Protein AF-A0A521X5I5-F1 (afdb_monomer)

Secondary structure (DSSP, 8-state):
-HHHHHHHHHHHHHHHHHHHHHHHHHHHHHHHHHHHHHHHHHHHHHHHHHHHHHTTTT--SS--S-TT------HHHHHHHHHHHHHHTTS--SEEEEEEEE-SBPBPHHHHHHHHHHHHHHHHHTSS-----HHHHHHHH-TT-SS--HHHHHHHHHHTT-SEEEEEEEEE-SSSEEEEEEEEEE--TTS---TTS-EEEEEEEEEE--SSS-HHHHHHHHHHHHHHHTT---GGGGSPPBP-----SS--SSSGGG--SS--HHHHHHHHHHHHHHS-TT-HHHHHHHHHHHHHHHTTB-TTSTTHHHHHHHHHHHTT-HHHHHHHH-S--SHHHHHHHHHHTT-HHHHHHHHHHSPSSHHHHHHHHHHHHHHHHTT---HHHHHHHHHHT--SHHHHHHHHHHHHTTT-TT----HHHHHHHHHHHSPPTT--HHHHHHHHHTTT-HHHHHHHHHTHHHHHHHHHHHH-HHHHS-S--TTS--HHHHHHHHHHHHHHHHHHHHHIIIIIS--HHHHHHHHHHHHHHHTT-HHHHHHHHHHHHHHTTTS-HHHHHHHHHHHHHHHHHHHHHH-SS-HHHHHHHHHHTTSS--TT----TTTT-BSPPTTS----TT-HHHHHHHHHHHHHH-SS--HHHHHHHHHHHSSSP-HHHHHHHHHTTTTSSTT-HHHHHHHHHHHHHTT-HHHHHHHHHHHHHH-TT-SHHHHHHHHHHHHTT-HHHHHHHHHT-GGGSTT----HHHHHHHHHHHHHHHHTTT-HHHHHHHHHHHHTT----HHHHHHHHHHHHHTT-HHHHHHHHHHHHHHH--HHHHHHHHHHHHHHT-HHHHHHHHHHHHHH--SHHHHHHHHHHHHHHT--HHHHHHHHTT-S-HHHHHHHHHHHHHTTS---SSHHHHHHHHSPPEEEEE----TT-GGGTT-EEEEETTTTEEEE-STTPPTT-EE-HHHHHHSEEEEE--HHHHHHHHHHHHHTT-HHHHHHHHHHHHHHS-TTSTTTGGGHHHHHHHHHHHT-HHHHHHHTTT--TTTSSHHHHHHHHHHHHHTT-HHHHHHHHHHHHHT----TTSSS-HHHHHHHHHHHHHHHH--HHHHHHHHHHHHHHHHH-TT-THHHHHHHHH---HHHHHHHHHHHHHH-TT-HHHHTS-HHHHHHHHHHH-SS-GGGPPPTT--TTS-THHHHHHHHTT--

Mean predicted aligned error: 11.1 Å

Structure (mmCIF, N/CA/C/O backbone):
data_AF-A0A521X5I5-F1
#
_entry.id   AF-A0A521X5I5-F1
#
loop_
_atom_site.group_PDB
_atom_site.id
_atom_site.type_symbol
_atom_site.label_atom_id
_atom_site.label_alt_id
_atom_site.label_comp_id
_atom_site.label_asym_id
_atom_site.label_entity_id
_atom_site.label_seq_id
_atom_site.pdbx_PDB_ins_code
_atom_site.Cartn_x
_atom_site.Cartn_y
_atom_site.Cartn_z
_atom_site.occupancy
_atom_site.B_iso_or_equiv
_atom_site.auth_seq_id
_atom_site.auth_comp_id
_atom_site.auth_asym_id
_atom_site.auth_atom_id
_atom_site.pdbx_PDB_model_num
ATOM 1 N N . MET A 1 1 ? -77.005 -29.412 3.081 1.00 46.84 1 MET A N 1
ATOM 2 C CA . MET A 1 1 ? -76.885 -28.445 1.960 1.00 46.84 1 MET A CA 1
ATOM 3 C C . MET A 1 1 ? -76.044 -27.205 2.283 1.00 46.84 1 MET A C 1
ATOM 5 O O . MET A 1 1 ? -75.033 -27.036 1.618 1.00 46.84 1 MET A O 1
ATOM 9 N N . LYS A 1 2 ? -76.374 -26.366 3.288 1.00 45.03 2 LYS A N 1
ATOM 10 C CA . LYS A 1 2 ? -75.634 -25.102 3.553 1.00 45.03 2 LYS A CA 1
ATOM 11 C C . LYS A 1 2 ? -74.103 -25.251 3.714 1.00 45.03 2 LYS A C 1
ATOM 13 O O . LYS A 1 2 ? -73.368 -24.406 3.224 1.00 45.03 2 LYS A O 1
ATOM 18 N N . ILE A 1 3 ? -73.620 -26.340 4.321 1.00 49.00 3 ILE A N 1
ATOM 19 C CA . ILE A 1 3 ? -72.178 -26.572 4.567 1.00 49.00 3 ILE A CA 1
ATOM 20 C C . ILE A 1 3 ? -71.374 -26.800 3.267 1.00 49.00 3 ILE A C 1
ATOM 22 O O . ILE A 1 3 ? -70.227 -26.366 3.174 1.00 49.00 3 ILE A O 1
ATOM 26 N N . SER A 1 4 ? -71.963 -27.421 2.238 1.00 52.31 4 SER A N 1
ATOM 27 C CA . SER A 1 4 ? -71.264 -27.685 0.968 1.00 52.31 4 SER A CA 1
ATOM 28 C C . SER A 1 4 ? -71.043 -26.412 0.148 1.00 52.31 4 SER A C 1
ATOM 30 O O . SER A 1 4 ? -69.984 -26.250 -0.448 1.00 52.31 4 SER A O 1
ATOM 32 N N . ILE A 1 5 ? -72.003 -25.480 0.166 1.00 62.22 5 ILE A N 1
ATOM 33 C CA . ILE A 1 5 ? -71.900 -24.199 -0.555 1.00 62.22 5 ILE A CA 1
ATOM 34 C C . ILE A 1 5 ? -70.778 -23.330 0.036 1.00 62.22 5 ILE A C 1
ATOM 36 O O . ILE A 1 5 ? -70.004 -22.744 -0.714 1.00 62.22 5 ILE A O 1
ATOM 40 N N . VAL A 1 6 ? -70.624 -23.310 1.366 1.00 65.31 6 VAL A N 1
ATOM 41 C CA . VAL A 1 6 ? -69.533 -22.572 2.033 1.00 65.31 6 VAL A CA 1
ATOM 42 C C . VAL A 1 6 ? -68.158 -23.133 1.649 1.00 65.31 6 VAL A C 1
ATOM 44 O O . VAL A 1 6 ? -67.247 -22.360 1.370 1.00 65.31 6 VAL A O 1
ATOM 47 N N . ARG A 1 7 ? -68.003 -24.463 1.560 1.00 59.59 7 ARG A N 1
ATOM 48 C CA . ARG A 1 7 ? -66.738 -25.085 1.117 1.00 59.59 7 ARG A CA 1
ATOM 49 C C . ARG A 1 7 ? -66.424 -24.812 -0.357 1.00 59.59 7 ARG A C 1
ATOM 51 O O . ARG A 1 7 ? -65.265 -24.583 -0.684 1.00 59.59 7 ARG A O 1
ATOM 58 N N . ILE A 1 8 ? -67.437 -24.787 -1.224 1.00 70.44 8 ILE A N 1
ATOM 59 C CA . ILE A 1 8 ? -67.272 -24.441 -2.645 1.00 70.44 8 ILE A CA 1
ATOM 60 C C . ILE A 1 8 ? -66.878 -22.965 -2.803 1.00 70.44 8 ILE A C 1
ATOM 62 O O . ILE A 1 8 ? -65.943 -22.674 -3.543 1.00 70.44 8 ILE A O 1
ATOM 66 N N . MET A 1 9 ? -67.508 -22.042 -2.065 1.00 66.31 9 MET A N 1
ATOM 67 C CA . MET A 1 9 ? -67.106 -20.629 -2.086 1.00 66.31 9 MET A CA 1
ATOM 68 C C . MET A 1 9 ? -65.711 -20.401 -1.490 1.00 66.31 9 MET A C 1
ATOM 70 O O . MET A 1 9 ? -64.961 -19.601 -2.035 1.00 66.31 9 MET A O 1
ATOM 74 N N . ALA A 1 10 ? -65.316 -21.135 -0.444 1.00 64.19 10 ALA A N 1
ATOM 75 C CA . ALA A 1 10 ? -63.953 -21.074 0.088 1.00 64.19 10 ALA A CA 1
ATOM 76 C C . ALA A 1 10 ? -62.905 -21.558 -0.935 1.00 64.19 10 ALA A C 1
ATOM 78 O O . ALA A 1 10 ? -61.884 -20.900 -1.119 1.00 64.19 10 ALA A O 1
ATOM 79 N N . ALA A 1 11 ? -63.172 -22.659 -1.647 1.00 69.56 11 ALA A N 1
ATOM 80 C CA . ALA A 1 11 ? -62.286 -23.155 -2.703 1.00 69.56 11 ALA A CA 1
ATOM 81 C C . ALA A 1 11 ? -62.179 -22.172 -3.886 1.00 69.56 11 ALA A C 1
ATOM 83 O O . ALA A 1 11 ? -61.080 -21.912 -4.371 1.00 69.56 11 ALA A O 1
ATOM 84 N N . LEU A 1 12 ? -63.298 -21.570 -4.306 1.00 69.81 12 LEU A N 1
ATOM 85 C CA . LEU A 1 12 ? -63.313 -20.517 -5.327 1.00 69.81 12 LEU A CA 1
ATOM 86 C C . LEU A 1 12 ? -62.539 -19.267 -4.890 1.00 69.81 12 LEU A C 1
ATOM 88 O O . LEU A 1 12 ? -61.797 -18.712 -5.697 1.00 69.81 12 LEU A O 1
ATOM 92 N N . LEU A 1 13 ? -62.647 -18.856 -3.622 1.00 70.69 13 LEU A N 1
ATOM 93 C CA . LEU A 1 13 ? -61.888 -17.722 -3.092 1.00 70.69 13 LEU A CA 1
ATOM 94 C C . LEU A 1 13 ? -60.375 -17.993 -3.126 1.00 70.69 13 LEU A C 1
ATOM 96 O O . LEU A 1 13 ? -59.613 -17.131 -3.552 1.00 70.69 13 LEU A O 1
ATOM 100 N N . VAL A 1 14 ? -59.942 -19.203 -2.749 1.00 72.69 14 VAL A N 1
ATOM 101 C CA . VAL A 1 14 ? -58.529 -19.617 -2.829 1.00 72.69 14 VAL A CA 1
ATOM 102 C C . VAL A 1 14 ? -58.028 -19.617 -4.275 1.00 72.69 14 VAL A C 1
ATOM 104 O O . VAL A 1 14 ? -56.936 -19.115 -4.531 1.00 72.69 14 VAL A O 1
ATOM 107 N N . ILE A 1 15 ? -58.824 -20.109 -5.232 1.00 73.44 15 ILE A N 1
ATOM 108 C CA . ILE A 1 15 ? -58.467 -20.085 -6.660 1.00 73.44 15 ILE A CA 1
ATOM 109 C C . ILE A 1 15 ? -58.333 -18.641 -7.168 1.00 73.44 15 ILE A C 1
ATOM 111 O O . ILE A 1 15 ? -57.352 -18.326 -7.836 1.00 73.44 15 ILE A O 1
ATOM 115 N N . ILE A 1 16 ? -59.263 -17.747 -6.812 1.00 79.56 16 ILE A N 1
ATOM 116 C CA . ILE A 1 16 ? -59.215 -16.328 -7.203 1.00 79.56 16 ILE A CA 1
ATOM 117 C C . ILE A 1 16 ? -57.990 -15.626 -6.600 1.00 79.56 16 ILE A C 1
ATOM 119 O O . ILE A 1 16 ? -57.310 -14.888 -7.311 1.00 79.56 16 ILE A O 1
ATOM 123 N N . VAL A 1 17 ? -57.661 -15.891 -5.331 1.00 73.94 17 VAL A N 1
ATOM 124 C CA . VAL A 1 17 ? -56.450 -15.348 -4.693 1.00 73.94 17 VAL A CA 1
ATOM 125 C C . VAL A 1 17 ? -55.189 -15.870 -5.387 1.00 73.94 17 VAL A C 1
ATOM 127 O O . VAL A 1 17 ? -54.341 -15.064 -5.749 1.00 73.94 17 VAL A O 1
ATOM 130 N N . CYS A 1 18 ? -55.083 -17.174 -5.669 1.00 73.50 18 CYS A N 1
ATOM 131 C CA . CYS A 1 18 ? -53.907 -17.736 -6.344 1.00 73.50 18 CYS A CA 1
ATOM 132 C C . CYS A 1 18 ? -53.729 -17.192 -7.773 1.00 73.50 18 CYS A C 1
ATOM 134 O O . CYS A 1 18 ? -52.616 -16.839 -8.161 1.00 73.50 18 CYS A O 1
ATOM 136 N N . VAL A 1 19 ? -54.812 -17.075 -8.551 1.00 77.19 19 VAL A N 1
ATOM 137 C CA . VAL A 1 19 ? -54.770 -16.493 -9.905 1.00 77.19 19 VAL A CA 1
ATOM 138 C C . VAL A 1 19 ? -54.414 -15.002 -9.851 1.00 77.19 19 VAL A C 1
ATOM 140 O O . VAL A 1 19 ? -53.596 -14.546 -10.649 1.00 77.19 19 VAL A O 1
ATOM 143 N N . GLY A 1 20 ? -54.940 -14.259 -8.872 1.00 75.62 20 GLY A N 1
ATOM 144 C CA . GLY A 1 20 ? -54.548 -12.871 -8.611 1.00 75.62 20 GLY A CA 1
ATOM 145 C C . GLY A 1 20 ? -53.066 -12.726 -8.250 1.00 75.62 20 GLY A C 1
ATOM 146 O O . GLY A 1 20 ? -52.397 -11.839 -8.775 1.00 75.62 20 GLY A O 1
ATOM 147 N N . SER A 1 21 ? -52.520 -13.626 -7.424 1.00 62.41 21 SER A N 1
ATOM 148 C CA . SER A 1 21 ? -51.097 -13.640 -7.057 1.00 62.41 21 SER A CA 1
ATOM 149 C C . SER A 1 21 ? -50.180 -13.924 -8.250 1.00 62.41 21 SER A C 1
ATOM 151 O O . SER A 1 21 ? -49.166 -13.249 -8.410 1.00 62.41 21 SER A O 1
ATOM 153 N N . VAL A 1 22 ? -50.538 -14.879 -9.117 1.00 68.69 22 VAL A N 1
ATOM 154 C CA . VAL A 1 22 ? -49.762 -15.187 -10.335 1.00 68.69 22 VAL A CA 1
ATOM 155 C C . VAL A 1 22 ? -49.850 -14.047 -11.356 1.00 68.69 22 VAL A C 1
ATOM 157 O O . VAL A 1 22 ? -48.844 -13.713 -11.981 1.00 68.69 22 VAL A O 1
ATOM 160 N N . GLY A 1 23 ? -51.011 -13.395 -11.485 1.00 78.56 23 GLY A N 1
ATOM 161 C CA . GLY A 1 23 ? -51.171 -12.195 -12.313 1.00 78.56 23 GLY A CA 1
ATOM 162 C C . GLY A 1 23 ? -50.340 -11.009 -11.812 1.00 78.56 23 GLY A C 1
ATOM 163 O O . GLY A 1 23 ? -49.658 -10.363 -12.603 1.00 78.56 23 GLY A O 1
ATOM 164 N N . TYR A 1 24 ? -50.326 -10.764 -10.498 1.00 66.69 24 TYR A N 1
ATOM 165 C CA . TYR A 1 24 ? -49.502 -9.719 -9.882 1.00 66.69 24 TYR A CA 1
ATOM 166 C C . TYR A 1 24 ? -47.997 -9.991 -10.049 1.00 66.69 24 TYR A C 1
ATOM 168 O O . TYR A 1 24 ? -47.234 -9.074 -10.344 1.00 66.69 24 TYR A O 1
ATOM 176 N N . TYR A 1 25 ? -47.574 -11.256 -9.953 1.00 73.31 25 TYR A N 1
ATOM 177 C CA . TYR A 1 25 ? -46.195 -11.663 -10.238 1.00 73.31 25 TYR A CA 1
ATOM 178 C C . TYR A 1 25 ? -45.803 -11.417 -11.707 1.00 73.31 25 TYR A C 1
ATOM 180 O O . TYR A 1 25 ? -44.730 -10.880 -11.975 1.00 73.31 25 TYR A O 1
ATOM 188 N N . TYR A 1 26 ? -46.684 -11.731 -12.665 1.00 62.03 26 TYR A N 1
ATOM 189 C CA . TYR A 1 26 ? -46.449 -11.433 -14.085 1.00 62.03 26 TYR A CA 1
ATOM 190 C C . TYR A 1 26 ? -46.394 -9.923 -14.376 1.00 62.03 26 TYR A C 1
ATOM 192 O O . TYR A 1 26 ? -45.583 -9.488 -15.191 1.00 62.03 26 TYR A O 1
ATOM 200 N N . PHE A 1 27 ? -47.210 -9.122 -13.682 1.00 71.62 27 PHE A N 1
ATOM 201 C CA . PHE A 1 27 ? -47.187 -7.661 -13.775 1.00 71.62 27 PHE A CA 1
ATOM 202 C C . PHE A 1 27 ? -45.881 -7.067 -13.223 1.00 71.62 27 PHE A C 1
ATOM 204 O O . PHE A 1 27 ? -45.247 -6.262 -13.902 1.00 71.62 27 PHE A O 1
ATOM 211 N N . GLN A 1 28 ? -45.420 -7.515 -12.047 1.00 61.75 28 GLN A N 1
ATOM 212 C CA . GLN A 1 28 ? -44.120 -7.091 -11.512 1.00 61.75 28 GLN A CA 1
ATOM 213 C C . GLN A 1 28 ? -42.956 -7.515 -12.412 1.00 61.75 28 GLN A C 1
ATOM 215 O O . GLN A 1 28 ? -42.049 -6.719 -12.645 1.00 61.75 28 GLN A O 1
ATOM 220 N N . LYS A 1 29 ? -42.998 -8.728 -12.980 1.00 65.00 29 LYS A N 1
ATOM 221 C CA . LYS A 1 29 ? -41.964 -9.177 -13.916 1.00 65.00 29 LYS A CA 1
ATOM 222 C C . LYS A 1 29 ? -41.911 -8.309 -15.180 1.00 65.00 29 LYS A C 1
ATOM 224 O O . LYS A 1 29 ? -40.819 -7.957 -15.612 1.00 65.00 29 LYS A O 1
ATOM 229 N N . GLN A 1 30 ? -43.055 -7.909 -15.742 1.00 65.00 30 GLN A N 1
ATOM 230 C CA . GLN A 1 30 ? -43.060 -7.005 -16.899 1.00 65.00 30 GLN A CA 1
ATOM 231 C C . GLN A 1 30 ? -42.594 -5.583 -16.569 1.00 65.00 30 GLN A C 1
ATOM 233 O O . GLN A 1 30 ? -41.907 -4.995 -17.401 1.00 65.00 30 GLN A O 1
ATOM 238 N N . GLN A 1 31 ? -42.891 -5.043 -15.379 1.00 65.06 31 GLN A N 1
ATOM 239 C CA . GLN A 1 31 ? -42.297 -3.764 -14.970 1.00 65.06 31 GLN A CA 1
ATOM 240 C C . GLN A 1 31 ? -40.771 -3.869 -14.850 1.00 65.06 31 GLN A C 1
ATOM 242 O O . GLN A 1 31 ? -40.071 -3.006 -15.371 1.00 65.06 31 GLN A O 1
ATOM 247 N N . HIS A 1 32 ? -40.251 -4.959 -14.280 1.00 61.62 32 HIS A N 1
ATOM 248 C CA . HIS A 1 32 ? -38.807 -5.194 -14.180 1.00 61.62 32 HIS A CA 1
ATOM 249 C C . HIS A 1 32 ? -38.138 -5.316 -15.567 1.00 61.62 32 HIS A C 1
ATOM 251 O O . HIS A 1 32 ? -37.088 -4.722 -15.804 1.00 61.62 32 HIS A O 1
ATOM 257 N N . GLU A 1 33 ? -38.777 -6.006 -16.521 1.00 52.06 33 GLU A N 1
ATOM 258 C CA . GLU A 1 33 ? -38.312 -6.114 -17.916 1.00 52.06 33 GLU A CA 1
ATOM 259 C C . GLU A 1 33 ? -38.438 -4.795 -18.719 1.00 52.06 33 GLU A C 1
ATOM 261 O O . GLU A 1 33 ? -37.834 -4.674 -19.790 1.00 52.06 33 GLU A O 1
ATOM 266 N N . GLU A 1 34 ? -39.228 -3.810 -18.271 1.00 61.91 34 GLU A N 1
ATOM 267 C CA . GLU A 1 34 ? -39.267 -2.451 -18.845 1.00 61.91 34 GLU A CA 1
ATOM 268 C C . GLU A 1 34 ? -38.289 -1.487 -18.161 1.00 61.91 34 GLU A C 1
ATOM 270 O O . GLU A 1 34 ? -37.706 -0.639 -18.841 1.00 61.91 34 GLU A O 1
ATOM 275 N N . GLU A 1 35 ? -38.059 -1.622 -16.854 1.00 53.66 35 GLU A N 1
ATOM 276 C CA . GLU A 1 35 ? -37.038 -0.857 -16.132 1.00 53.66 35 GLU A CA 1
ATOM 277 C C . GLU A 1 35 ? -35.627 -1.245 -16.586 1.00 53.66 35 GLU A C 1
ATOM 279 O O . GLU A 1 35 ? -34.828 -0.353 -16.867 1.00 53.66 35 GLU A O 1
ATOM 284 N N . GLU A 1 36 ? -35.347 -2.534 -16.815 1.00 56.69 36 GLU A N 1
ATOM 285 C CA . GLU A 1 36 ? -34.094 -2.979 -17.444 1.00 56.69 36 GLU A CA 1
ATOM 286 C C . GLU A 1 36 ? -33.919 -2.397 -18.854 1.00 56.69 36 GLU A C 1
ATOM 288 O O . GLU A 1 36 ? -32.862 -1.856 -19.177 1.00 56.69 36 GLU A O 1
ATOM 293 N N . ARG A 1 37 ? -34.969 -2.400 -19.691 1.00 55.47 37 ARG A N 1
ATOM 294 C CA . ARG A 1 37 ? -34.904 -1.793 -21.036 1.00 55.47 37 ARG A CA 1
ATOM 295 C C . ARG A 1 37 ? -34.724 -0.273 -21.004 1.00 55.47 37 ARG A C 1
ATOM 297 O O . ARG A 1 37 ? -34.076 0.275 -21.897 1.00 55.47 37 ARG A O 1
ATOM 304 N N . ARG A 1 38 ? -35.244 0.421 -19.986 1.00 54.50 38 ARG A N 1
ATOM 305 C CA . ARG A 1 38 ? -34.980 1.855 -19.767 1.00 54.50 38 ARG A CA 1
ATOM 306 C C . ARG A 1 38 ? -33.569 2.105 -19.236 1.00 54.50 38 ARG A C 1
ATOM 308 O O . ARG A 1 38 ? -32.944 3.068 -19.674 1.00 54.50 38 ARG A O 1
ATOM 315 N N . ALA A 1 39 ? -33.042 1.238 -18.373 1.00 51.94 39 ALA A N 1
ATOM 316 C CA . ALA A 1 39 ? -31.665 1.307 -17.892 1.00 51.94 39 ALA A CA 1
ATOM 317 C C . ALA A 1 39 ? -30.648 1.065 -19.024 1.00 51.94 39 ALA A C 1
ATOM 319 O O . ALA A 1 39 ? -29.695 1.830 -19.159 1.00 51.94 39 ALA A O 1
ATOM 320 N N . GLU A 1 40 ? -30.887 0.079 -19.896 1.00 48.50 40 GLU A N 1
ATOM 321 C CA . GLU A 1 40 ? -30.061 -0.194 -21.082 1.00 48.50 40 GLU A CA 1
ATOM 322 C C . GLU A 1 40 ? -30.070 1.000 -22.060 1.00 48.50 40 GLU A C 1
ATOM 324 O O . GLU A 1 40 ? -29.024 1.417 -22.559 1.00 48.50 40 GLU A O 1
ATOM 329 N N . ALA A 1 41 ? -31.235 1.623 -22.279 1.00 56.59 41 ALA A N 1
ATOM 330 C CA . ALA A 1 41 ? -31.360 2.812 -23.123 1.00 56.59 41 ALA A CA 1
ATOM 331 C C . ALA A 1 41 ? -30.663 4.053 -22.526 1.00 56.59 41 ALA A C 1
ATOM 333 O O . ALA A 1 41 ? -30.010 4.802 -23.256 1.00 56.59 41 ALA A O 1
ATOM 334 N N . LEU A 1 42 ? -30.747 4.263 -21.207 1.00 48.38 42 LEU A N 1
ATOM 335 C CA . LEU A 1 42 ? -30.059 5.368 -20.527 1.00 48.38 42 LEU A CA 1
ATOM 336 C C . LEU A 1 42 ? -28.533 5.158 -20.504 1.00 48.38 42 LEU A C 1
ATOM 338 O O . LEU A 1 42 ? -27.769 6.108 -20.671 1.00 48.38 42 LEU A O 1
ATOM 342 N N . ARG A 1 43 ? -28.085 3.904 -20.367 1.00 52.88 43 ARG A N 1
ATOM 343 C CA . ARG A 1 43 ? -26.681 3.489 -20.497 1.00 52.88 43 ARG A CA 1
ATOM 344 C C . ARG A 1 43 ? -26.139 3.754 -21.904 1.00 52.88 43 ARG A C 1
ATOM 346 O O . ARG A 1 43 ? -25.015 4.234 -22.033 1.00 52.88 43 ARG A O 1
ATOM 353 N N . LEU A 1 44 ? -26.938 3.500 -22.943 1.00 43.84 44 LEU A N 1
ATOM 354 C CA . LEU A 1 44 ? -26.609 3.835 -24.333 1.00 43.84 44 LEU A CA 1
ATOM 355 C C . LEU A 1 44 ? -26.493 5.353 -24.565 1.00 43.84 44 LEU A C 1
ATOM 357 O O . LEU A 1 44 ? -25.559 5.781 -25.239 1.00 43.84 44 LEU A O 1
ATOM 361 N N . ASP A 1 45 ? -27.366 6.178 -23.978 1.00 45.97 45 ASP A N 1
ATOM 362 C CA . ASP A 1 45 ? -27.271 7.649 -24.058 1.00 45.97 45 ASP A CA 1
ATOM 363 C C . ASP A 1 45 ? -26.052 8.212 -23.293 1.00 45.97 45 ASP A C 1
ATOM 365 O O . ASP A 1 45 ? -25.366 9.112 -23.785 1.00 45.97 45 ASP A O 1
ATOM 369 N N . LEU A 1 46 ? -25.711 7.638 -22.134 1.00 44.34 46 LEU A N 1
ATOM 370 C CA . LEU A 1 46 ? -24.493 7.975 -21.384 1.00 44.34 46 LEU A CA 1
ATOM 371 C C . LEU A 1 46 ? -23.211 7.598 -22.141 1.00 44.34 46 LEU A C 1
ATOM 373 O O . LEU A 1 46 ? -22.296 8.418 -22.212 1.00 44.34 46 LEU A O 1
ATOM 377 N N . LEU A 1 47 ? -23.161 6.417 -22.765 1.00 46.75 47 LEU A N 1
ATOM 378 C CA . LEU A 1 47 ? -22.042 6.008 -23.624 1.00 46.75 47 LEU A CA 1
ATOM 379 C C . LEU A 1 47 ? -21.894 6.921 -24.851 1.00 46.75 47 LEU A C 1
ATOM 381 O O . LEU A 1 47 ? -20.779 7.324 -25.178 1.00 46.75 47 LEU A O 1
ATOM 385 N N . ASN A 1 48 ? -23.000 7.333 -25.479 1.00 43.09 48 ASN A N 1
ATOM 386 C CA . ASN A 1 48 ? -22.972 8.276 -26.605 1.00 43.09 48 ASN A CA 1
ATOM 387 C C . ASN A 1 48 ? -22.467 9.670 -26.173 1.00 43.09 48 ASN A C 1
ATOM 389 O O . ASN A 1 48 ? -21.673 10.307 -26.868 1.00 43.09 48 ASN A O 1
ATOM 393 N N . LYS A 1 49 ? -22.869 10.143 -24.986 1.00 43.28 49 LYS A N 1
ATOM 394 C CA . LYS A 1 49 ? -22.368 11.403 -24.407 1.00 43.28 49 LYS A CA 1
ATOM 395 C C . LYS A 1 49 ? -20.897 11.313 -23.990 1.00 43.28 49 LYS A C 1
ATOM 397 O O . LYS A 1 49 ? -20.175 12.294 -24.160 1.00 43.28 49 LYS A O 1
ATOM 402 N N . GLN A 1 50 ? -20.424 10.150 -23.534 1.00 47.62 50 GLN A N 1
ATOM 403 C CA . GLN A 1 50 ? -18.998 9.893 -23.306 1.00 47.62 50 GLN A CA 1
ATOM 404 C C . GLN A 1 50 ? -18.198 9.849 -24.616 1.00 47.62 50 GLN A C 1
ATOM 406 O O . GLN A 1 50 ? -17.136 10.465 -24.671 1.00 47.62 50 GLN A O 1
ATOM 411 N N . GLN A 1 51 ? -18.719 9.249 -25.694 1.00 40.62 51 GLN A N 1
ATOM 412 C CA . GLN A 1 51 ? -18.106 9.327 -27.030 1.00 40.62 51 GLN A CA 1
ATOM 413 C C . GLN A 1 51 ? -17.971 10.783 -27.509 1.00 40.62 51 GLN A C 1
ATOM 415 O O . GLN A 1 51 ? -16.907 11.184 -27.978 1.00 40.62 51 GLN A O 1
ATOM 420 N N . ILE A 1 52 ? -18.998 11.618 -27.322 1.00 43.25 52 ILE A N 1
ATOM 421 C CA . ILE A 1 52 ? -18.956 13.043 -27.705 1.00 43.25 52 ILE A CA 1
ATOM 422 C C . ILE A 1 52 ? -18.031 13.872 -26.785 1.00 43.25 52 ILE A C 1
ATOM 424 O O . ILE A 1 52 ? -17.435 14.854 -27.234 1.00 43.25 52 ILE A O 1
ATOM 428 N N . ALA A 1 53 ? -17.850 13.477 -25.522 1.00 40.28 53 ALA A N 1
ATOM 429 C CA . ALA A 1 53 ? -16.866 14.085 -24.623 1.00 40.28 53 ALA A CA 1
ATOM 430 C C . ALA A 1 53 ? -15.421 13.657 -24.951 1.00 40.28 53 ALA A C 1
ATOM 432 O O . ALA A 1 53 ? -14.525 14.497 -24.932 1.00 40.28 53 ALA A O 1
ATOM 433 N N . GLN A 1 54 ? -15.186 12.401 -25.345 1.00 47.19 54 GLN A N 1
ATOM 434 C CA . GLN A 1 54 ? -13.884 11.936 -25.844 1.00 47.19 54 GLN A CA 1
ATOM 435 C C . GLN A 1 54 ? -13.505 12.602 -27.176 1.00 47.19 54 GLN A C 1
ATOM 437 O O . GLN A 1 54 ? -12.351 12.976 -27.361 1.00 47.19 54 GLN A O 1
ATOM 442 N N . ILE A 1 55 ? -14.481 12.898 -28.043 1.00 39.44 55 ILE A N 1
ATOM 443 C CA . ILE A 1 55 ? -14.290 13.735 -29.244 1.00 39.44 55 ILE A CA 1
ATOM 444 C C . ILE A 1 55 ? -13.807 15.165 -28.894 1.00 39.44 55 ILE A C 1
ATOM 446 O O . ILE A 1 55 ? -13.156 15.810 -29.716 1.00 39.44 55 ILE A O 1
ATOM 450 N N . LYS A 1 56 ? -14.042 15.657 -27.666 1.00 40.16 56 LYS A N 1
ATOM 451 C CA . LYS A 1 56 ? -13.440 16.902 -27.144 1.00 40.16 56 LYS A CA 1
ATOM 452 C C . LYS A 1 56 ? -12.091 16.701 -26.437 1.00 40.16 56 LYS A C 1
ATOM 454 O O . LYS A 1 56 ? -11.363 17.673 -26.272 1.00 40.16 56 LYS A O 1
ATOM 459 N N . ALA A 1 57 ? -11.731 15.478 -26.050 1.00 39.41 57 ALA A N 1
ATOM 460 C CA . ALA A 1 57 ? -10.541 15.174 -25.247 1.00 39.41 57 ALA A CA 1
ATOM 461 C C . ALA A 1 57 ? -9.230 15.033 -26.054 1.00 39.41 57 ALA A C 1
ATOM 463 O O . ALA A 1 57 ? -8.185 14.764 -25.465 1.00 39.41 57 ALA A O 1
ATOM 464 N N . GLN A 1 58 ? -9.264 15.185 -27.386 1.00 40.59 58 GLN A N 1
ATOM 465 C CA . GLN A 1 58 ? -8.101 14.972 -28.267 1.00 40.59 58 GLN A CA 1
ATOM 466 C C . GLN A 1 58 ? -7.831 16.096 -29.285 1.00 40.59 58 GLN A C 1
ATOM 468 O O . GLN A 1 58 ? -7.109 15.878 -30.259 1.00 40.59 58 GLN A O 1
ATOM 473 N N . GLN A 1 59 ? -8.331 17.322 -29.079 1.00 39.25 59 GLN A N 1
ATOM 474 C CA . GLN A 1 59 ? -7.907 18.482 -29.885 1.00 39.25 59 GLN A CA 1
ATOM 475 C C . GLN A 1 59 ? -6.490 18.964 -29.505 1.00 39.25 59 GLN A C 1
ATOM 477 O O . GLN A 1 59 ? -6.298 20.032 -28.942 1.00 39.25 59 GLN A O 1
ATOM 482 N N . PHE A 1 60 ? -5.512 18.120 -29.844 1.00 44.75 60 PHE A N 1
ATOM 483 C CA . PHE A 1 60 ? -4.097 18.372 -30.124 1.00 44.75 60 PHE A CA 1
ATOM 484 C C . PHE A 1 60 ? -3.392 19.598 -29.499 1.00 44.75 60 PHE A C 1
ATOM 486 O O . PHE A 1 60 ? -3.635 20.753 -29.843 1.00 44.75 60 PHE A O 1
ATOM 493 N N . SER A 1 61 ? -2.275 19.265 -28.841 1.00 39.19 61 SER A N 1
ATOM 494 C CA . SER A 1 61 ? -1.046 20.056 -28.645 1.00 39.19 61 SER A CA 1
ATOM 495 C C . SER A 1 61 ? -0.841 20.794 -27.311 1.00 39.19 61 SER A C 1
ATOM 497 O O . SER A 1 61 ? -1.535 21.737 -26.950 1.00 39.19 61 SER A O 1
ATOM 499 N N . ARG A 1 62 ? 0.260 20.392 -26.653 1.00 41.34 62 ARG A N 1
ATOM 500 C CA . ARG A 1 62 ? 1.193 21.168 -25.806 1.00 41.34 62 ARG A CA 1
ATOM 501 C C . ARG A 1 62 ? 0.689 21.966 -24.591 1.00 41.34 62 ARG A C 1
ATOM 503 O O . ARG A 1 62 ? 1.540 22.299 -23.768 1.00 41.34 62 ARG A O 1
ATOM 510 N N . ASN A 1 63 ? -0.592 22.287 -24.425 1.00 38.28 63 ASN A N 1
ATOM 511 C CA . ASN A 1 63 ? -0.976 23.412 -23.561 1.00 38.28 63 ASN A CA 1
ATOM 512 C C . ASN A 1 63 ? -1.632 23.086 -22.208 1.00 38.28 63 ASN A C 1
ATOM 514 O O . ASN A 1 63 ? -1.658 23.995 -21.388 1.00 38.28 63 ASN A O 1
ATOM 518 N N . GLU A 1 64 ? -2.019 21.840 -21.910 1.00 42.84 64 GLU A N 1
ATOM 519 C CA . GLU A 1 64 ? -2.654 21.464 -20.623 1.00 42.84 64 GLU A CA 1
ATOM 520 C C . GLU A 1 64 ? -1.853 20.451 -19.773 1.00 42.84 64 GLU A C 1
ATOM 522 O O . GLU A 1 64 ? -2.398 19.533 -19.164 1.00 42.84 64 GLU A O 1
ATOM 527 N N . VAL A 1 65 ? -0.545 20.692 -19.615 1.00 49.72 65 VAL A N 1
ATOM 528 C CA . VAL A 1 65 ? -0.087 20.780 -18.212 1.00 49.72 65 VAL A CA 1
ATOM 529 C C . VAL A 1 65 ? -0.700 22.071 -17.692 1.00 49.72 65 VAL A C 1
ATOM 531 O O . VAL A 1 65 ? -0.623 23.050 -18.441 1.00 49.72 65 VAL A O 1
ATOM 534 N N . ASP A 1 66 ? -1.323 22.066 -16.511 1.00 54.06 66 ASP A N 1
ATOM 535 C CA . ASP A 1 66 ? -2.195 23.160 -16.058 1.00 54.06 66 ASP A CA 1
ATOM 536 C C . ASP A 1 66 ? -1.590 24.539 -16.362 1.00 54.06 66 ASP A C 1
ATOM 538 O O . ASP A 1 66 ? -0.377 24.747 -16.261 1.00 54.06 66 ASP A O 1
ATOM 542 N N . LYS A 1 67 ? -2.443 25.483 -16.762 1.00 54.81 67 LYS A N 1
ATOM 543 C CA . LYS A 1 67 ? -2.083 26.820 -17.252 1.00 54.81 67 LYS A CA 1
ATOM 544 C C . LYS A 1 67 ? -1.198 27.598 -16.265 1.00 54.81 67 LYS A C 1
ATOM 546 O O . LYS A 1 67 ? -0.558 28.572 -16.657 1.00 54.81 67 LYS A O 1
ATOM 551 N N . PHE A 1 68 ? -1.176 27.161 -15.006 1.00 65.56 68 PHE A N 1
ATOM 552 C CA . PHE A 1 68 ? -0.421 27.714 -13.889 1.00 65.56 68 PHE A CA 1
ATOM 553 C C . PHE A 1 68 ? 0.928 27.013 -13.609 1.00 65.56 68 PHE A C 1
ATOM 555 O O . PHE A 1 68 ? 1.763 27.601 -12.924 1.00 65.56 68 PHE A O 1
ATOM 562 N N . TYR A 1 69 ? 1.197 25.811 -14.141 1.00 81.06 69 TYR A N 1
ATOM 563 C CA . TYR A 1 69 ? 2.477 25.120 -13.923 1.00 81.06 69 TYR A CA 1
ATOM 564 C C . TYR A 1 69 ? 3.603 25.712 -14.796 1.00 81.06 69 TYR A C 1
ATOM 566 O O . TYR A 1 69 ? 3.493 25.697 -16.028 1.00 81.06 69 TYR A O 1
ATOM 574 N N . PRO A 1 70 ? 4.727 26.175 -14.209 1.00 80.69 70 PRO A N 1
ATOM 575 C CA . PRO A 1 70 ? 5.772 26.896 -14.942 1.00 80.69 70 PRO A CA 1
ATOM 576 C C . PRO A 1 70 ? 6.664 26.028 -15.846 1.00 80.69 70 PRO A C 1
ATOM 578 O O . PRO A 1 70 ? 7.439 26.589 -16.619 1.00 80.69 70 PRO A O 1
ATOM 581 N N . ARG A 1 71 ? 6.572 24.689 -15.779 1.00 83.06 71 ARG A N 1
ATOM 582 C CA . ARG A 1 71 ? 7.359 23.738 -16.602 1.00 83.06 71 ARG A CA 1
ATOM 583 C C . ARG A 1 71 ? 8.879 24.001 -16.545 1.00 83.06 71 ARG A C 1
ATOM 585 O O . ARG A 1 71 ? 9.498 24.223 -17.589 1.00 83.06 71 ARG A O 1
ATOM 592 N N . PRO A 1 72 ? 9.493 23.991 -15.345 1.00 87.75 72 PRO A N 1
ATOM 593 C CA . PRO A 1 72 ? 10.910 24.286 -15.171 1.00 87.75 72 PRO A CA 1
ATOM 594 C C . PRO A 1 72 ? 11.798 23.316 -15.960 1.00 87.75 72 PRO A C 1
ATOM 596 O O . PRO A 1 72 ? 11.505 22.125 -16.095 1.00 87.75 72 PRO A O 1
ATOM 599 N N . VAL A 1 73 ? 12.919 23.834 -16.461 1.00 88.38 73 VAL A N 1
ATOM 600 C CA . VAL A 1 73 ? 13.962 23.032 -17.109 1.00 88.38 73 VAL A CA 1
ATOM 601 C C . VAL A 1 73 ? 14.706 22.226 -16.042 1.00 88.38 73 VAL A C 1
ATOM 603 O O . VAL A 1 73 ? 15.087 22.767 -15.008 1.00 88.38 73 VAL A O 1
ATOM 606 N N . SER A 1 74 ? 14.936 20.938 -16.300 1.00 94.69 74 SER A N 1
ATOM 607 C CA . SER A 1 74 ? 15.787 20.102 -15.450 1.00 94.69 74 SER A CA 1
ATOM 608 C C . SER A 1 74 ? 17.265 20.361 -15.766 1.00 94.69 74 SER A C 1
ATOM 610 O O . SER A 1 74 ? 17.729 20.054 -16.868 1.00 94.69 74 SER A O 1
ATOM 612 N N . ASP A 1 75 ? 18.010 20.889 -14.789 1.00 95.06 75 ASP A N 1
ATOM 613 C CA . ASP A 1 75 ? 19.471 21.073 -14.867 1.00 95.06 75 ASP A CA 1
ATOM 614 C C . ASP A 1 75 ? 20.200 19.757 -15.190 1.00 95.06 75 ASP A C 1
ATOM 616 O O . ASP A 1 75 ? 21.146 19.734 -15.984 1.00 95.06 75 ASP A O 1
ATOM 620 N N . TRP A 1 76 ? 19.719 18.643 -14.626 1.00 94.75 76 TRP A N 1
ATOM 621 C CA . TRP A 1 76 ? 20.189 17.302 -14.954 1.00 94.75 76 TRP A CA 1
ATOM 622 C C . TRP A 1 76 ? 20.013 16.982 -16.442 1.00 94.75 76 TRP A C 1
ATOM 624 O O . TRP A 1 76 ? 20.997 16.671 -17.114 1.00 94.75 76 TRP A O 1
ATOM 634 N N . LYS A 1 77 ? 18.790 17.111 -16.986 1.00 93.25 77 LYS A N 1
ATOM 635 C CA . LYS A 1 77 ? 18.539 16.856 -18.417 1.00 93.25 77 LYS A CA 1
ATOM 636 C C . LYS A 1 77 ? 19.374 17.776 -19.310 1.00 93.25 77 LYS A C 1
ATOM 638 O O . LYS A 1 77 ? 19.891 17.317 -20.322 1.00 93.25 77 LYS A O 1
ATOM 643 N N . ALA A 1 78 ? 19.549 19.047 -18.946 1.00 94.38 78 ALA A N 1
ATOM 644 C CA . ALA A 1 78 ? 20.401 19.973 -19.697 1.00 94.38 78 ALA A CA 1
ATOM 645 C C . ALA A 1 78 ? 21.883 19.539 -19.700 1.00 94.38 78 ALA A C 1
ATOM 647 O O . ALA A 1 78 ? 22.550 19.604 -20.736 1.00 94.38 78 ALA A O 1
ATOM 648 N N . THR A 1 79 ? 22.381 19.041 -18.565 1.00 94.38 79 THR A N 1
ATOM 649 C CA . THR A 1 79 ? 23.743 18.498 -18.427 1.00 94.38 79 THR A CA 1
ATOM 650 C C . THR A 1 79 ? 23.926 17.232 -19.267 1.00 94.38 79 THR A C 1
ATOM 652 O O . THR A 1 79 ? 24.889 17.138 -20.028 1.00 94.38 79 THR A O 1
ATOM 655 N N . GLU A 1 80 ? 22.972 16.301 -19.198 1.00 93.38 80 GLU A N 1
ATOM 656 C CA . GLU A 1 80 ? 22.901 15.100 -20.040 1.00 93.38 80 GLU A CA 1
ATOM 657 C C . GLU A 1 80 ? 22.939 15.443 -21.535 1.00 93.38 80 GLU A C 1
ATOM 659 O O . GLU A 1 80 ? 23.844 14.990 -22.242 1.00 93.38 80 GLU A O 1
ATOM 664 N N . LYS A 1 81 ? 22.034 16.319 -22.006 1.00 95.25 81 LYS A N 1
ATOM 665 C CA . LYS A 1 81 ? 22.026 16.783 -23.403 1.00 95.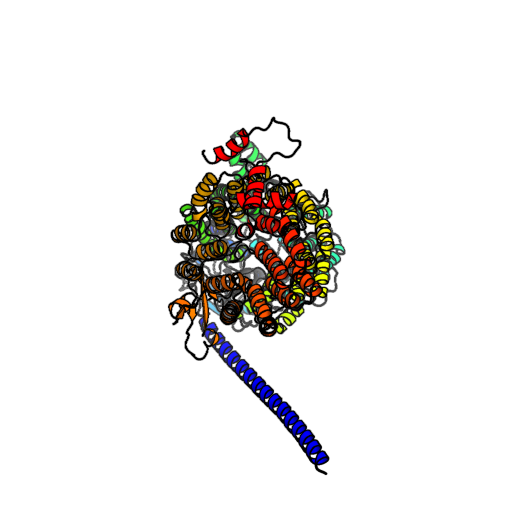25 81 LYS A CA 1
ATOM 666 C C . LYS A 1 81 ? 23.408 17.301 -23.807 1.00 95.25 81 LYS A C 1
ATOM 668 O O . LYS A 1 81 ? 23.941 16.881 -24.828 1.00 95.25 81 LYS A O 1
ATOM 673 N N . SER A 1 82 ? 24.027 18.159 -22.993 1.00 94.38 82 SER A N 1
ATOM 674 C CA . SER A 1 82 ? 25.353 18.730 -23.277 1.00 94.38 82 SER A CA 1
ATOM 675 C C . SER A 1 82 ? 26.448 17.662 -23.447 1.00 94.38 82 SER A C 1
ATOM 677 O O . SER A 1 82 ? 27.202 17.703 -24.427 1.00 94.38 82 SER A O 1
ATOM 679 N N . ILE A 1 83 ? 26.501 16.670 -22.548 1.00 92.75 83 ILE A N 1
ATOM 680 C CA . ILE A 1 83 ? 27.469 15.560 -22.593 1.00 92.75 83 ILE A CA 1
ATOM 681 C C . ILE A 1 83 ? 27.286 14.736 -23.874 1.00 92.75 83 ILE A C 1
ATOM 683 O O . ILE A 1 83 ? 28.242 14.553 -24.631 1.00 92.75 83 ILE A O 1
ATOM 687 N N . TYR A 1 84 ? 26.063 14.293 -24.174 1.00 94.12 84 TYR A N 1
ATOM 688 C CA . TYR A 1 84 ? 25.808 13.424 -25.327 1.00 94.12 84 TYR A CA 1
ATOM 689 C C . TYR A 1 84 ? 25.869 14.166 -26.668 1.00 94.12 84 TYR A C 1
ATOM 691 O O . TYR A 1 84 ? 26.346 13.611 -27.660 1.00 94.12 84 TYR A O 1
ATOM 699 N N . GLN A 1 85 ? 25.529 15.459 -26.702 1.00 94.25 85 GLN A N 1
ATOM 700 C CA . GLN A 1 85 ? 25.797 16.306 -27.864 1.00 94.25 85 GLN A CA 1
ATOM 701 C C . GLN A 1 85 ? 27.299 16.481 -28.112 1.00 94.25 85 GLN A C 1
ATOM 703 O O . GLN A 1 85 ? 27.715 16.512 -29.269 1.00 94.25 85 GLN A O 1
ATOM 708 N N . LYS A 1 86 ? 28.124 16.638 -27.064 1.00 92.12 86 LYS A N 1
ATOM 709 C CA . LYS A 1 86 ? 29.594 16.709 -27.180 1.00 92.12 86 LYS A CA 1
ATOM 710 C C . LYS A 1 86 ? 30.163 15.380 -27.681 1.00 92.12 86 LYS A C 1
ATOM 712 O O . LYS A 1 86 ? 30.969 15.402 -28.604 1.00 92.12 86 LYS A O 1
ATOM 717 N N . LEU A 1 87 ? 29.688 14.254 -27.146 1.00 91.44 87 LEU A N 1
ATOM 718 C CA . LEU A 1 87 ? 30.077 12.909 -27.578 1.00 91.44 87 LEU A CA 1
ATOM 719 C C . LEU A 1 87 ? 29.795 12.682 -29.074 1.00 91.44 87 LEU A C 1
ATOM 721 O O . LEU A 1 87 ? 30.704 12.352 -29.832 1.00 91.44 87 LEU A O 1
ATOM 725 N N . LEU A 1 88 ? 28.566 12.950 -29.530 1.00 92.19 88 LEU A N 1
ATOM 726 C CA . LEU A 1 88 ? 28.191 12.800 -30.943 1.00 92.19 88 LEU A CA 1
ATOM 727 C C . LEU A 1 88 ? 28.854 13.830 -31.877 1.00 92.19 88 LEU A C 1
ATOM 729 O O . LEU A 1 88 ? 28.936 13.586 -33.078 1.00 92.19 88 LEU A O 1
ATOM 733 N N . SER A 1 89 ? 29.397 14.937 -31.355 1.00 89.00 89 SER A N 1
ATOM 734 C CA . SER A 1 89 ? 30.174 15.900 -32.161 1.00 89.00 89 SER A CA 1
ATOM 735 C C . SER A 1 89 ? 31.529 15.350 -32.638 1.00 89.00 89 SER A C 1
ATOM 737 O O . SER A 1 89 ? 32.165 15.977 -33.481 1.00 89.00 89 SER A O 1
ATOM 739 N N . GLY A 1 90 ? 31.979 14.196 -32.127 1.00 82.44 90 GLY A N 1
ATOM 740 C CA . GLY A 1 90 ? 33.146 13.481 -32.658 1.00 82.44 90 GLY A CA 1
ATOM 741 C C . GLY A 1 90 ? 32.883 12.756 -33.988 1.00 82.44 90 GLY A C 1
ATOM 742 O O . GLY A 1 90 ? 33.830 12.361 -34.668 1.00 82.44 90 GLY A O 1
ATOM 743 N N . GLY A 1 91 ? 31.613 12.581 -34.371 1.00 85.06 91 GLY A N 1
ATOM 744 C CA . GLY A 1 91 ? 31.198 11.875 -35.582 1.00 85.06 91 GLY A CA 1
ATOM 745 C C . GLY A 1 91 ? 30.887 12.780 -36.770 1.00 85.06 91 GLY A C 1
ATOM 746 O O . GLY A 1 91 ? 30.840 14.004 -36.672 1.00 85.06 91 GLY A O 1
ATOM 747 N N . LYS A 1 92 ? 30.622 12.145 -37.915 1.00 85.81 92 LYS A N 1
ATOM 748 C CA . LYS A 1 92 ? 29.996 12.774 -39.083 1.00 85.81 92 LYS A CA 1
ATOM 749 C C . LYS A 1 92 ? 28.846 11.898 -39.546 1.00 85.81 92 LYS A C 1
ATOM 751 O O . LYS A 1 92 ? 29.034 10.701 -39.752 1.00 85.81 92 LYS A O 1
ATOM 756 N N . PHE A 1 93 ? 27.682 12.508 -39.718 1.00 91.81 93 PHE A N 1
ATOM 757 C CA . PHE A 1 93 ? 26.436 11.802 -39.983 1.00 91.81 93 PHE A CA 1
ATOM 758 C C . PHE A 1 93 ? 25.694 12.437 -41.158 1.00 91.81 93 PHE A C 1
ATOM 760 O O . PHE A 1 93 ? 25.708 13.652 -41.340 1.00 91.81 93 PHE A O 1
ATOM 767 N N . ASP A 1 94 ? 25.039 11.609 -41.965 1.00 91.44 94 ASP A N 1
ATOM 768 C CA . ASP A 1 94 ? 24.278 12.050 -43.132 1.00 91.44 94 ASP A CA 1
ATOM 769 C C . ASP A 1 94 ? 22.812 12.332 -42.768 1.00 91.44 94 ASP A C 1
ATOM 771 O O . ASP A 1 94 ? 22.236 13.327 -43.221 1.00 91.44 94 ASP A O 1
ATOM 775 N N . VAL A 1 95 ? 22.224 11.476 -41.923 1.00 93.56 95 VAL A N 1
ATOM 776 C CA . VAL A 1 95 ? 20.810 11.515 -41.522 1.00 93.56 95 VAL A CA 1
ATOM 777 C C . VAL A 1 95 ? 20.684 11.555 -40.002 1.00 93.56 95 VAL A C 1
ATOM 779 O O . VAL A 1 95 ? 21.287 10.739 -39.309 1.00 93.56 95 VAL A O 1
ATOM 782 N N . LEU A 1 96 ? 19.853 12.466 -39.490 1.00 95.38 96 LEU A N 1
ATOM 783 C CA . LEU A 1 96 ? 19.392 12.469 -38.101 1.00 95.38 96 LEU A CA 1
ATOM 784 C C . LEU A 1 96 ? 17.953 11.970 -38.058 1.00 95.38 96 LEU A C 1
ATOM 786 O O . LEU A 1 96 ? 17.079 12.563 -38.686 1.00 95.38 96 LEU A O 1
ATOM 790 N N . ILE A 1 97 ? 17.703 10.920 -37.285 1.00 95.94 97 ILE A N 1
ATOM 791 C CA . ILE A 1 97 ? 16.346 10.484 -36.960 1.00 95.94 97 ILE A CA 1
ATOM 792 C C . ILE A 1 97 ? 16.024 11.057 -35.588 1.00 95.94 97 ILE A C 1
ATOM 794 O O . ILE A 1 97 ? 16.719 10.786 -34.609 1.00 95.94 97 ILE A O 1
ATOM 798 N N . VAL A 1 98 ? 14.997 11.894 -35.534 1.00 96.75 98 VAL A N 1
ATOM 799 C CA . VAL A 1 98 ? 14.509 12.477 -34.288 1.00 96.75 98 VAL A CA 1
ATOM 800 C C . VAL A 1 98 ? 13.711 11.405 -33.537 1.00 96.75 98 VAL A C 1
ATOM 802 O O . VAL A 1 98 ? 12.885 10.747 -34.176 1.00 96.75 98 VAL A O 1
ATOM 805 N N . PRO A 1 99 ? 13.908 11.233 -32.212 1.00 97.00 99 PRO A N 1
ATOM 806 C CA . PRO A 1 99 ? 13.096 10.330 -31.400 1.00 97.00 99 PRO A CA 1
ATOM 807 C C . PRO A 1 99 ? 11.601 10.532 -31.653 1.00 97.00 99 PRO A C 1
ATOM 809 O O . PRO A 1 99 ? 11.133 11.672 -31.687 1.00 97.00 99 PRO A O 1
ATOM 812 N N . PHE A 1 100 ? 10.862 9.436 -31.850 1.00 97.00 100 PHE A N 1
ATOM 813 C CA . PHE A 1 100 ? 9.442 9.497 -32.199 1.00 97.00 100 PHE A CA 1
ATOM 814 C C . PHE A 1 100 ? 8.652 10.316 -31.171 1.00 97.00 100 PHE A C 1
ATOM 816 O O . PHE A 1 100 ? 8.635 10.016 -29.975 1.00 97.00 100 PHE A O 1
ATOM 823 N N . GLN A 1 101 ? 7.985 11.362 -31.649 1.00 95.12 101 GLN A N 1
ATOM 824 C CA . GLN A 1 101 ? 7.201 12.284 -30.832 1.00 95.12 101 GLN A CA 1
ATOM 825 C C . GLN A 1 101 ? 5.739 11.844 -30.749 1.00 95.12 101 GLN A C 1
ATOM 827 O O . GLN A 1 101 ? 5.249 11.080 -31.579 1.00 95.12 101 GLN A O 1
ATOM 832 N N . VAL A 1 102 ? 5.024 12.361 -29.757 1.00 91.56 102 VAL A N 1
ATOM 833 C CA . VAL A 1 102 ? 3.599 12.087 -29.565 1.00 91.56 102 VAL A CA 1
ATOM 834 C C . VAL A 1 102 ? 2.750 12.931 -30.522 1.00 91.56 102 VAL A C 1
ATOM 836 O O . VAL A 1 102 ? 2.861 14.158 -30.555 1.00 91.56 102 VAL A O 1
ATOM 839 N N . GLN A 1 103 ? 1.854 12.267 -31.251 1.00 85.81 103 GLN A N 1
ATOM 840 C CA . GLN A 1 103 ? 0.602 12.833 -31.769 1.00 85.81 103 GLN A CA 1
ATOM 841 C C . GLN A 1 103 ? -0.570 12.121 -31.069 1.00 85.81 103 GLN A C 1
ATOM 843 O O . GLN A 1 103 ? -0.367 11.021 -30.581 1.00 85.81 103 GLN A O 1
ATOM 848 N N . GLU A 1 104 ? -1.776 12.697 -31.000 1.00 86.69 104 GLU A N 1
ATOM 849 C CA . GLU A 1 104 ? -2.932 12.051 -30.326 1.00 86.69 104 GLU A CA 1
ATOM 850 C C . GLU A 1 104 ? -2.624 11.626 -28.862 1.00 86.69 104 GLU A C 1
ATOM 852 O O . GLU A 1 104 ? -1.971 12.383 -28.138 1.00 86.69 104 GLU A O 1
ATOM 857 N N . TYR A 1 105 ? -3.108 10.462 -28.397 1.00 88.31 105 TYR A N 1
ATOM 858 C CA . TYR A 1 105 ? -2.623 9.835 -27.158 1.00 88.31 105 TYR A CA 1
ATOM 859 C C . TYR A 1 105 ? -1.313 9.085 -27.418 1.00 88.31 105 TYR A C 1
ATOM 861 O O . TYR A 1 105 ? -1.108 8.543 -28.502 1.00 88.31 105 TYR A O 1
ATOM 869 N N . ALA A 1 106 ? -0.412 9.043 -26.438 1.00 92.56 106 ALA A N 1
ATOM 870 C CA . ALA A 1 106 ? 0.931 8.523 -26.658 1.00 92.56 106 ALA A CA 1
ATOM 871 C C . ALA A 1 106 ? 0.996 6.993 -26.670 1.00 92.56 106 ALA A C 1
ATOM 873 O O . ALA A 1 106 ? 0.452 6.317 -25.803 1.00 92.56 106 ALA A O 1
ATOM 874 N N . LEU A 1 107 ? 1.809 6.459 -27.578 1.00 95.88 107 LEU A N 1
ATOM 875 C CA . LEU A 1 107 ? 2.509 5.216 -27.274 1.00 95.88 107 LEU A CA 1
ATOM 876 C C . LEU A 1 107 ? 3.600 5.513 -26.236 1.00 95.88 107 LEU A C 1
ATOM 878 O O . LEU A 1 107 ? 4.204 6.595 -26.247 1.00 95.88 107 LEU A O 1
ATOM 882 N N . ASP A 1 108 ? 3.835 4.565 -25.336 1.00 94.81 108 ASP A N 1
ATOM 883 C CA . ASP A 1 108 ? 4.773 4.726 -24.229 1.00 94.81 108 ASP A CA 1
ATOM 884 C C . ASP A 1 108 ? 6.229 4.986 -24.678 1.00 94.81 108 ASP A C 1
ATOM 886 O O . ASP A 1 108 ? 6.599 4.863 -25.855 1.00 94.81 108 ASP A O 1
ATOM 890 N N . ARG A 1 109 ? 7.080 5.426 -23.736 1.00 94.50 109 ARG A N 1
ATOM 891 C CA . ARG A 1 109 ? 8.461 5.823 -24.063 1.00 94.50 109 ARG A CA 1
ATOM 892 C C . ARG A 1 109 ? 9.294 4.689 -24.699 1.00 94.50 109 ARG A C 1
ATOM 894 O O . ARG A 1 109 ? 9.986 5.011 -25.669 1.00 94.50 109 ARG A O 1
ATOM 901 N N . PRO A 1 110 ? 9.204 3.402 -24.291 1.00 96.50 110 PRO A N 1
ATOM 902 C CA . PRO A 1 110 ? 9.958 2.334 -24.945 1.00 96.50 110 PRO A CA 1
ATOM 903 C C . PRO A 1 110 ? 9.459 2.036 -26.352 1.00 96.50 110 PRO A C 1
ATOM 905 O O . PRO A 1 110 ? 10.279 1.870 -27.248 1.00 96.50 110 PRO A O 1
ATOM 908 N N . THR A 1 111 ? 8.142 2.037 -26.592 1.00 97.31 111 THR A N 1
ATOM 909 C CA . THR A 1 111 ? 7.599 1.809 -27.939 1.00 97.31 111 THR A CA 1
ATOM 910 C C . THR A 1 111 ? 8.090 2.879 -28.915 1.00 97.31 111 THR A C 1
ATOM 912 O O . THR A 1 111 ? 8.583 2.550 -29.993 1.00 97.31 111 THR A O 1
ATOM 915 N N . ARG A 1 112 ? 8.049 4.164 -28.528 1.00 97.19 112 ARG A N 1
ATOM 916 C CA . ARG A 1 112 ? 8.574 5.270 -29.357 1.00 97.19 112 ARG A CA 1
ATOM 917 C C . ARG A 1 112 ? 10.092 5.178 -29.564 1.00 97.19 112 ARG A C 1
ATOM 919 O O . ARG A 1 112 ? 10.584 5.398 -30.673 1.00 97.19 112 ARG A O 1
ATOM 926 N N . SER A 1 113 ? 10.839 4.836 -28.515 1.00 97.00 113 SER A N 1
ATOM 927 C CA . SER A 1 113 ? 12.293 4.634 -28.567 1.00 97.00 113 SER A CA 1
ATOM 928 C C . SER A 1 113 ? 12.670 3.499 -29.532 1.00 97.00 113 SER A C 1
ATOM 930 O O . SER A 1 113 ? 13.494 3.692 -30.427 1.00 97.00 113 SER A O 1
ATOM 932 N N . LEU A 1 114 ? 11.968 2.367 -29.458 1.00 96.94 114 LEU A N 1
ATOM 933 C CA . LEU A 1 114 ? 12.195 1.198 -30.302 1.00 96.94 114 LEU A CA 1
ATOM 934 C C . LEU A 1 114 ? 11.818 1.451 -31.772 1.00 96.94 114 LEU A C 1
ATOM 936 O O . LEU A 1 114 ? 12.629 1.170 -32.649 1.00 96.94 114 LEU A O 1
ATOM 940 N N . MET A 1 115 ? 10.683 2.108 -32.055 1.00 97.81 115 MET A N 1
ATOM 941 C CA . MET A 1 115 ? 10.338 2.565 -33.418 1.00 97.81 115 MET A CA 1
ATOM 942 C C . MET A 1 115 ? 11.434 3.460 -34.030 1.00 97.81 115 MET A C 1
ATOM 944 O O . MET A 1 115 ? 11.740 3.359 -35.223 1.00 97.81 115 MET A O 1
ATOM 948 N N . THR A 1 116 ? 12.055 4.318 -33.208 1.00 97.12 116 THR A N 1
ATOM 949 C CA . THR A 1 116 ? 13.191 5.167 -33.610 1.00 97.12 116 THR A CA 1
ATOM 950 C C . THR A 1 116 ? 14.420 4.318 -33.952 1.00 97.12 116 THR A C 1
ATOM 952 O O . THR A 1 116 ? 15.052 4.535 -34.987 1.00 97.12 116 THR A O 1
ATOM 955 N N . ALA A 1 117 ? 14.758 3.351 -33.096 1.00 96.06 117 ALA A N 1
ATOM 956 C CA . ALA A 1 117 ? 15.948 2.519 -33.238 1.00 96.06 117 ALA A CA 1
ATOM 957 C C . ALA A 1 117 ? 15.855 1.532 -34.414 1.00 96.06 117 ALA A C 1
ATOM 959 O O . ALA A 1 117 ? 16.822 1.371 -35.159 1.00 96.06 117 ALA A O 1
ATOM 960 N N . GLU A 1 118 ? 14.683 0.938 -34.646 1.00 95.25 118 GLU A N 1
ATOM 961 C CA . GLU A 1 118 ? 14.421 0.081 -35.809 1.00 95.25 118 GLU A CA 1
ATOM 962 C C . GLU A 1 118 ? 14.574 0.845 -37.128 1.00 95.25 118 GLU A C 1
ATOM 964 O O . GLU A 1 118 ? 15.213 0.354 -38.062 1.00 95.25 118 GLU A O 1
ATOM 969 N N . LEU A 1 119 ? 14.063 2.080 -37.194 1.00 94.94 119 LEU A N 1
ATOM 970 C CA . LEU A 1 119 ? 14.238 2.938 -38.366 1.00 94.94 119 LEU A CA 1
ATOM 971 C C . LEU A 1 119 ? 15.711 3.315 -38.576 1.00 94.94 119 LEU A C 1
ATOM 973 O O . LEU A 1 119 ? 16.189 3.321 -39.710 1.00 94.94 119 LEU A O 1
ATOM 977 N N . ALA A 1 120 ? 16.445 3.591 -37.493 1.00 93.62 120 ALA A N 1
ATOM 978 C CA . ALA A 1 120 ? 17.872 3.900 -37.546 1.00 93.62 120 ALA A CA 1
ATOM 979 C C . ALA A 1 120 ? 18.709 2.726 -38.061 1.00 93.62 120 ALA A C 1
ATOM 981 O O . ALA A 1 120 ? 19.530 2.915 -38.962 1.00 93.62 120 ALA A O 1
ATOM 982 N N . LEU A 1 121 ? 18.464 1.518 -37.548 1.00 91.00 121 LEU A N 1
ATOM 983 C CA . LEU A 1 121 ? 19.104 0.294 -38.026 1.00 91.00 121 LEU A CA 1
ATOM 984 C C . LEU A 1 121 ? 18.778 0.028 -39.497 1.00 91.00 121 LEU A C 1
ATOM 986 O O . LEU A 1 121 ? 19.689 -0.205 -40.288 1.00 91.00 121 LEU A O 1
ATOM 990 N N . ALA A 1 122 ? 17.507 0.117 -39.891 1.00 91.25 122 ALA A N 1
ATOM 991 C CA . ALA A 1 122 ? 17.093 -0.189 -41.255 1.00 91.25 122 ALA A CA 1
ATOM 992 C C . ALA A 1 122 ? 17.662 0.801 -42.292 1.00 91.25 122 ALA A C 1
ATOM 994 O O . ALA A 1 122 ? 18.128 0.384 -43.352 1.00 91.25 122 ALA A O 1
ATOM 995 N N . ILE A 1 123 ? 17.711 2.100 -41.970 1.00 91.25 123 ILE A N 1
ATOM 996 C CA . ILE A 1 123 ? 18.341 3.115 -42.834 1.00 91.25 123 ILE A CA 1
ATOM 997 C C . ILE A 1 123 ? 19.868 2.944 -42.877 1.00 91.25 123 ILE A C 1
ATOM 999 O O . ILE A 1 123 ? 20.475 3.140 -43.931 1.00 91.25 123 ILE A O 1
ATOM 1003 N N . SER A 1 124 ? 20.497 2.544 -41.767 1.00 88.44 124 SER A N 1
ATOM 1004 C CA . SER A 1 124 ? 21.933 2.241 -41.729 1.00 88.44 124 SER A CA 1
ATOM 1005 C C . SER A 1 124 ? 22.282 0.994 -42.558 1.00 88.44 124 SER A C 1
ATOM 1007 O O . SER A 1 124 ? 23.286 0.993 -43.273 1.00 88.44 124 SER A O 1
ATOM 1009 N N . ALA A 1 125 ? 21.427 -0.034 -42.533 1.00 84.00 125 ALA A N 1
ATOM 1010 C CA . ALA A 1 125 ? 21.605 -1.287 -43.266 1.00 84.00 125 ALA A CA 1
ATOM 1011 C C . ALA A 1 125 ? 21.495 -1.139 -44.797 1.00 84.00 125 ALA A C 1
ATOM 1013 O O . ALA A 1 125 ? 22.095 -1.927 -45.524 1.00 84.00 125 ALA A O 1
ATOM 1014 N N . ALA A 1 126 ? 20.810 -0.107 -45.304 1.00 80.56 126 ALA A N 1
ATOM 1015 C CA . ALA A 1 126 ? 20.620 0.160 -46.739 1.00 80.56 126 ALA A CA 1
ATOM 1016 C C . ALA A 1 126 ? 21.884 0.662 -47.496 1.00 80.56 126 ALA A C 1
ATOM 1018 O O . ALA A 1 126 ? 21.788 1.169 -48.613 1.00 80.56 126 ALA A O 1
ATOM 1019 N N . GLN A 1 127 ? 23.072 0.554 -46.883 1.00 61.12 127 GLN A N 1
ATOM 1020 C CA . GLN A 1 127 ? 24.411 0.794 -47.455 1.00 61.12 127 GLN A CA 1
ATOM 1021 C C . GLN A 1 127 ? 24.559 2.027 -48.373 1.00 61.12 127 GLN A C 1
ATOM 1023 O O . GLN A 1 127 ? 24.821 1.899 -49.572 1.00 61.12 127 GLN A O 1
ATOM 1028 N N . LYS A 1 128 ? 24.473 3.234 -47.788 1.00 65.62 128 LYS A N 1
ATOM 1029 C CA . LYS A 1 128 ? 25.011 4.500 -48.361 1.00 65.62 128 LYS A CA 1
ATOM 1030 C C . LYS A 1 128 ? 25.072 5.697 -47.396 1.00 65.62 128 LYS A C 1
ATOM 1032 O O . LYS A 1 128 ? 25.484 6.777 -47.817 1.00 65.62 128 LYS A O 1
ATOM 1037 N N . THR A 1 129 ? 24.671 5.528 -46.135 1.00 79.38 129 THR A N 1
ATOM 1038 C CA . THR A 1 129 ? 24.252 6.644 -45.272 1.00 79.38 129 THR A CA 1
ATOM 1039 C C . THR A 1 129 ? 24.712 6.425 -43.832 1.00 79.38 129 THR A C 1
ATOM 1041 O O . THR A 1 129 ? 24.399 5.392 -43.244 1.00 79.38 129 THR A O 1
ATOM 1044 N N . HIS A 1 130 ? 25.416 7.390 -43.236 1.00 87.62 130 HIS A N 1
ATOM 1045 C CA . HIS A 1 130 ? 25.829 7.318 -41.831 1.00 87.62 130 HIS A CA 1
ATOM 1046 C C . HIS A 1 130 ? 24.716 7.847 -40.921 1.00 87.62 130 HIS A C 1
ATOM 1048 O O . HIS A 1 130 ? 24.328 9.014 -41.023 1.00 87.62 130 HIS A O 1
ATOM 1054 N N . VAL A 1 131 ? 24.228 6.995 -40.019 1.00 91.88 131 VAL A N 1
ATOM 1055 C CA . VAL A 1 131 ? 23.190 7.310 -39.027 1.00 91.88 131 VAL A CA 1
ATOM 1056 C C . VAL A 1 131 ? 23.812 7.193 -37.626 1.00 91.88 131 VAL A C 1
ATOM 1058 O O . VAL A 1 131 ? 24.512 6.208 -37.374 1.00 91.88 131 VAL A O 1
ATOM 1061 N N . PRO A 1 132 ? 23.613 8.167 -36.719 1.00 92.19 132 PRO A N 1
ATOM 1062 C CA . PRO A 1 132 ? 24.065 8.062 -35.333 1.00 92.19 132 PRO A CA 1
ATOM 1063 C C . PRO A 1 132 ? 23.264 7.003 -34.564 1.00 92.19 132 PRO A C 1
ATOM 1065 O O . PRO A 1 132 ? 22.132 6.682 -34.924 1.00 92.19 132 PRO A O 1
ATOM 1068 N N . ASP A 1 133 ? 23.833 6.491 -33.471 1.00 92.00 133 ASP A N 1
ATOM 1069 C CA . ASP A 1 133 ? 23.102 5.627 -32.539 1.00 92.00 133 ASP A CA 1
ATOM 1070 C C . ASP A 1 133 ? 21.896 6.386 -31.945 1.00 92.00 133 ASP A C 1
ATOM 1072 O O . ASP A 1 133 ? 22.040 7.468 -31.363 1.00 92.00 133 ASP A O 1
ATOM 1076 N N . SER A 1 134 ? 20.699 5.819 -32.101 1.00 94.25 134 SER A N 1
ATOM 1077 C CA . SER A 1 134 ? 19.428 6.431 -31.699 1.00 94.25 134 SER A CA 1
ATOM 1078 C C . SER A 1 134 ? 19.308 6.663 -30.190 1.00 94.25 134 SER A C 1
ATOM 1080 O O . SER A 1 134 ? 18.658 7.624 -29.779 1.00 94.25 134 SER A O 1
ATOM 1082 N N . TYR A 1 135 ? 19.956 5.844 -29.358 1.00 94.81 135 TYR A N 1
ATOM 1083 C CA . TYR A 1 135 ? 19.967 6.007 -27.902 1.00 94.81 135 TYR A CA 1
ATOM 1084 C C . TYR A 1 135 ? 20.866 7.166 -27.472 1.00 94.81 135 TYR A C 1
ATOM 1086 O O . TYR A 1 135 ? 20.514 7.922 -26.562 1.00 94.81 135 TYR A O 1
ATOM 1094 N N . LEU A 1 136 ? 21.995 7.361 -28.161 1.00 94.56 136 LEU A N 1
ATOM 1095 C CA . LEU A 1 136 ? 22.844 8.536 -27.952 1.00 94.56 136 LEU A CA 1
ATOM 1096 C C . LEU A 1 136 ? 22.145 9.815 -28.431 1.00 94.56 136 LEU A C 1
ATOM 1098 O O . LEU A 1 136 ? 22.218 10.836 -27.750 1.00 94.56 136 LEU A O 1
ATOM 1102 N N . VAL A 1 137 ? 21.421 9.761 -29.558 1.00 95.44 137 VAL A N 1
ATOM 1103 C CA . VAL A 1 137 ? 20.586 10.880 -30.032 1.00 95.44 137 VAL A CA 1
ATOM 1104 C C . VAL A 1 137 ? 19.483 11.212 -29.027 1.00 95.44 137 VAL A C 1
ATOM 1106 O O . VAL A 1 137 ? 19.266 12.389 -28.742 1.00 95.44 137 VAL A O 1
ATOM 1109 N N . ALA A 1 138 ? 18.823 10.204 -28.449 1.00 95.38 138 ALA A N 1
ATOM 1110 C CA . ALA A 1 138 ? 17.823 10.410 -27.408 1.00 95.38 138 ALA A CA 1
ATOM 1111 C C . ALA A 1 138 ? 18.425 11.131 -26.189 1.00 95.38 138 ALA A C 1
ATOM 1113 O O . ALA A 1 138 ? 17.921 12.190 -25.818 1.00 95.38 138 ALA A O 1
ATOM 1114 N N . ARG A 1 139 ? 19.556 10.664 -25.627 1.00 95.00 139 ARG A N 1
ATOM 1115 C CA . ARG A 1 139 ? 20.242 11.375 -24.520 1.00 95.00 139 ARG A CA 1
ATOM 1116 C C . ARG A 1 139 ? 20.700 12.792 -24.925 1.00 95.00 139 ARG A C 1
ATOM 1118 O O . ARG A 1 139 ? 20.594 13.713 -24.122 1.00 95.00 139 ARG A O 1
ATOM 1125 N N . ALA A 1 140 ? 21.126 13.007 -26.175 1.00 96.00 140 ALA A N 1
ATOM 1126 C CA . ALA A 1 140 ? 21.559 14.314 -26.692 1.00 96.00 140 ALA A CA 1
ATOM 1127 C C . ALA A 1 140 ? 20.420 15.334 -26.918 1.00 96.00 140 ALA A C 1
ATOM 1129 O O . ALA A 1 140 ? 20.666 16.543 -26.882 1.00 96.00 140 ALA A O 1
ATOM 1130 N N . LEU A 1 141 ? 19.189 14.874 -27.166 1.00 95.19 141 LEU A N 1
ATOM 1131 C CA . LEU A 1 141 ? 18.029 15.733 -27.451 1.00 95.19 141 LEU A CA 1
ATOM 1132 C C . LEU A 1 141 ? 17.006 15.808 -26.311 1.00 95.19 141 LEU A C 1
ATOM 1134 O O . LEU A 1 141 ? 16.280 16.797 -26.246 1.00 95.19 141 LEU A O 1
ATOM 1138 N N . GLY A 1 142 ? 16.976 14.832 -25.402 1.00 91.75 142 GLY A N 1
ATOM 1139 C CA . GLY A 1 142 ? 16.000 14.708 -24.316 1.00 91.75 142 GLY A CA 1
ATOM 1140 C C . GLY A 1 142 ? 15.350 13.324 -24.318 1.00 91.75 142 GLY A C 1
ATOM 1141 O O . GLY A 1 142 ? 14.337 13.114 -24.981 1.00 91.75 142 GLY A O 1
ATOM 1142 N N . ASP A 1 143 ? 15.942 12.360 -23.606 1.00 91.88 143 ASP A N 1
ATOM 1143 C CA . ASP A 1 143 ? 15.442 10.979 -23.617 1.00 91.88 143 ASP A CA 1
ATOM 1144 C C . ASP A 1 143 ? 14.063 10.876 -22.947 1.00 91.88 143 ASP A C 1
ATOM 1146 O O . ASP A 1 143 ? 13.781 11.536 -21.943 1.00 91.88 143 ASP A O 1
ATOM 1150 N N . GLY A 1 144 ? 13.194 10.057 -23.539 1.00 88.88 144 GLY A N 1
ATOM 1151 C CA . GLY A 1 144 ? 11.793 9.896 -23.149 1.00 88.88 144 GLY A CA 1
ATOM 1152 C C . GLY A 1 144 ? 10.858 11.065 -23.499 1.00 88.88 144 GLY A C 1
ATOM 1153 O O . GLY A 1 144 ? 9.641 10.852 -23.520 1.00 88.88 144 GLY A O 1
ATOM 1154 N N . ASP A 1 145 ? 11.373 12.262 -23.816 1.00 91.19 145 ASP A N 1
ATOM 1155 C CA . ASP A 1 145 ? 10.558 13.469 -24.023 1.00 91.19 145 ASP A CA 1
ATOM 1156 C C . ASP A 1 145 ? 9.439 13.235 -25.062 1.00 91.19 145 ASP A C 1
ATOM 1158 O O . ASP A 1 145 ? 9.614 12.585 -26.099 1.00 91.19 145 ASP A O 1
ATOM 1162 N N . ARG A 1 146 ? 8.231 13.733 -24.766 1.00 90.81 146 ARG A N 1
ATOM 1163 C CA . ARG A 1 146 ? 7.044 13.501 -25.615 1.00 90.81 146 ARG A CA 1
ATOM 1164 C C . ARG A 1 146 ? 7.064 14.353 -26.882 1.00 90.81 146 ARG A C 1
ATOM 1166 O O . ARG A 1 146 ? 6.551 13.928 -27.914 1.00 90.81 146 ARG A O 1
ATOM 1173 N N . VAL A 1 147 ? 7.644 15.552 -26.803 1.00 88.50 147 VAL A N 1
ATOM 1174 C CA . VAL A 1 147 ? 7.791 16.506 -27.910 1.00 88.50 147 VAL A CA 1
ATOM 1175 C C . VAL A 1 147 ? 9.081 17.300 -27.706 1.00 88.50 147 VAL A C 1
ATOM 1177 O O . VAL A 1 147 ? 9.331 17.778 -26.603 1.00 88.50 147 VAL A O 1
ATOM 1180 N N . LEU A 1 148 ? 9.861 17.498 -28.767 1.00 89.06 148 LEU A N 1
ATOM 1181 C CA . LEU A 1 148 ? 11.126 18.237 -28.747 1.00 89.06 148 LEU A CA 1
ATOM 1182 C C . LEU A 1 148 ? 10.947 19.669 -29.291 1.00 89.06 148 LEU A C 1
ATOM 1184 O O . LEU A 1 148 ? 9.966 19.976 -29.978 1.00 89.06 148 LEU A O 1
ATOM 1188 N N . ASP A 1 149 ? 11.880 20.576 -28.981 1.00 87.50 149 ASP A N 1
ATOM 1189 C CA . ASP A 1 149 ? 11.939 21.899 -29.619 1.00 87.50 149 ASP A CA 1
ATOM 1190 C C . ASP A 1 149 ? 12.677 21.788 -30.965 1.00 87.50 149 ASP A C 1
ATOM 1192 O O . ASP A 1 149 ? 13.863 21.441 -30.974 1.00 87.50 149 ASP A O 1
ATOM 1196 N N . PRO A 1 150 ? 12.041 22.120 -32.108 1.00 87.62 150 PRO A N 1
ATOM 1197 C CA . PRO A 1 150 ? 12.711 22.077 -33.403 1.00 87.62 150 PRO A CA 1
ATOM 1198 C C . PRO A 1 150 ? 13.990 22.911 -33.480 1.00 87.62 150 PRO A C 1
ATOM 1200 O O . PRO A 1 150 ? 14.907 22.547 -34.207 1.00 87.62 150 PRO A O 1
ATOM 1203 N N . ARG A 1 151 ? 14.099 23.991 -32.699 1.00 89.88 151 ARG A N 1
ATOM 1204 C CA . ARG A 1 151 ? 15.291 24.849 -32.659 1.00 89.88 151 ARG A CA 1
ATOM 1205 C C . ARG A 1 151 ? 16.493 24.137 -32.038 1.00 89.88 151 ARG A C 1
ATOM 1207 O O . ARG A 1 151 ? 17.604 24.295 -32.538 1.00 89.88 151 ARG A O 1
ATOM 1214 N N . GLU A 1 152 ? 16.276 23.334 -30.992 1.00 91.44 152 GLU A N 1
ATOM 1215 C CA . GLU A 1 152 ? 17.329 22.498 -30.398 1.00 91.44 152 GLU A CA 1
ATOM 1216 C C . GLU A 1 152 ? 17.769 21.408 -31.382 1.00 91.44 152 GLU A C 1
ATOM 1218 O O . GLU A 1 152 ? 18.967 21.209 -31.582 1.00 91.44 152 GLU A O 1
ATOM 1223 N N . VAL A 1 153 ? 16.811 20.766 -32.062 1.00 94.56 153 VAL A N 1
ATOM 1224 C CA . VAL A 1 153 ? 17.091 19.725 -33.064 1.00 94.56 153 VAL A CA 1
ATOM 1225 C C . VAL A 1 153 ? 17.880 20.280 -34.253 1.00 94.56 153 VAL A C 1
ATOM 1227 O O . VAL A 1 153 ? 18.879 19.676 -34.633 1.00 94.56 153 VAL A O 1
ATOM 1230 N N . TYR A 1 154 ? 17.498 21.434 -34.816 1.00 93.94 154 TYR A N 1
ATOM 1231 C CA . TYR A 1 154 ? 18.239 22.063 -35.920 1.00 93.94 154 TYR A CA 1
ATOM 1232 C C . TYR A 1 154 ? 19.658 22.465 -35.501 1.00 93.94 154 TYR A C 1
ATOM 1234 O O . TYR A 1 154 ? 20.614 22.141 -36.200 1.00 93.94 154 TYR A O 1
ATOM 1242 N N . SER A 1 155 ? 19.808 23.095 -34.329 1.00 92.69 155 SER A N 1
ATOM 1243 C CA . SER A 1 155 ? 21.115 23.473 -33.772 1.00 92.69 155 SER A CA 1
ATOM 1244 C C . SER A 1 155 ? 22.035 22.257 -33.592 1.00 92.69 155 SER A C 1
ATOM 1246 O O . SER A 1 155 ? 23.207 22.283 -33.974 1.00 92.69 155 SER A O 1
ATOM 1248 N N . PHE A 1 156 ? 21.495 21.147 -33.081 1.00 94.56 156 PHE A N 1
ATOM 1249 C CA . PHE A 1 156 ? 22.244 19.902 -32.941 1.00 94.56 156 PHE A CA 1
ATOM 1250 C C . PHE A 1 156 ? 22.581 19.254 -34.295 1.00 94.56 156 PHE A C 1
ATOM 1252 O O . PHE A 1 156 ? 23.713 18.814 -34.502 1.00 94.56 156 PHE A O 1
ATOM 1259 N N . ALA A 1 157 ? 21.635 19.249 -35.237 1.00 93.94 157 ALA A N 1
ATOM 1260 C CA . ALA A 1 157 ? 21.830 18.730 -36.588 1.00 93.94 157 ALA A CA 1
ATOM 1261 C C . ALA A 1 157 ? 22.924 19.498 -37.357 1.00 93.94 157 ALA A C 1
ATOM 1263 O O . ALA A 1 157 ? 23.728 18.889 -38.065 1.00 93.94 157 ALA A O 1
ATOM 1264 N N . ASP A 1 158 ? 23.001 20.819 -37.182 1.00 91.31 158 ASP A N 1
ATOM 1265 C CA . ASP A 1 158 ? 24.083 21.650 -37.715 1.00 91.31 158 ASP A CA 1
ATOM 1266 C C . ASP A 1 158 ? 25.432 21.313 -37.069 1.00 91.31 158 ASP A C 1
ATOM 1268 O O . ASP A 1 158 ? 26.421 21.122 -37.780 1.00 91.31 158 ASP A O 1
ATOM 1272 N N . LYS A 1 159 ? 25.469 21.151 -35.740 1.00 90.44 159 LYS A N 1
ATOM 1273 C CA . LYS A 1 159 ? 26.690 20.835 -34.979 1.00 90.44 159 LYS A CA 1
ATOM 1274 C C . LYS A 1 159 ? 27.373 19.534 -35.425 1.00 90.44 159 LYS A C 1
ATOM 1276 O O . LYS A 1 159 ? 28.599 19.475 -35.415 1.00 90.44 159 LYS A O 1
ATOM 1281 N N . ILE A 1 160 ? 26.602 18.515 -35.820 1.00 91.81 160 ILE A N 1
ATOM 1282 C CA . ILE A 1 160 ? 27.121 17.192 -36.233 1.00 91.81 160 ILE A CA 1
ATOM 1283 C C . ILE A 1 160 ? 27.102 16.963 -37.762 1.00 91.81 160 ILE A C 1
ATOM 1285 O O . ILE A 1 160 ? 27.378 15.858 -38.235 1.00 91.81 160 ILE A O 1
ATOM 1289 N N . GLY A 1 161 ? 26.812 18.007 -38.551 1.00 90.44 161 GLY A N 1
ATOM 1290 C CA . GLY A 1 161 ? 26.965 18.004 -40.013 1.00 90.44 161 GLY A CA 1
ATOM 1291 C C . GLY A 1 161 ? 25.855 17.310 -40.816 1.00 90.44 161 GLY A C 1
ATOM 1292 O O . GLY A 1 161 ? 26.086 16.941 -41.968 1.00 90.44 161 GLY A O 1
ATOM 1293 N N . ILE A 1 162 ? 24.660 17.152 -40.241 1.00 94.12 162 ILE A N 1
ATOM 1294 C CA . ILE A 1 162 ? 23.519 16.440 -40.842 1.00 94.12 162 ILE A CA 1
ATOM 1295 C C . ILE A 1 162 ? 23.086 17.063 -42.168 1.00 94.12 162 ILE A C 1
ATOM 1297 O O . ILE A 1 162 ? 23.011 18.286 -42.291 1.00 94.12 162 ILE A O 1
ATOM 1301 N N . LYS A 1 163 ? 22.720 16.229 -43.148 1.00 90.75 163 LYS A N 1
ATOM 1302 C CA . LYS A 1 163 ? 22.169 16.656 -44.450 1.00 90.75 163 LYS A CA 1
ATOM 1303 C C . LYS A 1 163 ? 20.642 16.562 -44.500 1.00 90.75 163 LYS A C 1
ATOM 1305 O O . LYS A 1 163 ? 20.005 17.380 -45.161 1.00 90.75 163 LYS A O 1
ATOM 1310 N N . LYS A 1 164 ? 20.071 15.582 -43.792 1.00 92.38 164 LYS A N 1
ATOM 1311 C CA . LYS A 1 164 ? 18.641 15.248 -43.782 1.00 92.38 164 LYS A CA 1
ATOM 1312 C C . LYS A 1 164 ? 18.152 14.929 -42.368 1.00 92.38 164 LYS A C 1
ATOM 1314 O O . LYS A 1 164 ? 18.774 14.131 -41.671 1.00 92.38 164 LYS A O 1
ATOM 1319 N N . ILE A 1 165 ? 17.031 15.518 -41.964 1.00 95.06 165 ILE A N 1
ATOM 1320 C CA . ILE A 1 165 ? 16.349 15.215 -40.700 1.00 95.06 165 ILE A CA 1
ATOM 1321 C C . ILE A 1 165 ? 15.089 14.404 -41.013 1.00 95.06 165 ILE A C 1
ATOM 1323 O O . ILE A 1 165 ? 14.333 14.745 -41.923 1.00 95.06 165 ILE A O 1
ATOM 1327 N N . ILE A 1 166 ? 14.869 13.326 -40.265 1.00 95.69 166 ILE A N 1
ATOM 1328 C CA . ILE A 1 166 ? 13.660 12.504 -40.315 1.00 95.69 166 ILE A CA 1
ATOM 1329 C C . ILE A 1 166 ? 12.948 12.640 -38.972 1.00 95.69 166 ILE A C 1
ATOM 1331 O O . ILE A 1 166 ? 13.489 12.280 -37.929 1.00 95.69 166 ILE A O 1
ATOM 1335 N N . TRP A 1 167 ? 11.726 13.156 -39.006 1.00 94.75 167 TRP A N 1
ATOM 1336 C CA . TRP A 1 167 ? 10.856 13.307 -37.850 1.00 94.75 167 TRP A CA 1
ATOM 1337 C C . TRP A 1 167 ? 9.817 12.194 -37.826 1.00 94.75 167 TRP A C 1
ATOM 1339 O O . TRP A 1 167 ? 9.024 12.078 -38.763 1.00 94.75 167 TRP A O 1
ATOM 1349 N N . GLY A 1 168 ? 9.788 11.422 -36.743 1.00 95.06 168 GLY A N 1
ATOM 1350 C CA . GLY A 1 168 ? 8.703 10.494 -36.445 1.00 95.06 168 GLY A CA 1
ATOM 1351 C C . GLY A 1 168 ? 7.668 11.111 -35.502 1.00 95.06 168 GLY A C 1
ATOM 1352 O O . GLY A 1 168 ? 8.030 11.754 -34.514 1.00 95.06 168 GLY A O 1
ATOM 1353 N N . TYR A 1 169 ? 6.387 10.880 -35.780 1.00 96.12 169 TYR A N 1
ATOM 1354 C CA . TYR A 1 169 ? 5.268 11.157 -34.878 1.00 96.12 169 TYR A CA 1
ATOM 1355 C C . TYR A 1 169 ? 4.365 9.926 -34.811 1.00 96.12 169 TYR A C 1
ATOM 1357 O O . TYR A 1 169 ? 4.046 9.349 -35.850 1.00 96.12 169 TYR A O 1
ATOM 1365 N N . VAL A 1 170 ? 3.950 9.521 -33.611 1.00 96.62 170 VAL A N 1
ATOM 1366 C CA . VAL A 1 170 ? 3.057 8.371 -33.415 1.00 96.62 170 VAL A CA 1
ATOM 1367 C C . VAL A 1 170 ? 2.113 8.571 -32.229 1.00 96.62 170 VAL A C 1
ATOM 1369 O O . VAL A 1 170 ? 2.446 9.266 -31.267 1.00 96.62 170 VAL A O 1
ATOM 1372 N N . GLY A 1 171 ? 0.941 7.948 -32.300 1.00 94.12 171 GLY A N 1
ATOM 1373 C CA . GLY A 1 171 ? 0.009 7.820 -31.185 1.00 94.12 171 GLY A CA 1
ATOM 1374 C C . GLY A 1 171 ? -1.284 7.119 -31.574 1.00 94.12 171 GLY A C 1
ATOM 1375 O O . GLY A 1 171 ? -1.362 6.551 -32.660 1.00 94.12 171 GLY A O 1
ATOM 1376 N N . HIS A 1 172 ? -2.276 7.125 -30.686 1.00 93.94 172 HIS A N 1
ATOM 1377 C CA . HIS A 1 172 ? -3.508 6.347 -30.829 1.00 93.94 172 HIS A CA 1
ATOM 1378 C C . HIS A 1 172 ? -4.772 7.085 -30.361 1.00 93.94 172 HIS A C 1
ATOM 1380 O O . HIS A 1 172 ? -4.729 8.076 -29.627 1.00 93.94 172 HIS A O 1
ATOM 1386 N N . ASN A 1 173 ? -5.925 6.532 -30.741 1.00 86.88 173 ASN A N 1
ATOM 1387 C CA . ASN A 1 173 ? -7.258 7.092 -30.492 1.00 86.88 173 ASN A CA 1
ATOM 1388 C C . ASN A 1 173 ? -8.042 6.396 -29.355 1.00 86.88 173 ASN A C 1
ATOM 1390 O O . ASN A 1 173 ? -9.267 6.474 -29.314 1.00 86.88 173 ASN A O 1
ATOM 1394 N N . ARG A 1 174 ? -7.361 5.648 -28.469 1.00 86.00 174 ARG A N 1
ATOM 1395 C CA . ARG A 1 174 ? -7.963 4.759 -27.437 1.00 86.00 174 ARG A CA 1
ATOM 1396 C C . ARG A 1 174 ? -8.936 3.670 -27.959 1.00 86.00 174 ARG A C 1
ATOM 1398 O O . ARG A 1 174 ? -9.423 2.883 -27.156 1.00 86.00 174 ARG A O 1
ATOM 1405 N N . ALA A 1 175 ? -9.148 3.540 -29.271 1.00 87.62 175 ALA A N 1
ATOM 1406 C CA . ALA A 1 175 ? -9.973 2.508 -29.912 1.00 87.62 175 ALA A CA 1
ATOM 1407 C C . ALA A 1 175 ? -9.126 1.467 -30.678 1.00 87.62 175 ALA A C 1
ATOM 1409 O O . ALA A 1 175 ? -9.528 0.977 -31.731 1.00 87.62 175 ALA A O 1
ATOM 1410 N N . ASN A 1 176 ? -7.934 1.150 -30.156 1.00 91.69 176 ASN A N 1
ATOM 1411 C CA . ASN A 1 176 ? -6.964 0.212 -30.739 1.00 91.69 176 ASN A CA 1
ATOM 1412 C C . ASN A 1 176 ? -6.557 0.519 -32.196 1.00 91.69 176 ASN A C 1
ATOM 1414 O O . ASN A 1 176 ? -6.191 -0.379 -32.957 1.00 91.69 176 ASN A O 1
ATOM 1418 N N . GLN A 1 177 ? -6.588 1.798 -32.580 1.00 95.62 177 GLN A N 1
ATOM 1419 C CA . GLN A 1 177 ? -6.007 2.287 -33.827 1.00 95.62 177 GLN A CA 1
ATOM 1420 C C . GLN A 1 177 ? -4.923 3.319 -33.527 1.00 95.62 177 GLN A C 1
ATOM 1422 O O . GLN A 1 177 ? -5.117 4.204 -32.690 1.00 95.62 177 GLN A O 1
ATOM 1427 N N . MET A 1 178 ? -3.793 3.206 -34.222 1.00 96.19 178 MET A N 1
ATOM 1428 C CA . MET A 1 178 ? -2.708 4.176 -34.202 1.00 96.19 178 MET A CA 1
ATOM 1429 C C . MET A 1 178 ? -2.619 4.964 -35.511 1.00 96.19 178 MET A C 1
ATOM 1431 O O . MET A 1 178 ? -3.043 4.511 -36.579 1.00 96.19 178 MET A O 1
ATOM 1435 N N . SER A 1 179 ? -2.016 6.139 -35.403 1.00 95.06 179 SER A N 1
ATOM 1436 C CA . SER A 1 179 ? -1.652 7.013 -36.509 1.00 95.06 179 SER A CA 1
ATOM 1437 C C . SER A 1 179 ? -0.153 7.288 -36.445 1.00 95.06 179 SER A C 1
ATOM 1439 O O . SER A 1 179 ? 0.402 7.550 -35.375 1.00 95.06 179 SER A O 1
ATOM 1441 N N . LEU A 1 180 ? 0.494 7.255 -37.604 1.00 96.00 180 LEU A N 1
ATOM 1442 C CA . LEU A 1 180 ? 1.930 7.421 -37.780 1.00 96.00 180 LEU A CA 1
ATOM 1443 C C . LEU A 1 180 ? 2.179 8.503 -38.836 1.00 96.00 180 LEU A C 1
ATOM 1445 O O . LEU A 1 180 ? 1.675 8.412 -39.956 1.00 96.00 180 LEU A O 1
ATOM 1449 N N . SER A 1 181 ? 2.993 9.504 -38.513 1.00 94.81 181 SER A N 1
ATOM 1450 C CA . SER A 1 181 ? 3.457 10.497 -39.485 1.00 94.81 181 SER A CA 1
ATOM 1451 C C . SER A 1 181 ? 4.977 10.502 -39.547 1.00 94.81 181 SER A C 1
ATOM 1453 O O . SER A 1 181 ? 5.643 10.574 -38.515 1.00 94.81 181 SER A O 1
ATOM 1455 N N . VAL A 1 182 ? 5.531 10.487 -40.758 1.00 94.50 182 VAL A N 1
ATOM 1456 C CA . VAL A 1 182 ? 6.972 10.627 -40.983 1.00 94.50 182 VAL A CA 1
ATOM 1457 C C . VAL A 1 182 ? 7.219 11.829 -41.888 1.00 94.50 182 VAL A C 1
ATOM 1459 O O . VAL A 1 182 ? 6.678 11.906 -42.995 1.00 94.50 182 VAL A O 1
ATOM 1462 N N . LYS A 1 183 ? 8.013 12.788 -41.403 1.00 92.38 183 LYS A N 1
ATOM 1463 C CA . LYS A 1 183 ? 8.384 14.004 -42.137 1.00 92.38 183 LYS A CA 1
ATOM 1464 C C . LYS A 1 183 ? 9.878 14.001 -42.433 1.00 92.38 183 LYS A C 1
ATOM 1466 O O . LYS A 1 183 ? 10.681 13.871 -41.515 1.00 92.38 183 LYS A O 1
ATOM 1471 N N . VAL A 1 184 ? 10.251 14.201 -43.691 1.00 92.38 184 VAL A N 1
ATOM 1472 C CA . VAL A 1 184 ? 11.647 14.404 -44.100 1.00 92.38 184 VAL A CA 1
ATOM 1473 C C . VAL A 1 184 ? 11.880 15.884 -44.341 1.00 92.38 184 VAL A C 1
ATOM 1475 O O . VAL A 1 184 ? 11.081 16.521 -45.025 1.00 92.38 184 VAL A O 1
ATOM 1478 N N . GLU A 1 185 ? 12.982 16.413 -43.822 1.00 91.81 185 GLU A N 1
ATOM 1479 C CA . GLU A 1 185 ? 13.470 17.766 -44.084 1.00 91.81 185 GLU A CA 1
ATOM 1480 C C . GLU A 1 185 ? 14.909 17.710 -44.601 1.00 91.81 185 GLU A C 1
ATOM 1482 O O . GLU A 1 185 ? 15.764 17.020 -44.043 1.00 91.81 185 GLU A O 1
ATOM 1487 N N . GLU A 1 186 ? 15.187 18.456 -45.665 1.00 89.75 186 GLU A N 1
ATOM 1488 C CA . GLU A 1 186 ? 16.530 18.631 -46.224 1.00 89.75 186 GLU A CA 1
ATOM 1489 C C . GLU A 1 186 ? 16.967 20.093 -46.075 1.00 89.75 186 GLU A C 1
ATOM 1491 O O . GLU A 1 186 ? 16.132 20.990 -45.945 1.00 89.75 186 GLU A O 1
ATOM 1496 N N . ARG A 1 187 ? 18.280 20.358 -46.080 1.00 86.38 187 ARG A N 1
ATOM 1497 C CA . ARG A 1 187 ? 18.792 21.739 -46.035 1.00 86.38 187 ARG A CA 1
ATOM 1498 C C . ARG A 1 187 ? 18.226 22.556 -47.201 1.00 86.38 187 ARG A C 1
ATOM 1500 O O . ARG A 1 187 ? 18.206 22.094 -48.340 1.00 86.38 187 ARG A O 1
ATOM 1507 N N . ASN A 1 188 ? 17.787 23.783 -46.921 1.00 81.25 188 ASN A N 1
ATOM 1508 C CA . ASN A 1 188 ? 17.272 24.682 -47.955 1.00 81.25 188 ASN A CA 1
ATOM 1509 C C . ASN A 1 188 ? 18.399 25.227 -48.862 1.00 81.25 188 ASN A C 1
ATOM 1511 O O . ASN A 1 188 ? 19.577 24.926 -48.665 1.00 81.25 188 ASN A O 1
ATOM 1515 N N . SER A 1 189 ? 18.057 26.074 -49.840 1.00 75.56 189 SER A N 1
ATOM 1516 C CA . SER A 1 189 ? 19.019 26.678 -50.783 1.00 75.56 189 SER A CA 1
ATOM 1517 C C . SER A 1 189 ? 20.165 27.458 -50.124 1.00 75.56 189 SER A C 1
ATOM 1519 O O . SER A 1 189 ? 21.203 27.653 -50.748 1.00 75.56 189 SER A O 1
ATOM 1521 N N . ASN A 1 190 ? 19.987 27.897 -48.875 1.00 76.50 190 ASN A N 1
ATOM 1522 C CA . ASN A 1 190 ? 20.983 28.636 -48.099 1.00 76.50 190 ASN A CA 1
ATOM 1523 C C . ASN A 1 190 ? 21.793 27.711 -47.169 1.00 76.50 190 ASN A C 1
ATOM 1525 O O . ASN A 1 190 ? 22.548 28.191 -46.328 1.00 76.50 190 ASN A O 1
ATOM 1529 N N . GLY A 1 191 ? 21.622 26.391 -47.290 1.00 79.38 191 GLY A N 1
ATOM 1530 C CA . GLY A 1 191 ? 22.355 25.390 -46.522 1.00 79.38 191 GLY A CA 1
ATOM 1531 C C . GLY A 1 191 ? 21.896 25.221 -45.073 1.00 79.38 191 GLY A C 1
ATOM 1532 O O . GLY A 1 191 ? 22.620 24.592 -44.309 1.00 79.38 191 GLY A O 1
ATOM 1533 N N . ILE A 1 192 ? 20.726 25.735 -44.676 1.00 83.00 192 ILE A N 1
ATOM 1534 C CA . ILE A 1 192 ? 20.229 25.687 -43.284 1.00 83.00 192 ILE A CA 1
ATOM 1535 C C . ILE A 1 192 ? 18.925 24.889 -43.150 1.00 83.00 192 ILE A C 1
ATOM 1537 O O . ILE A 1 192 ? 18.144 24.790 -44.102 1.00 83.00 192 ILE A O 1
ATOM 1541 N N . PHE A 1 193 ? 18.667 24.358 -41.953 1.00 84.81 193 PHE A N 1
ATOM 1542 C CA . PHE A 1 193 ? 17.353 23.842 -41.562 1.00 84.81 193 PHE A CA 1
ATOM 1543 C C . PHE A 1 193 ? 16.499 24.970 -40.970 1.00 84.81 193 PHE A C 1
ATOM 1545 O O . PHE A 1 193 ? 16.943 25.702 -40.087 1.00 84.81 193 PHE A O 1
ATOM 1552 N N . ASN A 1 194 ? 15.269 25.137 -41.460 1.00 78.00 194 ASN A N 1
ATOM 1553 C CA . ASN A 1 194 ? 14.288 26.065 -40.899 1.00 78.00 194 ASN A CA 1
ATOM 1554 C C . ASN A 1 194 ? 12.857 25.654 -41.298 1.00 78.00 194 ASN A C 1
ATOM 1556 O O . ASN A 1 194 ? 12.660 24.747 -42.100 1.00 78.00 194 ASN A O 1
ATOM 1560 N N . ALA A 1 195 ? 11.841 26.358 -40.789 1.00 66.00 195 ALA A N 1
ATOM 1561 C CA . ALA A 1 195 ? 10.430 26.076 -41.092 1.00 66.00 195 ALA A CA 1
ATOM 1562 C C . ALA A 1 195 ? 10.019 26.278 -42.573 1.00 66.00 195 ALA A C 1
ATOM 1564 O O . ALA A 1 195 ? 8.878 26.001 -42.929 1.00 66.00 195 ALA A O 1
ATOM 1565 N N . GLN A 1 196 ? 10.926 26.780 -43.419 1.00 63.88 196 GLN A N 1
ATOM 1566 C CA . GLN A 1 196 ? 10.743 27.007 -44.858 1.00 63.88 196 GLN A CA 1
ATOM 1567 C C . GLN A 1 196 ? 11.546 26.000 -45.705 1.00 63.88 196 GLN A C 1
ATOM 1569 O O . GLN A 1 196 ? 11.589 26.119 -46.928 1.00 63.88 196 GLN A O 1
ATOM 1574 N N . ALA A 1 197 ? 12.215 25.035 -45.069 1.00 66.69 197 ALA A N 1
ATOM 1575 C CA . ALA A 1 197 ? 12.975 23.997 -45.745 1.00 66.69 197 ALA A CA 1
ATOM 1576 C C . ALA A 1 197 ? 12.070 23.070 -46.569 1.00 66.69 197 ALA A C 1
ATOM 1578 O O . ALA A 1 197 ? 10.921 22.801 -46.201 1.00 66.69 197 ALA A O 1
ATOM 1579 N N . THR A 1 198 ? 12.610 22.551 -47.675 1.00 69.31 198 THR A N 1
ATOM 1580 C CA . THR A 1 198 ? 11.934 21.535 -48.485 1.00 69.31 198 THR A CA 1
ATOM 1581 C C . THR A 1 198 ? 11.620 20.340 -47.598 1.00 69.31 198 THR A C 1
ATOM 1583 O O . THR A 1 198 ? 12.524 19.732 -47.019 1.00 69.31 198 THR A O 1
ATOM 1586 N N . SER A 1 199 ? 10.335 20.012 -47.480 1.00 80.62 199 SER A N 1
ATOM 1587 C CA . SER A 1 199 ? 9.893 18.896 -46.658 1.00 80.62 199 SER A CA 1
ATOM 1588 C C . SER A 1 199 ? 8.826 18.061 -47.344 1.00 80.62 199 SER A C 1
ATOM 1590 O O . SER A 1 199 ? 8.007 18.569 -48.109 1.00 80.62 199 SER A O 1
ATOM 1592 N N . SER A 1 200 ? 8.852 16.764 -47.058 1.00 86.38 200 SER A N 1
ATOM 1593 C CA . SER A 1 200 ? 7.800 15.822 -47.430 1.00 86.38 200 SER A CA 1
ATOM 1594 C C . SER A 1 200 ? 7.207 15.226 -46.160 1.00 86.38 200 SER A C 1
ATOM 1596 O O . SER A 1 200 ? 7.924 14.994 -45.188 1.00 86.38 200 SER A O 1
ATOM 1598 N N . LEU A 1 201 ? 5.893 15.017 -46.151 1.00 89.69 201 LEU A N 1
ATOM 1599 C CA . LEU A 1 201 ? 5.158 14.423 -45.039 1.00 89.69 201 LEU A CA 1
ATOM 1600 C C . LEU A 1 201 ? 4.348 13.249 -45.579 1.00 89.69 201 LEU A C 1
ATOM 1602 O O . LEU A 1 201 ? 3.454 13.444 -46.402 1.00 89.69 201 LEU A O 1
ATOM 1606 N N . LYS A 1 202 ? 4.635 12.045 -45.090 1.00 94.62 202 LYS A N 1
ATOM 1607 C CA . LYS A 1 202 ? 3.795 10.866 -45.297 1.00 94.62 202 LYS A CA 1
ATOM 1608 C C . LYS A 1 202 ? 3.048 10.583 -44.000 1.00 94.62 202 LYS A C 1
ATOM 1610 O O . LYS A 1 202 ? 3.635 10.591 -42.920 1.00 94.62 202 LYS A O 1
ATOM 1615 N N . LYS A 1 203 ? 1.752 10.325 -44.129 1.00 93.94 203 LYS A N 1
ATOM 1616 C CA . LYS A 1 203 ? 0.894 9.853 -43.048 1.00 93.94 203 LYS A CA 1
ATOM 1617 C C . LYS A 1 203 ? 0.407 8.438 -43.327 1.00 93.94 203 LYS A C 1
ATOM 1619 O O . LYS A 1 203 ? 0.192 8.075 -44.486 1.00 93.94 203 LYS A O 1
ATOM 1624 N N . PHE A 1 204 ? 0.185 7.704 -42.250 1.00 94.88 204 PHE A N 1
ATOM 1625 C CA . PHE A 1 204 ? -0.465 6.408 -42.200 1.00 94.88 204 PHE A CA 1
ATOM 1626 C C . PHE A 1 204 ? -1.468 6.483 -41.037 1.00 94.88 204 PHE A C 1
ATOM 1628 O O . PHE A 1 204 ? -1.079 6.756 -39.904 1.00 94.88 204 PHE A O 1
ATOM 1635 N N . GLU A 1 205 ? -2.760 6.337 -41.315 1.00 92.38 205 GLU A N 1
ATOM 1636 C CA . GLU A 1 205 ? -3.853 6.570 -40.355 1.00 92.38 205 GLU A CA 1
ATOM 1637 C C . GLU A 1 205 ? -4.728 5.301 -40.257 1.00 92.38 205 GLU A C 1
ATOM 1639 O O . GLU A 1 205 ? -4.720 4.473 -41.169 1.00 92.38 205 GLU A O 1
ATOM 1644 N N . HIS A 1 206 ? -5.474 5.137 -39.157 1.00 92.31 206 HIS A N 1
ATOM 1645 C CA . HIS A 1 206 ? -6.351 3.977 -38.886 1.00 92.31 206 HIS A CA 1
ATOM 1646 C C . HIS A 1 206 ? -5.647 2.604 -38.813 1.00 92.31 206 HIS A C 1
ATOM 1648 O O . HIS A 1 206 ? -6.250 1.564 -39.093 1.00 92.31 206 HIS A O 1
ATOM 1654 N N . ILE A 1 207 ? -4.381 2.574 -38.395 1.00 96.69 207 ILE A N 1
ATOM 1655 C CA . ILE A 1 207 ? -3.592 1.344 -38.283 1.00 96.69 207 ILE A CA 1
ATOM 1656 C C . ILE A 1 207 ? -4.056 0.562 -37.048 1.00 96.69 207 ILE A C 1
ATOM 1658 O O . ILE A 1 207 ? -3.838 1.002 -35.923 1.00 96.69 207 ILE A O 1
ATOM 1662 N N . SER A 1 208 ? -4.693 -0.594 -37.228 1.00 96.94 208 SER A N 1
ATOM 1663 C CA . SER A 1 208 ? -5.191 -1.393 -36.097 1.00 96.94 208 SER A CA 1
ATOM 1664 C C . SER A 1 208 ? -4.066 -2.141 -35.368 1.00 96.94 208 SER A C 1
ATOM 1666 O O . SER A 1 208 ? -3.148 -2.649 -36.007 1.00 96.94 208 SER A O 1
ATOM 1668 N N . PHE A 1 209 ? -4.167 -2.242 -34.041 1.00 97.19 209 PHE A N 1
ATOM 1669 C CA . PHE A 1 209 ? -3.294 -3.046 -33.173 1.00 97.19 209 PHE A CA 1
ATOM 1670 C C . PHE A 1 209 ? -4.121 -3.794 -32.107 1.00 97.19 209 PHE A C 1
ATOM 1672 O O . PHE A 1 209 ? -5.334 -3.605 -32.011 1.00 97.19 209 PHE A O 1
ATOM 1679 N N . SER A 1 210 ? -3.495 -4.646 -31.292 1.00 96.62 210 SER A N 1
ATOM 1680 C CA . SER A 1 210 ? -4.137 -5.263 -30.118 1.00 96.62 210 SER A CA 1
ATOM 1681 C C . SER A 1 210 ? -3.165 -5.443 -28.945 1.00 96.62 210 SER A C 1
ATOM 1683 O O . SER A 1 210 ? -1.993 -5.071 -29.035 1.00 96.62 210 SER A O 1
ATOM 1685 N N . ASP A 1 211 ? -3.644 -6.004 -27.830 1.00 94.94 211 ASP A N 1
ATOM 1686 C CA . ASP A 1 211 ? -2.789 -6.378 -26.696 1.00 94.94 211 ASP A CA 1
ATOM 1687 C C . ASP A 1 211 ? -1.809 -7.511 -27.091 1.00 94.94 211 ASP A C 1
ATOM 1689 O O . ASP A 1 211 ? -0.661 -7.545 -26.646 1.00 94.94 211 ASP A O 1
ATOM 1693 N N . GLU A 1 212 ? -2.252 -8.431 -27.954 1.00 97.06 212 GLU A N 1
ATOM 1694 C CA . GLU A 1 212 ? -1.498 -9.579 -28.480 1.00 97.06 212 GLU A CA 1
ATOM 1695 C C . GLU A 1 212 ? -0.608 -9.223 -29.684 1.00 97.06 212 GLU A C 1
ATOM 1697 O O . GLU A 1 212 ? 0.428 -9.855 -29.889 1.00 97.06 212 GLU A O 1
ATOM 1702 N N . GLN A 1 213 ? -1.001 -8.217 -30.473 1.00 96.75 213 GLN A N 1
ATOM 1703 C CA . GLN A 1 213 ? -0.234 -7.644 -31.585 1.00 96.75 213 GLN A CA 1
ATOM 1704 C C . GLN A 1 213 ? 0.009 -6.148 -31.320 1.00 96.75 213 GLN A C 1
ATOM 1706 O O . GLN A 1 213 ? -0.707 -5.295 -31.857 1.00 96.75 213 GLN A O 1
ATOM 1711 N N . PRO A 1 214 ? 0.984 -5.810 -30.457 1.00 97.06 214 PRO A N 1
ATOM 1712 C CA . PRO A 1 214 ? 1.190 -4.444 -30.000 1.00 97.06 214 PRO A CA 1
ATOM 1713 C C . PRO A 1 214 ? 1.708 -3.531 -31.124 1.00 97.06 214 PRO A C 1
ATOM 1715 O O . PRO A 1 214 ? 2.290 -4.018 -32.097 1.00 97.06 214 PRO A O 1
ATOM 1718 N N . PRO A 1 215 ? 1.579 -2.198 -30.973 1.00 97.69 215 PRO A N 1
ATOM 1719 C CA . PRO A 1 215 ? 1.997 -1.202 -31.960 1.00 97.69 215 PRO A CA 1
ATOM 1720 C C . PRO A 1 215 ? 3.394 -1.396 -32.555 1.00 97.69 215 PRO A C 1
ATOM 1722 O O . PRO A 1 215 ? 3.588 -1.081 -33.726 1.00 97.69 215 PRO A O 1
ATOM 1725 N N . ILE A 1 216 ? 4.356 -1.934 -31.794 1.00 97.25 216 ILE A N 1
ATOM 1726 C CA . ILE A 1 216 ? 5.699 -2.211 -32.315 1.00 97.25 216 ILE A CA 1
ATOM 1727 C C . ILE A 1 216 ? 5.730 -3.356 -33.342 1.00 97.25 216 ILE A C 1
ATOM 1729 O O . ILE A 1 216 ? 6.367 -3.209 -34.377 1.00 97.25 216 ILE A O 1
ATOM 1733 N N . GLU A 1 217 ? 4.988 -4.450 -33.137 1.00 96.56 217 GLU A N 1
ATOM 1734 C CA . GLU A 1 217 ? 4.894 -5.543 -34.125 1.00 96.56 217 GLU A CA 1
ATOM 1735 C C . GLU A 1 217 ? 4.210 -5.060 -35.410 1.00 96.56 217 GLU A C 1
ATOM 1737 O O . GLU A 1 217 ? 4.632 -5.384 -36.522 1.00 96.56 217 GLU A O 1
ATOM 1742 N N . ILE A 1 218 ? 3.171 -4.233 -35.262 1.00 97.44 218 ILE A N 1
ATOM 1743 C CA . ILE A 1 218 ? 2.486 -3.635 -36.408 1.00 97.44 218 ILE A CA 1
ATOM 1744 C C . ILE A 1 218 ? 3.433 -2.683 -37.153 1.00 97.44 218 ILE A C 1
ATOM 1746 O O . ILE A 1 218 ? 3.542 -2.762 -38.375 1.00 97.44 218 ILE A O 1
ATOM 1750 N N . TYR A 1 219 ? 4.189 -1.847 -36.439 1.00 97.31 219 TYR A N 1
ATOM 1751 C CA . TYR A 1 219 ? 5.194 -0.962 -37.028 1.00 97.31 219 TYR A CA 1
ATOM 1752 C C . TYR A 1 219 ? 6.306 -1.720 -37.768 1.00 97.31 219 TYR A C 1
ATOM 1754 O O . TYR A 1 219 ? 6.621 -1.358 -38.902 1.00 97.31 219 TYR A O 1
ATOM 1762 N N . GLN A 1 220 ? 6.828 -2.815 -37.203 1.00 94.25 220 GLN A N 1
ATOM 1763 C CA . GLN A 1 220 ? 7.783 -3.700 -37.885 1.00 94.25 220 GLN A CA 1
ATOM 1764 C C . GLN A 1 220 ? 7.232 -4.198 -39.229 1.00 94.25 220 GLN A C 1
ATOM 1766 O O . GLN A 1 220 ? 7.949 -4.194 -40.230 1.00 94.25 220 GLN A O 1
ATOM 1771 N N . SER A 1 221 ? 5.946 -4.570 -39.283 1.00 93.62 221 SER A N 1
ATOM 1772 C CA . SER A 1 221 ? 5.295 -5.000 -40.531 1.00 93.62 221 SER A CA 1
ATOM 1773 C C . SER A 1 221 ? 5.144 -3.872 -41.566 1.00 93.62 221 SER A C 1
ATOM 1775 O O . SER A 1 221 ? 5.173 -4.128 -42.769 1.00 93.62 221 SER A O 1
ATOM 1777 N N . MET A 1 222 ? 5.044 -2.618 -41.111 1.00 95.25 222 MET A N 1
ATOM 1778 C CA . MET A 1 222 ? 4.942 -1.421 -41.956 1.00 95.25 222 MET A CA 1
ATOM 1779 C C . MET A 1 222 ? 6.299 -0.858 -42.400 1.00 95.25 222 MET A C 1
ATOM 1781 O O . MET A 1 222 ? 6.354 -0.065 -43.344 1.00 95.25 222 MET A O 1
ATOM 1785 N N . LEU A 1 223 ? 7.399 -1.252 -41.751 1.00 94.12 223 LEU A N 1
ATOM 1786 C CA . LEU A 1 223 ? 8.734 -0.696 -41.987 1.00 94.12 223 LEU A CA 1
ATOM 1787 C C . LEU A 1 223 ? 9.168 -0.708 -43.473 1.00 94.12 223 LEU A C 1
ATOM 1789 O O . LEU A 1 223 ? 9.713 0.305 -43.918 1.00 94.12 223 LEU A O 1
ATOM 1793 N N . PRO A 1 224 ? 8.873 -1.739 -44.297 1.00 93.94 224 PRO A N 1
ATOM 1794 C CA . PRO A 1 224 ? 9.170 -1.702 -45.732 1.00 93.94 224 PRO A CA 1
ATOM 1795 C C . PRO A 1 224 ? 8.430 -0.595 -46.506 1.00 93.94 224 PRO A C 1
ATOM 1797 O O . PRO A 1 224 ? 9.023 0.004 -47.409 1.00 93.94 224 PRO A O 1
ATOM 1800 N N . GLU A 1 225 ? 7.172 -0.285 -46.160 1.00 94.00 225 GLU A N 1
ATOM 1801 C CA . GLU A 1 225 ? 6.411 0.823 -46.769 1.00 94.00 225 GLU A CA 1
ATOM 1802 C C . GLU A 1 225 ? 6.965 2.176 -46.302 1.00 94.00 225 GLU A C 1
ATOM 1804 O O . GLU A 1 225 ? 7.139 3.091 -47.110 1.00 94.00 225 GLU A O 1
ATOM 1809 N N . ILE A 1 226 ? 7.317 2.287 -45.017 1.00 94.69 226 ILE A N 1
ATOM 1810 C CA . ILE A 1 226 ? 7.912 3.494 -44.427 1.00 94.69 226 ILE A CA 1
ATOM 1811 C C . ILE A 1 226 ? 9.250 3.824 -45.105 1.00 94.69 226 ILE A C 1
ATOM 1813 O O . ILE A 1 226 ? 9.443 4.958 -45.542 1.00 94.69 226 ILE A O 1
ATOM 1817 N N . LEU A 1 227 ? 10.147 2.846 -45.278 1.00 93.38 227 LEU A N 1
ATOM 1818 C CA . LEU A 1 227 ? 11.410 3.038 -46.006 1.00 93.38 227 LEU A CA 1
ATOM 1819 C C . LEU A 1 227 ? 11.182 3.439 -47.468 1.00 93.38 227 LEU A C 1
ATOM 1821 O O . LEU A 1 227 ? 11.835 4.362 -47.957 1.00 93.38 227 LEU A O 1
ATOM 1825 N N . THR A 1 228 ? 10.207 2.819 -48.141 1.00 91.06 228 THR A N 1
ATOM 1826 C CA . THR A 1 228 ? 9.837 3.176 -49.521 1.00 91.06 228 THR A CA 1
ATOM 1827 C C . THR A 1 228 ? 9.379 4.636 -49.605 1.00 91.06 228 THR A C 1
ATOM 1829 O O . THR A 1 228 ? 9.825 5.376 -50.481 1.00 91.06 228 THR A O 1
ATOM 1832 N N . ALA A 1 229 ? 8.551 5.091 -48.658 1.00 89.88 229 ALA A N 1
ATOM 1833 C CA . ALA A 1 229 ? 8.108 6.484 -48.567 1.00 89.88 229 ALA A CA 1
ATOM 1834 C C . ALA A 1 229 ? 9.245 7.471 -48.230 1.00 89.88 229 ALA A C 1
ATOM 1836 O O . ALA A 1 229 ? 9.159 8.645 -48.587 1.00 89.88 229 ALA A O 1
ATOM 1837 N N . LEU A 1 230 ? 10.316 7.003 -47.582 1.00 90.56 230 LEU A N 1
ATOM 1838 C CA . LEU A 1 230 ? 11.538 7.766 -47.307 1.00 90.56 230 LEU A CA 1
ATOM 1839 C C . LEU A 1 230 ? 12.541 7.773 -48.478 1.00 90.56 230 LEU A C 1
ATOM 1841 O O . LEU A 1 230 ? 13.548 8.482 -48.409 1.00 90.56 230 LEU A O 1
ATOM 1845 N N . GLY A 1 231 ? 12.288 7.000 -49.541 1.00 88.38 231 GLY A N 1
ATOM 1846 C CA . GLY A 1 231 ? 13.222 6.810 -50.655 1.00 88.38 231 GLY A CA 1
ATOM 1847 C C . GLY A 1 231 ? 14.456 5.977 -50.285 1.00 88.38 231 GLY A C 1
ATOM 1848 O O . GLY A 1 231 ? 15.518 6.163 -50.879 1.00 88.38 231 GLY A O 1
ATOM 1849 N N . VAL A 1 232 ? 14.334 5.098 -49.287 1.00 89.31 232 VAL A N 1
ATOM 1850 C CA . VAL A 1 232 ? 15.401 4.213 -48.801 1.00 89.31 232 VAL A CA 1
ATOM 1851 C C . VAL A 1 232 ? 15.161 2.796 -49.322 1.00 89.31 232 VAL A C 1
ATOM 1853 O O . VAL A 1 232 ? 14.035 2.303 -49.287 1.00 89.31 232 VAL A O 1
ATOM 1856 N N . ASP A 1 233 ? 16.220 2.139 -49.800 1.00 86.94 233 ASP A N 1
ATOM 1857 C CA . ASP A 1 233 ? 16.144 0.738 -50.220 1.00 86.94 233 ASP A CA 1
ATOM 1858 C C . ASP A 1 233 ? 15.821 -0.173 -49.025 1.00 86.94 233 ASP A C 1
ATOM 1860 O O . ASP A 1 233 ? 16.462 -0.096 -47.977 1.00 86.94 233 ASP A O 1
ATOM 1864 N N . ASN A 1 234 ? 14.827 -1.042 -49.193 1.00 87.31 234 ASN A N 1
ATOM 1865 C CA . ASN A 1 234 ? 14.369 -1.980 -48.172 1.00 87.31 234 ASN A CA 1
ATOM 1866 C C . ASN A 1 234 ? 14.819 -3.427 -48.437 1.00 87.31 234 ASN A C 1
ATOM 1868 O O . ASN A 1 234 ? 14.475 -4.312 -47.652 1.00 87.31 234 ASN A O 1
ATOM 1872 N N . SER A 1 235 ? 15.633 -3.675 -49.475 1.00 83.94 235 SER A N 1
ATOM 1873 C CA . SER A 1 235 ? 16.153 -5.011 -49.807 1.00 83.94 235 SER A CA 1
ATOM 1874 C C . SER A 1 235 ? 16.825 -5.706 -48.612 1.00 83.94 235 SER A C 1
ATOM 1876 O O . SER A 1 235 ? 16.606 -6.898 -48.385 1.00 83.94 235 SER A O 1
ATOM 1878 N N . ALA A 1 236 ? 17.543 -4.949 -47.774 1.00 79.69 236 ALA A N 1
ATOM 1879 C CA . ALA A 1 236 ? 18.185 -5.435 -46.554 1.00 79.69 236 ALA A CA 1
ATOM 1880 C C . ALA A 1 236 ? 17.202 -6.029 -45.520 1.00 79.69 236 ALA A C 1
ATOM 1882 O O . ALA A 1 236 ? 17.569 -6.968 -44.819 1.00 79.69 236 ALA A O 1
ATOM 1883 N N . LEU A 1 237 ? 15.948 -5.555 -45.453 1.00 82.69 237 LEU A N 1
ATOM 1884 C CA . LEU A 1 237 ? 14.914 -6.145 -44.583 1.00 82.69 237 LEU A CA 1
ATOM 1885 C C . LEU A 1 237 ? 14.418 -7.507 -45.090 1.00 82.69 237 LEU A C 1
ATOM 1887 O O . LEU A 1 237 ? 13.889 -8.298 -44.312 1.00 82.69 237 LEU A O 1
ATOM 1891 N N . THR A 1 238 ? 14.576 -7.776 -46.389 1.00 77.62 238 THR A N 1
ATOM 1892 C CA . THR A 1 238 ? 14.187 -9.045 -47.030 1.00 77.62 238 THR A CA 1
ATOM 1893 C C . THR A 1 238 ? 15.322 -10.072 -47.078 1.00 77.62 238 THR A C 1
ATOM 1895 O O . THR A 1 238 ? 15.137 -11.172 -47.598 1.00 77.62 238 THR A O 1
ATOM 1898 N N . ALA A 1 239 ? 16.498 -9.736 -46.534 1.00 77.62 239 ALA A N 1
ATOM 1899 C CA . ALA A 1 239 ? 17.624 -10.654 -46.450 1.00 77.62 239 ALA A CA 1
ATOM 1900 C C . ALA A 1 239 ? 17.278 -11.888 -45.583 1.00 77.62 239 ALA A C 1
ATOM 1902 O O . ALA A 1 239 ? 16.568 -11.752 -44.581 1.00 77.62 239 ALA A O 1
ATOM 1903 N N . PRO A 1 240 ? 17.781 -13.094 -45.919 1.00 77.81 240 PRO A N 1
ATOM 1904 C CA . PRO A 1 240 ? 17.544 -14.288 -45.112 1.00 77.81 240 PRO A CA 1
ATOM 1905 C C . PRO A 1 240 ? 18.056 -14.109 -43.679 1.00 77.81 240 PRO A C 1
ATOM 1907 O O . PRO A 1 240 ? 19.243 -13.860 -43.463 1.00 77.81 240 PRO A O 1
ATOM 1910 N N . LYS A 1 241 ? 17.162 -14.264 -42.698 1.00 87.75 241 LYS A N 1
ATOM 1911 C CA . LYS A 1 241 ? 17.517 -14.258 -41.274 1.00 87.75 241 LYS A CA 1
ATOM 1912 C C . LYS A 1 241 ? 18.271 -15.536 -40.916 1.00 87.75 241 LYS A C 1
ATOM 1914 O O . LYS A 1 241 ? 17.940 -16.607 -41.425 1.00 87.75 241 LYS A O 1
ATOM 1919 N N . SER A 1 242 ? 19.259 -15.445 -40.031 1.00 84.94 242 SER A N 1
ATOM 1920 C CA . SER A 1 242 ? 20.016 -16.618 -39.594 1.00 84.94 242 SER A CA 1
ATOM 1921 C C . SER A 1 242 ? 19.260 -17.406 -38.526 1.00 84.94 242 SER A C 1
ATOM 1923 O O . SER A 1 242 ? 18.645 -16.837 -37.621 1.00 84.94 242 SER A O 1
ATOM 1925 N N . GLU A 1 243 ? 19.342 -18.735 -38.588 1.00 88.88 243 GLU A N 1
ATOM 1926 C CA . GLU A 1 243 ? 19.125 -19.546 -37.390 1.00 88.88 243 GLU A CA 1
ATOM 1927 C C . GLU A 1 243 ? 20.221 -19.212 -36.370 1.00 88.88 243 GLU A C 1
ATOM 1929 O O . GLU A 1 243 ? 21.409 -19.224 -36.698 1.00 88.88 243 GLU A O 1
ATOM 1934 N N . SER A 1 244 ? 19.827 -18.903 -35.135 1.00 89.94 244 SER A N 1
ATOM 1935 C CA . SER A 1 244 ? 20.751 -18.624 -34.031 1.00 89.94 244 SER A CA 1
ATOM 1936 C C . SER A 1 244 ? 20.302 -19.378 -32.781 1.00 89.94 244 SER A C 1
ATOM 1938 O O . SER A 1 244 ? 19.112 -19.534 -32.508 1.00 89.94 244 SER A O 1
ATOM 1940 N N . ARG A 1 245 ? 21.259 -19.883 -32.007 1.00 85.19 245 ARG A N 1
ATOM 1941 C CA . ARG A 1 245 ? 21.017 -20.529 -30.714 1.00 85.19 245 ARG A CA 1
ATOM 1942 C C . ARG A 1 245 ? 22.168 -20.177 -29.796 1.00 85.19 245 ARG A C 1
ATOM 1944 O O . ARG A 1 245 ? 23.323 -20.291 -30.203 1.00 85.19 245 ARG A O 1
ATOM 1951 N N . PHE A 1 246 ? 21.866 -19.836 -28.549 1.00 83.88 246 PHE A N 1
ATOM 1952 C CA . PHE A 1 246 ? 22.900 -19.555 -27.563 1.00 83.88 246 PHE A CA 1
ATOM 1953 C C . PHE A 1 246 ? 22.656 -20.320 -26.262 1.00 83.88 246 PHE A C 1
ATOM 1955 O O . PHE A 1 246 ? 21.760 -20.024 -25.472 1.00 83.88 246 PHE A O 1
ATOM 1962 N N . ASP A 1 247 ? 23.486 -21.339 -26.056 1.00 74.38 247 ASP A N 1
ATOM 1963 C CA . ASP A 1 247 ? 23.431 -22.252 -24.918 1.00 74.38 247 ASP A CA 1
ATOM 1964 C C . ASP A 1 247 ? 24.819 -22.298 -24.271 1.00 74.38 247 ASP A C 1
ATOM 1966 O O . ASP A 1 247 ? 25.674 -23.106 -24.632 1.00 74.38 247 ASP A O 1
ATOM 1970 N N . VAL A 1 248 ? 25.070 -21.342 -23.373 1.00 69.12 248 VAL A N 1
ATOM 1971 C CA . VAL A 1 248 ? 26.339 -21.205 -22.651 1.00 69.12 248 VAL A CA 1
ATOM 1972 C C . VAL A 1 248 ? 26.150 -21.571 -21.181 1.00 69.12 248 VAL A C 1
ATOM 1974 O O . VAL A 1 248 ? 25.287 -21.031 -20.481 1.00 69.12 248 VAL A O 1
ATOM 1977 N N . ALA A 1 249 ? 26.984 -22.509 -20.731 1.00 65.31 249 ALA A N 1
ATOM 1978 C CA . ALA A 1 249 ? 26.929 -23.100 -19.398 1.00 65.31 249 ALA A CA 1
ATOM 1979 C C . ALA A 1 249 ? 27.470 -22.179 -18.287 1.00 65.31 249 ALA A C 1
ATOM 1981 O O . ALA A 1 249 ? 27.023 -22.283 -17.146 1.00 65.31 249 ALA A O 1
ATOM 1982 N N . GLU A 1 250 ? 28.400 -21.273 -18.606 1.00 75.88 250 GLU A N 1
ATOM 1983 C CA . GLU A 1 250 ? 29.137 -20.455 -17.631 1.00 75.88 250 GLU A CA 1
ATOM 1984 C C . GLU A 1 250 ? 29.102 -18.962 -17.998 1.00 75.88 250 GLU A C 1
ATOM 1986 O O . GLU A 1 250 ? 29.106 -18.593 -19.171 1.00 75.88 250 GLU A O 1
ATOM 1991 N N . LEU A 1 251 ? 29.056 -18.084 -16.992 1.00 85.50 251 LEU A N 1
ATOM 1992 C CA . LEU A 1 251 ? 29.230 -16.643 -17.205 1.00 85.50 251 LEU A CA 1
ATOM 1993 C C . LEU A 1 251 ? 30.662 -16.364 -17.702 1.00 85.50 251 LEU A C 1
ATOM 1995 O O . LEU A 1 251 ? 31.585 -17.058 -17.282 1.00 85.50 251 LEU A O 1
ATOM 1999 N N . PRO A 1 252 ? 30.893 -15.349 -18.553 1.00 88.31 252 PRO A N 1
ATOM 2000 C CA . PRO A 1 252 ? 32.257 -14.953 -18.892 1.00 88.31 252 PRO A CA 1
ATOM 2001 C C . PRO A 1 252 ? 32.979 -14.382 -17.655 1.00 88.31 252 PRO A C 1
ATOM 2003 O O . PRO A 1 252 ? 32.312 -13.953 -16.713 1.00 88.31 252 PRO A O 1
ATOM 2006 N N . PRO A 1 253 ? 34.325 -14.306 -17.635 1.00 85.94 253 PRO A N 1
ATOM 2007 C CA . PRO A 1 253 ? 35.085 -13.914 -16.439 1.00 85.94 253 PRO A CA 1
ATOM 2008 C C . PRO A 1 253 ? 34.716 -12.549 -15.832 1.00 85.94 253 PRO A C 1
ATOM 2010 O O . PRO A 1 253 ? 34.914 -12.344 -14.637 1.00 85.94 253 PRO A O 1
ATOM 2013 N N . SER A 1 254 ? 34.164 -11.632 -16.633 1.00 86.00 254 SER A N 1
ATOM 2014 C CA . SER A 1 254 ? 33.527 -10.395 -16.173 1.00 86.00 254 SER A CA 1
ATOM 2015 C C . SER A 1 254 ? 32.428 -9.942 -17.156 1.00 86.00 254 SER A C 1
ATOM 2017 O O . SER A 1 254 ? 32.367 -10.460 -18.277 1.00 86.00 254 SER A O 1
ATOM 2019 N N . PRO A 1 255 ? 31.567 -8.972 -16.792 1.00 87.62 255 PRO A N 1
ATOM 2020 C CA . PRO A 1 255 ? 30.572 -8.401 -17.695 1.00 87.62 255 PRO A CA 1
ATOM 2021 C C . PRO A 1 255 ? 31.192 -7.688 -18.903 1.00 87.62 255 PRO A C 1
ATOM 2023 O O . PRO A 1 255 ? 30.627 -7.766 -19.990 1.00 87.62 255 PRO A O 1
ATOM 2026 N N . LEU A 1 256 ? 32.368 -7.057 -18.768 1.00 89.75 256 LEU A N 1
ATOM 2027 C CA . LEU A 1 256 ? 33.065 -6.458 -19.914 1.00 89.75 256 LEU A CA 1
ATOM 2028 C C . LEU A 1 256 ? 33.444 -7.515 -20.968 1.00 89.75 256 LEU A C 1
ATOM 2030 O O . LEU A 1 256 ? 33.384 -7.239 -22.163 1.00 89.75 256 LEU A O 1
ATOM 2034 N N . ALA A 1 257 ? 33.745 -8.748 -20.550 1.00 90.25 257 ALA A N 1
ATOM 2035 C CA . ALA A 1 257 ? 34.018 -9.864 -21.458 1.00 90.25 257 ALA A CA 1
ATOM 2036 C C . ALA A 1 257 ? 32.769 -10.414 -22.191 1.00 90.25 257 ALA A C 1
ATOM 2038 O O . ALA A 1 257 ? 32.901 -11.333 -22.998 1.00 90.25 257 ALA A O 1
ATOM 2039 N N . MET A 1 258 ? 31.568 -9.860 -21.957 1.00 90.31 258 MET A N 1
ATOM 2040 C CA . MET A 1 258 ? 30.398 -10.087 -22.822 1.00 90.31 258 MET A CA 1
ATOM 2041 C C . MET A 1 258 ? 30.456 -9.279 -24.130 1.00 90.31 258 MET A C 1
ATOM 2043 O O . MET A 1 258 ? 29.789 -9.648 -25.096 1.00 90.31 258 MET A O 1
ATOM 2047 N N . VAL A 1 259 ? 31.222 -8.180 -24.174 1.00 89.62 259 VAL A N 1
ATOM 2048 C CA . VAL A 1 259 ? 31.343 -7.313 -25.358 1.00 89.62 259 VAL A CA 1
ATOM 2049 C C . VAL A 1 259 ? 32.051 -8.067 -26.482 1.00 89.62 259 VAL A C 1
ATOM 2051 O O . VAL A 1 259 ? 33.110 -8.659 -26.276 1.00 89.62 259 VAL A O 1
ATOM 2054 N N . ASN A 1 260 ? 31.474 -8.052 -27.685 1.00 83.12 260 ASN A N 1
ATOM 2055 C CA . ASN A 1 260 ? 31.997 -8.811 -28.817 1.00 83.12 260 ASN A CA 1
ATOM 2056 C C . ASN A 1 260 ? 31.700 -8.111 -30.150 1.00 83.12 260 ASN A C 1
ATOM 2058 O O . ASN A 1 260 ? 30.568 -7.713 -30.416 1.00 83.12 260 ASN A O 1
ATOM 2062 N N . GLU A 1 261 ? 32.709 -7.995 -31.014 1.00 77.88 261 GLU A N 1
ATOM 2063 C CA . GLU A 1 261 ? 32.575 -7.331 -32.316 1.00 77.88 261 GLU A CA 1
ATOM 2064 C C . GLU A 1 261 ? 31.693 -8.123 -33.297 1.00 77.88 261 GLU A C 1
ATOM 2066 O O . GLU A 1 261 ? 30.965 -7.533 -34.103 1.00 77.88 261 GLU A O 1
ATOM 2071 N N . LYS A 1 262 ? 31.715 -9.463 -33.221 1.00 85.12 262 LYS A N 1
ATOM 2072 C CA . LYS A 1 262 ? 30.924 -10.340 -34.090 1.00 85.12 262 LYS A CA 1
ATOM 2073 C C . LYS A 1 262 ? 29.516 -10.514 -33.521 1.00 85.12 262 LYS A C 1
ATOM 2075 O O . LYS A 1 262 ? 29.369 -11.050 -32.423 1.00 85.12 262 LYS A O 1
ATOM 2080 N N . GLN A 1 263 ? 28.498 -10.140 -34.297 1.00 83.50 263 GLN A N 1
ATOM 2081 C CA . GLN A 1 263 ? 27.084 -10.353 -33.964 1.00 83.50 263 GLN A CA 1
ATOM 2082 C C . GLN A 1 263 ? 26.757 -11.839 -33.763 1.00 83.50 263 GLN A C 1
ATOM 2084 O O . GLN A 1 263 ? 27.206 -12.684 -34.540 1.00 83.50 263 GLN A O 1
ATOM 2089 N N . GLU A 1 264 ? 25.946 -12.138 -32.750 1.00 90.56 264 GLU A N 1
ATOM 2090 C CA . GLU A 1 264 ? 25.305 -13.440 -32.558 1.00 90.56 264 GLU A CA 1
ATOM 2091 C C . GLU A 1 264 ? 23.914 -13.205 -31.930 1.00 90.56 264 GLU A C 1
ATOM 2093 O O . GLU A 1 264 ? 23.827 -13.014 -30.715 1.00 90.56 264 GLU A O 1
ATOM 2098 N N . PRO A 1 265 ? 22.823 -13.185 -32.726 1.00 92.50 265 PRO A N 1
ATOM 2099 C CA . PRO A 1 265 ? 21.515 -12.662 -32.309 1.00 92.50 265 PRO A CA 1
ATOM 2100 C C . PRO A 1 265 ? 20.996 -13.203 -30.970 1.00 92.50 265 PRO A C 1
ATOM 2102 O O . PRO A 1 265 ? 20.627 -12.429 -30.086 1.00 92.50 265 PRO A O 1
ATOM 2105 N N . ALA A 1 266 ? 21.036 -14.526 -30.771 1.00 93.75 266 ALA A N 1
ATOM 2106 C CA . ALA A 1 266 ? 20.565 -15.149 -29.534 1.00 93.75 266 ALA A CA 1
ATOM 2107 C C . ALA A 1 266 ? 21.454 -14.834 -28.314 1.00 93.75 266 ALA A C 1
ATOM 2109 O O . ALA A 1 266 ? 20.948 -14.742 -27.194 1.00 93.75 266 ALA A O 1
ATOM 2110 N N . ARG A 1 267 ? 22.767 -14.640 -28.511 1.00 92.88 267 ARG A N 1
ATOM 2111 C CA . ARG A 1 267 ? 23.695 -14.213 -27.448 1.00 92.88 267 ARG A CA 1
ATOM 2112 C C . ARG A 1 267 ? 23.394 -12.785 -27.033 1.00 92.88 267 ARG A C 1
ATOM 2114 O O . ARG A 1 267 ? 23.220 -12.518 -25.848 1.00 92.88 267 ARG A O 1
ATOM 2121 N N . ASP A 1 268 ? 23.362 -11.885 -28.010 1.00 93.50 268 ASP A N 1
ATOM 2122 C CA . ASP A 1 268 ? 23.249 -10.448 -27.777 1.00 93.50 268 ASP A CA 1
ATOM 2123 C C . ASP A 1 268 ? 21.904 -10.131 -27.107 1.00 93.50 268 ASP A C 1
ATOM 2125 O O . ASP A 1 268 ? 21.866 -9.470 -26.067 1.00 93.50 268 ASP A O 1
ATOM 2129 N N . ALA A 1 269 ? 20.817 -10.749 -27.586 1.00 95.69 269 ALA A N 1
ATOM 2130 C CA . ALA A 1 269 ? 19.504 -10.678 -26.954 1.00 95.69 269 ALA A CA 1
ATOM 2131 C C . ALA A 1 269 ? 19.498 -11.178 -25.496 1.00 95.69 269 ALA A C 1
ATOM 2133 O O . ALA A 1 269 ? 18.905 -10.519 -24.635 1.00 95.69 269 ALA A O 1
ATOM 2134 N N . LEU A 1 270 ? 20.161 -12.307 -25.201 1.00 94.94 270 LEU A N 1
ATOM 2135 C CA . LEU A 1 270 ? 20.239 -12.879 -23.851 1.00 94.94 270 LEU A CA 1
ATOM 2136 C C . LEU A 1 270 ? 21.102 -12.030 -22.904 1.00 94.94 270 LEU A C 1
ATOM 2138 O O . LEU A 1 270 ? 20.754 -11.876 -21.734 1.00 94.94 270 LEU A O 1
ATOM 2142 N N . TYR A 1 271 ? 22.210 -11.465 -23.386 1.00 95.25 271 TYR A N 1
ATOM 2143 C CA . TYR A 1 271 ? 23.071 -10.583 -22.594 1.00 95.25 271 TYR A CA 1
ATOM 2144 C C . TYR A 1 271 ? 22.365 -9.272 -22.240 1.00 95.25 271 TYR A C 1
ATOM 2146 O O . TYR A 1 271 ? 22.416 -8.854 -21.083 1.00 95.25 271 TYR A O 1
ATOM 2154 N N . PHE A 1 272 ? 21.617 -8.673 -23.170 1.00 97.12 272 PHE A N 1
ATOM 2155 C CA . PHE A 1 272 ? 20.758 -7.533 -22.844 1.00 97.12 272 PHE A CA 1
ATOM 2156 C C . PHE A 1 272 ? 19.687 -7.888 -21.800 1.00 97.12 272 PHE A C 1
ATOM 2158 O O . PHE A 1 272 ? 19.461 -7.119 -20.869 1.00 97.12 272 PHE A O 1
ATOM 2165 N N . GLN A 1 273 ? 19.081 -9.078 -21.875 1.00 97.25 273 GLN A N 1
ATOM 2166 C CA . GLN A 1 273 ? 18.120 -9.543 -20.863 1.00 97.25 273 GLN A CA 1
ATOM 2167 C C . GLN A 1 273 ? 18.766 -9.792 -19.494 1.00 97.25 273 GLN A C 1
ATOM 2169 O O . GLN A 1 273 ? 18.131 -9.537 -18.472 1.00 97.25 273 GLN A O 1
ATOM 2174 N N . LEU A 1 274 ? 20.030 -10.229 -19.452 1.00 96.25 274 LEU A N 1
ATOM 2175 C CA . LEU A 1 274 ? 20.797 -10.318 -18.210 1.00 96.25 274 LEU A CA 1
ATOM 2176 C C . LEU A 1 274 ? 21.042 -8.927 -17.609 1.00 96.25 274 LEU A C 1
ATOM 2178 O O . LEU A 1 274 ? 20.796 -8.740 -16.421 1.00 96.25 274 LEU A O 1
ATOM 2182 N N . LEU A 1 275 ? 21.472 -7.941 -18.406 1.00 97.25 275 LEU A N 1
ATOM 2183 C CA . LEU A 1 275 ? 21.661 -6.568 -17.918 1.00 97.25 275 LEU A CA 1
ATOM 2184 C C . LEU A 1 275 ? 20.342 -5.942 -17.441 1.00 97.25 275 LEU A C 1
ATOM 2186 O O . LEU A 1 275 ? 20.317 -5.318 -16.382 1.00 97.25 275 LEU A O 1
ATOM 2190 N N . ALA A 1 276 ? 19.236 -6.170 -18.154 1.00 97.69 276 ALA A N 1
ATOM 2191 C CA . ALA A 1 276 ? 17.899 -5.751 -17.735 1.00 97.69 276 ALA A CA 1
ATOM 2192 C C . ALA A 1 276 ? 17.498 -6.367 -16.380 1.00 97.69 276 ALA A C 1
ATOM 2194 O O . ALA A 1 276 ? 17.011 -5.652 -15.507 1.00 97.69 276 ALA A O 1
ATOM 2195 N N . ALA A 1 277 ? 17.758 -7.662 -16.171 1.00 96.56 277 ALA A N 1
ATOM 2196 C CA . ALA A 1 277 ? 17.465 -8.364 -14.916 1.00 96.56 277 ALA A CA 1
ATOM 2197 C C . ALA A 1 277 ? 18.407 -7.994 -13.749 1.00 96.56 277 ALA A C 1
ATOM 2199 O O . ALA A 1 277 ? 18.058 -8.214 -12.591 1.00 96.56 277 ALA A O 1
ATOM 2200 N N . LEU A 1 278 ? 19.591 -7.440 -14.038 1.00 96.62 278 LEU A N 1
ATOM 2201 C CA . LEU A 1 278 ? 20.537 -6.904 -13.047 1.00 96.62 278 LEU A CA 1
ATOM 2202 C C . LEU A 1 278 ? 20.350 -5.400 -12.775 1.00 96.62 278 LEU A C 1
ATOM 2204 O O . LEU A 1 278 ? 20.971 -4.867 -11.854 1.00 96.62 278 LEU A O 1
ATOM 2208 N N . THR A 1 279 ? 19.528 -4.711 -13.568 1.00 97.06 279 THR A N 1
ATOM 2209 C CA . THR A 1 279 ? 19.213 -3.289 -13.377 1.00 97.06 279 THR A CA 1
ATOM 2210 C C . THR A 1 279 ? 18.235 -3.133 -12.203 1.00 97.06 279 THR A C 1
ATOM 2212 O O . THR A 1 279 ? 17.251 -3.874 -12.163 1.00 97.06 279 THR A O 1
ATOM 2215 N N . PRO A 1 280 ? 18.457 -2.193 -11.259 1.00 94.00 280 PRO A N 1
ATOM 2216 C CA . PRO A 1 280 ? 17.516 -1.926 -10.170 1.00 94.00 280 PRO A CA 1
ATOM 2217 C C . PRO A 1 280 ? 16.126 -1.567 -10.693 1.00 94.00 280 PRO A C 1
ATOM 2219 O O . PRO A 1 280 ? 16.018 -0.857 -11.692 1.00 94.00 280 PRO A O 1
ATOM 2222 N N . HIS A 1 281 ? 15.074 -1.977 -9.988 1.00 89.94 281 HIS A N 1
ATOM 2223 C CA . HIS A 1 281 ? 13.687 -1.707 -10.369 1.00 89.94 281 HIS A CA 1
ATOM 2224 C C . HIS A 1 281 ? 13.408 -0.214 -10.577 1.00 89.94 281 HIS A C 1
ATOM 2226 O O . HIS A 1 281 ? 12.777 0.173 -11.558 1.00 89.94 281 HIS A O 1
ATOM 2232 N N . ASP A 1 282 ? 13.931 0.630 -9.685 1.00 88.00 282 ASP A N 1
ATOM 2233 C CA . ASP A 1 282 ? 13.742 2.079 -9.768 1.00 88.00 282 ASP A CA 1
ATOM 2234 C C . ASP A 1 282 ? 14.508 2.694 -10.961 1.00 88.00 282 ASP A C 1
ATOM 2236 O O . ASP A 1 282 ? 14.154 3.769 -11.429 1.00 88.00 282 ASP A O 1
ATOM 2240 N N . ALA A 1 283 ? 15.520 2.018 -11.522 1.00 92.88 283 ALA A N 1
ATOM 2241 C CA . ALA A 1 283 ? 16.287 2.468 -12.694 1.00 92.88 283 ALA A CA 1
ATOM 2242 C C . ALA A 1 283 ? 15.626 2.063 -14.034 1.00 92.88 283 ALA A C 1
ATOM 2244 O O . ALA A 1 283 ? 16.290 1.687 -15.006 1.00 92.88 283 ALA A O 1
ATOM 2245 N N . GLU A 1 284 ? 14.297 2.165 -14.075 1.00 92.25 284 GLU A N 1
ATOM 2246 C CA . GLU A 1 284 ? 13.393 1.675 -15.120 1.00 92.25 284 GLU A CA 1
ATOM 2247 C C . GLU A 1 284 ? 13.845 2.025 -16.548 1.00 92.25 284 GLU A C 1
ATOM 2249 O O . GLU A 1 284 ? 13.912 1.144 -17.402 1.00 92.25 284 GLU A O 1
ATOM 2254 N N . ARG A 1 285 ? 14.248 3.277 -16.821 1.00 94.31 285 ARG A N 1
ATOM 2255 C CA . ARG A 1 285 ? 14.648 3.695 -18.179 1.00 94.31 285 ARG A CA 1
ATOM 2256 C C . ARG A 1 285 ? 15.868 2.931 -18.710 1.00 94.31 285 ARG A C 1
ATOM 2258 O O . ARG A 1 285 ? 15.962 2.683 -19.910 1.00 94.31 285 ARG A O 1
ATOM 2265 N N . THR A 1 286 ? 16.793 2.533 -17.840 1.00 96.19 286 THR A N 1
ATOM 2266 C CA . THR A 1 286 ? 17.955 1.718 -18.226 1.00 96.19 286 THR A CA 1
ATOM 2267 C C . THR A 1 286 ? 17.536 0.274 -18.517 1.00 96.19 286 THR A C 1
ATOM 2269 O O . THR A 1 286 ? 17.972 -0.294 -19.519 1.00 96.19 286 THR A O 1
ATOM 2272 N N . GLN A 1 287 ? 16.619 -0.286 -17.720 1.00 96.12 287 GLN A N 1
ATOM 2273 C CA . GLN A 1 287 ? 16.045 -1.615 -17.953 1.00 96.12 287 GLN A CA 1
ATOM 2274 C C . GLN A 1 287 ? 15.254 -1.671 -19.271 1.00 96.12 287 GLN A C 1
ATOM 2276 O O . GLN A 1 287 ? 15.439 -2.604 -20.054 1.00 96.12 287 GLN A O 1
ATOM 2281 N N . GLU A 1 288 ? 14.437 -0.650 -19.551 1.00 96.56 288 GLU A N 1
ATOM 2282 C CA . GLU A 1 288 ? 13.716 -0.484 -20.819 1.00 96.56 288 GLU A CA 1
ATOM 2283 C C . GLU A 1 288 ? 14.675 -0.494 -22.012 1.00 96.56 288 GLU A C 1
ATOM 2285 O O . GLU A 1 288 ? 14.501 -1.310 -22.911 1.00 96.56 288 GLU A O 1
ATOM 2290 N N . ARG A 1 289 ? 15.725 0.344 -22.011 1.00 96.62 289 ARG A N 1
ATOM 2291 C CA . ARG A 1 289 ? 16.703 0.398 -23.116 1.00 96.62 289 ARG A CA 1
ATOM 2292 C C . ARG A 1 289 ? 17.355 -0.964 -23.376 1.00 96.62 289 ARG A C 1
ATOM 2294 O O . ARG A 1 289 ? 17.555 -1.323 -24.532 1.00 96.62 289 ARG A O 1
ATOM 2301 N N . PHE A 1 290 ? 17.669 -1.742 -22.337 1.00 98.06 290 PHE A N 1
ATOM 2302 C CA . PHE A 1 290 ? 18.189 -3.101 -22.520 1.00 98.06 290 PHE A CA 1
ATOM 2303 C C . PHE A 1 290 ? 17.130 -4.057 -23.094 1.00 98.06 290 PHE A C 1
ATOM 2305 O O . PHE A 1 290 ? 17.439 -4.842 -23.988 1.00 98.06 290 PHE A O 1
ATOM 2312 N N . ALA A 1 291 ? 15.872 -3.978 -22.656 1.00 97.94 291 ALA A N 1
ATOM 2313 C CA . ALA A 1 291 ? 14.788 -4.779 -23.228 1.00 97.94 291 ALA A CA 1
ATOM 2314 C C . ALA A 1 291 ? 14.489 -4.414 -24.699 1.00 97.94 291 ALA A C 1
ATOM 2316 O O . ALA A 1 291 ? 14.292 -5.304 -25.527 1.00 97.94 291 ALA A O 1
ATOM 2317 N N . GLU A 1 292 ? 14.539 -3.126 -25.047 1.00 98.06 292 GLU A N 1
ATOM 2318 C CA . GLU A 1 292 ? 14.452 -2.631 -26.423 1.00 98.06 292 GLU A CA 1
ATOM 2319 C C . GLU A 1 292 ? 15.606 -3.171 -27.287 1.00 98.06 292 GLU A C 1
ATOM 2321 O O . GLU A 1 292 ? 15.360 -3.801 -28.314 1.00 98.06 292 GLU A O 1
ATOM 2326 N N . LYS A 1 293 ? 16.864 -3.012 -26.848 1.00 97.38 293 LYS A N 1
ATOM 2327 C CA . LYS A 1 293 ? 18.042 -3.548 -27.555 1.00 97.38 293 LYS A CA 1
ATOM 2328 C C . LYS A 1 293 ? 18.013 -5.073 -27.700 1.00 97.38 293 LYS A C 1
ATOM 2330 O O . LYS A 1 293 ? 18.464 -5.606 -28.712 1.00 97.38 293 LYS A O 1
ATOM 2335 N N . SER A 1 294 ? 17.418 -5.782 -26.739 1.00 97.56 294 SER A N 1
ATOM 2336 C CA . SER A 1 294 ? 17.160 -7.219 -26.857 1.00 97.56 294 SER A CA 1
ATOM 2337 C C . SER A 1 294 ? 16.219 -7.542 -28.025 1.00 97.56 294 SER A C 1
ATOM 2339 O O . SER A 1 294 ? 16.516 -8.453 -28.795 1.00 97.56 294 SER A O 1
ATOM 2341 N N . LEU A 1 295 ? 15.139 -6.773 -28.228 1.00 97.50 295 LEU A N 1
ATOM 2342 C CA . LEU A 1 295 ? 14.285 -6.920 -29.416 1.00 97.50 295 LEU A CA 1
ATOM 2343 C C . LEU A 1 295 ? 15.037 -6.594 -30.708 1.00 97.50 295 LEU A C 1
ATOM 2345 O O . LEU A 1 295 ? 14.906 -7.350 -31.668 1.00 97.50 295 LEU A O 1
ATOM 2349 N N . LEU A 1 296 ? 15.873 -5.550 -30.726 1.00 95.62 296 LEU A N 1
ATOM 2350 C CA . LEU A 1 296 ? 16.695 -5.213 -31.896 1.00 95.62 296 LEU A CA 1
ATOM 2351 C C . LEU A 1 296 ? 17.639 -6.357 -32.293 1.00 95.62 296 LEU A C 1
ATOM 2353 O O . LEU A 1 296 ? 17.710 -6.706 -33.469 1.00 95.62 296 LEU A O 1
ATOM 2357 N N . ALA A 1 297 ? 18.296 -6.997 -31.320 1.00 94.44 297 ALA A N 1
ATOM 2358 C CA . ALA A 1 297 ? 19.115 -8.186 -31.557 1.00 94.44 297 ALA A CA 1
ATOM 2359 C C . ALA A 1 297 ? 18.293 -9.371 -32.110 1.00 94.44 297 ALA A C 1
ATOM 2361 O O . ALA A 1 297 ? 18.783 -10.128 -32.943 1.00 94.44 297 ALA A O 1
ATOM 2362 N N . ILE A 1 298 ? 17.027 -9.520 -31.701 1.00 95.44 298 ILE A N 1
ATOM 2363 C CA . ILE A 1 298 ? 16.116 -10.573 -32.190 1.00 95.44 298 ILE A CA 1
ATOM 2364 C C . ILE A 1 298 ? 15.639 -10.308 -33.633 1.00 95.44 298 ILE A C 1
ATOM 2366 O O . ILE A 1 298 ? 15.241 -11.247 -34.324 1.00 95.44 298 ILE A O 1
ATOM 2370 N N . LEU A 1 299 ? 15.702 -9.074 -34.150 1.00 91.00 299 LEU A N 1
ATOM 2371 C CA . LEU A 1 299 ? 15.228 -8.769 -35.510 1.00 91.00 299 LEU A CA 1
ATOM 2372 C C . LEU A 1 299 ? 15.993 -9.518 -36.608 1.00 91.00 299 LEU A C 1
ATOM 2374 O O . LEU A 1 299 ? 15.381 -9.868 -37.619 1.00 91.00 299 LEU A O 1
ATOM 2378 N N . SER A 1 300 ? 17.283 -9.804 -36.418 1.00 88.38 300 SER A N 1
ATOM 2379 C CA . SER A 1 300 ? 18.115 -10.568 -37.364 1.00 88.38 300 SER A CA 1
ATOM 2380 C C . SER A 1 300 ? 17.993 -12.095 -37.213 1.00 88.38 300 SER A C 1
ATOM 2382 O O . SER A 1 300 ? 18.524 -12.840 -38.038 1.00 88.38 300 SER A O 1
ATOM 2384 N N . MET A 1 301 ? 17.248 -12.570 -36.210 1.00 93.25 301 MET A N 1
ATOM 2385 C CA . MET A 1 301 ? 17.046 -13.985 -35.885 1.00 93.25 301 MET A CA 1
ATOM 2386 C C . MET A 1 301 ? 15.869 -14.596 -36.665 1.00 93.25 301 MET A C 1
ATOM 2388 O O . MET A 1 301 ? 14.791 -14.002 -36.763 1.00 93.25 301 MET A O 1
ATOM 2392 N N . SER A 1 302 ? 16.044 -15.809 -37.197 1.00 93.12 302 SER A N 1
ATOM 2393 C CA . SER A 1 302 ? 14.952 -16.576 -37.813 1.00 93.12 302 SER A CA 1
ATOM 2394 C C . SER A 1 302 ? 13.906 -16.982 -36.760 1.00 93.12 302 SER A C 1
ATOM 2396 O O . SER A 1 302 ? 14.312 -17.475 -35.702 1.00 93.12 302 SER A O 1
ATOM 2398 N N . PRO A 1 303 ? 12.588 -16.859 -37.024 1.00 92.38 303 PRO A N 1
ATOM 2399 C CA . PRO A 1 303 ? 11.534 -17.350 -36.129 1.00 92.38 303 PRO A CA 1
ATOM 2400 C C . PRO A 1 303 ? 11.598 -18.853 -35.818 1.00 92.38 303 PRO A C 1
ATOM 2402 O O . PRO A 1 303 ? 11.135 -19.268 -34.757 1.00 92.38 303 PRO A O 1
ATOM 2405 N N . ASP A 1 304 ? 12.202 -19.653 -36.704 1.00 91.56 304 ASP A N 1
ATOM 2406 C CA . ASP A 1 304 ? 12.410 -21.098 -36.512 1.00 91.56 304 ASP A CA 1
ATOM 2407 C C . ASP A 1 304 ? 13.552 -21.418 -35.524 1.00 91.56 304 ASP A C 1
ATOM 2409 O O . ASP A 1 304 ? 13.739 -22.566 -35.116 1.00 91.56 304 ASP A O 1
ATOM 2413 N N . SER A 1 305 ? 14.315 -20.402 -35.107 1.00 93.94 305 SER A N 1
ATOM 2414 C CA . SER A 1 305 ? 15.427 -20.553 -34.167 1.00 93.94 305 SER A CA 1
ATOM 2415 C C . SER A 1 305 ? 14.948 -21.056 -32.793 1.00 93.94 305 SER A C 1
ATOM 2417 O O . SER A 1 305 ? 14.008 -20.480 -32.237 1.00 93.94 305 SER A O 1
ATOM 2419 N N . PRO A 1 306 ? 15.630 -22.034 -32.158 1.00 90.19 306 PRO A N 1
ATOM 2420 C CA . PRO A 1 306 ? 15.169 -22.652 -30.909 1.00 90.19 306 PRO A CA 1
ATOM 2421 C C . PRO A 1 306 ? 14.892 -21.680 -29.753 1.00 90.19 306 PRO A C 1
ATOM 2423 O O . PRO A 1 306 ? 13.974 -21.910 -28.969 1.00 90.19 306 PRO A O 1
ATOM 2426 N N . ASP A 1 307 ? 15.668 -20.598 -29.647 1.00 92.19 307 ASP A N 1
ATOM 2427 C CA . ASP A 1 307 ? 15.544 -19.614 -28.566 1.00 92.19 307 ASP A CA 1
ATOM 2428 C C . ASP A 1 307 ? 14.600 -18.433 -28.910 1.00 92.19 307 ASP A C 1
ATOM 2430 O O . ASP A 1 307 ? 14.329 -17.601 -28.044 1.00 92.19 307 ASP A O 1
ATOM 2434 N N . TYR A 1 308 ? 14.065 -18.342 -30.140 1.00 95.75 308 TYR A N 1
ATOM 2435 C CA . TYR A 1 308 ? 13.342 -17.152 -30.628 1.00 95.75 308 TYR A CA 1
ATOM 2436 C C . TYR A 1 308 ? 12.137 -16.786 -29.754 1.00 95.75 308 TYR A C 1
ATOM 2438 O O . TYR A 1 308 ? 12.019 -15.651 -29.288 1.00 95.75 308 TYR A O 1
ATOM 2446 N N . ARG A 1 309 ? 11.253 -17.761 -29.488 1.00 96.50 309 ARG A N 1
ATOM 2447 C CA . ARG A 1 309 ? 10.014 -17.532 -28.725 1.00 96.50 309 ARG A CA 1
ATOM 2448 C C . ARG A 1 309 ? 10.301 -17.074 -27.297 1.00 96.50 309 ARG A C 1
ATOM 2450 O O . ARG A 1 309 ? 9.708 -16.100 -26.841 1.00 96.50 309 ARG A O 1
ATOM 2457 N N . VAL A 1 310 ? 11.226 -17.740 -26.600 1.00 96.06 310 VAL A N 1
ATOM 2458 C CA . VAL A 1 310 ? 11.541 -17.416 -25.200 1.00 96.06 310 VAL A CA 1
ATOM 2459 C C . VAL A 1 310 ? 12.264 -16.074 -25.071 1.00 96.06 310 VAL A C 1
ATOM 2461 O O . VAL A 1 310 ? 11.928 -15.303 -24.174 1.00 96.06 310 VAL A O 1
ATOM 2464 N N . LEU A 1 311 ? 13.184 -15.743 -25.987 1.00 97.38 311 LEU A N 1
ATOM 2465 C CA . LEU A 1 311 ? 13.856 -14.442 -25.993 1.00 97.38 311 LEU A CA 1
ATOM 2466 C C . LEU A 1 311 ? 12.869 -13.308 -26.304 1.00 97.38 311 LEU A C 1
ATOM 2468 O O . LEU A 1 311 ? 12.818 -12.333 -25.553 1.00 97.38 311 LEU A O 1
ATOM 2472 N N . LYS A 1 312 ? 12.043 -13.439 -27.350 1.00 98.06 312 LYS A N 1
ATOM 2473 C CA . LYS A 1 312 ? 11.086 -12.394 -27.749 1.00 98.06 312 LYS A CA 1
ATOM 2474 C C . LYS A 1 312 ? 10.008 -12.164 -26.687 1.00 98.06 312 LYS A C 1
ATOM 2476 O O . LYS A 1 312 ? 9.759 -11.023 -26.303 1.00 98.06 312 LYS A O 1
ATOM 2481 N N . ALA A 1 313 ? 9.433 -13.234 -26.137 1.00 98.44 313 ALA A N 1
ATOM 2482 C CA . ALA A 1 313 ? 8.452 -13.128 -25.060 1.00 98.44 313 ALA A CA 1
ATOM 2483 C C . ALA A 1 313 ? 9.041 -12.521 -23.776 1.00 98.44 313 ALA A C 1
ATOM 2485 O O . ALA A 1 313 ? 8.368 -11.751 -23.095 1.00 98.44 313 ALA A O 1
ATOM 2486 N N . ARG A 1 314 ? 10.308 -12.812 -23.451 1.00 98.19 314 ARG A N 1
ATOM 2487 C CA . ARG A 1 314 ? 10.988 -12.218 -22.291 1.00 98.19 314 ARG A CA 1
ATOM 2488 C C . ARG A 1 314 ? 11.247 -10.724 -22.472 1.00 98.19 314 ARG A C 1
ATOM 2490 O O . ARG A 1 314 ? 11.057 -9.969 -21.523 1.00 98.19 314 ARG A O 1
ATOM 2497 N N . ALA A 1 315 ? 11.625 -10.285 -23.670 1.00 98.31 315 ALA A N 1
ATOM 2498 C CA . ALA A 1 315 ? 11.767 -8.860 -23.949 1.00 98.31 315 ALA A CA 1
ATOM 2499 C C . ALA A 1 315 ? 10.411 -8.129 -23.855 1.00 98.31 315 ALA A C 1
ATOM 2501 O O . ALA A 1 315 ? 10.326 -7.082 -23.221 1.00 98.31 315 ALA A O 1
ATOM 2502 N N . PHE A 1 316 ? 9.322 -8.727 -24.354 1.00 98.56 316 PHE A N 1
ATOM 2503 C CA . PHE A 1 316 ? 7.964 -8.211 -24.130 1.00 98.56 316 PHE A CA 1
ATOM 2504 C C . PHE A 1 316 ? 7.548 -8.190 -22.653 1.00 98.56 316 PHE A C 1
ATOM 2506 O O . PHE A 1 316 ? 6.933 -7.218 -22.224 1.00 98.56 316 PHE A O 1
ATOM 2513 N N . MET A 1 317 ? 7.924 -9.194 -21.853 1.00 97.88 317 MET A N 1
ATOM 2514 C CA . MET A 1 317 ? 7.694 -9.182 -20.403 1.00 97.88 317 MET A CA 1
ATOM 2515 C C . MET A 1 317 ? 8.366 -7.974 -19.733 1.00 97.88 317 MET A C 1
ATOM 2517 O O . MET A 1 317 ? 7.715 -7.257 -18.978 1.00 97.88 317 MET A O 1
ATOM 2521 N N . LEU A 1 318 ? 9.642 -7.720 -20.050 1.00 96.56 318 LEU A N 1
ATOM 2522 C CA . LEU A 1 318 ? 10.405 -6.576 -19.530 1.00 96.56 318 LEU A CA 1
ATOM 2523 C C . LEU A 1 318 ? 9.839 -5.223 -20.001 1.00 96.56 318 LEU A C 1
ATOM 2525 O O . LEU A 1 318 ? 9.942 -4.231 -19.288 1.00 96.56 318 LEU A O 1
ATOM 2529 N N . LEU A 1 319 ? 9.198 -5.184 -21.172 1.00 96.75 319 LEU A N 1
ATOM 2530 C CA . LEU A 1 319 ? 8.500 -4.004 -21.688 1.00 96.75 319 LEU A CA 1
ATOM 2531 C C . LEU A 1 319 ? 7.037 -3.888 -21.221 1.00 96.75 319 LEU A C 1
ATOM 2533 O O . LEU A 1 319 ? 6.340 -2.993 -21.690 1.00 96.75 319 LEU A O 1
ATOM 2537 N N . GLY A 1 320 ? 6.552 -4.738 -20.309 1.00 96.19 320 GLY A N 1
ATOM 2538 C CA . GLY A 1 320 ? 5.174 -4.674 -19.797 1.00 96.19 320 GLY A CA 1
ATOM 2539 C C . GLY A 1 320 ? 4.094 -5.138 -20.788 1.00 96.19 320 GLY A C 1
ATOM 2540 O O . GLY A 1 320 ? 2.910 -4.905 -20.560 1.00 96.19 320 GLY A O 1
ATOM 2541 N N . LEU A 1 321 ? 4.480 -5.814 -21.873 1.00 97.69 321 LEU A N 1
ATOM 2542 C CA . LEU A 1 321 ? 3.614 -6.308 -22.950 1.00 97.69 321 LEU A CA 1
ATOM 2543 C C . LEU A 1 321 ? 3.224 -7.780 -22.717 1.00 97.69 321 LEU A C 1
ATOM 2545 O O . LEU A 1 321 ? 3.471 -8.657 -23.549 1.00 97.69 321 LEU A O 1
ATOM 2549 N N . ARG A 1 322 ? 2.637 -8.080 -21.551 1.00 97.81 322 ARG A N 1
ATOM 2550 C CA . ARG A 1 322 ? 2.326 -9.460 -21.128 1.00 97.81 322 ARG A CA 1
ATOM 2551 C C . ARG A 1 322 ? 1.456 -10.246 -22.132 1.00 97.81 322 ARG A C 1
ATOM 2553 O O . ARG A 1 322 ? 1.796 -11.405 -22.380 1.00 97.81 322 ARG A O 1
ATOM 2560 N N . PRO A 1 323 ? 0.363 -9.708 -22.711 1.00 98.25 323 PRO A N 1
ATOM 2561 C CA . PRO A 1 323 ? -0.466 -10.473 -23.647 1.00 98.25 323 PRO A CA 1
ATOM 2562 C C . PRO A 1 323 ? 0.292 -10.843 -24.932 1.00 98.25 323 PRO A C 1
ATOM 2564 O O . PRO A 1 323 ? 0.266 -12.004 -25.337 1.00 98.25 323 PRO A O 1
ATOM 2567 N N . ALA A 1 324 ? 1.077 -9.917 -25.494 1.00 98.44 324 ALA A N 1
ATOM 2568 C CA . ALA A 1 324 ? 1.989 -10.189 -26.608 1.00 98.44 324 ALA A CA 1
ATOM 2569 C C . ALA A 1 324 ? 3.041 -11.262 -26.265 1.00 98.44 324 ALA A C 1
ATOM 2571 O O . ALA A 1 324 ? 3.309 -12.157 -27.066 1.00 98.44 324 ALA A O 1
ATOM 2572 N N . ALA A 1 325 ? 3.613 -11.225 -25.056 1.00 98.56 325 ALA A N 1
ATOM 2573 C CA . ALA A 1 325 ? 4.562 -12.239 -24.594 1.00 98.56 325 ALA A CA 1
ATOM 2574 C C . ALA A 1 325 ? 3.938 -13.647 -24.536 1.00 98.56 325 ALA A C 1
ATOM 2576 O O . ALA A 1 325 ? 4.555 -14.618 -24.976 1.00 98.56 325 ALA A O 1
ATOM 2577 N N . LEU A 1 326 ? 2.699 -13.761 -24.046 1.00 98.38 326 LEU A N 1
ATOM 2578 C CA . LEU A 1 326 ? 1.954 -15.024 -24.037 1.00 98.38 326 LEU A CA 1
ATOM 2579 C C . LEU A 1 326 ? 1.618 -15.498 -25.460 1.00 98.38 326 LEU A C 1
ATOM 2581 O O . LEU A 1 326 ? 1.791 -16.680 -25.758 1.00 98.38 326 LEU A O 1
ATOM 2585 N N . GLN A 1 327 ? 1.222 -14.585 -26.352 1.00 98.00 327 GLN A N 1
ATOM 2586 C CA . GLN A 1 327 ? 0.944 -14.888 -27.759 1.00 98.00 327 GLN A CA 1
ATOM 2587 C C . GLN A 1 327 ? 2.180 -15.431 -28.499 1.00 98.00 327 GLN A C 1
ATOM 2589 O O . GLN A 1 327 ? 2.062 -16.361 -29.294 1.00 98.00 327 GLN A O 1
ATOM 2594 N N . VAL A 1 328 ? 3.373 -14.893 -28.217 1.00 97.50 328 VAL A N 1
ATOM 2595 C CA . VAL A 1 328 ? 4.648 -15.373 -28.787 1.00 97.50 328 VAL A CA 1
ATOM 2596 C C . VAL A 1 328 ? 5.009 -16.782 -28.301 1.00 97.50 328 VAL A C 1
ATOM 2598 O O . VAL A 1 328 ? 5.576 -17.569 -29.063 1.00 97.50 328 VAL A O 1
ATOM 2601 N N . LEU A 1 329 ? 4.692 -17.123 -27.049 1.00 97.75 329 LEU A N 1
ATOM 2602 C CA . LEU A 1 329 ? 4.959 -18.455 -26.498 1.00 97.75 329 LEU A CA 1
ATOM 2603 C C . LEU A 1 329 ? 3.967 -19.497 -27.027 1.00 97.75 329 LEU A C 1
ATOM 2605 O O . LEU A 1 329 ? 4.384 -20.600 -27.392 1.00 97.75 329 LEU A O 1
ATOM 2609 N N . GLY A 1 330 ? 2.679 -19.151 -27.107 1.00 95.88 330 GLY A N 1
ATOM 2610 C CA . GLY A 1 330 ? 1.611 -20.094 -27.440 1.00 95.88 330 GLY A CA 1
ATOM 2611 C C . GLY A 1 330 ? 1.591 -21.263 -26.451 1.00 95.88 330 GLY A C 1
ATOM 2612 O O . GLY A 1 330 ? 1.676 -21.064 -25.240 1.00 95.88 330 GLY A O 1
ATOM 2613 N N . GLU A 1 331 ? 1.533 -22.498 -26.953 1.00 96.25 331 GLU A N 1
ATOM 2614 C CA . GLU A 1 331 ? 1.753 -23.681 -26.114 1.00 96.25 331 GLU A CA 1
ATOM 2615 C C . GLU A 1 331 ? 3.252 -23.832 -25.755 1.00 96.25 331 GLU A C 1
ATOM 2617 O O . GLU A 1 331 ? 4.093 -23.979 -26.661 1.00 96.25 331 GLU A O 1
ATOM 2622 N N . PRO A 1 332 ? 3.619 -23.822 -24.453 1.00 95.69 332 PRO A N 1
ATOM 2623 C CA . PRO A 1 332 ? 5.010 -23.886 -24.017 1.00 95.69 332 PRO A CA 1
ATOM 2624 C C . PRO A 1 332 ? 5.558 -25.319 -24.097 1.00 95.69 332 PRO A C 1
ATOM 2626 O O . PRO A 1 332 ? 5.095 -26.243 -23.419 1.00 95.69 332 PRO A O 1
ATOM 2629 N N . LYS A 1 333 ? 6.592 -25.498 -24.921 1.00 94.06 333 LYS A N 1
ATOM 2630 C CA . LYS A 1 333 ? 7.214 -26.786 -25.258 1.00 94.06 333 LYS A CA 1
ATOM 2631 C C . LYS A 1 333 ? 8.447 -27.068 -24.398 1.00 94.06 333 LYS A C 1
ATOM 2633 O O . LYS A 1 333 ? 8.652 -28.218 -24.011 1.00 94.06 333 LYS A O 1
ATOM 2638 N N . THR A 1 334 ? 9.247 -26.049 -24.065 1.00 94.12 334 THR A N 1
ATOM 2639 C CA . THR A 1 334 ? 10.446 -26.206 -23.213 1.00 94.12 334 THR A CA 1
ATOM 2640 C C . THR A 1 334 ? 10.172 -25.893 -21.737 1.00 94.12 334 THR A C 1
ATOM 2642 O O . THR A 1 334 ? 9.150 -25.309 -21.379 1.00 94.12 334 THR A O 1
ATOM 2645 N N . ILE A 1 335 ? 11.097 -26.282 -20.851 1.00 95.38 335 ILE A N 1
ATOM 2646 C CA . ILE A 1 335 ? 11.050 -25.901 -19.428 1.00 95.38 335 ILE A CA 1
ATOM 2647 C C . ILE A 1 335 ? 11.227 -24.385 -19.252 1.00 95.38 335 ILE A C 1
ATOM 2649 O O . ILE A 1 335 ? 10.592 -23.803 -18.376 1.00 95.38 335 ILE A O 1
ATOM 2653 N N . GLU A 1 336 ? 12.039 -23.733 -20.091 1.00 94.12 336 GLU A N 1
ATOM 2654 C CA . GLU A 1 336 ? 12.232 -22.277 -20.035 1.00 94.12 336 GLU A CA 1
ATOM 2655 C C . GLU A 1 336 ? 10.952 -21.537 -20.448 1.00 94.12 336 GLU A C 1
ATOM 2657 O O . GLU A 1 336 ? 10.558 -20.581 -19.786 1.00 94.12 336 GLU A O 1
ATOM 2662 N N . GLU A 1 337 ? 10.260 -22.017 -21.488 1.00 97.19 337 GLU A N 1
ATOM 2663 C CA . GLU A 1 337 ? 8.966 -21.471 -21.916 1.00 97.19 337 GLU A CA 1
ATOM 2664 C C . GLU A 1 337 ? 7.887 -21.668 -20.842 1.00 97.19 337 GLU A C 1
ATOM 2666 O O . GLU A 1 337 ? 7.151 -20.731 -20.545 1.00 97.19 337 GLU A O 1
ATOM 2671 N N . LYS A 1 338 ? 7.820 -22.844 -20.199 1.00 97.69 338 LYS A N 1
ATOM 2672 C CA . LYS A 1 338 ? 6.890 -23.096 -19.080 1.00 97.69 338 LYS A CA 1
ATOM 2673 C C . LYS A 1 338 ? 7.167 -22.183 -17.884 1.00 97.69 338 LYS A C 1
ATOM 2675 O O . LYS A 1 338 ? 6.233 -21.606 -17.333 1.00 97.69 338 LYS A O 1
ATOM 2680 N N . GLY A 1 339 ? 8.440 -22.003 -17.527 1.00 97.31 339 GLY A N 1
ATOM 2681 C CA . GLY A 1 339 ? 8.856 -21.062 -16.486 1.00 97.31 339 GLY A CA 1
ATOM 2682 C C . GLY A 1 339 ? 8.499 -19.612 -16.819 1.00 97.31 339 GLY A C 1
ATOM 2683 O O . GLY A 1 339 ? 8.025 -18.890 -15.947 1.00 97.31 339 GLY A O 1
ATOM 2684 N N . LEU A 1 340 ? 8.651 -19.195 -18.080 1.00 98.00 340 LEU A N 1
ATOM 2685 C CA . LEU A 1 340 ? 8.292 -17.845 -18.517 1.00 98.00 340 LEU A CA 1
ATOM 2686 C C . LEU A 1 340 ? 6.771 -17.623 -18.568 1.00 98.00 340 LEU A C 1
ATOM 2688 O O . LEU A 1 340 ? 6.317 -16.563 -18.151 1.00 98.00 340 LEU A O 1
ATOM 2692 N N . VAL A 1 341 ? 5.968 -18.611 -18.987 1.00 98.31 341 VAL A N 1
ATOM 2693 C CA . VAL A 1 341 ? 4.494 -18.546 -18.869 1.00 98.31 341 VAL A CA 1
ATOM 2694 C C . VAL A 1 341 ? 4.072 -18.418 -17.402 1.00 98.31 341 VAL A C 1
ATOM 2696 O O . VAL A 1 341 ? 3.205 -17.605 -17.083 1.00 98.31 341 VAL A O 1
ATOM 2699 N N . ALA A 1 342 ? 4.699 -19.171 -16.493 1.00 98.12 342 ALA A N 1
ATOM 2700 C CA . ALA A 1 342 ? 4.433 -19.051 -15.062 1.00 98.12 342 ALA A CA 1
ATOM 2701 C C . ALA A 1 342 ? 4.809 -17.655 -14.522 1.00 98.12 342 ALA A C 1
ATOM 2703 O O . ALA A 1 342 ? 4.028 -17.069 -13.772 1.00 98.12 342 ALA A O 1
ATOM 2704 N N . ALA A 1 343 ? 5.935 -17.080 -14.964 1.00 98.19 343 ALA A N 1
ATOM 2705 C CA . ALA A 1 343 ? 6.385 -15.745 -14.557 1.00 98.19 343 ALA A CA 1
ATOM 2706 C C . ALA A 1 343 ? 5.466 -14.635 -15.086 1.00 98.19 343 ALA A C 1
ATOM 2708 O O . ALA A 1 343 ? 5.039 -13.766 -14.328 1.00 98.19 343 ALA A O 1
ATOM 2709 N N . LEU A 1 344 ? 5.061 -14.727 -16.357 1.00 98.31 344 LEU A N 1
ATOM 2710 C CA . LEU A 1 344 ? 4.049 -13.860 -16.964 1.00 98.31 344 LEU A CA 1
ATOM 2711 C C . LEU A 1 344 ? 2.699 -13.930 -16.234 1.00 98.31 344 LEU A C 1
ATOM 2713 O O . LEU A 1 344 ? 1.928 -12.978 -16.288 1.00 98.31 344 LEU A O 1
ATOM 2717 N N . ASN A 1 345 ? 2.392 -15.032 -15.552 1.00 97.75 345 ASN A N 1
ATOM 2718 C CA . ASN A 1 345 ? 1.164 -15.200 -14.776 1.00 97.75 345 ASN A CA 1
ATOM 2719 C C . ASN A 1 345 ? 1.317 -14.903 -13.276 1.00 97.75 345 ASN A C 1
ATOM 2721 O O . ASN A 1 345 ? 0.318 -14.994 -12.564 1.00 97.75 345 ASN A O 1
ATOM 2725 N N . GLY A 1 346 ? 2.518 -14.586 -12.780 1.00 96.94 346 GLY A N 1
ATOM 2726 C CA . GLY A 1 346 ? 2.755 -14.434 -11.341 1.00 96.94 346 GLY A CA 1
ATOM 2727 C C . GLY A 1 346 ? 2.510 -15.728 -10.553 1.00 96.94 346 GLY A C 1
ATOM 2728 O O . GLY A 1 346 ? 2.101 -15.702 -9.399 1.00 96.94 346 GLY A O 1
ATOM 2729 N N . ASN A 1 347 ? 2.674 -16.891 -11.185 1.00 96.44 347 ASN A N 1
ATOM 2730 C CA . ASN A 1 347 ? 2.493 -18.183 -10.530 1.00 96.44 347 ASN A CA 1
ATOM 2731 C C . ASN A 1 347 ? 3.827 -18.610 -9.903 1.00 96.44 347 ASN A C 1
ATOM 2733 O O . ASN A 1 347 ? 4.623 -19.319 -10.520 1.00 96.44 347 ASN A O 1
ATOM 2737 N N . LEU A 1 348 ? 4.086 -18.121 -8.687 1.00 94.00 348 LEU A N 1
ATOM 2738 C CA . LEU A 1 348 ? 5.361 -18.303 -7.996 1.00 94.00 348 LEU A CA 1
ATOM 2739 C C . LEU A 1 348 ? 5.747 -19.789 -7.820 1.00 94.00 348 LEU A C 1
ATOM 2741 O O . LEU A 1 348 ? 6.874 -20.121 -8.191 1.00 94.00 348 LEU A O 1
ATOM 2745 N N . PRO A 1 349 ? 4.859 -20.704 -7.365 1.00 93.56 349 PRO A N 1
ATOM 2746 C CA . PRO A 1 349 ? 5.192 -22.126 -7.245 1.00 93.56 349 PRO A CA 1
ATOM 2747 C C . PRO A 1 349 ? 5.680 -22.757 -8.556 1.00 93.56 349 PRO A C 1
ATOM 2749 O O . PRO A 1 349 ? 6.679 -23.481 -8.558 1.00 93.56 349 PRO A O 1
ATOM 2752 N N . ASP A 1 350 ? 5.028 -22.455 -9.683 1.00 96.25 350 ASP A N 1
ATOM 2753 C CA . ASP A 1 350 ? 5.430 -22.994 -10.985 1.00 96.25 350 ASP A CA 1
ATOM 2754 C C . ASP A 1 350 ? 6.719 -22.334 -11.507 1.00 96.25 350 ASP A C 1
ATOM 2756 O O . ASP A 1 350 ? 7.568 -23.015 -12.089 1.00 96.25 350 ASP A O 1
ATOM 2760 N N . VAL A 1 351 ? 6.936 -21.038 -11.250 1.00 96.06 351 VAL A N 1
ATOM 2761 C CA . VAL A 1 351 ? 8.216 -20.371 -11.555 1.00 96.06 351 VAL A CA 1
ATOM 2762 C C . VAL A 1 351 ? 9.359 -21.013 -10.769 1.00 96.06 351 VAL A C 1
ATOM 2764 O O . VAL A 1 351 ? 10.403 -21.322 -11.351 1.00 96.06 351 VAL A O 1
ATOM 2767 N N . GLU A 1 352 ? 9.196 -21.258 -9.468 1.00 94.44 352 GLU A N 1
ATOM 2768 C CA . GLU A 1 352 ? 10.205 -21.931 -8.644 1.00 94.44 352 GLU A CA 1
ATOM 2769 C C . GLU A 1 352 ? 10.492 -23.354 -9.141 1.00 94.44 352 GLU A C 1
ATOM 2771 O O . GLU A 1 352 ? 11.665 -23.725 -9.298 1.00 94.44 352 GLU A O 1
ATOM 2776 N N . LEU A 1 353 ? 9.434 -24.112 -9.453 1.00 96.06 353 LEU A N 1
ATOM 2777 C CA . LEU A 1 353 ? 9.502 -25.467 -9.994 1.00 96.06 353 LEU A CA 1
ATOM 2778 C C . LEU A 1 353 ? 10.277 -25.502 -11.316 1.00 96.06 353 LEU A C 1
ATOM 2780 O O . LEU A 1 353 ? 11.284 -26.208 -11.412 1.00 96.06 353 LEU A O 1
ATOM 2784 N N . PHE A 1 354 ? 9.864 -24.731 -12.324 1.00 96.94 354 PHE A N 1
ATOM 2785 C CA . PHE A 1 354 ? 10.499 -24.760 -13.642 1.00 96.94 354 PHE A CA 1
ATOM 2786 C C . PHE A 1 354 ? 11.908 -24.147 -13.620 1.00 96.94 354 PHE A C 1
ATOM 2788 O O . PHE A 1 354 ? 12.835 -24.754 -14.157 1.00 96.94 354 PHE A O 1
ATOM 2795 N N . SER A 1 355 ? 12.136 -23.031 -12.914 1.00 93.19 355 SER A N 1
ATOM 2796 C CA . SER A 1 355 ? 13.482 -22.436 -12.772 1.00 93.19 355 SER A CA 1
ATOM 2797 C C . SER A 1 355 ? 14.481 -23.356 -12.055 1.00 93.19 355 SER A C 1
ATOM 2799 O O . SER A 1 355 ? 15.689 -23.257 -12.285 1.00 93.19 355 SER A O 1
ATOM 2801 N N . SER A 1 356 ? 14.018 -24.281 -11.203 1.00 92.06 356 SER A N 1
ATOM 2802 C CA . SER A 1 356 ? 14.886 -25.304 -10.603 1.00 92.06 356 SER A CA 1
ATOM 2803 C C . SER A 1 356 ? 15.398 -26.320 -11.636 1.00 92.06 356 SER A C 1
ATOM 2805 O O . SER A 1 356 ? 16.560 -26.731 -11.555 1.00 92.06 356 SER A O 1
ATOM 2807 N N . GLN A 1 357 ? 14.572 -26.651 -12.636 1.00 95.19 357 GLN A N 1
ATOM 2808 C CA . GLN A 1 357 ? 14.818 -27.672 -13.662 1.00 95.19 357 GLN A CA 1
ATOM 2809 C C . GLN A 1 357 ? 15.657 -27.169 -14.850 1.00 95.19 357 GLN A C 1
ATOM 2811 O O . GLN A 1 357 ? 16.253 -27.980 -15.559 1.00 95.19 357 GLN A O 1
ATOM 2816 N N . ILE A 1 358 ? 15.757 -25.850 -15.064 1.00 91.12 358 ILE A N 1
ATOM 2817 C CA . ILE A 1 358 ? 16.660 -25.268 -16.074 1.00 91.12 358 ILE A CA 1
ATOM 2818 C C . ILE A 1 358 ? 18.113 -25.664 -15.746 1.00 91.12 358 ILE A C 1
ATOM 2820 O O . ILE A 1 358 ? 18.530 -25.643 -14.583 1.00 91.12 358 ILE A O 1
ATOM 2824 N N . LYS A 1 359 ? 18.904 -26.037 -16.759 1.00 88.06 359 LYS A N 1
ATOM 2825 C CA . LYS A 1 359 ? 20.327 -26.390 -16.590 1.00 88.06 359 LYS A CA 1
ATOM 2826 C C . LYS A 1 359 ? 21.144 -25.175 -16.112 1.00 88.06 359 LYS A C 1
ATOM 2828 O O . LYS A 1 359 ? 20.819 -24.060 -16.522 1.00 88.06 359 LYS A O 1
ATOM 2833 N N . PRO A 1 360 ? 22.193 -25.350 -15.280 1.00 83.38 360 PRO A N 1
ATOM 2834 C CA . PRO A 1 360 ? 23.114 -24.264 -14.926 1.00 83.38 360 PRO A CA 1
ATOM 2835 C C . PRO A 1 360 ? 23.603 -23.528 -16.181 1.00 83.38 360 PRO A C 1
ATOM 2837 O O . PRO A 1 360 ? 24.111 -24.156 -17.105 1.00 83.38 360 PRO A O 1
ATOM 2840 N N . SER A 1 361 ? 23.298 -22.232 -16.245 1.00 86.25 361 SER A N 1
ATOM 2841 C CA . SER A 1 361 ? 23.463 -21.357 -17.411 1.00 86.25 361 SER A CA 1
ATOM 2842 C C . SER A 1 361 ? 23.024 -19.934 -17.040 1.00 86.25 361 SER A C 1
ATOM 2844 O O . SER A 1 361 ? 22.360 -19.727 -16.017 1.00 86.25 361 SER A O 1
ATOM 2846 N N . ILE A 1 362 ? 23.286 -18.961 -17.917 1.00 90.12 362 ILE A N 1
ATOM 2847 C CA . ILE A 1 362 ? 22.753 -17.590 -17.792 1.00 90.12 362 ILE A CA 1
ATOM 2848 C C . ILE A 1 362 ? 21.216 -17.588 -17.746 1.00 90.12 362 ILE A C 1
ATOM 2850 O O . ILE A 1 362 ? 20.618 -16.875 -16.940 1.00 90.12 362 ILE A O 1
ATOM 2854 N N . LYS A 1 363 ? 20.563 -18.454 -18.535 1.00 91.31 363 LYS A N 1
ATOM 2855 C CA . LYS A 1 363 ? 19.099 -18.608 -18.536 1.00 91.31 363 LYS A CA 1
ATOM 2856 C C . LYS A 1 363 ? 18.556 -18.994 -17.153 1.00 91.31 363 LYS A C 1
ATOM 2858 O O . LYS A 1 363 ? 17.503 -18.502 -16.754 1.00 91.31 363 LYS A O 1
ATOM 2863 N N . LYS A 1 364 ? 19.283 -19.828 -16.393 1.00 91.31 364 LYS A N 1
ATOM 2864 C CA . LYS A 1 364 ? 18.908 -20.194 -15.015 1.00 91.31 364 LYS A CA 1
ATOM 2865 C C . LYS A 1 364 ? 19.033 -19.022 -14.043 1.00 91.31 364 LYS A C 1
ATOM 2867 O O . LYS A 1 364 ? 18.157 -18.867 -13.197 1.00 91.31 364 LYS A O 1
ATOM 2872 N N . LEU A 1 365 ? 20.086 -18.208 -14.162 1.00 92.38 365 LEU A N 1
ATOM 2873 C CA . LEU A 1 365 ? 20.254 -16.996 -13.352 1.00 92.38 365 LEU A CA 1
ATOM 2874 C C . LEU A 1 365 ? 19.083 -16.030 -13.579 1.00 92.38 365 LEU A C 1
ATOM 2876 O O . LEU A 1 365 ? 18.438 -15.636 -12.612 1.00 92.38 365 LEU A O 1
ATOM 2880 N N . ILE A 1 366 ? 18.747 -15.735 -14.839 1.00 94.94 366 ILE A N 1
ATOM 2881 C CA . ILE A 1 366 ? 17.615 -14.860 -15.182 1.00 94.94 366 ILE A CA 1
ATOM 2882 C C . ILE A 1 366 ? 16.292 -15.437 -14.644 1.00 94.94 366 ILE A C 1
ATOM 2884 O O . ILE A 1 366 ? 15.561 -14.738 -13.952 1.00 94.94 366 ILE A O 1
ATOM 2888 N N . ALA A 1 367 ? 16.012 -16.727 -14.858 1.00 95.06 367 ALA A N 1
ATOM 2889 C CA . ALA A 1 367 ? 14.790 -17.358 -14.345 1.00 95.06 367 ALA A CA 1
ATOM 2890 C C . ALA A 1 367 ? 14.699 -17.384 -12.804 1.00 95.06 367 ALA A C 1
ATOM 2892 O O . ALA A 1 367 ? 13.602 -17.435 -12.249 1.00 95.06 367 ALA A O 1
ATOM 2893 N N . LYS A 1 368 ? 15.836 -17.360 -12.094 1.00 94.50 368 LYS A N 1
ATOM 2894 C CA . LYS A 1 368 ? 15.868 -17.219 -10.630 1.00 94.50 368 LYS A CA 1
ATOM 2895 C C . LYS A 1 368 ? 15.744 -15.768 -10.161 1.00 94.50 368 LYS A C 1
ATOM 2897 O O . LYS A 1 368 ? 15.192 -15.564 -9.085 1.00 94.50 368 LYS A O 1
ATOM 2902 N N . LEU A 1 369 ? 16.168 -14.791 -10.963 1.00 95.31 369 LEU A N 1
ATOM 2903 C CA . LEU A 1 369 ? 15.862 -13.376 -10.737 1.00 95.31 369 LEU A CA 1
ATOM 2904 C C . LEU A 1 369 ? 14.361 -13.101 -10.920 1.00 95.31 369 LEU A C 1
ATOM 2906 O O . LEU A 1 369 ? 13.772 -12.476 -10.046 1.00 95.31 369 LEU A O 1
ATOM 2910 N N . ASP A 1 370 ? 13.712 -13.654 -11.955 1.00 95.44 370 ASP A N 1
ATOM 2911 C CA . ASP A 1 370 ? 12.245 -13.568 -12.105 1.00 95.44 370 ASP A CA 1
ATOM 2912 C C . ASP A 1 370 ? 11.523 -14.121 -10.865 1.00 95.44 370 ASP A C 1
ATOM 2914 O O . ASP A 1 370 ? 10.648 -13.464 -10.303 1.00 95.44 370 ASP A O 1
ATOM 2918 N N . ALA A 1 371 ? 11.919 -15.322 -10.418 1.00 94.94 371 ALA A N 1
ATOM 2919 C CA . ALA A 1 371 ? 11.350 -15.976 -9.241 1.00 94.94 371 ALA A CA 1
ATOM 2920 C C . ALA A 1 371 ? 11.494 -15.104 -7.987 1.00 94.94 371 ALA A C 1
ATOM 2922 O O . ALA A 1 371 ? 10.523 -14.889 -7.267 1.00 94.94 371 ALA A O 1
ATOM 2923 N N . ASN A 1 372 ? 12.695 -14.564 -7.760 1.00 93.25 372 ASN A N 1
ATOM 2924 C CA . ASN A 1 372 ? 12.981 -13.677 -6.638 1.00 93.25 372 ASN A CA 1
ATOM 2925 C C . ASN A 1 372 ? 12.174 -12.374 -6.707 1.00 93.25 372 ASN A C 1
ATOM 2927 O O . ASN A 1 372 ? 11.718 -11.896 -5.673 1.00 93.25 372 ASN A O 1
ATOM 2931 N N . ASN A 1 373 ? 11.979 -11.800 -7.895 1.00 92.31 373 ASN A N 1
ATOM 2932 C CA . ASN A 1 373 ? 11.204 -10.572 -8.061 1.00 92.31 373 ASN A CA 1
ATOM 2933 C C . ASN A 1 373 ? 9.720 -10.809 -7.746 1.00 92.31 373 ASN A C 1
ATOM 2935 O O . ASN A 1 373 ? 9.137 -10.035 -6.995 1.00 92.31 373 ASN A O 1
ATOM 2939 N N . ILE A 1 374 ? 9.138 -11.920 -8.211 1.00 94.38 374 ILE A N 1
ATOM 2940 C CA . ILE A 1 374 ? 7.753 -12.302 -7.885 1.00 94.38 374 ILE A CA 1
ATOM 2941 C C . ILE A 1 374 ? 7.600 -12.592 -6.379 1.00 94.38 374 ILE A C 1
ATOM 2943 O O . ILE A 1 374 ? 6.680 -12.081 -5.748 1.00 94.38 374 ILE A O 1
ATOM 2947 N N . ASP A 1 375 ? 8.520 -13.353 -5.778 1.00 90.94 375 ASP A N 1
ATOM 2948 C CA . ASP A 1 375 ? 8.536 -13.645 -4.332 1.00 90.94 375 ASP A CA 1
ATOM 2949 C C . ASP A 1 375 ? 8.711 -12.365 -3.487 1.00 90.94 375 ASP A C 1
ATOM 2951 O O . ASP A 1 375 ? 8.111 -12.215 -2.424 1.00 90.94 375 ASP A O 1
ATOM 2955 N N . SER A 1 376 ? 9.472 -11.388 -3.988 1.00 88.62 376 SER A N 1
ATOM 2956 C CA . SER A 1 376 ? 9.603 -10.062 -3.371 1.00 88.62 376 SER A CA 1
ATOM 2957 C C . SER A 1 376 ? 8.323 -9.239 -3.453 1.00 88.62 376 SER A C 1
ATOM 2959 O O . SER A 1 376 ? 7.908 -8.667 -2.447 1.00 88.62 376 SER A O 1
ATOM 2961 N N . ASP A 1 377 ? 7.677 -9.210 -4.618 1.00 89.25 377 ASP A N 1
ATOM 2962 C CA . ASP A 1 377 ? 6.407 -8.507 -4.828 1.00 89.25 377 ASP A CA 1
ATOM 2963 C C . ASP A 1 377 ? 5.275 -9.117 -3.977 1.00 89.25 377 ASP A C 1
ATOM 2965 O O . ASP A 1 377 ? 4.315 -8.428 -3.631 1.00 89.25 377 ASP A O 1
ATOM 2969 N N . TYR A 1 378 ? 5.400 -10.395 -3.593 1.00 89.19 378 TYR A N 1
ATOM 2970 C CA . TYR A 1 378 ? 4.486 -11.108 -2.687 1.00 89.19 378 TYR A CA 1
ATOM 2971 C C . TYR A 1 378 ? 4.929 -11.079 -1.211 1.00 89.19 378 TYR A C 1
ATOM 2973 O O . TYR A 1 378 ? 4.258 -11.659 -0.356 1.00 89.19 378 TYR A O 1
ATOM 2981 N N . GLY A 1 379 ? 6.032 -10.393 -0.886 1.00 81.69 379 GLY A N 1
ATOM 2982 C CA . GLY A 1 379 ? 6.534 -10.221 0.483 1.00 81.69 379 GLY A CA 1
ATOM 2983 C C . GLY A 1 379 ? 7.166 -11.471 1.117 1.00 81.69 379 GLY A C 1
ATOM 2984 O O . GLY A 1 379 ? 7.307 -11.529 2.340 1.00 81.69 379 GLY A O 1
ATOM 2985 N N . GLY A 1 380 ? 7.535 -12.477 0.318 1.00 75.44 380 GLY A N 1
ATOM 2986 C CA . GLY A 1 380 ? 8.073 -13.762 0.774 1.00 75.44 380 GLY A CA 1
ATOM 2987 C C . GLY A 1 380 ? 9.604 -13.840 0.897 1.00 75.44 380 GLY A C 1
ATOM 2988 O O . GLY A 1 380 ? 10.114 -14.815 1.471 1.00 75.44 380 GLY A O 1
ATOM 2989 N N . VAL A 1 381 ? 10.355 -12.822 0.443 1.00 71.25 381 VAL A N 1
ATOM 2990 C CA . VAL A 1 381 ? 11.799 -12.672 0.732 1.00 71.25 381 VAL A CA 1
ATOM 2991 C C . VAL A 1 381 ? 12.127 -11.594 1.761 1.00 71.25 381 VAL A C 1
ATOM 2993 O O . VAL A 1 381 ? 11.397 -10.635 1.983 1.00 71.25 381 VAL A O 1
ATOM 2996 N N . ASN A 1 382 ? 13.300 -11.759 2.367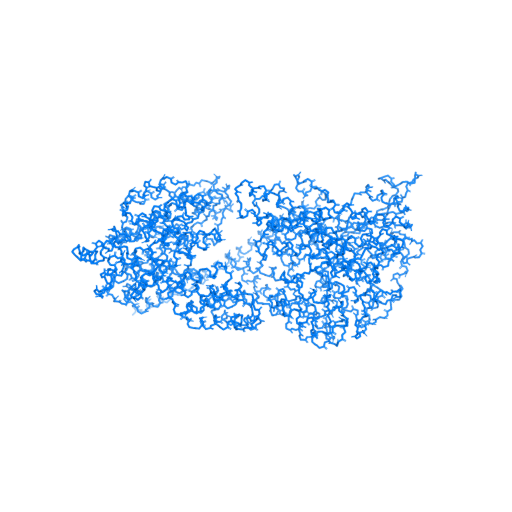 1.00 72.50 382 ASN A N 1
ATOM 2997 C CA . ASN A 1 382 ? 14.036 -10.726 3.083 1.00 72.50 382 ASN A CA 1
ATOM 2998 C C . ASN A 1 382 ? 15.509 -10.796 2.652 1.00 72.50 382 ASN A C 1
ATOM 3000 O O . ASN A 1 382 ? 15.946 -11.817 2.109 1.00 72.50 382 ASN A O 1
ATOM 3004 N N . LYS A 1 383 ? 16.291 -9.759 2.962 1.00 75.38 383 LYS A N 1
ATOM 3005 C CA . LYS A 1 383 ? 17.729 -9.644 2.671 1.00 75.38 383 LYS A CA 1
ATOM 3006 C C . LYS A 1 383 ? 18.520 -10.935 2.887 1.00 75.38 383 LYS A C 1
ATOM 3008 O O . LYS A 1 383 ? 19.337 -11.284 2.042 1.00 75.38 383 LYS A O 1
ATOM 3013 N N . ASN A 1 384 ? 18.284 -11.663 3.979 1.00 79.88 384 ASN A N 1
ATOM 3014 C CA . ASN A 1 384 ? 19.034 -12.883 4.283 1.00 79.88 384 ASN A CA 1
ATOM 3015 C C . ASN A 1 384 ? 18.650 -14.044 3.351 1.00 79.88 384 ASN A C 1
ATOM 3017 O O . ASN A 1 384 ? 19.544 -14.729 2.853 1.00 79.88 384 ASN A O 1
ATOM 3021 N N . LYS A 1 385 ? 17.353 -14.233 3.057 1.00 81.38 385 LYS A N 1
ATOM 3022 C CA . LYS A 1 385 ? 16.875 -15.221 2.067 1.00 81.38 385 LYS A CA 1
ATOM 3023 C C . LYS A 1 385 ? 17.395 -14.879 0.664 1.00 81.38 385 LYS A C 1
ATOM 3025 O O . LYS A 1 385 ? 17.940 -15.756 0.001 1.00 81.38 385 LYS A O 1
ATOM 3030 N N . SER A 1 386 ? 17.324 -13.609 0.260 1.00 83.19 386 SER A N 1
ATOM 3031 C CA . SER A 1 386 ? 17.836 -13.108 -1.024 1.00 83.19 386 SER A CA 1
ATOM 3032 C C . SER A 1 386 ? 19.349 -13.297 -1.185 1.00 83.19 386 SER A C 1
ATOM 3034 O O . SER A 1 386 ? 19.802 -13.826 -2.199 1.00 83.19 386 SER A O 1
ATOM 3036 N N . ILE A 1 387 ? 20.148 -12.931 -0.174 1.00 85.44 387 ILE A N 1
ATOM 3037 C CA . ILE A 1 387 ? 21.606 -13.139 -0.177 1.00 85.44 387 ILE A CA 1
ATOM 3038 C C . ILE A 1 387 ? 21.938 -14.636 -0.220 1.00 85.44 387 ILE A C 1
ATOM 3040 O O . ILE A 1 387 ? 22.804 -15.047 -0.991 1.00 85.44 387 ILE A O 1
ATOM 3044 N N . ALA A 1 388 ? 21.249 -15.469 0.566 1.00 87.44 388 ALA A N 1
ATOM 3045 C CA . ALA A 1 388 ? 21.457 -16.915 0.551 1.00 87.44 388 ALA A CA 1
ATOM 3046 C C . ALA A 1 388 ? 21.105 -17.534 -0.814 1.00 87.44 388 ALA A C 1
ATOM 3048 O O . ALA A 1 388 ? 21.862 -18.366 -1.317 1.00 87.44 388 ALA A O 1
ATOM 3049 N N . ALA A 1 389 ? 20.013 -17.090 -1.445 1.00 86.69 389 ALA A N 1
ATOM 3050 C CA . ALA A 1 389 ? 19.620 -17.508 -2.787 1.00 86.69 389 ALA A CA 1
ATOM 3051 C C . ALA A 1 389 ? 20.686 -17.126 -3.827 1.00 86.69 389 ALA A C 1
ATOM 3053 O O . ALA A 1 389 ? 21.164 -18.007 -4.544 1.00 86.69 389 ALA A O 1
ATOM 3054 N N . ALA A 1 390 ? 21.144 -15.871 -3.844 1.00 87.88 390 ALA A N 1
ATOM 3055 C CA . ALA A 1 390 ? 22.219 -15.423 -4.729 1.00 87.88 390 ALA A CA 1
ATOM 3056 C C . ALA A 1 390 ? 23.532 -16.196 -4.500 1.00 87.88 390 ALA A C 1
ATOM 3058 O O . ALA A 1 390 ? 24.185 -16.608 -5.457 1.00 87.88 390 ALA A O 1
ATOM 3059 N N . ASN A 1 391 ? 23.916 -16.449 -3.245 1.00 88.38 391 ASN A N 1
ATOM 3060 C CA . ASN A 1 391 ? 25.124 -17.213 -2.904 1.00 88.38 391 ASN A CA 1
ATOM 3061 C C . ASN A 1 391 ? 25.014 -18.699 -3.287 1.00 88.38 391 ASN A C 1
ATOM 3063 O O . ASN A 1 391 ? 26.018 -19.325 -3.629 1.00 88.38 391 ASN A O 1
ATOM 3067 N N . SER A 1 392 ? 23.804 -19.270 -3.285 1.00 88.62 392 SER A N 1
ATOM 3068 C CA . SER A 1 392 ? 23.578 -20.668 -3.680 1.00 88.62 392 SER A CA 1
ATOM 3069 C C . SER A 1 392 ? 23.886 -20.946 -5.158 1.00 88.62 392 SER A C 1
ATOM 3071 O O . SER A 1 392 ? 24.174 -22.091 -5.512 1.00 88.62 392 SER A O 1
ATOM 3073 N N . LEU A 1 393 ? 23.880 -19.906 -6.004 1.00 86.00 393 LEU A N 1
ATOM 3074 C CA . LEU A 1 393 ? 24.178 -20.004 -7.434 1.00 86.00 393 LEU A CA 1
ATOM 3075 C C . LEU A 1 393 ? 25.666 -20.242 -7.733 1.00 86.00 393 LEU A C 1
ATOM 3077 O O . LEU A 1 393 ? 25.972 -20.719 -8.822 1.00 86.00 393 LEU A O 1
ATOM 3081 N N . LYS A 1 394 ? 26.567 -19.947 -6.779 1.00 85.19 394 LYS A N 1
ATOM 3082 C CA . LYS A 1 394 ? 28.029 -20.121 -6.900 1.00 85.19 394 LYS A CA 1
ATOM 3083 C C . LYS A 1 394 ? 28.595 -19.502 -8.186 1.00 85.19 394 LYS A C 1
ATOM 3085 O O . LYS A 1 394 ? 29.242 -20.185 -8.979 1.00 85.19 394 LYS A O 1
ATOM 3090 N N . LEU A 1 395 ? 28.306 -18.220 -8.410 1.00 87.75 395 LEU A N 1
ATOM 3091 C CA . LEU A 1 395 ? 28.710 -17.532 -9.636 1.00 87.75 395 LEU A CA 1
ATOM 3092 C C . LEU A 1 395 ? 30.236 -17.364 -9.706 1.00 87.75 395 LEU A C 1
ATOM 3094 O O . LEU A 1 395 ? 30.921 -17.291 -8.685 1.00 87.75 395 LEU A O 1
ATOM 3098 N N . GLN A 1 396 ? 30.775 -17.321 -10.925 1.00 84.31 396 GLN A N 1
ATOM 3099 C CA . GLN A 1 396 ? 32.214 -17.212 -11.148 1.00 84.31 396 GLN A CA 1
ATOM 3100 C C . GLN A 1 396 ? 32.721 -15.812 -10.782 1.00 84.31 396 GLN A C 1
ATOM 3102 O O . GLN A 1 396 ? 32.318 -14.823 -11.385 1.00 84.31 396 GLN A O 1
ATOM 3107 N N . GLY A 1 397 ? 33.657 -15.736 -9.835 1.00 84.19 397 GLY A N 1
ATOM 3108 C CA . GLY A 1 397 ? 34.293 -14.482 -9.430 1.00 84.19 397 GLY A CA 1
ATOM 3109 C C . GLY A 1 397 ? 33.412 -13.570 -8.565 1.00 84.19 397 GLY A C 1
ATOM 3110 O O . GLY A 1 397 ? 32.184 -13.649 -8.543 1.00 84.19 397 GLY A O 1
ATOM 3111 N N . GLU A 1 398 ? 34.065 -12.668 -7.834 1.00 85.00 398 GLU A N 1
ATOM 3112 C CA . GLU A 1 398 ? 33.404 -11.804 -6.845 1.00 85.00 398 GLU A CA 1
ATOM 3113 C C . GLU A 1 398 ? 32.436 -10.796 -7.483 1.00 85.00 398 GLU A C 1
ATOM 3115 O O . GLU A 1 398 ? 31.426 -10.438 -6.881 1.00 85.00 398 GLU A O 1
ATOM 3120 N N . MET A 1 399 ? 32.703 -10.372 -8.722 1.00 87.69 399 MET A N 1
ATOM 3121 C CA . MET A 1 399 ? 31.915 -9.354 -9.421 1.00 87.69 399 MET A CA 1
ATOM 3122 C C . MET A 1 399 ? 30.512 -9.847 -9.798 1.00 87.69 399 MET A C 1
ATOM 3124 O O . MET A 1 399 ? 29.525 -9.177 -9.493 1.00 87.69 399 MET A O 1
ATOM 3128 N N . TRP A 1 400 ? 30.393 -11.036 -10.400 1.00 90.62 400 TRP A N 1
ATOM 3129 C CA . TRP A 1 400 ? 29.084 -11.625 -10.699 1.00 90.62 400 TRP A CA 1
ATOM 3130 C C . TRP A 1 400 ? 28.308 -11.950 -9.424 1.00 90.62 400 TRP A C 1
ATOM 3132 O O . TRP A 1 400 ? 27.099 -11.724 -9.371 1.00 90.62 400 TRP A O 1
ATOM 3142 N N . GLN A 1 401 ? 29.001 -12.406 -8.376 1.00 90.44 401 GLN A N 1
ATOM 3143 C CA . GLN A 1 401 ? 28.384 -12.647 -7.076 1.00 90.44 401 GLN A CA 1
ATOM 3144 C C . GLN A 1 401 ? 27.846 -11.348 -6.450 1.00 90.44 401 GLN A C 1
ATOM 3146 O O . GLN A 1 401 ? 26.723 -11.338 -5.948 1.00 90.44 401 GLN A O 1
ATOM 3151 N N . PHE A 1 402 ? 28.591 -10.241 -6.534 1.00 90.44 402 PHE A N 1
ATOM 3152 C CA . PHE A 1 402 ? 28.148 -8.917 -6.086 1.00 90.44 402 PHE A CA 1
ATOM 3153 C C . PHE A 1 402 ? 26.919 -8.417 -6.863 1.00 90.44 402 PHE A C 1
ATOM 3155 O O . PHE A 1 402 ? 25.934 -8.010 -6.244 1.00 90.44 402 PHE A O 1
ATOM 3162 N N . LEU A 1 403 ? 26.946 -8.486 -8.201 1.00 92.75 403 LEU A N 1
ATOM 3163 C CA . LEU A 1 403 ? 25.828 -8.054 -9.050 1.00 92.75 403 LEU A CA 1
ATOM 3164 C C . LEU A 1 403 ? 24.560 -8.878 -8.779 1.00 92.75 403 LEU A C 1
ATOM 3166 O O . LEU A 1 403 ? 23.481 -8.307 -8.629 1.00 92.75 403 LEU A O 1
ATOM 3170 N N . ALA A 1 404 ? 24.687 -10.200 -8.634 1.00 93.12 404 ALA A N 1
ATOM 3171 C CA . ALA A 1 404 ? 23.559 -11.059 -8.290 1.00 93.12 404 ALA A CA 1
ATOM 3172 C C . ALA A 1 404 ? 23.027 -10.778 -6.878 1.00 93.12 404 ALA A C 1
ATOM 3174 O O . ALA A 1 404 ? 21.826 -10.598 -6.716 1.00 93.12 404 ALA A O 1
ATOM 3175 N N . VAL A 1 405 ? 23.887 -10.670 -5.857 1.00 92.31 405 VAL A N 1
ATOM 3176 C CA . VAL A 1 405 ? 23.456 -10.304 -4.493 1.00 92.31 405 VAL A CA 1
ATOM 3177 C C . VAL A 1 405 ? 22.695 -8.976 -4.487 1.00 92.31 405 VAL A C 1
ATOM 3179 O O . VAL A 1 405 ? 21.672 -8.862 -3.807 1.00 92.31 405 VAL A O 1
ATOM 3182 N N . ARG A 1 406 ? 23.154 -7.992 -5.270 1.00 92.38 406 ARG A N 1
ATOM 3183 C CA . ARG A 1 406 ? 22.476 -6.703 -5.427 1.00 92.38 406 ARG A CA 1
ATOM 3184 C C . ARG A 1 406 ? 21.091 -6.857 -6.058 1.00 92.38 406 ARG A C 1
ATOM 3186 O O . ARG A 1 406 ? 20.130 -6.403 -5.450 1.00 92.38 406 ARG A O 1
ATOM 3193 N N . ALA A 1 407 ? 20.977 -7.547 -7.191 1.00 94.44 407 ALA A N 1
ATOM 3194 C CA . ALA A 1 407 ? 19.698 -7.756 -7.872 1.00 94.44 407 ALA A CA 1
ATOM 3195 C C . ALA A 1 407 ? 18.698 -8.585 -7.036 1.00 94.44 407 ALA A C 1
ATOM 3197 O O . ALA A 1 407 ? 17.546 -8.192 -6.879 1.00 94.44 407 ALA A O 1
ATOM 3198 N N . PHE A 1 408 ? 19.139 -9.676 -6.397 1.00 94.06 408 PHE A N 1
ATOM 3199 C CA . PHE A 1 408 ? 18.278 -10.509 -5.541 1.00 94.06 408 PHE A CA 1
ATOM 3200 C C . PHE A 1 408 ? 17.727 -9.763 -4.314 1.00 94.06 408 PHE A C 1
ATOM 3202 O O . PHE A 1 408 ? 16.676 -10.131 -3.790 1.00 94.06 408 PHE A O 1
ATOM 3209 N N . SER A 1 409 ? 18.425 -8.735 -3.822 1.00 91.94 409 SER A N 1
ATOM 3210 C CA . SER A 1 409 ? 17.990 -7.935 -2.667 1.00 91.94 409 SER A CA 1
ATOM 3211 C C . SER A 1 409 ? 17.472 -6.542 -3.040 1.00 91.94 409 SER A C 1
ATOM 3213 O O . SER A 1 409 ? 17.244 -5.721 -2.152 1.00 91.94 409 SER A O 1
ATOM 3215 N N . ASP A 1 410 ? 17.227 -6.276 -4.328 1.00 90.25 410 ASP A N 1
ATOM 3216 C CA . ASP A 1 410 ? 16.839 -4.951 -4.818 1.00 90.25 410 ASP A CA 1
ATOM 3217 C C . ASP A 1 410 ? 15.512 -4.447 -4.228 1.00 90.25 410 ASP A C 1
ATOM 3219 O O . ASP A 1 410 ? 15.375 -3.261 -3.940 1.00 90.25 410 ASP A O 1
ATOM 3223 N N . ARG A 1 411 ? 14.578 -5.344 -3.907 1.00 86.62 411 ARG A N 1
ATOM 3224 C CA . ARG A 1 411 ? 13.306 -4.997 -3.250 1.00 86.62 411 ARG A CA 1
ATOM 3225 C C . ARG A 1 411 ? 13.408 -4.749 -1.735 1.00 86.62 411 ARG A C 1
ATOM 3227 O O . ARG A 1 411 ? 12.477 -4.203 -1.154 1.00 86.62 411 ARG A O 1
ATOM 3234 N N . ASP A 1 412 ? 14.517 -5.109 -1.080 1.00 85.19 412 ASP A N 1
ATOM 3235 C CA . ASP A 1 412 ? 14.693 -4.920 0.369 1.00 85.19 412 ASP A CA 1
ATOM 3236 C C . ASP A 1 412 ? 15.540 -3.673 0.675 1.00 85.19 412 ASP A C 1
ATOM 3238 O O . ASP A 1 412 ? 16.773 -3.700 0.615 1.00 85.19 412 ASP A O 1
ATOM 3242 N N . TYR A 1 413 ? 14.896 -2.564 1.044 1.00 83.88 413 TYR A N 1
ATOM 3243 C CA . TYR A 1 413 ? 15.579 -1.303 1.362 1.00 83.88 413 TYR A CA 1
ATOM 3244 C C . TYR A 1 413 ? 16.528 -1.376 2.590 1.00 83.88 413 TYR A C 1
ATOM 3246 O O . TYR A 1 413 ? 17.366 -0.485 2.749 1.00 83.88 413 TYR A O 1
ATOM 3254 N N . TRP A 1 414 ? 16.514 -2.448 3.405 1.00 83.19 414 TRP A N 1
ATOM 3255 C CA . TRP A 1 414 ? 17.555 -2.727 4.419 1.00 83.19 414 TRP A CA 1
ATOM 3256 C C . TRP A 1 414 ? 18.872 -3.255 3.814 1.00 83.19 414 TRP A C 1
ATOM 3258 O O . TRP A 1 414 ? 19.918 -3.292 4.483 1.00 83.19 414 TRP A O 1
ATOM 3268 N N . ALA A 1 415 ? 18.865 -3.697 2.556 1.00 86.38 415 ALA A N 1
ATOM 3269 C CA . ALA A 1 415 ? 20.081 -3.884 1.777 1.00 86.38 415 ALA A CA 1
ATOM 3270 C C . ALA A 1 415 ? 20.593 -2.506 1.332 1.00 86.38 415 ALA A C 1
ATOM 3272 O O . ALA A 1 415 ? 19.900 -1.760 0.646 1.00 86.38 415 ALA A O 1
ATOM 3273 N N . GLN A 1 416 ? 21.803 -2.157 1.759 1.00 89.56 416 GLN A N 1
ATOM 3274 C CA . GLN A 1 416 ? 22.459 -0.879 1.486 1.00 89.56 416 GLN A CA 1
ATOM 3275 C C . GLN A 1 416 ? 23.823 -1.180 0.861 1.00 89.56 416 GLN A C 1
ATOM 3277 O O . GLN A 1 416 ? 24.501 -2.120 1.285 1.00 89.56 416 GLN A O 1
ATOM 3282 N N . PHE A 1 417 ? 24.220 -0.396 -0.138 1.00 90.81 417 PHE A N 1
ATOM 3283 C CA . PHE A 1 417 ? 25.423 -0.618 -0.939 1.00 90.81 417 PHE A CA 1
ATOM 3284 C C . PHE A 1 417 ? 26.181 0.702 -1.101 1.00 90.81 417 PHE A C 1
ATOM 3286 O O . PHE A 1 417 ? 25.578 1.771 -1.071 1.00 90.81 417 PHE A O 1
ATOM 3293 N N . ASN A 1 418 ? 27.503 0.631 -1.260 1.00 89.00 418 ASN A N 1
ATOM 3294 C CA . ASN A 1 418 ? 28.370 1.805 -1.345 1.00 89.00 418 ASN A CA 1
ATOM 3295 C C . ASN A 1 418 ? 28.992 1.917 -2.746 1.00 89.00 418 ASN A C 1
ATOM 3297 O O . ASN A 1 418 ? 29.512 0.935 -3.285 1.00 89.00 418 ASN A O 1
ATOM 3301 N N . ASN A 1 419 ? 28.984 3.129 -3.305 1.00 94.81 419 ASN A N 1
ATOM 3302 C CA . ASN A 1 419 ? 29.550 3.434 -4.618 1.00 94.81 419 ASN A CA 1
ATOM 3303 C C . ASN A 1 419 ? 31.069 3.215 -4.704 1.00 94.81 419 ASN A C 1
ATOM 3305 O O . ASN A 1 419 ? 31.574 3.001 -5.803 1.00 94.81 419 ASN A O 1
ATOM 3309 N N . ILE A 1 420 ? 31.793 3.141 -3.579 1.00 90.81 420 ILE A N 1
ATOM 3310 C CA . ILE A 1 420 ? 33.223 2.802 -3.569 1.00 90.81 420 ILE A CA 1
ATOM 3311 C C . ILE A 1 420 ? 33.511 1.403 -4.138 1.00 90.81 420 ILE A C 1
ATOM 3313 O O . ILE A 1 420 ? 34.525 1.229 -4.809 1.00 90.81 420 ILE A O 1
ATOM 3317 N N . HIS A 1 421 ? 32.613 0.425 -3.950 1.00 90.31 421 HIS A N 1
ATOM 3318 C CA . HIS A 1 421 ? 32.779 -0.912 -4.534 1.00 90.31 421 HIS A CA 1
ATOM 3319 C C . HIS A 1 421 ? 32.582 -0.871 -6.054 1.00 90.31 421 HIS A C 1
ATOM 3321 O O . HIS A 1 421 ? 33.425 -1.367 -6.793 1.00 90.31 421 HIS A O 1
ATOM 3327 N N . LEU A 1 422 ? 31.533 -0.194 -6.539 1.00 93.94 422 LEU A N 1
ATOM 3328 C CA . LEU A 1 422 ? 31.330 0.036 -7.978 1.00 93.94 422 LEU A CA 1
ATOM 3329 C C . LEU A 1 422 ? 32.515 0.794 -8.599 1.00 93.94 422 LEU A C 1
ATOM 3331 O O . LEU A 1 422 ? 32.952 0.474 -9.701 1.00 93.94 422 LEU A O 1
ATOM 3335 N N . LYS A 1 423 ? 33.095 1.751 -7.868 1.00 94.81 423 LYS A N 1
ATOM 3336 C CA . LYS A 1 423 ? 34.287 2.487 -8.295 1.00 94.81 423 LYS A CA 1
ATOM 3337 C C . LYS A 1 423 ? 35.536 1.609 -8.400 1.00 94.81 423 LYS A C 1
ATOM 3339 O O . LYS A 1 423 ? 36.330 1.831 -9.308 1.00 94.81 423 LYS A O 1
ATOM 3344 N N . GLN A 1 424 ? 35.699 0.617 -7.524 1.00 91.69 424 GLN A N 1
ATOM 3345 C CA . GLN A 1 424 ? 36.768 -0.382 -7.638 1.00 91.69 424 GLN A CA 1
ATOM 3346 C C . GLN A 1 424 ? 36.582 -1.278 -8.872 1.00 91.69 424 GLN A C 1
ATOM 3348 O O . GLN A 1 424 ? 37.566 -1.582 -9.540 1.00 91.69 424 GLN A O 1
ATOM 3353 N N . LEU A 1 425 ? 35.343 -1.649 -9.227 1.00 90.50 425 LEU A N 1
ATOM 3354 C CA . LEU A 1 425 ? 35.070 -2.367 -10.483 1.00 90.50 425 LEU A CA 1
ATOM 3355 C C . LEU A 1 425 ? 35.465 -1.512 -11.700 1.00 90.50 425 LEU A C 1
ATOM 3357 O O . LEU A 1 425 ? 36.198 -1.979 -12.570 1.00 90.50 425 LEU A O 1
ATOM 3361 N N . LEU A 1 426 ? 35.065 -0.235 -11.710 1.00 94.12 426 LEU A N 1
ATOM 3362 C CA . LEU A 1 426 ? 35.443 0.725 -12.753 1.00 94.12 426 LEU A CA 1
ATOM 3363 C C . LEU A 1 426 ? 36.964 0.927 -12.858 1.00 94.12 426 LEU A C 1
ATOM 3365 O O . LEU A 1 426 ? 37.482 1.027 -13.962 1.00 94.12 426 LEU A O 1
ATOM 3369 N N . ASP A 1 427 ? 37.701 0.938 -11.744 1.00 93.81 427 ASP A N 1
ATOM 3370 C CA . ASP A 1 427 ? 39.169 1.032 -11.777 1.00 93.81 427 ASP A CA 1
ATOM 3371 C C . ASP A 1 427 ? 39.853 -0.196 -12.384 1.00 93.81 427 ASP A C 1
ATOM 3373 O O . ASP A 1 427 ? 40.910 -0.057 -12.999 1.00 93.81 427 ASP A O 1
ATOM 3377 N N . ASN A 1 428 ? 39.255 -1.378 -12.233 1.00 90.50 428 ASN A N 1
ATOM 3378 C CA . ASN A 1 428 ? 39.795 -2.621 -12.776 1.00 90.50 428 ASN A CA 1
ATOM 3379 C C . ASN A 1 428 ? 39.487 -2.785 -14.274 1.00 90.50 428 ASN A C 1
ATOM 3381 O O . ASN A 1 428 ? 40.338 -3.258 -15.023 1.00 90.50 428 ASN A O 1
ATOM 3385 N N . GLU A 1 429 ? 38.282 -2.410 -14.716 1.00 91.12 429 GLU A N 1
ATOM 3386 C CA . GLU A 1 429 ? 37.811 -2.653 -16.091 1.00 91.12 429 GLU A CA 1
ATOM 3387 C C . GLU A 1 429 ? 37.921 -1.429 -17.017 1.00 91.12 429 GLU A C 1
ATOM 3389 O O . GLU A 1 429 ? 38.060 -1.583 -18.231 1.00 91.12 429 GLU A O 1
ATOM 3394 N N . PHE A 1 430 ? 37.918 -0.214 -16.463 1.00 92.88 430 PHE A N 1
ATOM 3395 C CA . PHE A 1 430 ? 37.994 1.050 -17.202 1.00 92.88 430 PHE A CA 1
ATOM 3396 C C . PHE A 1 430 ? 38.978 2.049 -16.550 1.00 92.88 430 PHE A C 1
ATOM 3398 O O . PHE A 1 430 ? 38.607 3.180 -16.241 1.00 92.88 430 PHE A O 1
ATOM 3405 N N . PRO A 1 431 ? 40.252 1.677 -16.324 1.00 93.31 431 PRO A N 1
ATOM 3406 C CA . PRO A 1 431 ? 41.187 2.471 -15.529 1.00 93.31 431 PRO A CA 1
ATOM 3407 C C . PRO A 1 431 ? 41.369 3.908 -16.047 1.00 93.31 431 PRO A C 1
ATOM 3409 O O . PRO A 1 431 ? 41.804 4.134 -17.178 1.00 93.31 431 PRO A O 1
ATOM 3412 N N . ILE A 1 432 ? 41.134 4.889 -15.168 1.00 91.44 432 ILE A N 1
ATOM 3413 C CA . ILE A 1 432 ? 41.491 6.295 -15.393 1.00 91.44 432 ILE A CA 1
ATOM 3414 C C . ILE A 1 432 ? 42.755 6.608 -14.599 1.00 91.44 432 ILE A C 1
ATOM 3416 O O . ILE A 1 432 ? 42.783 6.494 -13.370 1.00 91.44 432 ILE A O 1
ATOM 3420 N N . LYS A 1 433 ? 43.799 7.053 -15.306 1.00 89.25 433 LYS A N 1
ATOM 3421 C CA . LYS A 1 433 ? 45.062 7.464 -14.690 1.00 89.25 433 LYS A CA 1
ATOM 3422 C C . LYS A 1 433 ? 44.816 8.536 -13.617 1.00 89.25 433 LYS A C 1
ATOM 3424 O O . LYS A 1 433 ? 44.075 9.489 -13.841 1.00 89.25 433 LYS A O 1
ATOM 3429 N N . ASP A 1 434 ? 45.449 8.359 -12.459 1.00 83.88 434 ASP A N 1
ATOM 3430 C CA . ASP A 1 434 ? 45.411 9.277 -11.314 1.00 83.88 434 ASP A CA 1
ATOM 3431 C C . ASP A 1 434 ? 44.003 9.503 -10.696 1.00 83.88 434 ASP A C 1
ATOM 3433 O O . ASP A 1 434 ? 43.817 10.416 -9.892 1.00 83.88 434 ASP A O 1
ATOM 3437 N N . TYR A 1 435 ? 43.009 8.648 -11.001 1.00 87.81 435 TYR A N 1
ATOM 3438 C CA . TYR A 1 435 ? 41.642 8.732 -10.455 1.00 87.81 435 TYR A CA 1
ATOM 3439 C C . TYR A 1 435 ? 41.103 7.379 -9.943 1.00 87.81 435 TYR A C 1
ATOM 3441 O O . TYR A 1 435 ? 40.054 6.903 -10.378 1.00 87.81 435 TYR A O 1
ATOM 3449 N N . THR A 1 436 ? 41.800 6.759 -8.985 1.00 89.75 436 THR A N 1
ATOM 3450 C CA . THR A 1 436 ? 41.422 5.456 -8.394 1.00 89.75 436 THR A CA 1
ATOM 3451 C C . THR A 1 436 ? 40.721 5.576 -7.035 1.00 89.75 436 THR A C 1
ATOM 3453 O O . THR A 1 436 ? 40.883 6.573 -6.335 1.00 89.75 436 THR A O 1
ATOM 3456 N N . ALA A 1 437 ? 39.972 4.550 -6.619 1.00 87.19 437 ALA A N 1
ATOM 3457 C CA . ALA A 1 437 ? 39.353 4.448 -5.294 1.00 87.19 437 ALA A CA 1
ATOM 3458 C C . ALA A 1 437 ? 40.394 4.556 -4.164 1.00 87.19 437 ALA A C 1
ATOM 3460 O O . ALA A 1 437 ? 40.200 5.294 -3.200 1.00 87.19 437 ALA A O 1
ATOM 3461 N N . GLU A 1 438 ? 41.542 3.889 -4.320 1.00 86.25 438 GLU A N 1
ATOM 3462 C CA . GLU A 1 438 ? 42.680 3.999 -3.398 1.00 86.25 438 GLU A CA 1
ATOM 3463 C C . GLU A 1 438 ? 43.268 5.425 -3.386 1.00 86.25 438 GLU A C 1
ATOM 3465 O O . GLU A 1 438 ? 43.650 5.942 -2.336 1.00 86.25 438 GLU A O 1
ATOM 3470 N N . GLY A 1 439 ? 43.317 6.090 -4.547 1.00 82.62 439 GLY A N 1
ATOM 3471 C CA . GLY A 1 439 ? 43.719 7.491 -4.679 1.00 82.62 439 GLY A CA 1
ATOM 3472 C C . GLY A 1 439 ? 42.772 8.454 -3.959 1.00 82.62 439 GLY A C 1
ATOM 3473 O O . GLY A 1 439 ? 43.246 9.326 -3.233 1.00 82.62 439 GLY A O 1
ATOM 3474 N N . LEU A 1 440 ? 41.454 8.255 -4.090 1.00 82.62 440 LEU A N 1
ATOM 3475 C CA . LEU A 1 440 ? 40.436 9.025 -3.367 1.00 82.62 440 LEU A CA 1
ATOM 3476 C C . LEU A 1 440 ? 40.616 8.880 -1.851 1.00 82.62 440 LEU A C 1
ATOM 3478 O O . LEU A 1 440 ? 40.778 9.888 -1.168 1.00 82.62 440 LEU A O 1
ATOM 3482 N N . VAL A 1 441 ? 40.676 7.640 -1.345 1.00 77.56 441 VAL A N 1
ATOM 3483 C CA . VAL A 1 441 ? 40.835 7.352 0.091 1.00 77.56 441 VAL A CA 1
ATOM 3484 C C . VAL A 1 441 ? 42.133 7.948 0.644 1.00 77.56 441 VAL A C 1
ATOM 3486 O O . VAL A 1 441 ? 42.087 8.666 1.645 1.00 77.56 441 VAL A O 1
ATOM 3489 N N . ARG A 1 442 ? 43.284 7.710 -0.009 1.00 77.62 442 ARG A N 1
ATOM 3490 C CA . ARG A 1 442 ? 44.577 8.273 0.426 1.00 77.62 442 ARG A CA 1
ATOM 3491 C C . ARG A 1 442 ? 44.561 9.800 0.405 1.00 77.62 442 ARG A C 1
ATOM 3493 O O . ARG A 1 442 ? 44.931 10.417 1.399 1.00 77.62 442 ARG A O 1
ATOM 3500 N N . GLY A 1 443 ? 44.084 10.400 -0.687 1.00 67.81 443 GLY A N 1
ATOM 3501 C CA . GLY A 1 443 ? 44.031 11.852 -0.855 1.00 67.81 443 GLY A CA 1
ATOM 3502 C C . GLY A 1 443 ? 43.196 12.547 0.220 1.00 67.81 443 GLY A C 1
ATOM 3503 O O . GLY A 1 443 ? 43.622 13.565 0.756 1.00 67.81 443 GLY A O 1
ATOM 3504 N N . THR A 1 444 ? 42.044 11.987 0.600 1.00 66.69 444 THR A N 1
ATOM 3505 C CA . THR A 1 444 ? 41.223 12.540 1.692 1.00 66.69 444 THR A CA 1
ATOM 3506 C C . THR A 1 444 ? 41.764 12.231 3.081 1.00 66.69 444 THR A C 1
ATOM 3508 O O . THR A 1 444 ? 41.659 13.078 3.963 1.00 66.69 444 THR A O 1
ATOM 3511 N N . ALA A 1 445 ? 42.382 11.062 3.289 1.00 63.62 445 ALA A N 1
ATOM 3512 C CA . ALA A 1 445 ? 43.006 10.727 4.568 1.00 63.62 445 ALA A CA 1
ATOM 3513 C C . ALA A 1 445 ? 44.146 11.705 4.903 1.00 63.62 445 ALA A C 1
ATOM 3515 O O . ALA A 1 445 ? 44.267 12.138 6.045 1.00 63.62 445 ALA A O 1
ATOM 3516 N N . SER A 1 446 ? 44.913 12.143 3.896 1.00 65.25 446 SER A N 1
ATOM 3517 C CA . SER A 1 446 ? 45.914 13.211 4.034 1.00 65.25 446 SER A CA 1
ATOM 3518 C C . SER A 1 446 ? 45.334 14.604 4.326 1.00 65.25 446 SER A C 1
ATOM 3520 O O . SER A 1 446 ? 46.090 15.491 4.713 1.00 65.25 446 SER A O 1
ATOM 3522 N N . LEU A 1 447 ? 44.023 14.814 4.153 1.00 62.56 447 LEU A N 1
ATOM 3523 C CA . LEU A 1 447 ? 43.330 16.079 4.437 1.00 62.56 447 LEU A CA 1
ATOM 3524 C C . LEU A 1 447 ? 42.555 16.070 5.768 1.00 62.56 447 LEU A C 1
ATOM 3526 O O . LEU A 1 447 ? 42.065 17.117 6.178 1.00 62.56 447 LEU A O 1
ATOM 3530 N N . GLY A 1 448 ? 42.416 14.916 6.432 1.00 57.72 448 GLY A N 1
ATOM 3531 C CA . GLY A 1 448 ? 41.689 14.778 7.704 1.00 57.72 448 GLY A CA 1
ATOM 3532 C C . GLY A 1 448 ? 40.159 14.919 7.619 1.00 57.72 448 GLY A C 1
ATOM 3533 O O . GLY A 1 448 ? 39.486 14.859 8.644 1.00 57.72 448 GLY A O 1
ATOM 3534 N N . ASP A 1 449 ? 39.600 15.083 6.419 1.00 70.56 449 ASP A N 1
ATOM 3535 C CA . ASP A 1 449 ? 38.181 15.374 6.188 1.00 70.56 449 ASP A CA 1
ATOM 3536 C C . ASP A 1 449 ? 37.409 14.102 5.789 1.00 70.56 449 ASP A C 1
ATOM 3538 O O . ASP A 1 449 ? 37.410 13.667 4.631 1.00 70.56 449 ASP A O 1
ATOM 3542 N N . SER A 1 450 ? 36.766 13.478 6.782 1.00 72.56 450 SER A N 1
ATOM 3543 C CA . SER A 1 450 ? 36.038 12.216 6.595 1.00 72.56 450 SER A CA 1
ATOM 3544 C C . SER A 1 450 ? 34.699 12.367 5.864 1.00 72.56 450 SER A C 1
ATOM 3546 O O . SER A 1 450 ? 34.223 11.400 5.269 1.00 72.56 450 SER A O 1
ATOM 3548 N N . ASP A 1 451 ? 34.096 13.559 5.870 1.00 74.81 451 ASP A N 1
ATOM 3549 C CA . ASP A 1 451 ? 32.816 13.808 5.201 1.00 74.81 451 ASP A CA 1
ATOM 3550 C C . ASP A 1 451 ? 33.019 14.094 3.714 1.00 74.81 451 ASP A C 1
ATOM 3552 O O . ASP A 1 451 ? 32.287 13.568 2.872 1.00 74.81 451 ASP A O 1
ATOM 3556 N N . LYS A 1 452 ? 34.101 14.793 3.361 1.00 76.06 452 LYS A N 1
ATOM 3557 C CA . LYS A 1 452 ? 34.544 14.936 1.971 1.00 76.06 452 LYS A CA 1
ATOM 3558 C C . LYS A 1 452 ? 34.884 13.597 1.317 1.00 76.06 452 LYS A C 1
ATOM 3560 O O . LYS A 1 452 ? 34.607 13.432 0.130 1.00 76.06 452 LYS A O 1
ATOM 3565 N N . LEU A 1 453 ? 35.418 12.621 2.062 1.00 78.00 453 LEU A N 1
ATOM 3566 C CA . LEU A 1 453 ? 35.589 11.253 1.550 1.00 78.00 453 LEU A CA 1
ATOM 3567 C C . LEU A 1 453 ? 34.246 10.593 1.215 1.00 78.00 453 LEU A C 1
ATOM 3569 O O . LEU A 1 453 ? 34.133 10.003 0.143 1.00 78.00 453 LEU A O 1
ATOM 3573 N N . LYS A 1 454 ? 33.225 10.719 2.073 1.00 83.31 454 LYS A N 1
ATOM 3574 C CA . LYS A 1 454 ? 31.885 10.165 1.794 1.00 83.31 454 LYS A CA 1
ATOM 3575 C C . LYS A 1 454 ? 31.325 10.748 0.496 1.00 83.31 454 LYS A C 1
ATOM 3577 O O . LYS A 1 454 ? 31.045 9.991 -0.423 1.00 83.31 454 LYS A O 1
ATOM 3582 N N . VAL A 1 455 ? 31.311 12.077 0.360 1.00 86.12 455 VAL A N 1
ATOM 3583 C CA . VAL A 1 455 ? 30.815 12.762 -0.851 1.00 86.12 455 VAL A CA 1
ATOM 3584 C C . VAL A 1 455 ? 31.606 12.370 -2.106 1.00 86.12 455 VAL A C 1
ATOM 3586 O O . VAL A 1 455 ? 31.018 12.135 -3.162 1.00 86.12 455 VAL A O 1
ATOM 3589 N N . LEU A 1 456 ? 32.936 12.255 -2.016 1.00 86.81 456 LEU A N 1
ATOM 3590 C CA . LEU A 1 456 ? 33.759 11.810 -3.145 1.00 86.81 456 LEU A CA 1
ATOM 3591 C C . LEU A 1 456 ? 33.521 10.340 -3.514 1.00 86.81 456 LEU A C 1
ATOM 3593 O O . LEU A 1 456 ? 33.582 10.018 -4.699 1.00 86.81 456 LEU A O 1
ATOM 3597 N N . ALA A 1 457 ? 33.243 9.464 -2.545 1.00 88.12 457 ALA A N 1
ATOM 3598 C CA . ALA A 1 457 ? 32.892 8.066 -2.782 1.00 88.12 457 ALA A CA 1
ATOM 3599 C C . ALA A 1 457 ? 31.481 7.927 -3.378 1.00 88.12 457 ALA A C 1
ATOM 3601 O O . ALA A 1 457 ? 31.315 7.240 -4.387 1.00 88.12 457 ALA A O 1
ATOM 3602 N N . ASP A 1 458 ? 30.494 8.634 -2.827 1.00 92.19 458 ASP A N 1
ATOM 3603 C CA . ASP A 1 458 ? 29.105 8.669 -3.297 1.00 92.19 458 ASP A CA 1
ATOM 3604 C C . ASP A 1 458 ? 29.022 9.122 -4.763 1.00 92.19 458 ASP A C 1
ATOM 3606 O O . ASP A 1 458 ? 28.337 8.508 -5.579 1.00 92.19 458 ASP A O 1
ATOM 3610 N N . LEU A 1 459 ? 29.802 10.140 -5.136 1.00 95.00 459 LEU A N 1
ATOM 3611 C CA . LEU A 1 459 ? 29.836 10.694 -6.492 1.00 95.00 459 LEU A CA 1
ATOM 3612 C C . LEU A 1 459 ? 30.898 10.051 -7.401 1.00 95.00 459 LEU A C 1
ATOM 3614 O O . LEU A 1 459 ? 31.074 10.478 -8.543 1.00 95.00 459 LEU A O 1
ATOM 3618 N N . SER A 1 460 ? 31.634 9.045 -6.923 1.00 95.00 460 SER A N 1
ATOM 3619 C CA . SER A 1 460 ? 32.785 8.486 -7.649 1.00 95.00 460 SER A CA 1
ATOM 3620 C C . SER A 1 460 ? 32.407 7.785 -8.958 1.00 95.00 460 SER A C 1
ATOM 3622 O O . SER A 1 460 ? 33.134 7.918 -9.940 1.00 95.00 460 SER A O 1
ATOM 3624 N N . VAL A 1 461 ? 31.271 7.079 -8.990 1.00 96.75 461 VAL A N 1
ATOM 3625 C CA . VAL A 1 461 ? 30.790 6.323 -10.160 1.00 96.75 461 VAL A CA 1
ATOM 3626 C C . VAL A 1 461 ? 30.481 7.263 -11.322 1.00 96.75 461 VAL A C 1
ATOM 3628 O O . VAL A 1 461 ? 31.116 7.175 -12.371 1.00 96.75 461 VAL A O 1
ATOM 3631 N N . ILE A 1 462 ? 29.577 8.224 -11.118 1.00 95.69 462 ILE A N 1
ATOM 3632 C CA . ILE A 1 462 ? 29.164 9.154 -12.174 1.00 95.69 462 ILE A CA 1
ATOM 3633 C C . ILE A 1 462 ? 30.310 10.057 -12.645 1.00 95.69 462 ILE A C 1
ATOM 3635 O O . ILE A 1 462 ? 30.471 10.292 -13.841 1.00 95.69 462 ILE A O 1
ATOM 3639 N N . ASN A 1 463 ? 31.174 10.509 -11.731 1.00 94.44 463 ASN A N 1
ATOM 3640 C CA . ASN A 1 463 ? 32.364 11.274 -12.103 1.00 94.44 463 ASN A CA 1
ATOM 3641 C C . ASN A 1 463 ? 33.352 10.442 -12.932 1.00 94.44 463 ASN A C 1
ATOM 3643 O O . ASN A 1 463 ? 33.998 10.984 -13.827 1.00 94.44 463 ASN A O 1
ATOM 3647 N N . HIS A 1 464 ? 33.470 9.138 -12.667 1.00 95.62 464 HIS A N 1
ATOM 3648 C CA . HIS A 1 464 ? 34.290 8.236 -13.469 1.00 95.62 464 HIS A CA 1
ATOM 3649 C C . HIS A 1 464 ? 33.693 8.043 -14.872 1.00 95.62 464 HIS A C 1
ATOM 3651 O O . HIS A 1 464 ? 34.398 8.265 -15.854 1.00 95.62 464 HIS A O 1
ATOM 3657 N N . VAL A 1 465 ? 32.397 7.719 -14.983 1.00 94.62 465 VAL A N 1
ATOM 3658 C CA . VAL A 1 465 ? 31.709 7.542 -16.278 1.00 94.62 465 VAL A CA 1
ATOM 3659 C C . VAL A 1 465 ? 31.809 8.811 -17.130 1.00 94.62 465 VAL A C 1
ATOM 3661 O O . VAL A 1 465 ? 32.269 8.747 -18.269 1.00 94.62 465 VAL A O 1
ATOM 3664 N N . ARG A 1 466 ? 31.504 9.987 -16.562 1.00 92.44 466 ARG A N 1
ATOM 3665 C CA . ARG A 1 466 ? 31.633 11.275 -17.268 1.00 92.44 466 ARG A CA 1
ATOM 3666 C C . ARG A 1 466 ? 33.062 11.514 -17.774 1.00 92.44 466 ARG A C 1
ATOM 3668 O O . ARG A 1 466 ? 33.233 11.864 -18.937 1.00 92.44 466 ARG A O 1
ATOM 3675 N N . LYS A 1 467 ? 34.094 11.247 -16.961 1.00 91.94 467 LYS A N 1
ATOM 3676 C CA . LYS A 1 467 ? 35.503 11.351 -17.392 1.00 91.94 467 LYS A CA 1
ATOM 3677 C C . LYS A 1 467 ? 35.849 10.396 -18.542 1.00 91.94 467 LYS A C 1
ATOM 3679 O O . LYS A 1 467 ? 36.571 10.810 -19.444 1.00 91.94 467 LYS A O 1
ATOM 3684 N N . LEU A 1 468 ? 35.348 9.154 -18.546 1.00 91.81 468 LEU A N 1
ATOM 3685 C CA . LEU A 1 468 ? 35.575 8.215 -19.658 1.00 91.81 468 LEU A CA 1
ATOM 3686 C C . LEU A 1 468 ? 35.029 8.774 -20.977 1.00 91.81 468 LEU A C 1
ATOM 3688 O O . LEU A 1 468 ? 35.751 8.779 -21.976 1.00 91.81 468 LEU A O 1
ATOM 3692 N N . LEU A 1 469 ? 33.790 9.280 -20.958 1.00 89.81 469 LEU A N 1
ATOM 3693 C CA . LEU A 1 469 ? 33.124 9.857 -22.130 1.00 89.81 469 LEU A CA 1
ATOM 3694 C C . LEU A 1 469 ? 33.841 11.109 -22.665 1.00 89.81 469 LEU A C 1
ATOM 3696 O O . LEU A 1 469 ? 33.801 11.372 -23.865 1.00 89.81 469 LEU A O 1
ATOM 3700 N N . GLU A 1 470 ? 34.516 11.872 -21.800 1.00 86.38 470 GLU A N 1
ATOM 3701 C CA . GLU A 1 470 ? 35.282 13.056 -22.203 1.00 86.38 470 GLU A CA 1
ATOM 3702 C C . GLU A 1 470 ? 36.663 12.753 -22.795 1.00 86.38 470 GLU A C 1
ATOM 3704 O O . GLU A 1 470 ? 37.109 13.497 -23.669 1.00 86.38 470 GLU A O 1
ATOM 3709 N N . VAL A 1 471 ? 37.349 11.707 -22.321 1.00 83.00 471 VAL A N 1
ATOM 3710 C CA . VAL A 1 471 ? 38.744 11.411 -22.704 1.00 83.00 471 VAL A CA 1
ATOM 3711 C C . VAL A 1 471 ? 38.854 10.795 -24.102 1.00 83.00 471 VAL A C 1
ATOM 3713 O O . VAL A 1 471 ? 39.800 11.108 -24.821 1.00 83.00 471 VAL A O 1
ATOM 3716 N N . ASP A 1 472 ? 37.902 9.948 -24.501 1.00 76.38 472 ASP A N 1
ATOM 3717 C CA . ASP A 1 472 ? 37.959 9.201 -25.767 1.00 76.38 472 ASP A CA 1
ATOM 3718 C C . ASP A 1 472 ? 36.594 9.175 -26.475 1.00 76.38 472 ASP A C 1
ATOM 3720 O O . ASP A 1 472 ? 35.939 8.142 -26.618 1.00 76.38 472 ASP A O 1
ATOM 3724 N N . THR A 1 473 ? 36.123 10.355 -26.889 1.00 79.81 473 THR A N 1
ATOM 3725 C CA . THR A 1 473 ? 34.810 10.513 -27.549 1.00 79.81 473 THR A CA 1
ATOM 3726 C C . THR A 1 473 ? 34.625 9.590 -28.760 1.00 79.81 473 THR A C 1
ATOM 3728 O O . THR A 1 473 ? 33.535 9.056 -28.953 1.00 79.81 473 THR A O 1
ATOM 3731 N N . ALA A 1 474 ? 35.685 9.340 -29.535 1.00 77.06 474 ALA A N 1
ATOM 3732 C CA . ALA A 1 474 ? 35.645 8.499 -30.732 1.00 77.06 474 ALA A CA 1
ATOM 3733 C C . ALA A 1 474 ? 35.447 6.999 -30.436 1.00 77.06 474 ALA A C 1
ATOM 3735 O O . ALA A 1 474 ? 34.951 6.287 -31.305 1.00 77.06 474 ALA A O 1
ATOM 3736 N N . LYS A 1 475 ? 35.808 6.529 -29.234 1.00 83.19 475 LYS A N 1
ATOM 3737 C CA . LYS A 1 475 ? 35.573 5.154 -28.762 1.00 83.19 475 LYS A CA 1
ATOM 3738 C C . LYS A 1 475 ? 34.157 4.926 -28.229 1.00 83.19 475 LYS A C 1
ATOM 3740 O O . LYS A 1 475 ? 33.649 3.810 -28.307 1.00 83.19 475 LYS A O 1
ATOM 3745 N N . TRP A 1 476 ? 33.547 5.951 -27.631 1.00 85.56 476 TRP A N 1
ATOM 3746 C CA . TRP A 1 476 ? 32.219 5.850 -27.002 1.00 85.56 476 TRP A CA 1
ATOM 3747 C C . TRP A 1 476 ? 31.067 6.262 -27.929 1.00 85.56 476 TRP A C 1
ATOM 3749 O O . TRP A 1 476 ? 29.904 5.992 -27.637 1.00 85.56 476 TRP A O 1
ATOM 3759 N N . CYS A 1 477 ? 31.391 6.884 -29.059 1.00 77.44 477 CYS A N 1
ATOM 3760 C CA . CYS A 1 477 ? 30.563 6.924 -30.259 1.00 77.44 477 CYS A CA 1
ATOM 3761 C C . CYS A 1 477 ? 31.247 6.033 -31.335 1.00 77.44 477 CYS A C 1
ATOM 3763 O O . CYS A 1 477 ? 32.104 5.226 -31.003 1.00 77.44 477 CYS A O 1
ATOM 3765 N N . CYS A 1 478 ? 30.944 6.032 -32.633 1.00 72.88 478 CYS A N 1
ATOM 3766 C CA . CYS A 1 478 ? 29.961 6.789 -33.411 1.00 72.88 478 CYS A CA 1
ATOM 3767 C C . CYS A 1 478 ? 29.202 5.903 -34.421 1.00 72.88 478 CYS A C 1
ATOM 3769 O O . CYS A 1 478 ? 28.459 6.427 -35.243 1.00 72.88 478 CYS A O 1
ATOM 3771 N N . GLN A 1 479 ? 29.383 4.580 -34.406 1.00 66.06 479 GLN A N 1
ATOM 3772 C CA . GLN A 1 479 ? 28.687 3.663 -35.316 1.00 66.06 479 GLN A CA 1
ATOM 3773 C C . GLN A 1 479 ? 27.402 3.138 -34.668 1.00 66.06 479 GLN A C 1
ATOM 3775 O O . GLN A 1 479 ? 27.444 2.635 -33.546 1.00 66.06 479 GLN A O 1
ATOM 3780 N N . SER A 1 480 ? 26.271 3.232 -35.375 1.00 67.75 480 SER A N 1
ATOM 3781 C CA . SER A 1 480 ? 24.998 2.674 -34.905 1.00 67.75 480 SER A CA 1
ATOM 3782 C C . SER A 1 480 ? 25.080 1.148 -34.866 1.00 67.75 480 SER A C 1
ATOM 3784 O O . SER A 1 480 ? 25.128 0.493 -35.906 1.00 67.75 480 SER A O 1
ATOM 3786 N N . THR A 1 481 ? 25.161 0.591 -33.656 1.00 79.88 481 THR A N 1
ATOM 3787 C CA . THR A 1 481 ? 25.208 -0.860 -33.399 1.00 79.88 481 THR A CA 1
ATOM 3788 C C . THR A 1 481 ? 24.328 -1.291 -32.206 1.00 79.88 481 THR A C 1
ATOM 3790 O O . THR A 1 481 ? 24.743 -2.143 -31.420 1.00 79.88 481 THR A O 1
ATOM 3793 N N . PRO A 1 482 ? 23.112 -0.726 -32.014 1.00 85.62 482 PRO A N 1
ATOM 3794 C CA . PRO A 1 482 ? 22.282 -1.003 -30.835 1.00 85.62 482 PRO A CA 1
ATOM 3795 C C . PRO A 1 482 ? 21.766 -2.451 -30.741 1.00 85.62 482 PRO A C 1
ATOM 3797 O O . PRO A 1 482 ? 21.227 -2.834 -29.708 1.00 85.62 482 PRO A O 1
ATOM 3800 N N . ASP A 1 483 ? 21.935 -3.249 -31.796 1.00 88.19 483 ASP A N 1
ATOM 3801 C CA . ASP A 1 483 ? 21.627 -4.678 -31.883 1.00 88.19 483 ASP A CA 1
ATOM 3802 C C . ASP A 1 483 ? 22.735 -5.594 -31.317 1.00 88.19 483 ASP A C 1
ATOM 3804 O O . ASP A 1 483 ? 22.590 -6.818 -31.325 1.00 88.19 483 ASP A O 1
ATOM 3808 N N . ARG A 1 484 ? 23.843 -5.022 -30.823 1.00 89.38 484 ARG A N 1
ATOM 3809 C CA . ARG A 1 484 ? 24.979 -5.728 -30.210 1.00 89.38 484 ARG A CA 1
ATOM 3810 C C . ARG A 1 484 ? 25.382 -5.094 -28.885 1.00 89.38 484 ARG A C 1
ATOM 3812 O O . ARG A 1 484 ? 25.313 -3.879 -28.720 1.00 89.38 484 ARG A O 1
ATOM 3819 N N . LEU A 1 485 ? 25.861 -5.914 -27.949 1.00 89.56 485 LEU A N 1
ATOM 3820 C CA . LEU A 1 485 ? 26.317 -5.422 -26.652 1.00 89.56 485 LEU A CA 1
ATOM 3821 C C . LEU A 1 485 ? 27.640 -4.647 -26.772 1.00 89.56 485 LEU A C 1
ATOM 3823 O O . LEU A 1 485 ? 28.677 -5.227 -27.102 1.00 89.56 485 LEU A O 1
ATOM 3827 N N . ALA A 1 486 ? 27.621 -3.362 -26.412 1.00 89.69 486 ALA A N 1
ATOM 3828 C CA . ALA A 1 486 ? 28.806 -2.508 -26.367 1.00 89.69 486 ALA A CA 1
ATOM 3829 C C . ALA A 1 486 ? 29.322 -2.291 -24.931 1.00 89.69 486 ALA A C 1
ATOM 3831 O O . ALA A 1 486 ? 28.586 -2.402 -23.952 1.00 89.69 486 ALA A O 1
ATOM 3832 N N . ALA A 1 487 ? 30.585 -1.876 -24.787 1.00 91.31 487 ALA A N 1
ATOM 3833 C CA . ALA A 1 487 ? 31.157 -1.526 -23.479 1.00 91.31 487 ALA A CA 1
ATOM 3834 C C . ALA A 1 487 ? 30.405 -0.374 -22.778 1.00 91.31 487 ALA A C 1
ATOM 3836 O O . ALA A 1 487 ? 30.361 -0.318 -21.549 1.00 91.31 487 ALA A O 1
ATOM 3837 N N . LEU A 1 488 ? 29.770 0.515 -23.552 1.00 91.31 488 LEU A N 1
ATOM 3838 C CA . LEU A 1 488 ? 28.922 1.586 -23.028 1.00 91.31 488 LEU A CA 1
ATOM 3839 C C . LEU A 1 488 ? 27.640 1.055 -22.362 1.00 91.31 488 LEU A C 1
ATOM 3841 O O . LEU A 1 488 ? 27.174 1.652 -21.398 1.00 91.31 488 LEU A O 1
ATOM 3845 N N . ASP A 1 489 ? 27.091 -0.077 -22.811 1.00 93.06 489 ASP A N 1
ATOM 3846 C CA . ASP A 1 489 ? 25.908 -0.685 -22.188 1.00 93.06 489 ASP A CA 1
ATOM 3847 C C . ASP A 1 489 ? 26.217 -1.193 -20.778 1.00 93.06 489 ASP A C 1
ATOM 3849 O O . ASP A 1 489 ? 25.434 -0.990 -19.852 1.00 93.06 489 ASP A O 1
ATOM 3853 N N . TYR A 1 490 ? 27.407 -1.762 -20.580 1.00 92.94 490 TYR A N 1
ATOM 3854 C CA . TYR A 1 490 ? 27.872 -2.131 -19.249 1.00 92.94 490 TYR A CA 1
ATOM 3855 C C . TYR A 1 490 ? 28.148 -0.900 -18.363 1.00 92.94 490 TYR A C 1
ATOM 3857 O O . TYR A 1 490 ? 27.741 -0.889 -17.199 1.00 92.94 490 TYR A O 1
ATOM 3865 N N . LEU A 1 491 ? 28.735 0.179 -18.904 1.00 94.00 491 LEU A N 1
ATOM 3866 C CA . LEU A 1 491 ? 28.868 1.444 -18.164 1.00 94.00 491 LEU A CA 1
ATOM 3867 C C . LEU A 1 491 ? 27.506 2.028 -17.753 1.00 94.00 491 LEU A C 1
ATOM 3869 O O . LEU A 1 491 ? 27.379 2.477 -16.618 1.00 94.00 491 LEU A O 1
ATOM 3873 N N . ASN A 1 492 ? 26.486 1.968 -18.618 1.00 94.44 492 ASN A N 1
ATOM 3874 C CA . ASN A 1 492 ? 25.123 2.411 -18.298 1.00 94.44 492 ASN A CA 1
ATOM 3875 C C . ASN A 1 492 ? 24.511 1.607 -17.134 1.00 94.44 492 ASN A C 1
ATOM 3877 O O . ASN A 1 492 ? 23.824 2.186 -16.293 1.00 94.44 492 ASN A O 1
ATOM 3881 N N . LEU A 1 493 ? 24.780 0.294 -17.041 1.00 95.94 493 LEU A N 1
ATOM 3882 C CA . LEU A 1 493 ? 24.376 -0.502 -15.875 1.00 95.94 493 LEU A CA 1
ATOM 3883 C C . LEU A 1 493 ? 25.095 -0.019 -14.604 1.00 95.94 493 LEU A C 1
ATOM 3885 O O . LEU A 1 493 ? 24.447 0.180 -13.580 1.00 95.94 493 LEU A O 1
ATOM 3889 N N . ILE A 1 494 ? 26.416 0.187 -14.646 1.00 96.38 494 ILE A N 1
ATOM 3890 C CA . ILE A 1 494 ? 27.181 0.635 -13.469 1.00 96.38 494 ILE A CA 1
ATOM 3891 C C . ILE A 1 494 ? 26.770 2.052 -13.024 1.00 96.38 494 ILE A C 1
ATOM 3893 O O . ILE A 1 494 ? 26.646 2.284 -11.821 1.00 96.38 494 ILE A O 1
ATOM 3897 N N . GLU A 1 495 ? 26.502 2.966 -13.966 1.00 95.88 495 GLU A N 1
ATOM 3898 C CA . GLU A 1 495 ? 25.927 4.298 -13.715 1.00 95.88 495 GLU A CA 1
ATOM 3899 C C . GLU A 1 495 ? 24.594 4.165 -12.959 1.00 95.88 495 GLU A C 1
ATOM 3901 O O . GLU A 1 495 ? 24.502 4.599 -11.810 1.00 95.88 495 GLU A O 1
ATOM 3906 N N . ALA A 1 496 ? 23.624 3.431 -13.515 1.00 96.38 496 ALA A N 1
ATOM 3907 C CA . ALA A 1 496 ? 22.312 3.205 -12.902 1.00 96.38 496 ALA A CA 1
ATOM 3908 C C . ALA A 1 496 ? 22.378 2.515 -11.521 1.00 96.38 496 ALA A C 1
ATOM 3910 O O . ALA A 1 496 ? 21.639 2.868 -10.597 1.00 96.38 496 ALA A O 1
ATOM 3911 N N . LEU A 1 497 ? 23.287 1.548 -11.337 1.00 96.50 497 LEU A N 1
ATOM 3912 C CA . LEU A 1 497 ? 23.528 0.917 -10.035 1.00 96.50 497 LEU A CA 1
ATOM 3913 C C . LEU A 1 497 ? 24.060 1.931 -9.011 1.00 96.50 497 LEU A C 1
ATOM 3915 O O . LEU A 1 497 ? 23.697 1.830 -7.837 1.00 96.50 497 LEU A O 1
ATOM 3919 N N . GLY A 1 498 ? 24.904 2.873 -9.440 1.00 96.25 498 GLY A N 1
ATOM 3920 C CA . GLY A 1 498 ? 25.484 3.917 -8.598 1.00 96.25 498 GLY A CA 1
ATOM 3921 C C . GLY A 1 498 ? 24.500 5.028 -8.232 1.00 96.25 498 GLY A C 1
ATOM 3922 O O . GLY A 1 498 ? 24.501 5.485 -7.090 1.00 96.25 498 GLY A O 1
ATOM 3923 N N . GLU A 1 499 ? 23.628 5.418 -9.159 1.00 95.75 499 GLU A N 1
ATOM 3924 C CA . GLU A 1 499 ? 22.536 6.372 -8.924 1.00 95.75 499 GLU A CA 1
ATOM 3925 C C . GLU A 1 499 ? 21.510 5.803 -7.936 1.00 95.75 499 GLU A C 1
ATOM 3927 O O . GLU A 1 499 ? 21.201 6.430 -6.917 1.00 95.75 499 GLU A O 1
ATOM 3932 N N . ASN A 1 500 ? 21.058 4.563 -8.169 1.00 95.88 500 ASN A N 1
ATOM 3933 C CA . ASN A 1 500 ? 20.113 3.887 -7.285 1.00 95.88 500 ASN A CA 1
ATOM 3934 C C . ASN A 1 500 ? 20.650 3.753 -5.850 1.00 95.88 500 ASN A C 1
ATOM 3936 O O . ASN A 1 500 ? 19.875 3.908 -4.914 1.00 95.88 500 ASN A O 1
ATOM 3940 N N . ASN A 1 501 ? 21.955 3.530 -5.641 1.00 95.56 501 ASN A N 1
ATOM 3941 C CA . ASN A 1 501 ? 22.529 3.472 -4.287 1.00 95.56 501 ASN A CA 1
ATOM 3942 C C . ASN A 1 501 ? 22.273 4.753 -3.478 1.00 95.56 501 ASN A C 1
ATOM 3944 O O . ASN A 1 501 ? 22.012 4.674 -2.278 1.00 95.56 501 ASN A O 1
ATOM 3948 N N . LEU A 1 502 ? 22.310 5.919 -4.128 1.00 96.06 502 LEU A N 1
ATOM 3949 C CA . LEU A 1 502 ? 22.098 7.213 -3.478 1.00 96.06 502 LEU A CA 1
ATOM 3950 C C . LEU A 1 502 ? 20.610 7.432 -3.170 1.00 96.06 502 LEU A C 1
ATOM 3952 O O . LEU A 1 502 ? 20.256 7.745 -2.034 1.00 96.06 502 LEU A O 1
ATOM 3956 N N . VAL A 1 503 ? 19.722 7.171 -4.135 1.00 95.19 503 VAL A N 1
ATOM 3957 C CA . VAL A 1 503 ? 18.259 7.257 -3.938 1.00 95.19 503 VAL A CA 1
ATOM 3958 C C . VAL A 1 503 ? 17.798 6.292 -2.836 1.00 95.19 503 VAL A C 1
ATOM 3960 O O . VAL A 1 503 ? 17.097 6.682 -1.902 1.00 95.19 503 VAL A O 1
ATOM 3963 N N . ARG A 1 504 ? 18.285 5.046 -2.871 1.00 93.94 504 ARG A N 1
ATOM 3964 C CA . ARG A 1 504 ? 18.026 4.003 -1.869 1.00 93.94 504 ARG A CA 1
ATOM 3965 C C . ARG A 1 504 ? 18.542 4.377 -0.479 1.00 93.94 504 ARG A C 1
ATOM 3967 O O . ARG A 1 504 ? 17.930 3.998 0.521 1.00 93.94 504 ARG A O 1
ATOM 3974 N N . ARG A 1 505 ? 19.657 5.113 -0.394 1.00 95.19 505 ARG A N 1
ATOM 3975 C CA . ARG A 1 505 ? 20.198 5.623 0.872 1.00 95.19 505 ARG A CA 1
ATOM 3976 C C . ARG A 1 505 ? 19.308 6.714 1.464 1.00 95.19 505 ARG A C 1
ATOM 3978 O O . ARG A 1 505 ? 19.047 6.673 2.664 1.00 95.19 505 ARG A O 1
ATOM 3985 N N . ALA A 1 506 ? 18.815 7.638 0.639 1.00 96.31 506 ALA A N 1
ATOM 3986 C CA . ALA A 1 506 ? 17.866 8.661 1.072 1.00 96.31 506 ALA A CA 1
ATOM 3987 C C . ALA A 1 506 ? 16.552 8.032 1.567 1.00 96.31 506 ALA A C 1
ATOM 3989 O O . ALA A 1 506 ? 16.153 8.285 2.701 1.00 96.31 506 ALA A O 1
ATOM 3990 N N . TYR A 1 507 ? 15.953 7.119 0.793 1.00 94.06 507 TYR A N 1
ATOM 3991 C CA . TYR A 1 507 ? 14.740 6.397 1.201 1.00 94.06 507 TYR A CA 1
ATOM 3992 C C . TYR A 1 507 ? 14.931 5.597 2.502 1.00 94.06 507 TYR A C 1
ATOM 3994 O O . TYR A 1 507 ? 14.046 5.567 3.355 1.00 94.06 507 TYR A O 1
ATOM 4002 N N . PHE A 1 508 ? 16.098 4.974 2.699 1.00 93.25 508 PHE A N 1
ATOM 4003 C CA . PHE A 1 508 ? 16.416 4.273 3.945 1.00 93.25 508 PHE A CA 1
ATOM 4004 C C . PHE A 1 508 ? 16.463 5.214 5.158 1.00 93.25 508 PHE A C 1
ATOM 4006 O O . PHE A 1 508 ? 15.921 4.878 6.208 1.00 93.25 508 PHE A O 1
ATOM 4013 N N . LEU A 1 509 ? 17.059 6.401 5.021 1.00 94.31 509 LEU A N 1
ATOM 4014 C CA . LEU A 1 509 ? 17.078 7.408 6.086 1.00 94.31 509 LEU A CA 1
ATOM 4015 C C . LEU A 1 509 ? 15.660 7.934 6.384 1.00 94.31 509 LEU A C 1
ATOM 4017 O O . LEU A 1 509 ? 15.248 7.950 7.543 1.00 94.31 509 LEU A O 1
ATOM 4021 N N . THR A 1 510 ? 14.891 8.285 5.349 1.00 93.94 510 THR A N 1
ATOM 4022 C CA . THR A 1 510 ? 13.519 8.809 5.472 1.00 93.94 510 THR A CA 1
ATOM 4023 C C . THR A 1 510 ? 12.540 7.775 6.027 1.00 93.94 510 THR A C 1
ATOM 4025 O O . THR A 1 510 ? 11.941 8.000 7.074 1.00 93.94 510 THR A O 1
ATOM 4028 N N . THR A 1 511 ? 12.373 6.642 5.344 1.00 88.75 511 THR A N 1
ATOM 4029 C CA . THR A 1 511 ? 11.244 5.722 5.563 1.00 88.75 511 THR A CA 1
ATOM 4030 C C . THR A 1 511 ? 11.601 4.555 6.479 1.00 88.75 511 THR A C 1
ATOM 4032 O O . THR A 1 511 ? 10.764 4.098 7.251 1.00 88.75 511 THR A O 1
ATOM 4035 N N . VAL A 1 512 ? 12.838 4.051 6.403 1.00 85.06 512 VAL A N 1
ATOM 4036 C CA . VAL A 1 512 ? 13.250 2.842 7.144 1.00 85.06 512 VAL A CA 1
ATOM 4037 C C . VAL A 1 512 ? 13.803 3.184 8.530 1.00 85.06 512 VAL A C 1
ATOM 4039 O O . VAL A 1 512 ? 13.553 2.452 9.486 1.00 85.06 512 VAL A O 1
ATOM 4042 N N . GLN A 1 513 ? 14.538 4.294 8.657 1.00 83.38 513 GLN A N 1
ATOM 4043 C CA . GLN A 1 513 ? 15.076 4.773 9.935 1.00 83.38 513 GLN A CA 1
ATOM 4044 C C . GLN A 1 513 ? 14.254 5.895 10.586 1.00 83.38 513 GLN A C 1
ATOM 4046 O O . GLN A 1 513 ? 14.408 6.104 11.788 1.00 83.38 513 GLN A O 1
ATOM 4051 N N . GLY A 1 514 ? 13.394 6.597 9.839 1.00 86.56 514 GLY A N 1
ATOM 4052 C CA . GLY A 1 514 ? 12.578 7.693 10.373 1.00 86.56 514 GLY A CA 1
ATOM 4053 C C . GLY A 1 514 ? 13.388 8.934 10.765 1.00 86.56 514 GLY A C 1
ATOM 4054 O O . GLY A 1 514 ? 13.043 9.596 11.738 1.00 86.56 514 GLY A O 1
ATOM 4055 N N . VAL A 1 515 ? 14.476 9.232 10.044 1.00 91.62 515 VAL A N 1
ATOM 4056 C CA . VAL A 1 515 ? 15.365 10.390 10.276 1.00 91.62 515 VAL A CA 1
ATOM 4057 C C . VAL A 1 515 ? 15.423 11.295 9.031 1.00 91.62 515 VAL A C 1
ATOM 4059 O O . VAL A 1 515 ? 16.461 11.388 8.364 1.00 91.62 515 VAL A O 1
ATOM 4062 N N . PRO A 1 516 ? 14.300 11.938 8.650 1.00 95.00 516 PRO A N 1
ATOM 4063 C CA . PRO A 1 516 ? 14.194 12.690 7.400 1.00 95.00 516 PRO A CA 1
ATOM 4064 C C . PRO A 1 516 ? 15.159 13.882 7.309 1.00 95.00 516 PRO A C 1
ATOM 4066 O O . PRO A 1 516 ? 15.582 14.235 6.212 1.00 95.00 516 PRO A O 1
ATOM 4069 N N . GLU A 1 517 ? 15.590 14.458 8.431 1.00 95.44 517 GLU A N 1
ATOM 4070 C CA . GLU A 1 517 ? 16.603 15.518 8.478 1.00 95.44 517 GLU A CA 1
ATOM 4071 C C . GLU A 1 517 ? 17.948 15.021 7.932 1.00 95.44 517 GLU A C 1
ATOM 4073 O O . GLU A 1 517 ? 18.543 15.662 7.068 1.00 95.44 517 GLU A O 1
ATOM 4078 N N . GLN A 1 518 ? 18.388 13.826 8.348 1.00 95.69 518 GLN A N 1
ATOM 4079 C CA . GLN A 1 518 ? 19.624 13.211 7.846 1.00 95.69 518 GLN A CA 1
ATOM 4080 C C . GLN A 1 518 ? 19.515 12.835 6.364 1.00 95.69 518 GLN A C 1
ATOM 4082 O O . GLN A 1 518 ? 20.525 12.820 5.656 1.00 95.69 518 GLN A O 1
ATOM 4087 N N . ALA A 1 519 ? 18.304 12.523 5.887 1.00 97.12 519 ALA A N 1
ATOM 4088 C CA . ALA A 1 519 ? 18.045 12.294 4.471 1.00 97.12 519 ALA A CA 1
ATOM 4089 C C . ALA A 1 519 ? 18.196 13.593 3.664 1.00 97.12 519 ALA A C 1
ATOM 4091 O O . ALA A 1 519 ? 18.887 13.585 2.647 1.00 97.12 519 ALA A O 1
ATOM 4092 N N . ILE A 1 520 ? 17.630 14.709 4.142 1.00 97.88 520 ILE A N 1
ATOM 4093 C CA . ILE A 1 520 ? 17.781 16.036 3.523 1.00 97.88 520 ILE A CA 1
ATOM 4094 C C . ILE A 1 520 ? 19.261 16.445 3.503 1.00 97.88 520 ILE A C 1
ATOM 4096 O O . ILE A 1 520 ? 19.794 16.685 2.425 1.00 97.88 520 ILE A O 1
ATOM 4100 N N . GLU A 1 521 ? 19.968 16.386 4.637 1.00 96.31 521 GLU A N 1
ATOM 4101 C CA . GLU A 1 521 ? 21.412 16.677 4.700 1.00 96.31 521 GLU A CA 1
ATOM 4102 C C . GLU A 1 521 ? 22.247 15.809 3.744 1.00 96.31 521 GLU A C 1
ATOM 4104 O O . GLU A 1 521 ? 23.241 16.261 3.171 1.00 96.31 521 GLU A O 1
ATOM 4109 N N . PHE A 1 522 ? 21.888 14.530 3.589 1.00 96.06 522 PHE A N 1
ATOM 4110 C CA . PHE A 1 522 ? 22.556 13.634 2.649 1.00 96.06 522 PHE A CA 1
ATOM 4111 C C . PHE A 1 522 ? 22.316 14.047 1.196 1.00 96.06 522 PHE A C 1
ATOM 4113 O O . PHE A 1 522 ? 23.275 14.084 0.425 1.00 96.06 522 PHE A O 1
ATOM 4120 N N . LEU A 1 523 ? 21.076 14.388 0.843 1.00 96.88 523 LEU A N 1
ATOM 4121 C CA . LEU A 1 523 ? 20.715 14.862 -0.490 1.00 96.88 523 LEU A CA 1
ATOM 4122 C C . LEU A 1 523 ? 21.424 16.192 -0.803 1.00 96.88 523 LEU A C 1
ATOM 4124 O O . LEU A 1 523 ? 22.061 16.305 -1.849 1.00 96.88 523 LEU A O 1
ATOM 4128 N N . ASP A 1 524 ? 21.417 17.153 0.123 1.00 96.50 524 ASP A N 1
ATOM 4129 C CA . ASP A 1 524 ? 22.074 18.463 -0.022 1.00 96.50 524 ASP A CA 1
ATOM 4130 C C . ASP A 1 524 ? 23.572 18.330 -0.354 1.00 96.50 524 ASP A C 1
ATOM 4132 O O . ASP A 1 524 ? 24.086 19.020 -1.238 1.00 96.50 524 ASP A O 1
ATOM 4136 N N . ARG A 1 525 ? 24.279 17.379 0.280 1.00 94.00 525 ARG A N 1
ATOM 4137 C CA . ARG A 1 525 ? 25.710 17.113 0.021 1.00 94.00 525 ARG A CA 1
ATOM 4138 C C . ARG A 1 525 ? 26.022 16.653 -1.410 1.00 94.00 525 ARG A C 1
ATOM 4140 O O . ARG A 1 525 ? 27.153 16.841 -1.863 1.00 94.00 525 ARG A O 1
ATOM 4147 N N . ILE A 1 526 ? 25.064 16.048 -2.114 1.00 95.00 526 ILE A N 1
ATOM 4148 C CA . ILE A 1 526 ? 25.235 15.522 -3.483 1.00 95.00 526 ILE A CA 1
ATOM 4149 C C . ILE A 1 526 ? 24.429 16.299 -4.540 1.00 95.00 526 ILE A C 1
ATOM 4151 O O . ILE A 1 526 ? 24.548 16.016 -5.736 1.00 95.00 526 ILE A O 1
ATOM 4155 N N . GLU A 1 527 ? 23.649 17.303 -4.125 1.00 95.19 527 GLU A N 1
ATOM 4156 C CA . GLU A 1 527 ? 22.744 18.061 -4.994 1.00 95.19 527 GLU A CA 1
ATOM 4157 C C . GLU A 1 527 ? 23.468 18.690 -6.188 1.00 95.19 527 GLU A C 1
ATOM 4159 O O . GLU A 1 527 ? 22.946 18.658 -7.294 1.00 95.19 527 GLU A O 1
ATOM 4164 N N . TYR A 1 528 ? 24.699 19.184 -6.026 1.00 93.56 528 TYR A N 1
ATOM 4165 C CA . TYR A 1 528 ? 25.432 19.838 -7.121 1.00 93.56 528 TYR A CA 1
ATOM 4166 C C . TYR A 1 528 ? 25.670 18.946 -8.361 1.00 93.56 528 TYR A C 1
ATOM 4168 O O . TYR A 1 528 ? 25.989 19.471 -9.428 1.00 93.56 528 TYR A O 1
ATOM 4176 N N . VAL A 1 529 ? 25.516 17.619 -8.239 1.00 93.50 529 VAL A N 1
ATOM 4177 C CA . VAL A 1 529 ? 25.559 16.664 -9.362 1.00 93.50 529 VAL A CA 1
ATOM 4178 C C . VAL A 1 529 ? 24.163 16.227 -9.812 1.00 93.50 529 VAL A C 1
ATOM 4180 O O . VAL A 1 529 ? 23.947 16.089 -11.015 1.00 93.50 529 VAL A O 1
ATOM 4183 N N . TYR A 1 530 ? 23.235 16.014 -8.872 1.00 95.06 530 TYR A N 1
ATOM 4184 C CA . TYR A 1 530 ? 21.905 15.427 -9.115 1.00 95.06 530 TYR A CA 1
ATOM 4185 C C . TYR A 1 530 ? 20.742 16.431 -9.077 1.00 95.06 530 TYR A C 1
ATOM 4187 O O . TYR A 1 530 ? 19.574 16.035 -9.082 1.00 95.06 530 TYR A O 1
ATOM 4195 N N . LYS A 1 531 ? 21.030 17.735 -9.056 1.00 93.38 531 LYS A N 1
ATOM 4196 C CA . LYS A 1 531 ? 20.022 18.798 -9.066 1.00 93.38 531 LYS A CA 1
ATOM 4197 C C . LYS A 1 531 ? 19.043 18.596 -10.220 1.00 93.38 531 LYS A C 1
ATOM 4199 O O . LYS A 1 531 ? 19.435 18.473 -11.380 1.00 93.38 531 LYS A O 1
ATOM 4204 N N . SER A 1 532 ? 17.755 18.583 -9.894 1.00 94.75 532 SER A N 1
ATOM 4205 C CA . SER A 1 532 ? 16.670 18.344 -10.852 1.00 94.75 532 SER A CA 1
ATOM 4206 C C . SER A 1 532 ? 16.686 16.963 -11.544 1.00 94.75 532 SER A C 1
ATOM 4208 O O . SER A 1 532 ? 16.059 16.801 -12.593 1.00 94.75 532 SER A O 1
ATOM 4210 N N . HIS A 1 533 ? 17.375 15.957 -10.989 1.00 95.94 533 HIS A N 1
ATOM 4211 C CA . HIS A 1 533 ? 17.211 14.555 -11.395 1.00 95.94 533 HIS A CA 1
ATOM 4212 C C . HIS A 1 533 ? 15.883 14.002 -10.829 1.00 95.94 533 HIS A C 1
ATOM 4214 O O . HIS A 1 533 ? 15.674 14.126 -9.618 1.00 95.94 533 HIS A O 1
ATOM 4220 N N . PRO A 1 534 ? 14.987 13.382 -11.630 1.00 94.88 534 PRO A N 1
ATOM 4221 C CA . PRO A 1 534 ? 13.623 13.046 -11.193 1.00 94.88 534 PRO A CA 1
ATOM 4222 C C . PRO A 1 534 ? 13.551 12.200 -9.914 1.00 94.88 534 PRO A C 1
ATOM 4224 O O . PRO A 1 534 ? 12.840 12.552 -8.975 1.00 94.88 534 PRO A O 1
ATOM 4227 N N . GLN A 1 535 ? 14.353 11.137 -9.823 1.00 94.94 535 GLN A N 1
ATOM 4228 C CA . GLN A 1 535 ? 14.373 10.249 -8.650 1.00 94.94 535 GLN A CA 1
ATOM 4229 C C . GLN A 1 535 ? 14.970 10.921 -7.407 1.00 94.94 535 GLN A C 1
ATOM 4231 O O . GLN A 1 535 ? 14.599 10.607 -6.278 1.00 94.94 535 GLN A O 1
ATOM 4236 N N . PHE A 1 536 ? 15.891 11.865 -7.612 1.00 96.06 536 PHE A N 1
ATOM 4237 C CA . PHE A 1 536 ? 16.530 12.612 -6.531 1.00 96.06 536 PHE A CA 1
ATOM 4238 C C . PHE A 1 536 ? 15.562 13.634 -5.926 1.00 96.06 536 PHE A C 1
ATOM 4240 O O . PHE A 1 536 ? 15.431 13.704 -4.705 1.00 96.06 536 PHE A O 1
ATOM 4247 N N . VAL A 1 537 ? 14.830 14.381 -6.765 1.00 97.00 537 VAL A N 1
ATOM 4248 C CA . VAL A 1 537 ? 13.804 15.312 -6.268 1.00 97.00 537 VAL A CA 1
ATOM 4249 C C . VAL A 1 537 ? 12.598 14.575 -5.680 1.00 97.00 537 VAL A C 1
ATOM 4251 O O . VAL A 1 537 ? 12.049 15.046 -4.689 1.00 97.00 537 VAL A O 1
ATOM 4254 N N . LEU A 1 538 ? 12.251 13.381 -6.181 1.00 97.31 538 LEU A N 1
ATOM 4255 C CA . LEU A 1 538 ? 11.251 12.509 -5.553 1.00 97.31 538 LEU A CA 1
ATOM 4256 C C . LEU A 1 538 ? 11.676 12.086 -4.134 1.00 97.31 538 LEU A C 1
ATOM 4258 O O . LEU A 1 538 ? 10.898 12.233 -3.192 1.00 97.31 538 LEU A O 1
ATOM 4262 N N . ALA A 1 539 ? 12.919 11.623 -3.959 1.00 97.06 539 ALA A N 1
ATOM 4263 C CA . ALA A 1 539 ? 13.452 11.273 -2.640 1.00 97.06 539 ALA A CA 1
ATOM 4264 C C . ALA A 1 539 ? 13.515 12.491 -1.696 1.00 97.06 539 ALA A C 1
ATOM 4266 O O . ALA A 1 539 ? 13.202 12.372 -0.510 1.00 97.06 539 ALA A O 1
ATOM 4267 N N . ARG A 1 540 ? 13.853 13.681 -2.219 1.00 98.00 540 ARG A N 1
ATOM 4268 C CA . ARG A 1 540 ? 13.797 14.940 -1.457 1.00 98.00 540 ARG A CA 1
ATOM 4269 C C . ARG A 1 540 ? 12.373 15.282 -1.023 1.00 98.00 540 ARG A C 1
ATOM 4271 O O . ARG A 1 540 ? 12.182 15.588 0.148 1.00 98.00 540 ARG A O 1
ATOM 4278 N N . ALA A 1 541 ? 11.387 15.177 -1.913 1.00 97.88 541 ALA A N 1
ATOM 4279 C CA . ALA A 1 541 ? 9.984 15.436 -1.594 1.00 97.88 541 ALA A CA 1
ATOM 4280 C C . ALA A 1 541 ? 9.469 14.516 -0.477 1.00 97.88 541 ALA A C 1
ATOM 4282 O O . ALA A 1 541 ? 8.855 14.984 0.479 1.00 97.88 541 ALA A O 1
ATOM 4283 N N . GLN A 1 542 ? 9.792 13.219 -0.544 1.00 97.38 542 GLN A N 1
ATOM 4284 C CA . GLN A 1 542 ? 9.462 12.253 0.509 1.00 97.38 542 GLN A CA 1
ATOM 4285 C C . GLN A 1 542 ? 10.113 12.619 1.852 1.00 97.38 542 GLN A C 1
ATOM 4287 O O . GLN A 1 542 ? 9.446 12.580 2.885 1.00 97.38 542 GLN A O 1
ATOM 4292 N N . ALA A 1 543 ? 11.389 13.021 1.854 1.00 97.88 543 ALA A N 1
ATOM 4293 C CA . ALA A 1 543 ? 12.078 13.456 3.068 1.00 97.88 543 ALA A CA 1
ATOM 4294 C C . ALA A 1 543 ? 11.487 14.753 3.653 1.00 97.88 543 ALA A C 1
ATOM 4296 O O . ALA A 1 543 ? 11.270 14.838 4.859 1.00 97.88 543 ALA A O 1
ATOM 4297 N N . GLN A 1 544 ? 11.166 15.736 2.809 1.00 97.69 544 GLN A N 1
ATOM 4298 C CA . GLN A 1 544 ? 10.521 16.987 3.220 1.00 97.69 544 GLN A CA 1
ATOM 4299 C C . GLN A 1 544 ? 9.124 16.744 3.802 1.00 97.69 544 GLN A C 1
ATOM 4301 O O . GLN A 1 544 ? 8.819 17.264 4.871 1.00 97.69 544 GLN A O 1
ATOM 4306 N N . MET A 1 545 ? 8.305 15.910 3.155 1.00 95.75 545 MET A N 1
ATOM 4307 C CA . MET A 1 545 ? 6.968 15.544 3.633 1.00 95.75 545 MET A CA 1
ATOM 4308 C C . MET A 1 545 ? 7.023 14.772 4.961 1.00 95.75 545 MET A C 1
ATOM 4310 O O . MET A 1 545 ? 6.224 15.033 5.856 1.00 95.75 545 MET A O 1
ATOM 4314 N N . ALA A 1 546 ? 7.998 13.873 5.135 1.00 92.81 546 ALA A N 1
ATOM 4315 C CA . ALA A 1 546 ? 8.215 13.185 6.406 1.00 92.81 546 ALA A CA 1
ATOM 4316 C C . ALA A 1 546 ? 8.649 14.154 7.525 1.00 92.81 546 ALA A C 1
ATOM 4318 O O . ALA A 1 546 ? 8.104 14.091 8.626 1.00 92.81 546 ALA A O 1
ATOM 4319 N N . LYS A 1 547 ? 9.562 15.098 7.239 1.00 94.12 547 LYS A N 1
ATOM 4320 C CA . LYS A 1 547 ? 9.952 16.159 8.188 1.00 94.12 547 LYS A CA 1
ATOM 4321 C C . LYS A 1 547 ? 8.786 17.103 8.516 1.00 94.12 547 LYS A C 1
ATOM 4323 O O . LYS A 1 547 ? 8.642 17.543 9.649 1.00 94.12 547 LYS A O 1
ATOM 4328 N N . ALA A 1 548 ? 7.898 17.377 7.564 1.00 91.25 548 ALA A N 1
ATOM 4329 C CA . ALA A 1 548 ? 6.702 18.188 7.798 1.00 91.25 548 ALA A CA 1
ATOM 4330 C C . ALA A 1 548 ? 5.745 17.581 8.854 1.00 91.25 548 ALA A C 1
ATOM 4332 O O . ALA A 1 548 ? 4.893 18.286 9.396 1.00 91.25 548 ALA A O 1
ATOM 4333 N N . GLY A 1 549 ? 5.891 16.289 9.175 1.00 84.06 549 GLY A N 1
ATOM 4334 C CA . GLY A 1 549 ? 5.195 15.627 10.280 1.00 84.06 549 GLY A CA 1
ATOM 4335 C C . GLY A 1 549 ? 5.779 15.894 11.677 1.00 84.06 549 GLY A C 1
ATOM 4336 O O . GLY A 1 549 ? 5.118 15.560 12.658 1.00 84.06 549 GLY A O 1
ATOM 4337 N N . THR A 1 550 ? 6.982 16.474 11.793 1.00 81.56 550 THR A N 1
ATOM 4338 C CA . THR A 1 550 ? 7.712 16.646 13.069 1.00 81.56 550 THR A CA 1
ATOM 4339 C C . THR A 1 550 ? 7.939 18.106 13.489 1.00 81.56 550 THR A C 1
ATOM 4341 O O . THR A 1 550 ? 8.411 18.336 14.602 1.00 81.56 550 THR A O 1
ATOM 4344 N N . VAL A 1 551 ? 7.596 19.088 12.644 1.00 82.31 551 VAL A N 1
ATOM 4345 C CA . VAL A 1 551 ? 7.877 20.527 12.855 1.00 82.31 551 VAL A CA 1
ATOM 4346 C C . VAL A 1 551 ? 6.616 21.387 13.058 1.00 82.31 551 VAL A C 1
ATOM 4348 O O . VAL A 1 551 ? 5.489 20.914 12.904 1.00 82.31 551 VAL A O 1
ATOM 4351 N N . ASP A 1 552 ? 6.809 22.664 13.417 1.00 82.31 552 ASP A N 1
ATOM 4352 C CA . ASP A 1 552 ? 5.722 23.629 13.642 1.00 82.31 552 ASP A CA 1
ATOM 4353 C C . ASP A 1 552 ? 4.973 24.040 12.362 1.00 82.31 552 ASP A C 1
ATOM 4355 O O . ASP A 1 552 ? 5.387 23.735 11.245 1.00 82.31 552 ASP A O 1
ATOM 4359 N N . SER A 1 553 ? 3.857 24.762 12.516 1.00 78.00 553 SER A N 1
ATOM 4360 C CA . SER A 1 553 ? 2.958 25.111 11.409 1.00 78.00 553 SER A CA 1
ATOM 4361 C C . SER A 1 553 ? 3.599 25.918 10.275 1.00 78.00 553 SER A C 1
ATOM 4363 O O . SER A 1 553 ? 3.137 25.808 9.142 1.00 78.00 553 SER A O 1
ATOM 4365 N N . THR A 1 554 ? 4.622 26.736 10.544 1.00 85.38 554 THR A N 1
ATOM 4366 C CA . THR A 1 554 ? 5.217 27.613 9.519 1.00 85.38 554 THR A CA 1
ATOM 4367 C C . THR A 1 554 ? 6.307 26.884 8.745 1.00 85.38 554 THR A C 1
ATOM 4369 O O . THR A 1 554 ? 6.352 26.973 7.518 1.00 85.38 554 THR A O 1
ATOM 4372 N N . GLU A 1 555 ? 7.161 26.121 9.436 1.00 89.56 555 GLU A N 1
ATOM 4373 C CA . GLU A 1 555 ? 8.139 25.268 8.754 1.00 89.56 555 GLU A CA 1
ATOM 4374 C C . GLU A 1 555 ? 7.436 24.132 7.990 1.00 89.56 555 GLU A C 1
ATOM 4376 O O . GLU A 1 555 ? 7.805 23.835 6.852 1.00 89.56 555 GLU A O 1
ATOM 4381 N N . LYS A 1 556 ? 6.369 23.561 8.565 1.00 89.31 556 LYS A N 1
ATOM 4382 C CA . LYS A 1 556 ? 5.529 22.530 7.941 1.00 89.31 556 LYS A CA 1
ATOM 4383 C C . LYS A 1 556 ? 4.975 22.973 6.589 1.00 89.31 556 LYS A C 1
ATOM 4385 O O . LYS A 1 556 ? 5.164 22.253 5.615 1.00 89.31 556 LYS A O 1
ATOM 4390 N N . GLU A 1 557 ? 4.340 24.142 6.515 1.00 91.75 557 GLU A N 1
ATOM 4391 C CA . GLU A 1 557 ? 3.793 24.689 5.262 1.00 91.75 557 GLU A CA 1
ATOM 4392 C C . GLU A 1 557 ? 4.888 24.844 4.191 1.00 91.75 557 GLU A C 1
ATOM 4394 O O . GLU A 1 557 ? 4.731 24.405 3.052 1.00 91.75 557 GLU A O 1
ATOM 4399 N N . GLY A 1 558 ? 6.051 25.393 4.564 1.00 94.44 558 GLY A N 1
ATOM 4400 C CA . GLY A 1 558 ? 7.188 25.533 3.649 1.00 94.44 558 GLY A CA 1
ATOM 4401 C C . GLY A 1 558 ? 7.721 24.190 3.127 1.00 94.44 558 GLY A C 1
ATOM 4402 O O . GLY A 1 558 ? 8.057 24.071 1.945 1.00 94.44 558 GLY A O 1
ATOM 4403 N N . LEU A 1 559 ? 7.768 23.167 3.986 1.00 95.94 559 LEU A N 1
ATOM 4404 C CA . LEU A 1 559 ? 8.185 21.812 3.619 1.00 95.94 559 LEU A CA 1
ATOM 4405 C C . LEU A 1 559 ? 7.154 21.099 2.736 1.00 95.94 559 LEU A C 1
ATOM 4407 O O . LEU A 1 559 ? 7.553 20.499 1.738 1.00 95.94 559 LEU A O 1
ATOM 4411 N N . LEU A 1 560 ? 5.858 21.171 3.060 1.00 95.56 560 LEU A N 1
ATOM 4412 C CA . LEU A 1 560 ? 4.786 20.550 2.269 1.00 95.56 560 LEU A CA 1
ATOM 4413 C C . LEU A 1 560 ? 4.684 21.170 0.876 1.00 95.56 560 LEU A C 1
ATOM 4415 O O . LEU A 1 560 ? 4.595 20.435 -0.111 1.00 95.56 560 LEU A O 1
ATOM 4419 N N . LYS A 1 561 ? 4.809 22.497 0.776 1.00 95.44 561 LYS A N 1
ATOM 4420 C CA . LYS A 1 561 ? 4.855 23.186 -0.512 1.00 95.44 561 LYS A CA 1
ATOM 4421 C C . LYS A 1 561 ? 6.065 22.766 -1.344 1.00 95.44 561 LYS A C 1
ATOM 4423 O O . LYS A 1 561 ? 5.922 22.422 -2.516 1.00 95.44 561 LYS A O 1
ATOM 4428 N N . SER A 1 562 ? 7.260 22.748 -0.747 1.00 96.25 562 SER A N 1
ATOM 4429 C CA . SER A 1 562 ? 8.472 22.329 -1.461 1.00 96.25 562 SER A CA 1
ATOM 4430 C C . SER A 1 562 ? 8.417 20.852 -1.876 1.00 96.25 562 SER A C 1
ATOM 4432 O O . SER A 1 562 ? 8.852 20.511 -2.977 1.00 96.25 562 SER A O 1
ATOM 4434 N N . ALA A 1 563 ? 7.818 19.985 -1.052 1.00 97.31 563 ALA A N 1
ATOM 4435 C CA . ALA A 1 563 ? 7.557 18.594 -1.406 1.00 97.31 563 ALA A CA 1
ATOM 4436 C C . ALA A 1 563 ? 6.593 18.488 -2.599 1.00 97.31 563 ALA A C 1
ATOM 4438 O O . ALA A 1 563 ? 6.898 17.776 -3.552 1.00 97.31 563 ALA A O 1
ATOM 4439 N N . TYR A 1 564 ? 5.483 19.235 -2.596 1.00 95.69 564 TYR A N 1
ATOM 4440 C CA . TYR A 1 564 ? 4.531 19.291 -3.711 1.00 95.69 564 TYR A CA 1
ATOM 4441 C C . TYR A 1 564 ? 5.197 19.736 -5.022 1.00 95.69 564 TYR A C 1
ATOM 4443 O O . TYR A 1 564 ? 5.092 19.040 -6.032 1.00 95.69 564 TYR A O 1
ATOM 4451 N N . GLU A 1 565 ? 5.954 20.839 -5.003 1.00 94.75 565 GLU A N 1
ATOM 4452 C CA . GLU A 1 565 ? 6.713 21.314 -6.168 1.00 94.75 565 GLU A CA 1
ATOM 4453 C C . GLU A 1 565 ? 7.691 20.239 -6.681 1.00 94.75 565 GLU A C 1
ATOM 4455 O O . GLU A 1 565 ? 7.746 19.970 -7.883 1.00 94.75 565 GLU A O 1
ATOM 4460 N N . ASN A 1 566 ? 8.419 19.566 -5.783 1.00 96.69 566 ASN A N 1
ATOM 4461 C CA . ASN A 1 566 ? 9.349 18.492 -6.138 1.00 96.69 566 ASN A CA 1
ATOM 4462 C C . ASN A 1 566 ? 8.646 17.234 -6.689 1.00 96.69 566 ASN A C 1
ATOM 4464 O O . ASN A 1 566 ? 9.151 16.647 -7.649 1.00 96.69 566 ASN A O 1
ATOM 4468 N N . PHE A 1 567 ? 7.479 16.844 -6.160 1.00 96.12 567 PHE A N 1
ATOM 4469 C CA . PHE A 1 567 ? 6.668 15.754 -6.717 1.00 96.12 567 PHE A CA 1
ATOM 4470 C C . PHE A 1 567 ? 6.189 16.092 -8.136 1.00 96.12 567 PHE A C 1
ATOM 4472 O O . PHE A 1 567 ? 6.412 15.308 -9.059 1.00 96.12 567 PHE A O 1
ATOM 4479 N N . VAL A 1 568 ? 5.599 17.274 -8.352 1.00 93.25 568 VAL A N 1
ATOM 4480 C CA . VAL A 1 568 ? 5.112 17.679 -9.684 1.00 93.25 568 VAL A CA 1
ATOM 4481 C C . VAL A 1 568 ? 6.270 17.797 -10.686 1.00 93.25 568 VAL A C 1
ATOM 4483 O O . VAL A 1 568 ? 6.129 17.384 -11.838 1.00 93.25 568 VAL A O 1
ATOM 4486 N N . ASN A 1 569 ? 7.444 18.268 -10.254 1.00 94.44 569 ASN A N 1
ATOM 4487 C CA . ASN A 1 569 ? 8.654 18.293 -11.081 1.00 94.44 569 ASN A CA 1
ATOM 4488 C C . ASN A 1 569 ? 9.151 16.882 -11.450 1.00 94.44 569 ASN A C 1
ATOM 4490 O O . ASN A 1 569 ? 9.455 16.640 -12.619 1.00 94.44 569 ASN A O 1
ATOM 4494 N N . ALA A 1 570 ? 9.191 15.938 -10.500 1.00 95.38 570 ALA A N 1
ATOM 4495 C CA . ALA A 1 570 ? 9.544 14.539 -10.769 1.00 95.38 570 ALA A CA 1
ATOM 4496 C C . ALA A 1 570 ? 8.597 13.914 -11.807 1.00 95.38 570 ALA A C 1
ATOM 4498 O O . ALA A 1 570 ? 9.046 13.371 -12.816 1.00 95.38 570 ALA A O 1
ATOM 4499 N N . PHE A 1 571 ? 7.289 14.062 -11.578 1.00 93.06 571 PHE A N 1
ATOM 4500 C CA . PHE A 1 571 ? 6.227 13.603 -12.470 1.00 93.06 571 PHE A CA 1
ATOM 4501 C C . PHE A 1 571 ? 6.365 14.189 -13.880 1.00 93.06 571 PHE A C 1
ATOM 4503 O O . PHE A 1 571 ? 6.347 13.455 -14.865 1.00 93.06 571 PHE A O 1
ATOM 4510 N N . TYR A 1 572 ? 6.566 15.506 -13.991 1.00 91.25 572 TYR A N 1
ATOM 4511 C CA . TYR A 1 572 ? 6.695 16.176 -15.280 1.00 91.25 572 TYR A CA 1
ATOM 4512 C C . TYR A 1 572 ? 7.970 15.778 -16.034 1.00 91.25 572 TYR A C 1
ATOM 4514 O O . TYR A 1 572 ? 7.921 15.574 -17.249 1.00 91.25 572 TYR A O 1
ATOM 4522 N N . TRP A 1 573 ? 9.120 15.666 -15.363 1.00 92.62 573 TRP A N 1
ATOM 4523 C CA . TRP A 1 573 ? 10.389 15.376 -16.038 1.00 92.62 573 TRP A CA 1
ATOM 4524 C C . TRP A 1 573 ? 10.516 13.925 -16.529 1.00 92.62 573 TRP A C 1
ATOM 4526 O O . TRP A 1 573 ? 11.274 13.686 -17.468 1.00 92.62 573 TRP A O 1
ATOM 4536 N N . GLU A 1 574 ? 9.764 12.978 -15.974 1.00 91.88 574 GLU A N 1
ATOM 4537 C CA . GLU A 1 574 ? 9.756 11.569 -16.401 1.00 91.88 574 GLU A CA 1
ATOM 4538 C C . GLU A 1 574 ? 9.052 11.306 -17.747 1.00 91.88 574 GLU A C 1
ATOM 4540 O O . GLU A 1 574 ? 9.428 10.377 -18.465 1.00 91.88 574 GLU A O 1
ATOM 4545 N N . GLN A 1 575 ? 8.071 12.139 -18.123 1.00 90.25 575 GLN A N 1
ATOM 4546 C CA . GLN A 1 575 ? 7.425 12.155 -19.451 1.00 90.25 575 GLN A CA 1
ATOM 4547 C C . GLN A 1 575 ? 6.654 10.877 -19.881 1.00 90.25 575 GLN A C 1
ATOM 4549 O O . GLN A 1 575 ? 6.275 10.750 -21.053 1.00 90.25 575 GLN A O 1
ATOM 4554 N N . GLY A 1 576 ? 6.327 9.965 -18.959 1.00 92.00 576 GLY A N 1
ATOM 4555 C CA . GLY A 1 576 ? 5.500 8.782 -19.234 1.00 92.00 576 GLY A CA 1
ATOM 4556 C C . GLY A 1 576 ? 5.115 7.990 -17.980 1.00 92.00 576 GLY A C 1
ATOM 4557 O O . GLY A 1 576 ? 5.424 8.400 -16.863 1.00 92.00 576 GLY A O 1
ATOM 4558 N N . GLN A 1 577 ? 4.452 6.843 -18.161 1.00 94.44 577 GLN A N 1
ATOM 4559 C CA . GLN A 1 577 ? 4.011 5.956 -17.071 1.00 94.44 577 GLN A CA 1
ATOM 4560 C C . GLN A 1 577 ? 5.170 5.221 -16.359 1.00 94.44 577 GLN A C 1
ATOM 4562 O O . GLN A 1 577 ? 5.276 4.002 -16.436 1.00 94.44 577 GLN A O 1
ATOM 4567 N N . SER A 1 578 ? 6.041 5.955 -15.666 1.00 94.19 578 SER A N 1
ATOM 4568 C CA . SER A 1 578 ? 7.160 5.399 -14.895 1.00 94.19 578 SER A CA 1
ATOM 4569 C C . SER A 1 578 ? 6.831 5.175 -13.418 1.00 94.19 578 SER A C 1
ATOM 4571 O O . SER A 1 578 ? 5.900 5.781 -12.881 1.00 94.19 578 SER A O 1
ATOM 4573 N N . VAL A 1 579 ? 7.632 4.359 -12.725 1.00 93.25 579 VAL A N 1
ATOM 4574 C CA . VAL A 1 579 ? 7.532 4.145 -11.264 1.00 93.25 579 VAL A CA 1
ATOM 4575 C C . VAL A 1 579 ? 7.721 5.464 -10.504 1.00 93.25 579 VAL A C 1
ATOM 4577 O O . VAL A 1 579 ? 6.999 5.752 -9.545 1.00 93.25 579 VAL A O 1
ATOM 4580 N N . THR A 1 580 ? 8.645 6.313 -10.968 1.00 94.50 580 THR A N 1
ATOM 4581 C CA . THR A 1 580 ? 8.857 7.667 -10.434 1.00 94.50 580 THR A CA 1
ATOM 4582 C C . THR A 1 580 ? 7.622 8.550 -10.639 1.00 94.50 580 THR A C 1
ATOM 4584 O O . THR A 1 580 ? 7.179 9.178 -9.680 1.00 94.50 580 THR A O 1
ATOM 4587 N N . SER A 1 581 ? 7.001 8.540 -11.826 1.00 94.19 581 SER A N 1
ATOM 4588 C CA . SER A 1 581 ? 5.759 9.292 -12.077 1.00 94.19 581 SER A CA 1
ATOM 4589 C C . SER A 1 581 ? 4.583 8.791 -11.240 1.00 94.19 581 SER A C 1
ATOM 4591 O O . SER A 1 581 ? 3.868 9.604 -10.662 1.00 94.19 581 SER A O 1
ATOM 4593 N N . ALA A 1 582 ? 4.393 7.471 -11.149 1.00 94.06 582 ALA A N 1
ATOM 4594 C CA . ALA A 1 582 ? 3.326 6.850 -10.362 1.00 94.06 582 ALA A CA 1
ATOM 4595 C C . ALA A 1 582 ? 3.449 7.198 -8.870 1.00 94.06 582 ALA A C 1
ATOM 4597 O O . ALA A 1 582 ? 2.475 7.594 -8.230 1.00 94.06 582 ALA A O 1
ATOM 4598 N N . THR A 1 583 ? 4.667 7.123 -8.328 1.00 93.69 583 THR A N 1
ATOM 4599 C CA . THR A 1 583 ? 4.942 7.497 -6.935 1.00 93.69 583 THR A CA 1
ATOM 4600 C C . THR A 1 583 ? 4.728 8.994 -6.718 1.00 93.69 583 THR A C 1
ATOM 4602 O O . THR A 1 583 ? 4.112 9.383 -5.730 1.00 93.69 583 THR A O 1
ATOM 4605 N N . ALA A 1 584 ? 5.193 9.839 -7.642 1.00 94.06 584 ALA A N 1
ATOM 4606 C CA . ALA A 1 584 ? 5.078 11.287 -7.531 1.00 94.06 584 ALA A CA 1
ATOM 4607 C C . ALA A 1 584 ? 3.620 11.778 -7.528 1.00 94.06 584 ALA A C 1
ATOM 4609 O O . ALA A 1 584 ? 3.255 12.535 -6.633 1.00 94.06 584 ALA A O 1
ATOM 4610 N N . ILE A 1 585 ? 2.777 11.315 -8.463 1.00 89.62 585 ILE A N 1
ATOM 4611 C CA . ILE A 1 585 ? 1.358 11.721 -8.526 1.00 89.62 585 ILE A CA 1
ATOM 4612 C C . ILE A 1 585 ? 0.535 11.169 -7.352 1.00 89.62 585 ILE A C 1
ATOM 4614 O O . ILE A 1 585 ? -0.376 11.835 -6.864 1.00 89.62 585 ILE A O 1
ATOM 4618 N N . SER A 1 586 ? 0.866 9.970 -6.863 1.00 89.75 586 SER A N 1
ATOM 4619 C CA . SER A 1 586 ? 0.219 9.388 -5.683 1.00 89.75 586 SER A CA 1
ATOM 4620 C C . SER A 1 586 ? 0.584 10.169 -4.413 1.00 89.75 586 SER A C 1
ATOM 4622 O O . SER A 1 586 ? -0.292 10.570 -3.644 1.00 89.75 586 SER A O 1
ATOM 4624 N N . MET A 1 587 ? 1.869 10.477 -4.216 1.00 91.12 587 MET A N 1
ATOM 4625 C CA . MET A 1 587 ? 2.350 11.196 -3.032 1.00 91.12 587 MET A CA 1
ATOM 4626 C C . MET A 1 587 ? 2.002 12.690 -3.039 1.00 91.12 587 MET A C 1
ATOM 4628 O O . MET A 1 587 ? 1.747 13.234 -1.968 1.00 91.12 587 MET A O 1
ATOM 4632 N N . SER A 1 588 ? 1.880 13.351 -4.197 1.00 90.12 588 SER A N 1
ATOM 4633 C CA . SER A 1 588 ? 1.478 14.768 -4.247 1.00 90.12 588 SER A CA 1
ATOM 4634 C C . SER A 1 588 ? 0.079 15.030 -3.682 1.00 90.12 588 SER A C 1
ATOM 4636 O O . SER A 1 588 ? -0.197 16.145 -3.265 1.00 90.12 588 SER A O 1
ATOM 4638 N N . THR A 1 589 ? -0.800 14.022 -3.621 1.00 85.44 589 THR A N 1
ATOM 4639 C CA . THR A 1 589 ? -2.125 14.159 -2.980 1.00 85.44 589 THR A CA 1
ATOM 4640 C C . THR A 1 589 ? -2.074 14.209 -1.447 1.00 85.44 589 THR A C 1
ATOM 4642 O O . THR A 1 589 ? -3.073 14.549 -0.822 1.00 85.44 589 THR A O 1
ATOM 4645 N N . HIS A 1 590 ? -0.923 13.901 -0.837 1.00 86.44 590 HIS A N 1
ATOM 4646 C CA . HIS A 1 590 ? -0.738 13.832 0.617 1.00 86.44 590 HIS A CA 1
ATOM 4647 C C . HIS A 1 590 ? -0.128 15.112 1.220 1.00 86.44 590 HIS A C 1
ATOM 4649 O O . HIS A 1 590 ? 0.151 15.150 2.416 1.00 86.44 590 HIS A O 1
ATOM 4655 N N . THR A 1 591 ? 0.106 16.156 0.415 1.00 86.81 591 THR A N 1
ATOM 4656 C CA . THR A 1 591 ? 0.700 17.423 0.880 1.00 86.81 591 THR A CA 1
ATOM 4657 C C . THR A 1 591 ? -0.327 18.515 1.192 1.00 86.81 591 THR A C 1
ATOM 4659 O O . THR A 1 591 ? 0.079 19.611 1.555 1.00 86.81 591 THR A O 1
ATOM 4662 N N . ASP A 1 592 ? -1.627 18.256 1.002 1.00 82.94 592 ASP A N 1
ATOM 4663 C CA . ASP A 1 592 ? -2.730 19.240 1.018 1.00 82.94 592 ASP A CA 1
ATOM 4664 C C . ASP A 1 592 ? -2.601 20.408 0.000 1.00 82.94 592 ASP A C 1
ATOM 4666 O O . ASP A 1 592 ? -3.473 21.278 -0.064 1.00 82.94 592 ASP A O 1
ATOM 4670 N N . HIS A 1 593 ? -1.576 20.400 -0.862 1.00 85.12 593 HIS A N 1
ATOM 4671 C CA . HIS A 1 593 ? -1.388 21.371 -1.946 1.00 85.12 593 HIS A CA 1
ATOM 4672 C C . HIS A 1 593 ? -2.014 20.911 -3.266 1.00 85.12 593 HIS A C 1
ATOM 4674 O O . HIS A 1 593 ? -2.062 19.724 -3.588 1.00 85.12 593 HIS A O 1
ATOM 4680 N N . ASN A 1 594 ? -2.451 21.883 -4.069 1.00 83.19 594 ASN A N 1
ATOM 4681 C CA . ASN A 1 594 ? -2.967 21.660 -5.422 1.00 83.19 594 ASN A CA 1
ATOM 4682 C C . ASN A 1 594 ? -2.681 22.874 -6.331 1.00 83.19 594 ASN A C 1
ATOM 4684 O O . ASN A 1 594 ? -3.478 23.221 -7.203 1.00 83.19 594 ASN A O 1
ATOM 4688 N N . ASP A 1 595 ? -1.556 23.561 -6.094 1.00 83.81 595 ASP A N 1
ATOM 4689 C CA . ASP A 1 595 ? -1.194 24.868 -6.675 1.00 83.81 595 ASP A CA 1
ATOM 4690 C C . ASP A 1 595 ? -1.131 24.871 -8.220 1.00 83.81 595 ASP A C 1
ATOM 4692 O O . ASP A 1 595 ? -1.155 25.928 -8.852 1.00 83.81 595 ASP A O 1
ATOM 4696 N N . TYR A 1 596 ? -1.047 23.681 -8.824 1.00 80.69 596 TYR A N 1
ATOM 4697 C CA . TYR A 1 596 ? -0.935 23.439 -10.269 1.00 80.69 596 TYR A CA 1
ATOM 4698 C C . TYR A 1 596 ? -2.013 22.481 -10.798 1.00 80.69 596 TYR A C 1
ATOM 4700 O O . TYR A 1 596 ? -1.825 21.870 -11.853 1.00 80.69 596 TYR A O 1
ATOM 4708 N N . GLY A 1 597 ? -3.089 22.289 -10.032 1.00 71.31 597 GLY A N 1
ATOM 4709 C CA . GLY A 1 597 ? -4.132 21.325 -10.347 1.00 71.31 597 GLY A CA 1
ATOM 4710 C C . GLY A 1 597 ? -3.661 19.866 -10.313 1.00 71.31 597 GLY A C 1
ATOM 4711 O O . GLY A 1 597 ? -2.483 19.539 -10.157 1.00 71.31 597 GLY A O 1
ATOM 4712 N N . TYR A 1 598 ? -4.620 18.964 -10.505 1.00 65.50 598 TYR A N 1
ATOM 4713 C CA . TYR A 1 598 ? -4.385 17.526 -10.567 1.00 65.50 598 TYR A CA 1
ATOM 4714 C C . TYR A 1 598 ? -4.754 17.028 -11.962 1.00 65.50 598 TYR A C 1
ATOM 4716 O O . TYR A 1 598 ? -5.931 17.009 -12.308 1.00 65.50 598 TYR A O 1
ATOM 4724 N N . ASN A 1 599 ? -3.776 16.638 -12.782 1.00 69.50 599 ASN A N 1
ATOM 4725 C CA . ASN A 1 599 ? -4.039 16.043 -14.093 1.00 69.50 599 ASN A CA 1
ATOM 4726 C C . ASN A 1 599 ? -3.118 14.843 -14.338 1.00 69.50 599 ASN A C 1
ATOM 4728 O O . ASN A 1 599 ? -1.895 14.982 -14.388 1.00 69.50 599 ASN A O 1
ATOM 4732 N N . ASN A 1 600 ? -3.710 13.663 -14.519 1.00 82.81 600 ASN A N 1
ATOM 4733 C CA . ASN A 1 600 ? -2.986 12.423 -14.776 1.00 82.81 600 ASN A CA 1
ATOM 4734 C C . ASN A 1 600 ? -2.557 12.354 -16.259 1.00 82.81 600 ASN A C 1
ATOM 4736 O O . ASN A 1 600 ? -3.172 11.680 -17.084 1.00 82.81 600 ASN A O 1
ATOM 4740 N N . LEU A 1 601 ? -1.505 13.108 -16.607 1.00 82.19 601 LEU A N 1
ATOM 4741 C CA . LEU A 1 601 ? -1.048 13.356 -17.987 1.00 82.19 601 LEU A CA 1
ATOM 4742 C C . LEU A 1 601 ? -0.741 12.096 -18.813 1.00 82.19 601 LEU A C 1
ATOM 4744 O O . LEU A 1 601 ? -0.759 12.168 -20.044 1.00 82.19 601 LEU A O 1
ATOM 4748 N N . TYR A 1 602 ? -0.415 10.973 -18.165 1.00 89.94 602 TYR A N 1
ATOM 4749 C CA . TYR A 1 602 ? 0.009 9.741 -18.840 1.00 89.94 602 TYR A CA 1
ATOM 4750 C C . TYR A 1 602 ? -1.039 8.623 -18.751 1.00 89.94 602 TYR A C 1
ATOM 4752 O O . TYR A 1 602 ? -0.820 7.549 -19.296 1.00 89.94 602 TYR A O 1
ATOM 4760 N N . VAL A 1 603 ? -2.216 8.870 -18.160 1.00 88.38 603 VAL A N 1
ATOM 4761 C CA . VAL A 1 603 ? -3.329 7.898 -18.031 1.00 88.38 603 VAL A CA 1
ATOM 4762 C C . VAL A 1 603 ? -3.867 7.364 -19.369 1.00 88.38 603 VAL A C 1
ATOM 4764 O O . VAL A 1 603 ? -4.606 6.384 -19.426 1.00 88.38 603 VAL A O 1
ATOM 4767 N N . SER A 1 604 ? -3.529 8.029 -20.473 1.00 88.00 604 SER A N 1
ATOM 4768 C CA . SER A 1 604 ? -3.911 7.603 -21.820 1.00 88.00 604 SER A CA 1
ATOM 4769 C C . SER A 1 604 ? -2.850 6.775 -22.538 1.00 88.00 604 SER A C 1
ATOM 4771 O O . SER A 1 604 ? -3.168 6.262 -23.604 1.00 88.00 604 SER A O 1
ATOM 4773 N N . ASP A 1 605 ? -1.637 6.652 -21.991 1.00 92.81 605 ASP A N 1
ATOM 4774 C CA . ASP A 1 605 ? -0.520 5.991 -22.667 1.00 92.81 605 ASP A CA 1
ATOM 4775 C C . ASP A 1 605 ? -0.766 4.482 -22.852 1.00 92.81 605 ASP A C 1
ATOM 4777 O O . ASP A 1 605 ? -1.339 3.813 -21.987 1.00 92.81 605 ASP A O 1
ATOM 4781 N N . TYR A 1 606 ? -0.296 3.945 -23.982 1.00 94.31 606 TYR A N 1
ATOM 4782 C CA . TYR A 1 606 ? -0.392 2.523 -24.317 1.00 94.31 606 TYR A CA 1
ATOM 4783 C C . TYR A 1 606 ? 0.992 1.853 -24.452 1.00 94.31 606 TYR A C 1
ATOM 4785 O O . TYR A 1 606 ? 1.861 2.421 -25.124 1.00 94.31 606 TYR A O 1
ATOM 4793 N N . PRO A 1 607 ? 1.185 0.619 -23.934 1.00 94.94 607 PRO A N 1
ATOM 4794 C CA . PRO A 1 607 ? 0.282 -0.139 -23.057 1.00 94.94 607 PRO A CA 1
ATOM 4795 C C . PRO A 1 607 ? 0.113 0.519 -21.681 1.00 94.94 607 PRO A C 1
ATOM 4797 O O . PRO A 1 607 ? 1.038 1.146 -21.169 1.00 94.94 607 PRO A O 1
ATOM 4800 N N . PHE A 1 608 ? -1.042 0.309 -21.042 1.00 94.69 608 PHE A N 1
ATOM 4801 C CA . PHE A 1 608 ? -1.241 0.760 -19.664 1.00 94.69 608 PHE A CA 1
ATOM 4802 C C . PHE A 1 608 ? -0.411 -0.105 -18.699 1.00 94.69 608 PHE A C 1
ATOM 4804 O O . PHE A 1 608 ? -0.586 -1.330 -18.646 1.00 94.69 608 PHE A O 1
ATOM 4811 N N . ARG A 1 609 ? 0.486 0.530 -17.941 1.00 94.94 609 ARG A N 1
ATOM 4812 C CA . ARG A 1 609 ? 1.443 -0.093 -17.019 1.00 94.94 609 ARG A CA 1
ATOM 4813 C C . ARG A 1 609 ? 0.777 -0.523 -15.712 1.00 94.94 609 ARG A C 1
ATOM 4815 O O . ARG A 1 609 ? -0.006 0.212 -15.120 1.00 94.94 609 ARG A O 1
ATOM 4822 N N . ALA A 1 610 ? 1.122 -1.718 -15.234 1.00 94.31 610 ALA A N 1
ATOM 4823 C CA . ALA A 1 610 ? 0.448 -2.359 -14.101 1.00 94.31 610 ALA A CA 1
ATOM 4824 C C . ALA A 1 610 ? 0.575 -1.604 -12.760 1.00 94.31 610 ALA A C 1
ATOM 4826 O O . ALA A 1 610 ? -0.346 -1.650 -11.951 1.00 94.31 610 ALA A O 1
ATOM 4827 N N . TYR A 1 611 ? 1.694 -0.904 -12.555 1.00 92.56 611 TYR A N 1
ATOM 4828 C CA . TYR A 1 611 ? 2.015 -0.123 -11.352 1.00 92.56 611 TYR A CA 1
ATOM 4829 C C . TYR A 1 611 ? 1.556 1.342 -11.421 1.00 92.56 611 TYR A C 1
ATOM 4831 O O . TYR A 1 611 ? 1.772 2.086 -10.463 1.00 92.56 611 TYR A O 1
ATOM 4839 N N . TYR A 1 612 ? 0.996 1.783 -12.553 1.00 94.69 612 TYR A N 1
ATOM 4840 C CA . TYR A 1 612 ? 0.666 3.186 -12.779 1.00 94.69 612 TYR A CA 1
ATOM 4841 C C . TYR A 1 612 ? -0.725 3.556 -12.248 1.00 94.69 612 TYR A C 1
ATOM 4843 O O . TYR A 1 612 ? -1.628 2.723 -12.168 1.00 94.69 612 TYR A O 1
ATOM 4851 N N . GLU A 1 613 ? -0.887 4.829 -11.894 1.00 90.69 613 GLU A N 1
ATOM 4852 C CA . GLU A 1 613 ? -2.116 5.375 -11.326 1.00 90.69 613 GLU A CA 1
ATOM 4853 C C . GLU A 1 613 ? -3.252 5.367 -12.364 1.00 90.69 613 GLU A C 1
ATOM 4855 O O . GLU A 1 613 ? -3.184 6.044 -13.394 1.00 90.69 613 GLU A O 1
ATOM 4860 N N . TYR A 1 614 ? -4.296 4.576 -12.102 1.00 88.31 614 TYR A N 1
ATOM 4861 C CA . TYR A 1 614 ? -5.433 4.361 -13.005 1.00 88.31 614 TYR A CA 1
ATOM 4862 C C . TYR A 1 614 ? -6.539 5.411 -12.863 1.00 88.31 614 TYR A C 1
ATOM 4864 O O . TYR A 1 614 ? -7.408 5.477 -13.737 1.00 88.31 614 TYR A O 1
ATOM 4872 N N . THR A 1 615 ? -6.533 6.230 -11.804 1.00 80.31 615 THR A N 1
ATOM 4873 C CA . THR A 1 615 ? -7.551 7.269 -11.614 1.00 80.31 615 THR A CA 1
ATOM 4874 C C . THR A 1 615 ? -7.512 8.332 -12.715 1.00 80.31 615 THR A C 1
ATOM 4876 O O . THR A 1 615 ? -6.474 8.911 -13.042 1.00 80.31 615 THR A O 1
ATOM 4879 N N . GLU A 1 616 ? -8.683 8.601 -13.298 1.00 74.94 616 GLU A N 1
ATOM 4880 C CA . GLU A 1 616 ? -8.874 9.590 -14.359 1.00 74.94 616 GLU A CA 1
ATOM 4881 C C . GLU A 1 616 ? -10.018 10.547 -13.995 1.00 74.94 616 GLU A C 1
ATOM 4883 O O . GLU A 1 616 ? -11.105 10.117 -13.603 1.00 74.94 616 GLU A O 1
ATOM 4888 N N . LEU A 1 617 ? -9.803 11.859 -14.168 1.00 59.66 617 LEU A N 1
ATOM 4889 C CA . LEU A 1 617 ? -10.806 12.894 -13.863 1.00 59.66 617 LEU A CA 1
ATOM 4890 C C . LEU A 1 617 ? -12.117 12.751 -14.659 1.00 59.66 617 LEU A C 1
ATOM 4892 O O . LEU A 1 617 ? -13.138 13.308 -14.263 1.00 59.66 617 LEU A O 1
ATOM 4896 N N . SER A 1 618 ? -12.105 12.015 -15.775 1.00 55.75 618 SER A N 1
ATOM 4897 C CA . SER A 1 618 ? -13.279 11.763 -16.621 1.00 55.75 618 SER A CA 1
ATOM 4898 C C . SER A 1 618 ? -14.328 10.838 -15.972 1.00 55.75 618 SER A C 1
ATOM 4900 O O . SER A 1 618 ? -15.443 10.727 -16.488 1.00 55.75 618 SER A O 1
ATOM 4902 N N . GLY A 1 619 ? -14.015 10.233 -14.818 1.00 54.69 619 GLY A N 1
ATOM 4903 C CA . GLY A 1 619 ? -14.964 9.555 -13.931 1.00 54.69 619 GLY A CA 1
ATOM 4904 C C . GLY A 1 619 ? -14.668 8.070 -13.699 1.00 54.69 619 GLY A C 1
ATOM 4905 O O . GLY A 1 619 ? -13.871 7.451 -14.399 1.00 54.69 619 GLY A O 1
ATOM 4906 N N . VAL A 1 620 ? -15.365 7.473 -12.723 1.00 58.84 620 VAL A N 1
ATOM 4907 C CA . VAL A 1 620 ? -15.113 6.104 -12.209 1.00 58.84 620 VAL A CA 1
ATOM 4908 C C . VAL A 1 620 ? -15.042 5.034 -13.310 1.00 58.84 620 VAL A C 1
ATOM 4910 O O . VAL A 1 620 ? -14.218 4.128 -13.233 1.00 58.84 620 VAL A O 1
ATOM 4913 N N . GLY A 1 621 ? -15.852 5.149 -14.369 1.00 70.81 621 GLY A N 1
ATOM 4914 C CA . GLY A 1 621 ? -15.834 4.200 -15.490 1.00 70.81 621 GLY A CA 1
ATOM 4915 C C . GLY A 1 621 ? -14.524 4.191 -16.293 1.00 70.81 621 GLY A C 1
ATOM 4916 O O . GLY A 1 621 ? -14.129 3.137 -16.790 1.00 70.81 621 GLY A O 1
ATOM 4917 N N . ALA A 1 622 ? -13.825 5.328 -16.385 1.00 77.50 622 ALA A N 1
ATOM 4918 C CA . ALA A 1 622 ? -12.498 5.390 -16.994 1.00 77.50 622 ALA A CA 1
ATOM 4919 C C . ALA A 1 622 ? -11.462 4.708 -16.089 1.00 77.50 622 ALA A C 1
ATOM 4921 O O . ALA A 1 622 ? -10.738 3.832 -16.558 1.00 77.50 622 ALA A O 1
ATOM 4922 N N . SER A 1 623 ? -11.483 4.995 -14.781 1.00 85.00 623 SER A N 1
ATOM 4923 C CA . SER A 1 623 ? -10.623 4.334 -13.789 1.00 85.00 623 SER A CA 1
ATOM 4924 C C . SER A 1 623 ? -10.794 2.808 -13.778 1.00 85.00 623 SER A C 1
ATOM 4926 O O . SER A 1 623 ? -9.805 2.078 -13.764 1.00 85.00 623 SER A O 1
ATOM 4928 N N . GLU A 1 624 ? -12.032 2.303 -13.877 1.00 89.19 624 GLU A N 1
ATOM 4929 C CA . GLU A 1 624 ? -12.320 0.864 -14.005 1.00 89.19 624 GLU A CA 1
ATOM 4930 C C . GLU A 1 624 ? -11.687 0.263 -15.280 1.00 89.19 624 GLU A C 1
ATOM 4932 O O . GLU A 1 624 ? -11.125 -0.834 -15.251 1.00 89.19 624 GLU A O 1
ATOM 4937 N N . SER A 1 625 ? -11.745 0.979 -16.409 1.00 90.19 625 SER A N 1
ATOM 4938 C CA . SER A 1 625 ? -11.155 0.545 -17.686 1.00 90.19 625 SER A CA 1
ATOM 4939 C C . SER A 1 625 ? -9.619 0.565 -17.663 1.00 90.19 625 SER A C 1
ATOM 4941 O O . SER A 1 625 ? -8.967 -0.367 -18.150 1.00 90.19 625 SER A O 1
ATOM 4943 N N . ASN A 1 626 ? -9.035 1.596 -17.056 1.00 91.62 626 ASN A N 1
ATOM 4944 C CA . ASN A 1 626 ? -7.593 1.741 -16.880 1.00 91.62 626 ASN A CA 1
ATOM 4945 C C . ASN A 1 626 ? -7.050 0.621 -15.977 1.00 91.62 626 ASN A C 1
ATOM 4947 O O . ASN A 1 626 ? -6.128 -0.091 -16.370 1.00 91.62 626 ASN A O 1
ATOM 4951 N N . ALA A 1 627 ? -7.700 0.354 -14.838 1.00 94.50 627 ALA A N 1
ATOM 4952 C CA . ALA A 1 627 ? -7.336 -0.745 -13.942 1.00 94.50 627 ALA A CA 1
ATOM 4953 C C . ALA A 1 627 ? -7.484 -2.135 -14.592 1.00 94.50 627 ALA A C 1
ATOM 4955 O O . ALA A 1 627 ? -6.651 -3.014 -14.373 1.00 94.50 627 ALA A O 1
ATOM 4956 N N . LYS A 1 628 ? -8.488 -2.347 -15.454 1.00 95.38 628 LYS A N 1
ATOM 4957 C CA . LYS A 1 628 ? -8.595 -3.577 -16.266 1.00 95.38 628 LYS A CA 1
ATOM 4958 C C . LYS A 1 628 ? -7.421 -3.739 -17.231 1.00 95.38 628 LYS A C 1
ATOM 4960 O O . LYS A 1 628 ? -6.909 -4.847 -17.388 1.00 95.38 628 LYS A O 1
ATOM 4965 N N . SER A 1 629 ? -6.979 -2.650 -17.853 1.00 94.12 629 SER A N 1
ATOM 4966 C CA . SER A 1 629 ? -5.837 -2.647 -18.777 1.00 94.12 629 SER A CA 1
ATOM 4967 C C . SER A 1 629 ? -4.517 -2.890 -18.032 1.00 94.12 629 SER A C 1
ATOM 4969 O O . SER A 1 629 ? -3.732 -3.749 -18.431 1.00 94.12 629 SER A O 1
ATOM 4971 N N . ALA A 1 630 ? -4.335 -2.250 -16.874 1.00 96.25 630 ALA A N 1
ATOM 4972 C CA . ALA A 1 630 ? -3.246 -2.525 -15.938 1.00 96.25 630 ALA A CA 1
ATOM 4973 C C . ALA A 1 630 ? -3.219 -4.009 -15.508 1.00 96.25 630 ALA A C 1
ATOM 4975 O O . ALA A 1 630 ? -2.173 -4.658 -15.560 1.00 96.25 630 ALA A O 1
ATOM 4976 N N . LEU A 1 631 ? -4.376 -4.593 -15.163 1.00 97.38 631 LEU A N 1
ATOM 4977 C CA . LEU A 1 631 ? -4.490 -6.001 -14.764 1.00 97.38 631 LEU A CA 1
ATOM 4978 C C . LEU A 1 631 ? -4.191 -6.985 -15.909 1.00 97.38 631 LEU A C 1
ATOM 4980 O O . LEU A 1 631 ? -3.664 -8.069 -15.649 1.00 97.38 631 LEU A O 1
ATOM 4984 N N . LYS A 1 632 ? -4.501 -6.650 -17.169 1.00 96.25 632 LYS A N 1
ATOM 4985 C CA . LYS A 1 632 ? -4.111 -7.469 -18.336 1.00 96.25 632 LYS A CA 1
ATOM 4986 C C . LYS A 1 632 ? -2.593 -7.552 -18.492 1.00 96.25 632 LYS A C 1
ATOM 4988 O O . LYS A 1 632 ? -2.074 -8.642 -18.747 1.00 96.25 632 LYS A O 1
ATOM 4993 N N . ASN A 1 633 ? -1.910 -6.419 -18.322 1.00 96.56 633 ASN A N 1
ATOM 4994 C CA . ASN A 1 633 ? -0.460 -6.298 -18.476 1.00 96.56 633 ASN A CA 1
ATOM 4995 C C . ASN A 1 633 ? 0.331 -6.739 -17.234 1.00 96.56 633 ASN A C 1
ATOM 4997 O O . ASN A 1 633 ? 1.513 -7.054 -17.345 1.00 96.56 633 ASN A O 1
ATOM 5001 N N . SER A 1 634 ? -0.314 -6.830 -16.068 1.00 96.94 634 SER A N 1
ATOM 5002 C CA . SER A 1 634 ? 0.334 -7.263 -14.828 1.00 96.94 634 SER A CA 1
ATOM 5003 C C . SER A 1 634 ? 0.833 -8.712 -14.859 1.00 96.94 634 SER A C 1
ATOM 5005 O O . SER A 1 634 ? 0.063 -9.652 -15.088 1.00 96.94 634 SER A O 1
ATOM 5007 N N . THR A 1 635 ? 2.119 -8.881 -14.548 1.00 96.38 635 THR A N 1
ATOM 5008 C CA . THR A 1 635 ? 2.763 -10.160 -14.227 1.00 96.38 635 THR A CA 1
ATOM 5009 C C . THR A 1 635 ? 2.642 -10.479 -12.734 1.00 96.38 635 THR A C 1
ATOM 5011 O O . THR A 1 635 ? 2.010 -11.469 -12.373 1.00 96.38 635 THR A O 1
ATOM 5014 N N . SER A 1 636 ? 3.196 -9.622 -11.869 1.00 95.12 636 SER A N 1
ATOM 5015 C CA . SER A 1 636 ? 3.204 -9.758 -10.406 1.00 95.12 636 SER A CA 1
ATOM 5016 C C . SER A 1 636 ? 2.419 -8.669 -9.664 1.00 95.12 636 SER A C 1
ATOM 5018 O O . SER A 1 636 ? 1.902 -8.957 -8.586 1.00 95.12 636 SER A O 1
ATOM 5020 N N . ASP A 1 637 ? 2.269 -7.455 -10.210 1.00 93.94 637 ASP A N 1
ATOM 5021 C CA . ASP A 1 637 ? 1.603 -6.349 -9.503 1.00 93.94 637 ASP A CA 1
ATOM 5022 C C . ASP A 1 637 ? 0.100 -6.618 -9.300 1.00 93.94 637 ASP A C 1
ATOM 5024 O O . ASP A 1 637 ? -0.700 -6.667 -10.240 1.00 93.94 637 ASP A O 1
ATOM 5028 N N . PHE A 1 638 ? -0.293 -6.791 -8.043 1.00 93.62 638 PHE A N 1
ATOM 5029 C CA . PHE A 1 638 ? -1.655 -7.142 -7.664 1.00 93.62 638 PHE A CA 1
ATOM 5030 C C . PHE A 1 638 ? -2.553 -5.923 -7.388 1.00 93.62 638 PHE A C 1
ATOM 5032 O O . PHE A 1 638 ? -3.767 -6.085 -7.252 1.00 93.62 638 PHE A O 1
ATOM 5039 N N . LYS A 1 639 ? -2.007 -4.695 -7.352 1.00 93.75 639 LYS A N 1
ATOM 5040 C CA . LYS A 1 639 ? -2.775 -3.471 -7.051 1.00 93.75 639 LYS A CA 1
ATOM 5041 C C . LYS A 1 639 ? -3.992 -3.276 -7.969 1.00 93.75 639 LYS A C 1
ATOM 5043 O O . LYS A 1 639 ? -5.059 -2.979 -7.428 1.00 93.75 639 LYS A O 1
ATOM 5048 N N . PRO A 1 640 ? -3.922 -3.506 -9.301 1.00 95.62 640 PRO A N 1
ATOM 5049 C CA . PRO A 1 640 ? -5.093 -3.359 -10.166 1.00 95.62 640 PRO A CA 1
ATOM 5050 C C . PRO A 1 640 ? -6.227 -4.333 -9.822 1.00 95.62 640 PRO A C 1
ATOM 5052 O O . PRO A 1 640 ? -7.398 -3.979 -9.944 1.00 95.62 640 PRO A O 1
ATOM 5055 N N . PHE A 1 641 ? -5.902 -5.547 -9.355 1.00 95.62 641 PHE A N 1
ATOM 5056 C CA . PHE A 1 641 ? -6.911 -6.488 -8.869 1.00 95.62 641 PHE A CA 1
ATOM 5057 C C . PHE A 1 641 ? -7.512 -6.007 -7.546 1.00 95.62 641 PHE A C 1
ATOM 5059 O O . PHE A 1 641 ? -8.732 -5.965 -7.431 1.00 95.62 641 PHE A O 1
ATOM 5066 N N . SER A 1 642 ? -6.685 -5.607 -6.573 1.00 93.06 642 SER A N 1
ATOM 5067 C CA . SER A 1 642 ? -7.155 -5.101 -5.273 1.00 93.06 642 SER A CA 1
ATOM 5068 C C . SER A 1 642 ? -8.079 -3.886 -5.415 1.00 93.06 642 SER A C 1
ATOM 5070 O O . SER A 1 642 ? -9.077 -3.786 -4.703 1.00 93.06 642 SER A O 1
ATOM 5072 N N . TYR A 1 643 ? -7.793 -2.995 -6.369 1.00 92.56 643 TYR A N 1
ATOM 5073 C CA . TYR A 1 643 ? -8.666 -1.869 -6.695 1.00 92.56 643 TYR A CA 1
ATOM 5074 C C . TYR A 1 643 ? -10.010 -2.319 -7.274 1.00 92.56 643 TYR A C 1
ATOM 5076 O O . TYR A 1 643 ? -11.057 -1.953 -6.748 1.00 92.56 643 TYR A O 1
ATOM 5084 N N . LEU A 1 644 ? -10.001 -3.157 -8.316 1.00 94.44 644 LEU A N 1
ATOM 5085 C CA . LEU A 1 644 ? -11.235 -3.669 -8.922 1.00 94.44 644 LEU A CA 1
ATOM 5086 C C . LEU A 1 644 ? -12.059 -4.505 -7.927 1.00 94.44 644 LEU A C 1
ATOM 5088 O O . LEU A 1 644 ? -13.285 -4.438 -7.934 1.00 94.44 644 LEU A O 1
ATOM 5092 N N . TYR A 1 645 ? -11.400 -5.238 -7.026 1.00 92.56 645 TYR A N 1
ATOM 5093 C CA . TYR A 1 645 ? -12.036 -5.913 -5.898 1.00 92.56 645 TYR A CA 1
ATOM 5094 C C . TYR A 1 645 ? -12.777 -4.914 -5.003 1.00 92.56 645 TYR A C 1
ATOM 5096 O O . TYR A 1 645 ? -13.968 -5.096 -4.755 1.00 92.56 645 TYR A O 1
ATOM 5104 N N . TYR A 1 646 ? -12.109 -3.849 -4.549 1.00 88.06 646 TYR A N 1
ATOM 5105 C CA . TYR A 1 646 ? -12.715 -2.818 -3.701 1.00 88.06 646 TYR A CA 1
ATOM 5106 C C . TYR A 1 646 ? -13.902 -2.133 -4.401 1.00 88.06 646 TYR A C 1
ATOM 5108 O O . TYR A 1 646 ? -14.979 -1.991 -3.825 1.00 88.06 646 TYR A O 1
ATOM 5116 N N . GLU A 1 647 ? -13.742 -1.794 -5.680 1.00 85.94 647 GLU A N 1
ATOM 5117 C CA . GLU A 1 647 ? -14.771 -1.157 -6.506 1.00 85.94 647 GLU A CA 1
ATOM 5118 C C . GLU A 1 647 ? -16.011 -2.031 -6.754 1.00 85.94 647 GLU A C 1
ATOM 5120 O O . GLU A 1 647 ? -17.111 -1.497 -6.902 1.00 85.94 647 GLU A O 1
ATOM 5125 N N . TYR A 1 648 ? -15.864 -3.359 -6.793 1.00 89.94 648 TYR A N 1
ATOM 5126 C CA . TYR A 1 648 ? -16.982 -4.288 -7.006 1.00 89.94 648 TYR A CA 1
ATOM 5127 C C . TYR A 1 648 ? -17.588 -4.838 -5.709 1.00 89.94 648 TYR A C 1
ATOM 5129 O O . TYR A 1 648 ? -18.742 -5.265 -5.725 1.00 89.94 648 TYR A O 1
ATOM 5137 N N . THR A 1 649 ? -16.845 -4.831 -4.598 1.00 83.69 649 THR A N 1
ATOM 5138 C CA . THR A 1 649 ? -17.327 -5.335 -3.297 1.00 83.69 649 THR A CA 1
ATOM 5139 C C . THR A 1 649 ? -17.906 -4.245 -2.392 1.00 83.69 649 THR A C 1
ATOM 5141 O O . THR A 1 649 ? -18.666 -4.570 -1.475 1.00 83.69 649 THR A O 1
ATOM 5144 N N . ARG A 1 650 ? -17.629 -2.960 -2.667 1.00 75.00 650 ARG A N 1
ATOM 5145 C CA . ARG A 1 650 ? -18.297 -1.826 -2.007 1.00 75.00 650 ARG A CA 1
ATOM 5146 C C . ARG A 1 650 ? -19.789 -1.730 -2.382 1.00 75.00 650 ARG A C 1
ATOM 5148 O O . ARG A 1 650 ? -20.151 -2.096 -3.499 1.00 75.00 650 ARG A O 1
ATOM 5155 N N . PRO A 1 651 ? -20.673 -1.231 -1.495 1.00 64.19 651 PRO A N 1
ATOM 5156 C CA . PRO A 1 651 ? -22.095 -1.075 -1.809 1.00 64.19 651 PRO A CA 1
ATOM 5157 C C . PRO A 1 651 ? -22.372 -0.047 -2.932 1.00 64.19 651 PRO A C 1
ATOM 5159 O O . PRO A 1 651 ? -21.770 1.027 -2.909 1.00 64.19 651 PRO A O 1
ATOM 5162 N N . PRO A 1 652 ? -23.329 -0.307 -3.849 1.00 71.19 652 PRO A N 1
ATOM 5163 C CA . PRO A 1 652 ? -24.003 -1.586 -4.078 1.00 71.19 652 PRO A CA 1
ATOM 5164 C C . PRO A 1 652 ? -23.047 -2.616 -4.706 1.00 71.19 652 PRO A C 1
ATOM 5166 O O . PRO A 1 652 ? -22.369 -2.319 -5.690 1.00 71.19 652 PRO A O 1
ATOM 5169 N N . LYS A 1 653 ? -23.022 -3.835 -4.148 1.00 78.31 653 LYS A N 1
ATOM 5170 C CA . LYS A 1 653 ? -22.153 -4.923 -4.623 1.00 78.31 653 LYS A CA 1
ATOM 5171 C C . LYS A 1 653 ? -22.434 -5.260 -6.089 1.00 78.31 653 LYS A C 1
ATOM 5173 O O . LYS A 1 653 ? -23.585 -5.316 -6.515 1.00 78.31 653 LYS A O 1
ATOM 5178 N N . GLN A 1 654 ? -21.371 -5.532 -6.838 1.00 86.44 654 GLN A N 1
ATOM 5179 C CA . GLN A 1 654 ? -21.398 -5.889 -8.256 1.00 86.44 654 GLN A CA 1
ATOM 5180 C C . GLN A 1 654 ? -20.886 -7.327 -8.429 1.00 86.44 654 GLN A C 1
ATOM 5182 O O . GLN A 1 654 ? -19.871 -7.559 -9.090 1.00 86.44 654 GLN A O 1
ATOM 5187 N N . ASP A 1 655 ? -21.576 -8.292 -7.812 1.00 85.56 655 ASP A N 1
ATOM 5188 C CA . ASP A 1 655 ? -21.115 -9.684 -7.691 1.00 85.56 655 ASP A CA 1
ATOM 5189 C C . ASP A 1 655 ? -20.790 -10.333 -9.050 1.00 85.56 655 ASP A C 1
ATOM 5191 O O . ASP A 1 655 ? -19.786 -11.032 -9.168 1.00 85.56 655 ASP A O 1
ATOM 5195 N N . ASP A 1 656 ? -21.543 -10.036 -10.115 1.00 91.50 656 ASP A N 1
ATOM 5196 C CA . ASP A 1 656 ? -21.239 -10.514 -11.475 1.00 91.50 656 ASP A CA 1
ATOM 5197 C C . ASP A 1 656 ? -19.896 -9.991 -12.006 1.00 91.50 656 ASP A C 1
ATOM 5199 O O . ASP A 1 656 ? -19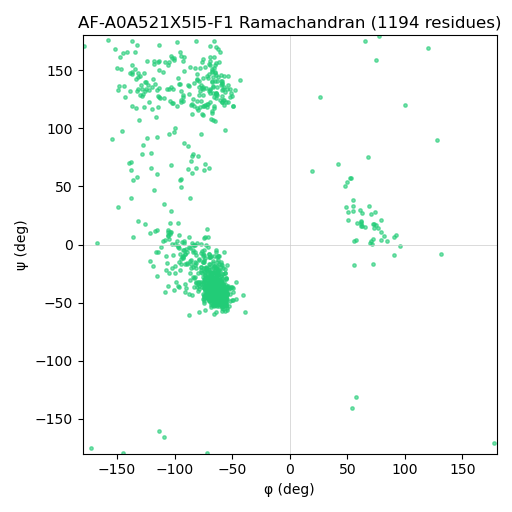.112 -10.747 -12.591 1.00 91.50 656 ASP A O 1
ATOM 5203 N N . LYS A 1 657 ? -19.586 -8.705 -11.774 1.00 93.44 657 LYS A N 1
ATOM 5204 C CA . LYS A 1 657 ? -18.282 -8.132 -12.141 1.00 93.44 657 LYS A CA 1
ATOM 5205 C C . LYS A 1 657 ? -17.165 -8.736 -11.296 1.00 93.44 657 LYS A C 1
ATOM 5207 O O . LYS A 1 657 ? -16.092 -9.004 -11.832 1.00 93.44 657 LYS A O 1
ATOM 5212 N N . PHE A 1 658 ? -17.406 -8.980 -10.008 1.00 91.62 658 PHE A N 1
ATOM 5213 C CA . PHE A 1 658 ? -16.430 -9.620 -9.129 1.00 91.62 658 PHE A CA 1
ATOM 5214 C C . PHE A 1 658 ? -16.162 -11.085 -9.521 1.00 91.62 658 PHE A C 1
ATOM 5216 O O . PHE A 1 658 ? -15.006 -11.490 -9.625 1.00 91.62 658 PHE A O 1
ATOM 5223 N N . ASN A 1 659 ? -17.194 -11.858 -9.855 1.00 90.56 659 ASN A N 1
ATOM 5224 C CA . ASN A 1 659 ? -17.052 -13.226 -10.360 1.00 90.56 659 ASN A CA 1
ATOM 5225 C C . ASN A 1 659 ? -16.300 -13.264 -11.705 1.00 90.56 659 ASN A C 1
ATOM 5227 O O . ASN A 1 659 ? -15.426 -14.110 -11.910 1.00 90.56 659 ASN A O 1
ATOM 5231 N N . ALA A 1 660 ? -16.572 -12.315 -12.609 1.00 94.25 660 ALA A N 1
ATOM 5232 C CA . ALA A 1 660 ? -15.809 -12.156 -13.847 1.00 94.25 660 ALA A CA 1
ATOM 5233 C C . ALA A 1 660 ? -14.340 -11.756 -13.589 1.00 94.25 660 ALA A C 1
ATOM 5235 O O . ALA A 1 660 ? -13.437 -12.268 -14.256 1.00 94.25 660 ALA A O 1
ATOM 5236 N N . LEU A 1 661 ? -14.086 -10.891 -12.600 1.00 95.38 661 LEU A N 1
ATOM 5237 C CA . LEU A 1 661 ? -12.744 -10.496 -12.166 1.00 95.38 661 LEU A CA 1
ATOM 5238 C C . LEU A 1 661 ? -11.959 -11.694 -11.614 1.00 95.38 661 LEU A C 1
ATOM 5240 O O . LEU A 1 661 ? -10.832 -11.918 -12.052 1.00 95.38 661 LEU A O 1
ATOM 5244 N N . LEU A 1 662 ? -12.559 -12.501 -10.731 1.00 91.88 662 LEU A N 1
ATOM 5245 C CA . LEU A 1 662 ? -11.958 -13.740 -10.223 1.00 91.88 662 LEU A CA 1
ATOM 5246 C C . LEU A 1 662 ? -11.586 -14.697 -11.357 1.00 91.88 662 LEU A C 1
ATOM 5248 O O . LEU A 1 662 ? -10.458 -15.182 -11.413 1.00 91.88 662 LEU A O 1
ATOM 5252 N N . LYS A 1 663 ? -12.496 -14.903 -12.315 1.00 92.94 663 LYS A N 1
ATOM 5253 C CA . LYS A 1 663 ? -12.227 -15.740 -13.489 1.00 92.94 663 LYS A CA 1
ATOM 5254 C C . LYS A 1 663 ? -11.074 -15.200 -14.349 1.00 92.94 663 LYS A C 1
ATOM 5256 O O . LYS A 1 663 ? -10.303 -15.978 -14.897 1.00 92.94 663 LYS A O 1
ATOM 5261 N N . SER A 1 664 ? -10.903 -13.878 -14.436 1.00 92.50 664 SER A N 1
ATOM 5262 C CA . SER A 1 664 ? -9.798 -13.248 -15.186 1.00 92.50 664 SER A CA 1
ATOM 5263 C C . SER A 1 664 ? -8.403 -13.427 -14.555 1.00 92.50 664 SER A C 1
ATOM 5265 O O . SER A 1 664 ? -7.385 -13.124 -15.192 1.00 92.50 664 SER A O 1
ATOM 5267 N N . VAL A 1 665 ? -8.347 -13.925 -13.313 1.00 94.19 665 VAL A N 1
ATOM 5268 C CA . VAL A 1 665 ? -7.110 -14.262 -12.590 1.00 94.19 665 VAL A CA 1
ATOM 5269 C C . VAL A 1 665 ? -6.988 -15.748 -12.239 1.00 94.19 665 VAL A C 1
ATOM 5271 O O . VAL A 1 665 ? -6.084 -16.131 -11.500 1.00 94.19 665 VAL A O 1
ATOM 5274 N N . GLU A 1 666 ? -7.840 -16.610 -12.797 1.00 91.38 666 GLU A N 1
ATOM 5275 C CA . GLU A 1 666 ? -7.715 -18.061 -12.642 1.00 91.38 666 GLU A CA 1
ATOM 5276 C C . GLU A 1 666 ? -6.347 -18.542 -13.173 1.00 91.38 666 GLU A C 1
ATOM 5278 O O . GLU A 1 666 ? -5.920 -18.176 -14.269 1.00 91.38 666 GLU A O 1
ATOM 5283 N N . GLY A 1 667 ? -5.603 -19.297 -12.355 1.00 90.31 667 GLY A N 1
ATOM 5284 C CA . GLY A 1 667 ? -4.224 -19.716 -12.659 1.00 90.31 667 GLY A CA 1
ATOM 5285 C C . GLY A 1 667 ? -3.158 -18.605 -12.604 1.00 90.31 667 GLY A C 1
ATOM 5286 O O . GLY A 1 667 ? -1.981 -18.887 -12.834 1.00 90.31 667 GLY A O 1
ATOM 5287 N N . ARG A 1 668 ? -3.533 -17.361 -12.275 1.00 94.94 668 ARG A N 1
ATOM 5288 C CA . ARG A 1 668 ? -2.621 -16.221 -12.074 1.00 94.94 668 ARG A CA 1
ATOM 5289 C C . ARG A 1 668 ? -2.424 -15.924 -10.588 1.00 94.94 668 ARG A C 1
ATOM 5291 O O . ARG A 1 668 ? -3.204 -16.383 -9.753 1.00 94.94 668 ARG A O 1
ATOM 5298 N N . PHE A 1 669 ? -1.365 -15.176 -10.272 1.00 94.75 669 PHE A N 1
ATOM 5299 C CA . PHE A 1 669 ? -0.996 -14.722 -8.922 1.00 94.75 669 PHE A CA 1
ATOM 5300 C C . PHE A 1 669 ? -0.957 -15.850 -7.869 1.00 94.75 669 PHE A C 1
ATOM 5302 O O . PHE A 1 669 ? -1.204 -15.632 -6.683 1.00 94.75 669 PHE A O 1
ATOM 5309 N N . GLN A 1 670 ? -0.674 -17.085 -8.296 1.00 91.12 670 GLN A N 1
ATOM 5310 C CA . GLN A 1 670 ? -0.607 -18.236 -7.398 1.00 91.12 670 GLN A CA 1
ATOM 5311 C C . GLN A 1 670 ? 0.616 -18.099 -6.488 1.00 91.12 670 GLN A C 1
ATOM 5313 O O . GLN A 1 670 ? 1.723 -17.835 -6.954 1.00 91.12 670 GLN A O 1
ATOM 5318 N N . GLY A 1 671 ? 0.403 -18.263 -5.183 1.00 87.50 671 GLY A N 1
ATOM 5319 C CA . GLY A 1 671 ? 1.401 -17.953 -4.156 1.00 87.50 671 GLY A CA 1
ATOM 5320 C C . GLY A 1 671 ? 1.339 -16.517 -3.620 1.00 87.50 671 GLY A C 1
ATOM 5321 O O . GLY A 1 671 ? 1.975 -16.248 -2.608 1.00 87.50 671 GLY A O 1
ATOM 5322 N N . ASN A 1 672 ? 0.549 -15.614 -4.216 1.00 90.69 672 ASN A N 1
ATOM 5323 C CA . ASN A 1 672 ? 0.347 -14.275 -3.662 1.00 90.69 672 ASN A CA 1
ATOM 5324 C C . ASN A 1 672 ? -0.574 -14.333 -2.421 1.00 90.69 672 ASN A C 1
ATOM 5326 O O . ASN A 1 672 ? -1.743 -14.716 -2.562 1.00 90.69 672 ASN A O 1
ATOM 5330 N N . PRO A 1 673 ? -0.117 -13.925 -1.219 1.00 87.88 673 PRO A N 1
ATOM 5331 C CA . PRO A 1 673 ? -0.956 -13.936 -0.022 1.00 87.88 673 PRO A CA 1
ATOM 5332 C C . PRO A 1 673 ? -2.158 -12.988 -0.126 1.00 87.88 673 PRO A C 1
ATOM 5334 O O . PRO A 1 673 ? -3.217 -13.297 0.423 1.00 87.88 673 PRO A O 1
ATOM 5337 N N . ALA A 1 674 ? -2.042 -11.876 -0.862 1.00 88.75 674 ALA A N 1
ATOM 5338 C CA . ALA A 1 674 ? -3.115 -10.895 -1.015 1.00 88.75 674 ALA A CA 1
ATOM 5339 C C . ALA A 1 674 ? -4.354 -11.482 -1.712 1.00 88.75 674 ALA A C 1
ATOM 5341 O O . ALA A 1 674 ? -5.474 -11.191 -1.299 1.00 88.75 674 ALA A O 1
ATOM 5342 N N . LEU A 1 675 ? -4.184 -12.367 -2.703 1.00 89.50 675 LEU A N 1
ATOM 5343 C CA . LEU A 1 675 ? -5.315 -13.031 -3.365 1.00 89.50 675 LEU A CA 1
ATOM 5344 C C . LEU A 1 675 ? -6.122 -13.876 -2.371 1.00 89.50 675 LEU A C 1
ATOM 5346 O O . LEU A 1 675 ? -7.345 -13.753 -2.294 1.00 89.50 675 LEU A O 1
ATOM 5350 N N . SER A 1 676 ? -5.434 -14.686 -1.566 1.00 88.06 676 SER A N 1
ATOM 5351 C CA . SER A 1 676 ? -6.063 -15.507 -0.528 1.00 88.06 676 SER A CA 1
ATOM 5352 C C . SER A 1 676 ? -6.705 -14.658 0.575 1.00 88.06 676 SER A C 1
ATOM 5354 O O . SER A 1 676 ? -7.782 -15.005 1.050 1.00 88.06 676 SER A O 1
ATOM 5356 N N . LEU A 1 677 ? -6.095 -13.529 0.956 1.00 89.25 677 LEU A N 1
ATOM 5357 C CA . LEU A 1 677 ? -6.658 -12.588 1.934 1.00 89.25 677 LEU A CA 1
ATOM 5358 C C . LEU A 1 677 ? -7.965 -11.950 1.442 1.00 89.25 677 LEU A C 1
ATOM 5360 O O . LEU A 1 677 ? -8.943 -11.944 2.186 1.00 89.25 677 LEU A O 1
ATOM 5364 N N . LEU A 1 678 ? -8.023 -11.471 0.193 1.00 90.19 678 LEU A N 1
ATOM 5365 C CA . LEU A 1 678 ? -9.244 -10.878 -0.371 1.00 90.19 678 LEU A CA 1
ATOM 5366 C C . LEU A 1 678 ? -10.359 -11.922 -0.552 1.00 90.19 678 LEU A C 1
ATOM 5368 O O . LEU A 1 678 ? -11.522 -11.645 -0.257 1.00 90.19 678 LEU A O 1
ATOM 5372 N N . LEU A 1 679 ? -10.018 -13.150 -0.962 1.00 89.25 679 LEU A N 1
ATOM 5373 C CA . LEU A 1 679 ? -10.968 -14.270 -1.010 1.00 89.25 679 LEU A CA 1
ATOM 5374 C C . LEU A 1 679 ? -11.514 -14.622 0.381 1.00 89.25 679 LEU A C 1
ATOM 5376 O O . LEU A 1 679 ? -12.720 -14.844 0.534 1.00 89.25 679 LEU A O 1
ATOM 5380 N N . ALA A 1 680 ? -10.652 -14.634 1.401 1.00 91.75 680 ALA A N 1
ATOM 5381 C CA . ALA A 1 680 ? -11.048 -14.875 2.782 1.00 91.75 680 ALA A CA 1
ATOM 5382 C C . ALA A 1 680 ? -11.971 -13.768 3.312 1.00 91.75 680 ALA A C 1
ATOM 5384 O O . ALA A 1 680 ? -13.035 -14.059 3.861 1.00 91.75 680 ALA A O 1
ATOM 5385 N N . GLN A 1 681 ? -11.607 -12.504 3.078 1.00 87.94 681 GLN A N 1
ATOM 5386 C CA . GLN A 1 681 ? -12.382 -11.342 3.503 1.00 87.94 681 GLN A CA 1
ATOM 5387 C C . GLN A 1 681 ? -13.755 -11.298 2.821 1.00 87.94 681 GLN A C 1
ATOM 5389 O O . GLN A 1 681 ? -14.760 -11.121 3.504 1.00 87.94 681 GLN A O 1
ATOM 5394 N N . ASN A 1 682 ? -13.841 -11.540 1.509 1.00 87.31 682 ASN A N 1
ATOM 5395 C CA . ASN A 1 682 ? -15.127 -11.629 0.813 1.00 87.31 682 ASN A CA 1
ATOM 5396 C C . ASN A 1 682 ? -16.000 -12.777 1.343 1.00 87.31 682 ASN A C 1
ATOM 5398 O O . ASN A 1 682 ? -17.201 -12.596 1.539 1.00 87.31 682 ASN A O 1
ATOM 5402 N N . SER A 1 683 ? -15.404 -13.940 1.617 1.00 90.50 683 SER A N 1
ATOM 5403 C CA . SER A 1 683 ? -16.123 -15.079 2.204 1.00 90.50 683 SER A CA 1
ATOM 5404 C C . SER A 1 683 ? -16.690 -14.719 3.583 1.00 90.50 683 SER A C 1
ATOM 5406 O O . SER A 1 683 ? -17.881 -14.907 3.826 1.00 90.50 683 SER A O 1
ATOM 5408 N N . SER A 1 684 ? -15.878 -14.084 4.437 1.00 87.44 684 SER A N 1
ATOM 5409 C CA . SER A 1 684 ? -16.289 -13.575 5.752 1.00 87.44 684 SER A CA 1
ATOM 5410 C C . SER A 1 684 ? -17.415 -12.535 5.642 1.00 87.44 684 SER A C 1
ATOM 5412 O O . SER A 1 684 ? -18.452 -12.667 6.291 1.00 87.44 684 SER A O 1
ATOM 5414 N N . ASN A 1 685 ? -17.281 -11.567 4.728 1.00 81.69 685 ASN A N 1
ATOM 5415 C CA . ASN A 1 685 ? -18.274 -10.521 4.450 1.00 81.69 685 ASN A CA 1
ATOM 5416 C C . ASN A 1 685 ? -19.608 -11.063 3.900 1.00 81.69 685 ASN A C 1
ATOM 5418 O O . ASN A 1 685 ? -20.625 -10.369 3.964 1.00 81.69 685 ASN A O 1
ATOM 5422 N N . ASN A 1 686 ? -19.611 -12.284 3.359 1.00 84.56 686 ASN A N 1
ATOM 5423 C CA . ASN A 1 686 ? -20.801 -13.000 2.895 1.00 84.56 686 ASN A CA 1
ATOM 5424 C C . ASN A 1 686 ? -21.300 -14.049 3.914 1.00 84.56 686 ASN A C 1
ATOM 5426 O O . ASN A 1 686 ? -22.307 -14.709 3.670 1.00 84.56 686 ASN A O 1
ATOM 5430 N N . GLY A 1 687 ? -20.636 -14.185 5.068 1.00 87.94 687 GLY A N 1
ATOM 5431 C CA . GLY A 1 687 ? -21.002 -15.112 6.142 1.00 87.94 687 GLY A CA 1
ATOM 5432 C C . GLY A 1 687 ? -20.472 -16.542 5.982 1.00 87.94 687 GLY A C 1
ATOM 5433 O O . GLY A 1 687 ? -20.744 -17.377 6.845 1.00 87.94 687 GLY A O 1
ATOM 5434 N N . ASP A 1 688 ? -19.689 -16.837 4.940 1.00 92.88 688 ASP A N 1
ATOM 5435 C CA . ASP A 1 688 ? -19.014 -18.129 4.777 1.00 92.88 688 ASP A CA 1
ATOM 5436 C C . ASP A 1 688 ? -17.693 -18.150 5.561 1.00 92.88 688 ASP A C 1
ATOM 5438 O O . ASP A 1 688 ? -16.585 -17.993 5.037 1.00 92.88 688 ASP A O 1
ATOM 5442 N N . ILE A 1 689 ? -17.841 -18.338 6.872 1.00 93.12 689 ILE A N 1
ATOM 5443 C CA . ILE A 1 689 ? -16.736 -18.420 7.832 1.00 93.12 689 ILE A CA 1
ATOM 5444 C C . ILE A 1 689 ? -15.820 -19.622 7.542 1.00 93.12 689 ILE A C 1
ATOM 5446 O O . ILE A 1 689 ? -14.618 -19.544 7.790 1.00 93.12 689 ILE A O 1
ATOM 5450 N N . GLN A 1 690 ? -16.356 -20.720 6.993 1.00 94.69 690 GLN A N 1
ATOM 5451 C CA . GLN A 1 690 ? -15.575 -21.930 6.710 1.00 94.69 690 GLN A CA 1
ATOM 5452 C C . GLN A 1 690 ? -14.664 -21.735 5.495 1.00 94.69 690 GLN A C 1
ATOM 5454 O O . GLN A 1 690 ? -13.481 -22.084 5.552 1.00 94.69 690 GLN A O 1
ATOM 5459 N N . ALA A 1 691 ? -15.177 -21.129 4.419 1.00 94.38 691 ALA A N 1
ATOM 5460 C CA . ALA A 1 691 ? -14.348 -20.729 3.290 1.00 94.38 691 ALA A CA 1
ATOM 5461 C C . ALA A 1 691 ? -13.328 -19.658 3.704 1.00 94.38 691 ALA A C 1
ATOM 5463 O O . ALA A 1 691 ? -12.156 -19.783 3.352 1.00 94.38 691 ALA A O 1
ATOM 5464 N N . ALA A 1 692 ? -13.729 -18.665 4.511 1.00 95.06 692 ALA A N 1
ATOM 5465 C CA . ALA A 1 692 ? -12.820 -17.640 5.028 1.00 95.06 692 ALA A CA 1
ATOM 5466 C C . ALA A 1 692 ? -11.636 -18.248 5.798 1.00 95.06 692 ALA A C 1
ATOM 5468 O O . ALA A 1 692 ? -10.479 -17.992 5.460 1.00 95.06 692 ALA A O 1
ATOM 5469 N N . GLU A 1 693 ? -11.908 -19.117 6.777 1.00 95.56 693 GLU A N 1
ATOM 5470 C CA . GLU A 1 693 ? -10.872 -19.826 7.532 1.00 95.56 693 GLU A CA 1
ATOM 5471 C C . GLU A 1 693 ? -9.955 -20.648 6.613 1.00 95.56 693 GLU A C 1
ATOM 5473 O O . GLU A 1 693 ? -8.730 -20.590 6.755 1.00 95.56 693 GLU A O 1
ATOM 5478 N N . LYS A 1 694 ? -10.522 -21.383 5.646 1.00 94.38 694 LYS A N 1
ATOM 5479 C CA . LYS A 1 694 ? -9.737 -22.152 4.674 1.00 94.38 694 LYS A CA 1
ATOM 5480 C C . LYS A 1 694 ? -8.792 -21.244 3.880 1.00 94.38 694 LYS A C 1
ATOM 5482 O O . LYS A 1 694 ? -7.603 -21.546 3.808 1.00 94.38 694 LYS A O 1
ATOM 5487 N N . TYR A 1 695 ? -9.285 -20.138 3.323 1.00 93.81 695 TYR A N 1
ATOM 5488 C CA . TYR A 1 695 ? -8.471 -19.210 2.534 1.00 93.81 695 TYR A CA 1
ATOM 5489 C C . TYR A 1 695 ? -7.361 -18.551 3.363 1.00 93.81 695 TYR A C 1
ATOM 5491 O O . TYR A 1 695 ? -6.228 -18.463 2.888 1.00 93.81 695 TYR A O 1
ATOM 5499 N N . TYR A 1 696 ? -7.618 -18.168 4.621 1.00 94.62 696 TYR A N 1
ATOM 5500 C CA . TYR A 1 696 ? -6.546 -17.681 5.495 1.00 94.62 696 TYR A CA 1
ATOM 5501 C C . TYR A 1 696 ? -5.489 -18.760 5.778 1.00 94.62 696 TYR A C 1
ATOM 5503 O O . TYR A 1 696 ? -4.293 -18.472 5.736 1.00 94.62 696 TYR A O 1
ATOM 5511 N N . ARG A 1 697 ? -5.893 -20.016 6.022 1.00 92.81 697 ARG A N 1
ATOM 5512 C CA . ARG A 1 697 ? -4.952 -21.133 6.235 1.00 92.81 697 ARG A CA 1
ATOM 5513 C C . ARG A 1 697 ? -4.133 -21.455 4.982 1.00 92.81 697 ARG A C 1
ATOM 5515 O O . ARG A 1 697 ? -2.938 -21.722 5.101 1.00 92.81 697 ARG A O 1
ATOM 5522 N N . ASP A 1 698 ? -4.742 -21.381 3.800 1.00 86.38 698 ASP A N 1
ATOM 5523 C CA . ASP A 1 698 ? -4.039 -21.506 2.520 1.00 86.38 698 ASP A CA 1
ATOM 5524 C C . ASP A 1 698 ? -3.047 -20.342 2.311 1.00 86.38 698 ASP A C 1
ATOM 5526 O O . ASP A 1 698 ? -1.918 -20.578 1.881 1.00 86.38 698 ASP A O 1
ATOM 5530 N N . SER A 1 699 ? -3.407 -19.111 2.707 1.00 88.94 699 SER A N 1
ATOM 5531 C CA . SER A 1 699 ? -2.504 -17.946 2.699 1.00 88.94 699 SER A CA 1
ATOM 5532 C C . SER A 1 699 ? -1.293 -18.138 3.620 1.00 88.94 699 SER A C 1
ATOM 5534 O O . SER A 1 699 ? -0.155 -17.973 3.185 1.00 88.94 699 SER A O 1
ATOM 5536 N N . ILE A 1 700 ? -1.511 -18.593 4.861 1.00 90.38 700 ILE A N 1
ATOM 5537 C CA . ILE A 1 700 ? -0.437 -18.916 5.820 1.00 90.38 700 ILE A CA 1
ATOM 5538 C C . ILE A 1 700 ? 0.497 -20.002 5.270 1.00 90.38 700 ILE A C 1
ATOM 5540 O O . ILE A 1 700 ? 1.709 -19.941 5.466 1.00 90.38 700 ILE A O 1
ATOM 5544 N N . LYS A 1 701 ? -0.049 -21.005 4.573 1.00 85.69 701 LYS A N 1
ATOM 5545 C CA . LYS A 1 701 ? 0.746 -22.067 3.945 1.00 85.69 701 LYS A CA 1
ATOM 5546 C C . LYS A 1 701 ? 1.594 -21.542 2.778 1.00 85.69 701 LYS A C 1
ATOM 5548 O O . LYS A 1 701 ? 2.711 -22.021 2.603 1.00 85.69 701 LYS A O 1
ATOM 5553 N N . ALA A 1 702 ? 1.069 -20.601 1.991 1.00 78.50 702 ALA A N 1
ATOM 5554 C CA . ALA A 1 702 ? 1.775 -19.990 0.864 1.00 78.50 702 ALA A CA 1
ATOM 5555 C C . ALA A 1 702 ? 2.859 -18.996 1.318 1.00 78.50 702 ALA A C 1
ATOM 5557 O O . ALA A 1 702 ? 3.979 -19.048 0.820 1.00 78.50 702 ALA A O 1
ATOM 5558 N N . ALA A 1 703 ? 2.553 -18.145 2.302 1.00 80.88 703 ALA A N 1
ATOM 5559 C CA . ALA A 1 703 ? 3.461 -17.133 2.838 1.00 80.88 703 ALA A CA 1
ATOM 5560 C C . ALA A 1 703 ? 3.558 -17.212 4.380 1.00 80.88 703 ALA A C 1
ATOM 5562 O O . ALA A 1 703 ? 2.997 -16.366 5.078 1.00 80.88 703 ALA A O 1
ATOM 5563 N N . PRO A 1 704 ? 4.323 -18.168 4.951 1.00 85.94 704 PRO A N 1
ATOM 5564 C CA . PRO A 1 704 ? 4.412 -18.360 6.407 1.00 85.94 704 PRO A CA 1
ATOM 5565 C C . PRO A 1 704 ? 4.992 -17.173 7.194 1.00 85.94 704 PRO A C 1
ATOM 5567 O O . PRO A 1 704 ? 4.907 -17.148 8.418 1.00 85.94 704 PRO A O 1
ATOM 5570 N N . LEU A 1 705 ? 5.611 -16.206 6.507 1.00 84.06 705 LEU A N 1
ATOM 5571 C CA . LEU A 1 705 ? 6.152 -14.966 7.076 1.00 84.06 705 LEU A CA 1
ATOM 5572 C C . LEU A 1 705 ? 5.297 -13.723 6.751 1.00 84.06 705 LEU A C 1
ATOM 5574 O O . LEU A 1 705 ? 5.715 -12.609 7.063 1.00 84.06 705 LEU A O 1
ATOM 5578 N N . SER A 1 706 ? 4.113 -13.878 6.148 1.00 84.12 706 SER A N 1
ATOM 5579 C CA . SER A 1 706 ? 3.105 -12.812 6.081 1.00 84.12 706 SER A CA 1
ATOM 5580 C C . SER A 1 706 ? 2.345 -12.774 7.406 1.00 84.12 706 SER A C 1
ATOM 5582 O O . SER A 1 706 ? 1.793 -13.785 7.836 1.00 84.12 706 SER A O 1
ATOM 5584 N N . TRP A 1 707 ? 2.339 -11.621 8.075 1.00 90.50 707 TRP A N 1
ATOM 5585 C CA . TRP A 1 707 ? 1.634 -11.459 9.350 1.00 90.50 707 TRP A CA 1
ATOM 5586 C C . TRP A 1 707 ? 0.119 -11.305 9.160 1.00 90.50 707 TRP A C 1
ATOM 5588 O O . TRP A 1 707 ? -0.656 -11.809 9.972 1.00 90.50 707 TRP A O 1
ATOM 5598 N N . ASP A 1 708 ? -0.304 -10.688 8.054 1.00 91.62 708 ASP A N 1
ATOM 5599 C CA . ASP A 1 708 ? -1.698 -10.326 7.769 1.00 91.62 708 ASP A CA 1
ATOM 5600 C C . ASP A 1 708 ? -2.645 -11.535 7.854 1.00 91.62 708 ASP A C 1
ATOM 5602 O O . ASP A 1 708 ? -3.708 -11.477 8.471 1.00 91.62 708 ASP A O 1
ATOM 5606 N N . ALA A 1 709 ? -2.224 -12.687 7.323 1.00 92.06 709 ALA A N 1
ATOM 5607 C CA . ALA A 1 709 ? -3.023 -13.910 7.378 1.00 92.06 709 ALA A CA 1
ATOM 5608 C C . ALA A 1 709 ? -3.125 -14.515 8.793 1.00 92.06 709 ALA A C 1
ATOM 5610 O O . ALA A 1 709 ? -4.135 -15.142 9.114 1.00 92.06 709 ALA A O 1
ATOM 5611 N N . TYR A 1 710 ? -2.119 -14.309 9.654 1.00 96.06 710 TYR A N 1
ATOM 5612 C CA . TYR A 1 710 ? -2.174 -14.718 11.062 1.00 96.06 710 TYR A CA 1
ATOM 5613 C C . TYR A 1 710 ? -3.082 -13.796 11.875 1.00 96.06 710 TYR A C 1
ATOM 5615 O O . TYR A 1 710 ? -3.895 -14.300 12.652 1.00 96.06 710 TYR A O 1
ATOM 5623 N N . ILE A 1 711 ? -2.968 -12.471 11.704 1.00 95.81 711 ILE A N 1
ATOM 5624 C CA . ILE A 1 711 ? -3.805 -11.521 12.446 1.00 95.81 711 ILE A CA 1
ATOM 5625 C C . ILE A 1 711 ? -5.273 -11.626 12.034 1.00 95.81 711 ILE A C 1
ATOM 5627 O O . ILE A 1 711 ? -6.120 -11.700 12.919 1.00 95.81 711 ILE A O 1
ATOM 5631 N N . GLU A 1 712 ? -5.592 -11.749 10.743 1.00 95.31 712 GLU A N 1
ATOM 5632 C CA . GLU A 1 712 ? -6.990 -11.845 10.305 1.00 95.31 712 GLU A CA 1
ATOM 5633 C C . GLU A 1 712 ? -7.648 -13.189 10.636 1.00 95.31 712 GLU A C 1
ATOM 5635 O O . GLU A 1 712 ? -8.776 -13.206 11.133 1.00 95.31 712 GLU A O 1
ATOM 5640 N N . LEU A 1 713 ? -6.941 -14.318 10.503 1.00 96.75 713 LEU A N 1
ATOM 5641 C CA . LEU A 1 713 ? -7.469 -15.590 11.007 1.00 96.75 713 LEU A CA 1
ATOM 5642 C C . LEU A 1 713 ? -7.605 -15.581 12.534 1.00 96.75 713 LEU A C 1
ATOM 5644 O O . LEU A 1 713 ? -8.560 -16.135 13.070 1.00 96.75 713 LEU A O 1
ATOM 5648 N N . GLY A 1 714 ? -6.680 -14.944 13.252 1.00 97.00 714 GLY A N 1
ATOM 5649 C CA . GLY A 1 714 ? -6.785 -14.784 14.697 1.00 97.00 714 GLY A CA 1
ATOM 5650 C C . GLY A 1 714 ? -7.962 -13.904 15.119 1.00 97.00 714 GLY A C 1
ATOM 5651 O O . GLY A 1 714 ? -8.654 -14.259 16.071 1.00 97.00 714 GLY A O 1
ATOM 5652 N N . ASN A 1 715 ? -8.240 -12.816 14.390 1.00 95.12 715 ASN A N 1
ATOM 5653 C CA . ASN A 1 715 ? -9.442 -11.995 14.565 1.00 95.12 715 ASN A CA 1
ATOM 5654 C C . ASN A 1 715 ? -10.697 -12.862 14.357 1.00 95.12 715 ASN A C 1
ATOM 5656 O O . ASN A 1 715 ? -11.539 -12.935 15.248 1.00 95.12 715 ASN A O 1
ATOM 5660 N N . LEU A 1 716 ? -10.773 -13.600 13.242 1.00 94.88 716 LEU A N 1
ATOM 5661 C CA . LEU A 1 716 ? -11.889 -14.500 12.930 1.00 94.88 716 LEU A CA 1
ATOM 5662 C C . LEU A 1 716 ? -12.112 -15.548 14.035 1.00 94.88 716 LEU A C 1
ATOM 5664 O O . LEU A 1 716 ? -13.237 -15.743 14.491 1.00 94.88 716 LEU A O 1
ATOM 5668 N N . LEU A 1 717 ? -11.042 -16.189 14.513 1.00 96.69 717 LEU A N 1
ATOM 5669 C CA . LEU A 1 717 ? -11.098 -17.161 15.609 1.00 96.69 717 LEU A CA 1
ATOM 5670 C C . LEU A 1 717 ? -11.562 -16.519 16.926 1.00 96.69 717 LEU A C 1
ATOM 5672 O O . LEU A 1 717 ? -12.353 -17.134 17.642 1.00 96.69 717 LEU A O 1
ATOM 5676 N N . ILE A 1 718 ? -11.128 -15.291 17.238 1.00 96.06 718 ILE A N 1
ATOM 5677 C CA . ILE A 1 718 ? -11.611 -14.539 18.407 1.00 96.06 718 ILE A CA 1
ATOM 5678 C C . ILE A 1 718 ? -13.112 -14.272 18.289 1.00 96.06 718 ILE A C 1
ATOM 5680 O O . ILE A 1 718 ? -13.845 -14.562 19.231 1.00 96.06 718 ILE A O 1
ATOM 5684 N N . GLU A 1 719 ? -13.591 -13.808 17.134 1.00 92.94 719 GLU A N 1
ATOM 5685 C CA . GLU A 1 719 ? -15.015 -13.544 16.898 1.00 92.94 719 GLU A CA 1
ATOM 5686 C C . GLU A 1 719 ? -15.894 -14.804 16.979 1.00 92.94 719 GLU A C 1
ATOM 5688 O O . GLU A 1 719 ? -17.053 -14.718 17.385 1.00 92.94 719 GLU A O 1
ATOM 5693 N N . GLN A 1 720 ? -15.342 -15.980 16.655 1.00 93.19 720 GLN A N 1
ATOM 5694 C CA . GLN A 1 720 ? -15.978 -17.289 16.873 1.00 93.19 720 GLN A CA 1
ATOM 5695 C C . GLN A 1 720 ? -15.835 -17.812 18.322 1.00 93.19 720 GLN A C 1
ATOM 5697 O O . GLN A 1 720 ? -16.285 -18.917 18.629 1.00 93.19 720 GLN A O 1
ATOM 5702 N N . GLY A 1 721 ? -15.200 -17.055 19.223 1.00 94.19 721 GLY A N 1
ATOM 5703 C CA . GLY A 1 721 ? -14.965 -17.424 20.623 1.00 94.19 721 GLY A CA 1
ATOM 5704 C C . GLY A 1 721 ? -13.872 -18.477 20.844 1.00 94.19 721 GLY A C 1
ATOM 5705 O O . GLY A 1 721 ? -13.812 -19.079 21.913 1.00 94.19 721 GLY A O 1
ATOM 5706 N N . GLN A 1 722 ? -13.008 -18.720 19.857 1.00 96.81 722 GLN A N 1
ATOM 5707 C CA . GLN A 1 722 ? -11.951 -19.740 19.870 1.00 96.81 722 GLN A CA 1
ATOM 5708 C C . GLN A 1 722 ? -10.606 -19.150 20.342 1.00 96.81 722 GLN A C 1
ATOM 5710 O O . GLN A 1 722 ? -9.589 -19.200 19.646 1.00 96.81 722 GLN A O 1
ATOM 5715 N N . LEU A 1 723 ? -10.610 -18.557 21.537 1.00 96.81 723 LEU A N 1
ATOM 5716 C CA . LEU A 1 723 ? -9.555 -17.668 22.045 1.00 96.81 723 LEU A CA 1
ATOM 5717 C C . LEU A 1 723 ? -8.191 -18.366 22.193 1.00 96.81 723 LEU A C 1
ATOM 5719 O O . LEU A 1 723 ? -7.158 -17.816 21.809 1.00 96.81 723 LEU A O 1
ATOM 5723 N N . GLU A 1 724 ? -8.176 -19.607 22.681 1.00 96.75 724 GLU A N 1
ATOM 5724 C CA . GLU A 1 724 ? -6.964 -20.420 22.813 1.00 96.75 724 GLU A CA 1
ATOM 5725 C C . GLU A 1 724 ? -6.399 -20.822 21.446 1.00 96.75 724 GLU A C 1
ATOM 5727 O O . GLU A 1 724 ? -5.181 -20.916 21.284 1.00 96.75 724 GLU A O 1
ATOM 5732 N N . GLN A 1 725 ? -7.263 -21.031 20.445 1.00 97.69 725 GLN A N 1
ATOM 5733 C CA . GLN A 1 725 ? -6.826 -21.321 19.078 1.00 97.69 725 GLN A CA 1
ATOM 5734 C C . GLN A 1 725 ? -6.210 -20.084 18.423 1.00 97.69 725 GLN A C 1
ATOM 5736 O O . GLN A 1 725 ? -5.158 -20.207 17.800 1.00 97.69 725 GLN A O 1
ATOM 5741 N N . ALA A 1 726 ? -6.801 -18.900 18.622 1.00 97.94 726 ALA A N 1
ATOM 5742 C CA . ALA A 1 726 ? -6.235 -17.631 18.168 1.00 97.94 726 ALA A CA 1
ATOM 5743 C C . ALA A 1 726 ? -4.875 -17.343 18.831 1.00 97.94 726 ALA A C 1
ATOM 5745 O O . ALA A 1 726 ? -3.887 -17.098 18.143 1.00 97.94 726 ALA A O 1
ATOM 5746 N N . SER A 1 727 ? -4.780 -17.466 20.161 1.00 97.12 727 SER A N 1
ATOM 5747 C CA . SER A 1 727 ? -3.519 -17.283 20.895 1.00 97.12 727 SER A CA 1
ATOM 5748 C C . SER A 1 727 ? -2.435 -18.270 20.439 1.00 97.12 727 SER A C 1
ATOM 5750 O O . SER A 1 727 ? -1.305 -17.867 20.157 1.00 97.12 727 SER A O 1
ATOM 5752 N N . LYS A 1 728 ? -2.784 -19.554 20.267 1.00 97.12 728 LYS A N 1
ATOM 5753 C CA . LYS A 1 728 ? -1.870 -20.574 19.730 1.00 97.12 728 LYS A CA 1
ATOM 5754 C C . LYS A 1 728 ? -1.453 -20.281 18.287 1.00 97.12 728 LYS A C 1
ATOM 5756 O O . LYS A 1 728 ? -0.298 -20.512 17.946 1.00 97.12 728 LYS A O 1
ATOM 5761 N N . LEU A 1 729 ? -2.361 -19.783 17.446 1.00 97.50 729 LEU A N 1
ATOM 5762 C CA . LEU A 1 729 ? -2.055 -19.375 16.077 1.00 97.50 729 LEU A CA 1
ATOM 5763 C C . LEU A 1 729 ? -1.022 -18.242 16.064 1.00 97.50 729 LEU A C 1
ATOM 5765 O O . LEU A 1 729 ? -0.001 -18.382 15.395 1.00 97.50 729 LEU A O 1
ATOM 5769 N N . PHE A 1 730 ? -1.245 -17.179 16.845 1.00 97.44 730 PHE A N 1
ATOM 5770 C CA . PHE A 1 730 ? -0.302 -16.065 16.970 1.00 97.44 730 PHE A CA 1
ATOM 5771 C C . PHE A 1 730 ? 1.073 -16.541 17.454 1.00 97.44 730 PHE A C 1
ATOM 5773 O O . PHE A 1 730 ? 2.080 -16.249 16.820 1.00 97.44 730 PHE A O 1
ATOM 5780 N N . MET A 1 731 ? 1.129 -17.333 18.529 1.00 95.81 731 MET A N 1
ATOM 5781 C CA . MET A 1 731 ? 2.393 -17.846 19.081 1.00 95.81 731 MET A CA 1
ATOM 5782 C C . MET A 1 731 ? 3.128 -18.829 18.150 1.00 95.81 731 MET A C 1
ATOM 5784 O O . MET A 1 731 ? 4.336 -19.021 18.295 1.00 95.81 731 MET A O 1
ATOM 5788 N N . ASN A 1 732 ? 2.426 -19.432 17.186 1.00 94.81 732 ASN A N 1
ATOM 5789 C CA . ASN A 1 732 ? 2.997 -20.307 16.160 1.00 94.81 732 ASN A CA 1
ATOM 5790 C C . ASN A 1 732 ? 3.519 -19.555 14.922 1.00 94.81 732 ASN A C 1
ATOM 5792 O O . ASN A 1 732 ? 4.052 -20.200 14.017 1.00 94.81 732 ASN A O 1
ATOM 5796 N N . TYR A 1 733 ? 3.374 -18.229 14.843 1.00 95.12 733 TYR A N 1
ATOM 5797 C CA . TYR A 1 733 ? 3.944 -17.437 13.753 1.00 95.12 733 TYR A CA 1
ATOM 5798 C C . TYR A 1 733 ? 5.477 -17.623 13.707 1.00 95.12 733 TYR A C 1
ATOM 5800 O O . TYR A 1 733 ? 6.151 -17.389 14.717 1.00 95.12 733 TYR A O 1
ATOM 5808 N N . PRO A 1 734 ? 6.065 -18.070 12.577 1.00 91.44 734 PRO A N 1
ATOM 5809 C CA . PRO A 1 734 ? 7.467 -18.471 12.526 1.00 91.44 734 PRO A CA 1
ATOM 5810 C C . PRO A 1 734 ? 8.458 -17.387 12.949 1.00 91.44 734 PRO A C 1
ATOM 5812 O O . PRO A 1 734 ? 9.454 -17.718 13.581 1.00 91.44 734 PRO A O 1
ATOM 5815 N N . ALA A 1 735 ? 8.185 -16.104 12.682 1.00 88.12 735 ALA A N 1
ATOM 5816 C CA . ALA A 1 735 ? 9.080 -15.008 13.069 1.00 88.12 735 ALA A CA 1
ATOM 5817 C C . ALA A 1 735 ? 9.194 -14.802 14.596 1.00 88.12 735 ALA A C 1
ATOM 5819 O O . ALA A 1 735 ? 10.137 -14.161 15.051 1.00 88.12 735 ALA A O 1
ATOM 5820 N N . PHE A 1 736 ? 8.276 -15.362 15.394 1.00 92.75 736 PHE A N 1
ATOM 5821 C CA . PHE A 1 736 ? 8.334 -15.333 16.861 1.00 92.75 736 PHE A CA 1
ATOM 5822 C C . PHE A 1 736 ? 9.257 -16.404 17.463 1.00 92.75 736 PHE A C 1
ATOM 5824 O O . PHE A 1 736 ? 9.527 -16.380 18.666 1.00 92.75 736 PHE A O 1
ATOM 5831 N N . GLN A 1 737 ? 9.745 -17.347 16.651 1.00 88.62 737 GLN A N 1
ATOM 5832 C CA . GLN A 1 737 ? 10.699 -18.357 17.100 1.00 88.62 737 GLN A CA 1
ATOM 5833 C C . GLN A 1 737 ? 12.109 -17.760 17.241 1.00 88.62 737 GLN A C 1
ATOM 5835 O O . GLN A 1 737 ? 12.448 -16.746 16.626 1.00 88.62 737 GLN A O 1
ATOM 5840 N N . LYS A 1 738 ? 12.945 -18.397 18.069 1.00 75.94 738 LYS A N 1
ATOM 5841 C CA . LYS A 1 738 ? 14.347 -17.991 18.250 1.00 75.94 738 LYS A CA 1
ATOM 5842 C C . LYS A 1 738 ? 15.153 -18.183 16.961 1.00 75.94 738 LYS A C 1
ATOM 5844 O O . LYS A 1 738 ? 14.825 -19.036 16.142 1.00 75.94 738 LYS A O 1
ATOM 5849 N N . ASP A 1 739 ? 16.218 -17.395 16.825 1.00 68.06 739 ASP A N 1
ATOM 5850 C CA . ASP A 1 739 ? 17.255 -17.532 15.789 1.00 68.06 739 ASP A CA 1
ATOM 5851 C C . ASP A 1 739 ? 16.763 -17.363 14.332 1.00 68.06 739 ASP A C 1
ATOM 5853 O O . ASP A 1 739 ? 17.435 -17.738 13.374 1.00 68.06 739 ASP A O 1
ATOM 5857 N N . THR A 1 740 ? 15.603 -16.727 14.143 1.00 65.50 740 THR A N 1
ATOM 5858 C CA . THR A 1 740 ? 14.949 -16.509 12.837 1.00 65.50 740 THR A CA 1
ATOM 5859 C C . THR A 1 740 ? 15.564 -15.391 11.989 1.00 65.50 740 THR A C 1
ATOM 5861 O O . THR A 1 740 ? 15.164 -15.208 10.840 1.00 65.50 740 THR A O 1
ATOM 5864 N N . ASN A 1 741 ? 16.509 -14.616 12.540 1.00 66.81 741 ASN A N 1
ATOM 5865 C CA . ASN A 1 741 ? 17.045 -13.373 11.958 1.00 66.81 741 ASN A CA 1
ATOM 5866 C C . ASN A 1 741 ? 15.962 -12.362 11.511 1.00 66.81 741 ASN A C 1
ATOM 5868 O O . ASN A 1 741 ? 16.223 -11.504 10.663 1.00 66.81 741 ASN A O 1
ATOM 5872 N N . ALA A 1 742 ? 14.744 -12.463 12.053 1.00 74.31 742 ALA A N 1
ATOM 5873 C CA . ALA A 1 742 ? 13.648 -11.552 11.755 1.00 74.31 742 ALA A CA 1
ATOM 5874 C C . ALA A 1 742 ? 13.859 -10.187 12.436 1.00 74.31 742 ALA A C 1
ATOM 5876 O O . ALA A 1 742 ? 14.535 -10.078 13.458 1.00 74.31 742 ALA A O 1
ATOM 5877 N N . ASN A 1 743 ? 13.295 -9.127 11.850 1.00 80.31 743 ASN A N 1
ATOM 5878 C CA . ASN A 1 743 ? 13.486 -7.757 12.327 1.00 80.31 743 ASN A CA 1
ATOM 5879 C C . ASN A 1 743 ? 12.845 -7.572 13.725 1.00 80.31 743 ASN A C 1
ATOM 5881 O O . ASN A 1 743 ? 11.620 -7.692 13.824 1.00 80.31 743 ASN A O 1
ATOM 5885 N N . PRO A 1 744 ? 13.610 -7.221 14.782 1.00 86.94 744 PRO A N 1
ATOM 5886 C CA . PRO A 1 744 ? 13.075 -7.087 16.140 1.00 86.94 744 PRO A CA 1
ATOM 5887 C C . PRO A 1 744 ? 11.951 -6.051 16.273 1.00 86.94 744 PRO A C 1
ATOM 5889 O O . PRO A 1 744 ? 11.025 -6.251 17.056 1.00 86.94 744 PRO A O 1
ATOM 5892 N N . VAL A 1 745 ? 11.976 -4.966 15.485 1.00 85.50 745 VAL A N 1
ATOM 5893 C CA . VAL A 1 745 ? 10.902 -3.951 15.465 1.00 85.50 745 VAL A CA 1
ATOM 5894 C C . VAL A 1 745 ? 9.608 -4.563 14.937 1.00 85.50 745 VAL A C 1
ATOM 5896 O O . VAL A 1 745 ? 8.552 -4.383 15.539 1.00 85.50 745 VAL A O 1
ATOM 5899 N N . ARG A 1 746 ? 9.695 -5.349 13.855 1.00 86.06 746 ARG A N 1
ATOM 5900 C CA . ARG A 1 746 ? 8.539 -6.055 13.291 1.00 86.06 746 ARG A CA 1
ATOM 5901 C C . ARG A 1 746 ? 8.001 -7.108 14.260 1.00 86.06 746 ARG A C 1
ATOM 5903 O O . ARG A 1 746 ? 6.808 -7.104 14.523 1.00 86.06 746 ARG A O 1
ATOM 5910 N N . ILE A 1 747 ? 8.866 -7.931 14.863 1.00 91.19 747 ILE A N 1
ATOM 5911 C CA . ILE A 1 747 ? 8.460 -8.896 15.905 1.00 91.19 747 ILE A CA 1
ATOM 5912 C C . ILE A 1 747 ? 7.717 -8.180 17.042 1.00 91.19 747 ILE A C 1
ATOM 5914 O O . ILE A 1 747 ? 6.687 -8.666 17.504 1.00 91.19 747 ILE A O 1
ATOM 5918 N N . SER A 1 748 ? 8.224 -7.021 17.477 1.00 94.62 748 SER A N 1
ATOM 5919 C CA . SER A 1 748 ? 7.604 -6.221 18.534 1.00 94.62 748 SER A CA 1
ATOM 5920 C C . SER A 1 748 ? 6.207 -5.731 18.140 1.00 94.62 748 SER A C 1
ATOM 5922 O O . SER A 1 748 ? 5.262 -5.934 18.902 1.00 94.62 748 SER A O 1
ATOM 5924 N N . ASN A 1 749 ? 6.055 -5.172 16.934 1.00 94.38 749 ASN A N 1
ATOM 5925 C CA . ASN A 1 749 ? 4.777 -4.695 16.397 1.00 94.38 749 ASN A CA 1
ATOM 5926 C C . ASN A 1 749 ? 3.753 -5.829 16.204 1.00 94.38 749 ASN A C 1
ATOM 5928 O O . ASN A 1 749 ? 2.642 -5.732 16.728 1.00 94.38 749 ASN A O 1
ATOM 5932 N N . ASP A 1 750 ? 4.136 -6.908 15.513 1.00 95.88 750 ASP A N 1
ATOM 5933 C CA . ASP A 1 750 ? 3.284 -8.070 15.221 1.00 95.88 750 ASP A CA 1
ATOM 5934 C C . ASP A 1 750 ? 2.774 -8.687 16.550 1.00 95.88 750 ASP A C 1
ATOM 5936 O O . ASP A 1 750 ? 1.569 -8.857 16.770 1.00 95.88 750 ASP A O 1
ATOM 5940 N N . ALA A 1 751 ? 3.675 -8.932 17.514 1.00 97.50 751 ALA A N 1
ATOM 5941 C CA . ALA A 1 751 ? 3.317 -9.508 18.814 1.00 97.50 751 ALA A CA 1
ATOM 5942 C C . ALA A 1 751 ? 2.451 -8.560 19.664 1.00 97.50 751 ALA A C 1
ATOM 5944 O O . ALA A 1 751 ? 1.483 -8.996 20.294 1.00 97.50 751 ALA A O 1
ATOM 5945 N N . TYR A 1 752 ? 2.736 -7.254 19.647 1.00 97.44 752 TYR A N 1
ATOM 5946 C CA . TYR A 1 752 ? 1.900 -6.242 20.291 1.00 97.44 752 TYR A CA 1
ATOM 5947 C C . TYR A 1 752 ? 0.477 -6.206 19.716 1.00 97.44 752 TYR A C 1
ATOM 5949 O O . TYR A 1 752 ? -0.482 -6.085 20.483 1.00 97.44 752 TYR A O 1
ATOM 5957 N N . GLN A 1 753 ? 0.310 -6.323 18.395 1.00 96.94 753 GLN A N 1
ATOM 5958 C CA . GLN A 1 753 ? -1.005 -6.280 17.750 1.00 96.94 753 GLN A CA 1
ATOM 5959 C C . GLN A 1 753 ? -1.871 -7.473 18.181 1.00 96.94 753 GLN A C 1
ATOM 5961 O O . GLN A 1 753 ? -3.000 -7.283 18.640 1.00 96.94 753 GLN A O 1
ATOM 5966 N N . ALA A 1 754 ? -1.322 -8.690 18.142 1.00 97.56 754 ALA A N 1
ATOM 5967 C CA . ALA A 1 754 ? -2.004 -9.887 18.637 1.00 97.56 754 ALA A CA 1
ATOM 5968 C C . ALA A 1 754 ? -2.298 -9.822 20.147 1.00 97.56 754 ALA A C 1
ATOM 5970 O O . ALA A 1 754 ? -3.415 -10.117 20.583 1.00 97.56 754 ALA A O 1
ATOM 5971 N N . GLY A 1 755 ? -1.331 -9.363 20.952 1.00 97.06 755 GLY A N 1
ATOM 5972 C CA . GLY A 1 755 ? -1.526 -9.133 22.386 1.00 97.06 755 GLY A CA 1
ATOM 5973 C C . GLY A 1 755 ? -2.642 -8.120 22.665 1.00 97.06 755 GLY A C 1
ATOM 5974 O O . GLY A 1 755 ? -3.433 -8.310 23.587 1.00 97.06 755 GLY A O 1
ATOM 5975 N N . SER A 1 756 ? -2.768 -7.086 21.826 1.00 95.69 756 SER A N 1
ATOM 5976 C CA . SER A 1 756 ? -3.820 -6.064 21.914 1.00 95.69 756 SER A CA 1
ATOM 5977 C C . SER A 1 756 ? -5.219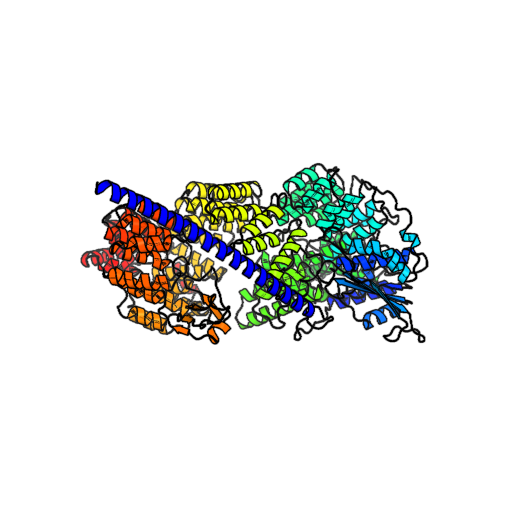 -6.635 21.698 1.00 95.69 756 SER A C 1
ATOM 5979 O O . SER A 1 756 ? -6.123 -6.288 22.457 1.00 95.69 756 SER A O 1
ATOM 5981 N N . ARG A 1 757 ? -5.405 -7.530 20.715 1.00 95.12 757 ARG A N 1
ATOM 5982 C CA . ARG A 1 757 ? -6.708 -8.167 20.444 1.00 95.12 757 ARG A CA 1
ATOM 5983 C C . ARG A 1 757 ? -7.231 -8.944 21.654 1.00 95.12 757 ARG A C 1
ATOM 5985 O O . ARG A 1 757 ? -8.379 -8.767 22.043 1.00 95.12 757 ARG A O 1
ATOM 5992 N N . LEU A 1 758 ? -6.370 -9.741 22.288 1.00 96.00 758 LEU A N 1
ATOM 5993 C CA . LEU A 1 758 ? -6.710 -10.534 23.478 1.00 96.00 758 LEU A CA 1
ATOM 5994 C C . LEU A 1 758 ? -6.842 -9.663 24.741 1.00 96.00 758 LEU A C 1
ATOM 5996 O O . LEU A 1 758 ? -7.714 -9.890 25.579 1.00 96.00 758 LEU A O 1
ATOM 6000 N N . TYR A 1 759 ? -6.014 -8.624 24.866 1.00 95.12 759 TYR A N 1
ATOM 6001 C CA . TYR A 1 759 ? -6.069 -7.681 25.981 1.00 95.12 759 TYR A CA 1
ATOM 6002 C C . TYR A 1 759 ? -7.397 -6.924 26.028 1.00 95.12 759 TYR A C 1
ATOM 6004 O O . TYR A 1 759 ? -8.031 -6.920 27.075 1.00 95.12 759 TYR A O 1
ATOM 6012 N N . TRP A 1 760 ? -7.864 -6.339 24.921 1.00 92.88 760 TRP A N 1
ATOM 6013 C CA . TRP A 1 760 ? -9.065 -5.487 24.923 1.00 92.88 760 TRP A CA 1
ATOM 6014 C C . TRP A 1 760 ? -10.399 -6.223 25.153 1.00 92.88 760 TRP A C 1
ATOM 6016 O O . TRP A 1 760 ? -11.415 -5.563 25.381 1.00 92.88 760 TRP A O 1
ATOM 6026 N N . ILE A 1 761 ? -10.392 -7.561 25.160 1.00 94.19 761 ILE A N 1
ATOM 6027 C CA . ILE A 1 761 ? -11.513 -8.419 25.595 1.00 94.19 761 ILE A CA 1
ATOM 6028 C C . ILE A 1 761 ? -11.311 -9.008 27.007 1.00 94.19 761 ILE A C 1
ATOM 6030 O O . ILE A 1 761 ? -12.181 -9.702 27.530 1.00 94.19 761 ILE A O 1
ATOM 6034 N N . GLY A 1 762 ? -10.191 -8.692 27.667 1.00 94.12 762 GLY A N 1
ATOM 6035 C CA . GLY A 1 762 ? -9.892 -9.067 29.053 1.00 94.12 762 GLY A CA 1
ATOM 6036 C C . GLY A 1 762 ? -9.123 -10.374 29.243 1.00 94.12 762 GLY A C 1
ATOM 6037 O O . GLY A 1 762 ? -8.938 -10.792 30.387 1.00 94.12 762 GLY A O 1
ATOM 6038 N N . GLU A 1 763 ? -8.629 -10.992 28.170 1.00 96.19 763 GLU A N 1
ATOM 6039 C CA . GLU A 1 763 ? -7.868 -12.246 28.219 1.00 96.19 763 GLU A CA 1
ATOM 6040 C C . GLU A 1 763 ? -6.381 -12.008 28.504 1.00 96.19 763 GLU A C 1
ATOM 6042 O O . GLU A 1 763 ? -5.487 -12.344 27.723 1.00 96.19 763 GLU A O 1
ATOM 6047 N N . PHE A 1 764 ? -6.099 -11.419 29.670 1.00 96.00 764 PHE A N 1
ATOM 6048 C CA . PHE A 1 764 ? -4.741 -11.063 30.092 1.00 96.00 764 PHE A CA 1
ATOM 6049 C C . PHE A 1 764 ? -3.766 -12.245 30.065 1.00 96.00 764 PHE A C 1
ATOM 6051 O O . PHE A 1 764 ? -2.612 -12.066 29.695 1.00 96.00 764 PHE A O 1
ATOM 6058 N N . ALA A 1 765 ? -4.218 -13.450 30.426 1.00 96.88 765 ALA A N 1
ATOM 6059 C CA . ALA A 1 765 ? -3.374 -14.645 30.430 1.00 96.88 765 ALA A CA 1
ATOM 6060 C C . ALA A 1 765 ? -2.895 -15.038 29.020 1.00 96.88 765 ALA A C 1
ATOM 6062 O O . ALA A 1 765 ? -1.766 -15.497 28.870 1.00 96.88 765 ALA A O 1
ATOM 6063 N N . LEU A 1 766 ? -3.724 -14.812 27.994 1.00 97.62 766 LEU A N 1
ATOM 6064 C CA . LEU A 1 766 ? -3.382 -15.068 26.592 1.00 97.62 766 LEU A CA 1
ATOM 6065 C C . LEU A 1 766 ? -2.609 -13.894 25.962 1.00 97.62 766 LEU A C 1
ATOM 6067 O O . LEU A 1 766 ? -1.803 -14.106 25.059 1.00 97.62 766 LEU A O 1
ATOM 6071 N N . ALA A 1 767 ? -2.822 -12.666 26.449 1.00 97.38 767 ALA A N 1
ATOM 6072 C CA . ALA A 1 767 ? -2.127 -11.463 25.985 1.00 97.38 767 ALA A CA 1
ATOM 6073 C C . ALA A 1 767 ? -0.699 -11.307 26.550 1.00 97.38 767 ALA A C 1
ATOM 6075 O O . ALA A 1 767 ? 0.192 -10.832 25.845 1.00 97.38 767 ALA A O 1
ATOM 6076 N N . THR A 1 768 ? -0.457 -11.700 27.808 1.00 97.75 768 THR A N 1
ATOM 6077 C CA . THR A 1 768 ? 0.840 -11.521 28.489 1.00 97.75 768 THR A CA 1
ATOM 6078 C C . THR A 1 768 ? 2.028 -12.126 27.723 1.00 97.75 768 THR A C 1
ATOM 6080 O O . THR A 1 768 ? 2.980 -11.381 27.497 1.00 97.75 768 THR A O 1
ATOM 6083 N N . PRO A 1 769 ? 2.003 -13.388 27.238 1.00 97.94 769 PRO A N 1
ATOM 6084 C CA . PRO A 1 769 ? 3.139 -13.969 26.509 1.00 97.94 769 PRO A CA 1
ATOM 6085 C C . PRO A 1 769 ? 3.518 -13.198 25.235 1.00 97.94 769 PRO A C 1
ATOM 6087 O O . PRO A 1 769 ? 4.696 -13.112 24.883 1.00 97.94 769 PRO A O 1
ATOM 6090 N N . LEU A 1 770 ? 2.525 -12.600 24.567 1.00 98.12 770 LEU A N 1
ATOM 6091 C CA . LEU A 1 770 ? 2.708 -11.779 23.369 1.00 98.12 770 LEU A CA 1
ATOM 6092 C C . LEU A 1 770 ? 3.335 -10.417 23.718 1.00 98.12 770 LEU A C 1
ATOM 6094 O O . LEU A 1 770 ? 4.291 -9.999 23.069 1.00 98.12 770 LEU A O 1
ATOM 6098 N N . TYR A 1 771 ? 2.902 -9.762 24.801 1.00 97.94 771 TYR A N 1
ATOM 6099 C CA . TYR A 1 771 ? 3.557 -8.539 25.293 1.00 97.94 771 TYR A CA 1
ATOM 6100 C C . TYR A 1 771 ? 4.966 -8.783 25.854 1.00 97.94 771 TYR A C 1
ATOM 6102 O O . TYR A 1 771 ? 5.855 -7.943 25.696 1.00 97.94 771 TYR A O 1
ATOM 6110 N N . GLU A 1 772 ? 5.211 -9.928 26.489 1.00 97.88 772 GLU A N 1
ATOM 6111 C CA . GLU A 1 772 ? 6.554 -10.335 26.912 1.00 97.88 772 GLU A CA 1
ATOM 6112 C C . GLU A 1 772 ? 7.454 -10.590 25.702 1.00 97.88 772 GLU A C 1
ATOM 6114 O O . GLU A 1 772 ? 8.630 -10.236 25.716 1.00 97.88 772 GLU A O 1
ATOM 6119 N N . LEU A 1 773 ? 6.935 -11.189 24.626 1.00 96.50 773 LEU A N 1
ATOM 6120 C CA . LEU A 1 773 ? 7.674 -11.320 23.370 1.00 96.50 773 LEU A CA 1
ATOM 6121 C C . LEU A 1 773 ? 7.986 -9.956 22.741 1.00 96.50 773 LEU A C 1
ATOM 6123 O O . LEU A 1 773 ? 9.126 -9.743 22.327 1.00 96.50 773 LEU A O 1
ATOM 6127 N N . ALA A 1 774 ? 7.015 -9.040 22.720 1.00 96.75 774 ALA A N 1
ATOM 6128 C CA . ALA A 1 774 ? 7.176 -7.714 22.136 1.00 96.75 774 ALA A CA 1
ATOM 6129 C C . ALA A 1 774 ? 8.174 -6.830 22.900 1.00 96.75 774 ALA A C 1
ATOM 6131 O O . ALA A 1 774 ? 9.004 -6.166 22.279 1.00 96.75 774 ALA A O 1
ATOM 6132 N N . SER A 1 775 ? 8.121 -6.841 24.236 1.00 95.81 775 SER A N 1
ATOM 6133 C CA . SER A 1 775 ? 9.011 -6.034 25.087 1.00 95.81 775 SER A CA 1
ATOM 6134 C C . SER A 1 775 ? 10.442 -6.580 25.163 1.00 95.81 775 SER A C 1
ATOM 6136 O O . SER A 1 775 ? 11.386 -5.797 25.183 1.00 95.81 775 SER A O 1
ATOM 6138 N N . ARG A 1 776 ? 10.639 -7.907 25.092 1.00 94.81 776 ARG A N 1
ATOM 6139 C CA . ARG A 1 776 ? 11.978 -8.537 25.025 1.00 94.81 776 ARG A CA 1
ATOM 6140 C C . ARG A 1 776 ? 12.802 -8.170 23.785 1.00 94.81 776 ARG A C 1
ATOM 6142 O O . ARG A 1 776 ? 13.972 -8.526 23.732 1.00 94.81 776 ARG A O 1
ATOM 6149 N N . GLN A 1 777 ? 12.212 -7.501 22.794 1.00 92.00 777 GLN A N 1
ATOM 6150 C CA . GLN A 1 777 ? 12.955 -6.994 21.637 1.00 92.00 777 GLN A CA 1
ATOM 6151 C C . GLN A 1 777 ? 13.753 -5.719 21.963 1.00 92.00 777 GLN A C 1
ATOM 6153 O O . GLN A 1 777 ? 14.643 -5.373 21.194 1.00 92.00 777 GLN A O 1
ATOM 6158 N N . GLU A 1 778 ? 13.413 -5.006 23.050 1.00 91.12 778 GLU A N 1
ATOM 6159 C CA . GLU A 1 778 ? 14.093 -3.784 23.537 1.00 91.12 778 GLU A CA 1
ATOM 6160 C C . GLU A 1 778 ? 14.332 -2.714 22.448 1.00 91.12 778 GLU A C 1
ATOM 6162 O O . GLU A 1 778 ? 15.300 -1.956 22.454 1.00 91.12 778 GLU A O 1
ATOM 6167 N N . THR A 1 779 ? 13.417 -2.646 21.479 1.00 88.50 779 THR A N 1
ATOM 6168 C CA . THR A 1 779 ? 13.543 -1.806 20.276 1.00 88.50 779 THR A CA 1
ATOM 6169 C C . THR A 1 779 ? 13.319 -0.319 20.538 1.00 88.50 779 THR A C 1
ATOM 6171 O O . THR A 1 779 ? 13.668 0.515 19.701 1.00 88.50 779 THR A O 1
ATOM 6174 N N . GLY A 1 780 ? 12.661 0.037 21.647 1.00 88.19 780 GLY A N 1
ATOM 6175 C CA . GLY A 1 780 ? 12.116 1.377 21.850 1.00 88.19 780 GLY A CA 1
ATOM 6176 C C . GLY A 1 780 ? 10.990 1.731 20.867 1.00 88.19 780 GLY A C 1
ATOM 6177 O O . GLY A 1 780 ? 10.644 2.906 20.722 1.00 88.19 780 GLY A O 1
ATOM 6178 N N . SER A 1 781 ? 10.426 0.740 20.167 1.00 89.31 781 SER A N 1
ATOM 6179 C CA . SER A 1 781 ? 9.226 0.916 19.346 1.00 89.31 781 SER A CA 1
ATOM 6180 C C . SER A 1 781 ? 8.021 1.291 20.218 1.00 89.31 781 SER A C 1
ATOM 6182 O O . SER A 1 781 ? 7.971 0.966 21.408 1.00 89.31 781 SER A O 1
ATOM 6184 N N . ALA A 1 782 ? 7.012 1.942 19.634 1.00 90.75 782 ALA A N 1
ATOM 6185 C CA . ALA A 1 782 ? 5.752 2.203 20.334 1.00 90.75 782 ALA A CA 1
ATOM 6186 C C . ALA A 1 782 ? 5.097 0.897 20.840 1.00 90.75 782 ALA A C 1
ATOM 6188 O O . ALA A 1 782 ? 4.486 0.886 21.911 1.00 90.75 782 ALA A O 1
ATOM 6189 N N . ALA A 1 783 ? 5.283 -0.212 20.116 1.00 95.00 783 ALA A N 1
ATOM 6190 C CA . ALA A 1 783 ? 4.838 -1.550 20.491 1.00 95.00 783 ALA A CA 1
ATOM 6191 C C . ALA A 1 783 ? 5.563 -2.111 21.729 1.00 95.00 783 ALA A C 1
ATOM 6193 O O . ALA A 1 783 ? 4.890 -2.536 22.670 1.00 95.00 783 ALA A O 1
ATOM 6194 N N . ASP A 1 784 ? 6.900 -2.058 21.778 1.00 95.62 784 ASP A N 1
ATOM 6195 C CA . ASP A 1 784 ? 7.714 -2.411 22.956 1.00 95.62 784 ASP A CA 1
ATOM 6196 C C . ASP A 1 784 ? 7.260 -1.601 24.181 1.00 95.62 784 ASP A C 1
ATOM 6198 O O . ASP A 1 784 ? 6.809 -2.167 25.182 1.00 95.62 784 ASP A O 1
ATOM 6202 N N . LEU A 1 785 ? 7.271 -0.271 24.061 1.00 95.69 785 LEU A N 1
ATOM 6203 C CA . LEU A 1 785 ? 6.898 0.657 25.131 1.00 95.69 785 LEU A CA 1
ATOM 6204 C C . LEU A 1 785 ? 5.495 0.381 25.678 1.00 95.69 785 LEU A C 1
ATOM 6206 O O . LEU A 1 785 ? 5.298 0.292 26.892 1.00 95.69 785 LEU A O 1
ATOM 6210 N N . THR A 1 786 ? 4.520 0.188 24.787 1.00 95.88 786 THR A N 1
ATOM 6211 C CA . THR A 1 786 ? 3.136 -0.099 25.185 1.00 95.88 786 THR A CA 1
ATOM 6212 C C . THR A 1 786 ? 2.992 -1.496 25.784 1.00 95.88 786 THR A C 1
ATOM 6214 O O . THR A 1 786 ? 2.195 -1.688 26.700 1.00 95.88 786 THR A O 1
ATOM 6217 N N . SER A 1 787 ? 3.779 -2.469 25.327 1.00 97.56 787 SER A N 1
ATOM 6218 C CA . SER A 1 787 ? 3.808 -3.814 25.908 1.00 97.56 787 SER A CA 1
ATOM 6219 C C . SER A 1 787 ? 4.375 -3.784 27.329 1.00 97.56 787 SER A C 1
ATOM 6221 O O . SER A 1 787 ? 3.747 -4.313 28.247 1.00 97.56 787 SER A O 1
ATOM 6223 N N . ARG A 1 788 ? 5.489 -3.068 27.554 1.00 96.62 788 ARG A N 1
ATOM 6224 C CA . ARG A 1 788 ? 6.047 -2.810 28.895 1.00 96.62 788 ARG A CA 1
ATOM 6225 C C . ARG A 1 788 ? 5.036 -2.109 29.806 1.00 96.62 788 ARG A C 1
ATOM 6227 O O . ARG A 1 788 ? 4.848 -2.529 30.946 1.00 96.62 788 ARG A O 1
ATOM 6234 N N . LEU A 1 789 ? 4.361 -1.073 29.307 1.00 95.38 789 LEU A N 1
ATOM 6235 C CA . LEU A 1 789 ? 3.281 -0.363 30.002 1.00 95.38 789 LEU A CA 1
ATOM 6236 C C . LEU A 1 789 ? 2.134 -1.308 30.405 1.00 95.38 789 LEU A C 1
ATOM 6238 O O . LEU A 1 789 ? 1.767 -1.368 31.579 1.00 95.38 789 LEU A O 1
ATOM 6242 N N . ARG A 1 790 ? 1.589 -2.089 29.464 1.00 95.88 790 ARG A N 1
ATOM 6243 C CA . ARG A 1 790 ? 0.447 -2.980 29.723 1.00 95.88 790 ARG A CA 1
ATOM 6244 C C . ARG A 1 790 ? 0.794 -4.129 30.665 1.00 95.88 790 ARG A C 1
ATOM 6246 O O . ARG 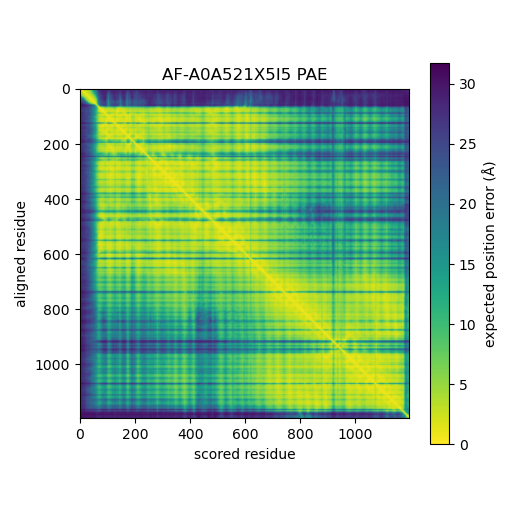A 1 790 ? -0.021 -4.449 31.526 1.00 95.88 790 ARG A O 1
ATOM 6253 N N . LEU A 1 791 ? 2.002 -4.692 30.593 1.00 96.94 791 LEU A N 1
ATOM 6254 C CA . LEU A 1 791 ? 2.477 -5.685 31.568 1.00 96.94 791 LEU A CA 1
ATOM 6255 C C . LEU A 1 791 ? 2.517 -5.113 32.994 1.00 96.94 791 LEU A C 1
ATOM 6257 O O . LEU A 1 791 ? 2.126 -5.791 33.945 1.00 96.94 791 LEU A O 1
ATOM 6261 N N . LYS A 1 792 ? 2.927 -3.851 33.161 1.00 95.25 792 LYS A N 1
ATOM 6262 C CA . LYS A 1 792 ? 2.901 -3.170 34.464 1.00 95.25 792 LYS A CA 1
ATOM 6263 C C . LYS A 1 792 ? 1.472 -2.928 34.958 1.00 95.25 792 LYS A C 1
ATOM 6265 O O . LYS A 1 792 ? 1.186 -3.248 36.111 1.00 95.25 792 LYS A O 1
ATOM 6270 N N . LEU A 1 793 ? 0.557 -2.482 34.089 1.00 93.94 793 LEU A N 1
ATOM 6271 C CA . LEU A 1 793 ? -0.873 -2.342 34.411 1.00 93.94 793 LEU A CA 1
ATOM 6272 C C . LEU A 1 793 ? -1.503 -3.679 34.854 1.00 93.94 793 LEU A C 1
ATOM 6274 O O . LEU A 1 793 ? -2.150 -3.738 35.899 1.00 93.94 793 LEU A O 1
ATOM 6278 N N . ILE A 1 794 ? -1.244 -4.777 34.131 1.00 93.94 794 ILE A N 1
ATOM 6279 C CA . ILE A 1 794 ? -1.721 -6.134 34.473 1.00 93.94 794 ILE A CA 1
ATOM 6280 C C . ILE A 1 794 ? -1.251 -6.571 35.874 1.00 93.94 794 ILE A C 1
ATOM 6282 O O . ILE A 1 794 ? -2.012 -7.222 36.605 1.00 93.94 794 ILE A O 1
ATOM 6286 N N . ASN A 1 795 ? -0.023 -6.185 36.241 1.00 92.38 795 ASN A N 1
ATOM 6287 C CA . ASN A 1 795 ? 0.651 -6.489 37.507 1.00 92.38 795 ASN A CA 1
ATOM 6288 C C . ASN A 1 795 ? 0.371 -5.487 38.651 1.00 92.38 795 ASN A C 1
ATOM 6290 O O . ASN A 1 795 ? 0.873 -5.686 39.769 1.00 92.38 795 ASN A O 1
ATOM 6294 N N . GLY A 1 796 ? -0.410 -4.431 38.390 1.00 90.44 796 GLY A N 1
ATOM 6295 C CA . GLY A 1 796 ? -0.740 -3.367 39.345 1.00 90.44 796 GLY A CA 1
ATOM 6296 C C . GLY A 1 796 ? 0.400 -2.383 39.646 1.00 90.44 796 GLY A C 1
ATOM 6297 O O . GLY A 1 796 ? 0.345 -1.691 40.660 1.00 90.44 796 GLY A O 1
ATOM 6298 N N . ASP A 1 797 ? 1.440 -2.319 38.810 1.00 91.69 797 ASP A N 1
ATOM 6299 C CA . ASP A 1 797 ? 2.520 -1.327 38.913 1.00 91.69 797 ASP A CA 1
ATOM 6300 C C . ASP A 1 797 ? 2.122 -0.017 38.210 1.00 91.69 797 ASP A C 1
ATOM 6302 O O . ASP A 1 797 ? 2.567 0.301 37.106 1.00 91.69 797 ASP A O 1
ATOM 6306 N N . TYR A 1 798 ? 1.253 0.762 38.859 1.00 91.12 798 TYR A N 1
ATOM 6307 C CA . TYR A 1 798 ? 0.786 2.044 38.319 1.00 91.12 798 TYR A CA 1
ATOM 6308 C C . TYR A 1 798 ? 1.903 3.089 38.200 1.00 91.12 798 TYR A C 1
ATOM 6310 O O . TYR A 1 798 ? 1.876 3.924 37.300 1.00 91.12 798 TYR A O 1
ATOM 6318 N N . ARG A 1 799 ? 2.921 3.036 39.071 1.00 89.31 799 ARG A N 1
ATOM 6319 C CA . ARG A 1 799 ? 4.042 3.984 39.034 1.00 89.31 799 ARG A CA 1
ATOM 6320 C C . ARG A 1 799 ? 4.953 3.722 37.840 1.00 89.31 799 ARG A C 1
ATOM 6322 O O . ARG A 1 799 ? 5.338 4.663 37.149 1.00 89.31 799 ARG A O 1
ATOM 6329 N N . GLY A 1 800 ? 5.303 2.466 37.586 1.00 90.19 800 GLY A N 1
ATOM 6330 C CA . GLY A 1 800 ? 6.057 2.104 36.397 1.00 90.19 800 GLY A CA 1
ATOM 6331 C C . GLY A 1 800 ? 5.234 2.248 35.116 1.00 90.19 800 GLY A C 1
ATOM 6332 O O . GLY A 1 800 ? 5.838 2.479 34.066 1.00 90.19 800 GLY A O 1
ATOM 6333 N N . ALA A 1 801 ? 3.904 2.108 35.182 1.00 92.75 801 ALA A N 1
ATOM 6334 C CA . ALA A 1 801 ? 2.999 2.398 34.072 1.00 92.75 801 ALA A CA 1
ATOM 6335 C C . ALA A 1 801 ? 3.030 3.893 33.713 1.00 92.75 801 ALA A C 1
ATOM 6337 O O . ALA A 1 801 ? 3.359 4.215 32.577 1.00 92.75 801 ALA A O 1
ATOM 6338 N N . LEU A 1 802 ? 2.834 4.799 34.682 1.00 91.31 802 LEU A N 1
ATOM 6339 C CA . LEU A 1 802 ? 2.930 6.255 34.480 1.00 91.31 802 LEU A CA 1
ATOM 6340 C C . LEU A 1 802 ? 4.229 6.653 33.760 1.00 91.31 802 LEU A C 1
ATOM 6342 O O . LEU A 1 802 ? 4.196 7.391 32.777 1.00 91.31 802 LEU A O 1
ATOM 6346 N N . LEU A 1 803 ? 5.368 6.126 34.222 1.00 89.38 803 LEU A N 1
ATOM 6347 C CA . LEU A 1 803 ? 6.672 6.386 33.605 1.00 89.38 803 LEU A CA 1
ATOM 6348 C C . LEU A 1 803 ? 6.775 5.827 32.175 1.00 89.38 803 LEU A C 1
ATOM 6350 O O . LEU A 1 803 ? 7.372 6.472 31.323 1.00 89.38 803 LEU A O 1
ATOM 6354 N N . GLY A 1 804 ? 6.179 4.662 31.896 1.00 90.38 804 GLY A N 1
ATOM 6355 C CA . GLY A 1 804 ? 6.156 4.070 30.553 1.00 90.38 804 GLY A CA 1
ATOM 6356 C C . GLY A 1 804 ? 5.261 4.828 29.566 1.00 90.38 804 GLY A C 1
ATOM 6357 O O . GLY A 1 804 ? 5.620 4.961 28.398 1.00 90.38 804 GLY A O 1
ATOM 6358 N N . SER A 1 805 ? 4.129 5.372 30.025 1.00 91.38 805 SER A N 1
ATOM 6359 C CA . SER A 1 805 ? 3.294 6.260 29.204 1.00 91.38 805 SER A CA 1
ATOM 6360 C C . SER A 1 805 ? 4.013 7.567 28.881 1.00 91.38 805 SER A C 1
ATOM 6362 O O . SER A 1 805 ? 3.958 7.998 27.734 1.00 91.38 805 SER A O 1
ATOM 6364 N N . LEU A 1 806 ? 4.749 8.154 29.836 1.00 89.12 806 LEU A N 1
ATOM 6365 C CA . LEU A 1 806 ? 5.577 9.338 29.577 1.00 89.12 806 LEU A CA 1
ATOM 6366 C C . LEU A 1 806 ? 6.711 9.043 28.580 1.00 89.12 806 LEU A C 1
ATOM 6368 O O . LEU A 1 806 ? 6.878 9.792 27.623 1.00 89.12 806 LEU A O 1
ATOM 6372 N N . GLU A 1 807 ? 7.436 7.931 28.760 1.00 89.38 807 GLU A N 1
ATOM 6373 C CA . GLU A 1 807 ? 8.500 7.465 27.850 1.00 89.38 807 GLU A CA 1
ATOM 6374 C C . GLU A 1 807 ? 7.979 7.311 26.407 1.00 89.38 807 GLU A C 1
ATOM 6376 O O . GLU A 1 807 ? 8.621 7.765 25.458 1.00 89.38 807 GLU A O 1
ATOM 6381 N N . ARG A 1 808 ? 6.780 6.730 26.229 1.00 89.56 808 ARG A N 1
ATOM 6382 C CA . ARG A 1 808 ? 6.112 6.637 24.919 1.00 89.56 808 ARG A CA 1
ATOM 6383 C C . ARG A 1 808 ? 5.688 8.001 24.385 1.00 89.56 808 ARG A C 1
ATOM 6385 O O . ARG A 1 808 ? 5.958 8.284 23.220 1.00 89.56 808 ARG A O 1
ATOM 6392 N N . ALA A 1 809 ? 5.036 8.822 25.204 1.00 84.75 809 ALA A N 1
ATOM 6393 C CA . ALA A 1 809 ? 4.503 10.114 24.788 1.00 84.75 809 ALA A CA 1
ATOM 6394 C C . ALA A 1 809 ? 5.617 11.057 24.313 1.00 84.75 809 ALA A C 1
ATOM 6396 O O . ALA A 1 809 ? 5.526 11.598 23.217 1.00 84.75 809 ALA A O 1
ATOM 6397 N N . GLN A 1 810 ? 6.714 11.158 25.071 1.00 82.31 810 GLN A N 1
ATOM 6398 C CA . GLN A 1 810 ? 7.882 11.967 24.704 1.00 82.31 810 GLN A CA 1
ATOM 6399 C C . GLN A 1 810 ? 8.583 11.472 23.432 1.00 82.31 810 GLN A C 1
ATOM 6401 O O . GLN A 1 810 ? 9.109 12.283 22.677 1.00 82.31 810 GLN A O 1
ATOM 6406 N N . ARG A 1 811 ? 8.610 10.154 23.184 1.00 82.06 811 ARG A N 1
ATOM 6407 C CA . ARG A 1 811 ? 9.300 9.583 22.017 1.00 82.06 811 ARG A CA 1
ATOM 6408 C C . ARG A 1 811 ? 8.488 9.641 20.723 1.00 82.06 811 ARG A C 1
ATOM 6410 O O . ARG A 1 811 ? 9.089 9.746 19.659 1.00 82.06 811 ARG A O 1
ATOM 6417 N N . TYR A 1 812 ? 7.164 9.522 20.805 1.00 81.88 812 TYR A N 1
ATOM 6418 C CA . TYR A 1 812 ? 6.287 9.402 19.630 1.00 81.88 812 TYR A CA 1
ATOM 6419 C C . TYR A 1 812 ? 5.339 10.582 19.417 1.00 81.88 812 TYR A C 1
ATOM 6421 O O . TYR A 1 812 ? 4.665 10.606 18.393 1.00 81.88 812 TYR A O 1
ATOM 6429 N N . ASN A 1 813 ? 5.279 11.539 20.351 1.00 79.56 813 ASN A N 1
ATOM 6430 C CA . ASN A 1 813 ? 4.349 12.670 20.325 1.00 79.56 813 ASN A CA 1
ATOM 6431 C C . ASN A 1 813 ? 2.899 12.218 20.035 1.00 79.56 813 ASN A C 1
ATOM 6433 O O . ASN A 1 813 ? 2.241 12.693 19.114 1.00 79.56 813 ASN A O 1
ATOM 6437 N N . ASP A 1 814 ? 2.437 11.219 20.789 1.00 81.56 814 ASP A N 1
ATOM 6438 C CA . ASP A 1 814 ? 1.237 10.436 20.483 1.00 81.56 814 ASP A CA 1
ATOM 6439 C C . ASP A 1 814 ? 0.108 10.687 21.495 1.00 81.56 814 ASP A C 1
ATOM 6441 O O . ASP A 1 814 ? 0.278 10.504 22.706 1.00 81.56 814 ASP A O 1
ATOM 6445 N N . SER A 1 815 ? -1.074 11.059 20.996 1.00 86.56 815 SER A N 1
ATOM 6446 C CA . SER A 1 815 ? -2.225 11.440 21.822 1.00 86.56 815 SER A CA 1
ATOM 6447 C C . SER A 1 815 ? -2.747 10.313 22.718 1.00 86.56 815 SER A C 1
ATOM 6449 O O . SER A 1 815 ? -3.211 10.589 23.824 1.00 86.56 815 SER A O 1
ATOM 6451 N N . TYR A 1 816 ? -2.628 9.043 22.308 1.00 88.38 816 TYR A N 1
ATOM 6452 C CA . TYR A 1 816 ? -3.003 7.909 23.166 1.00 88.38 816 TYR A CA 1
ATOM 6453 C C . TYR A 1 816 ? -2.060 7.778 24.371 1.00 88.38 816 TYR A C 1
ATOM 6455 O O . TYR A 1 816 ? -2.510 7.573 25.500 1.00 88.38 816 TYR A O 1
ATOM 6463 N N . ALA A 1 817 ? -0.749 7.916 24.151 1.00 89.19 817 ALA A N 1
ATOM 6464 C CA . ALA A 1 817 ? 0.242 7.882 25.223 1.00 89.19 817 ALA A CA 1
ATOM 6465 C C . ALA A 1 817 ? 0.066 9.048 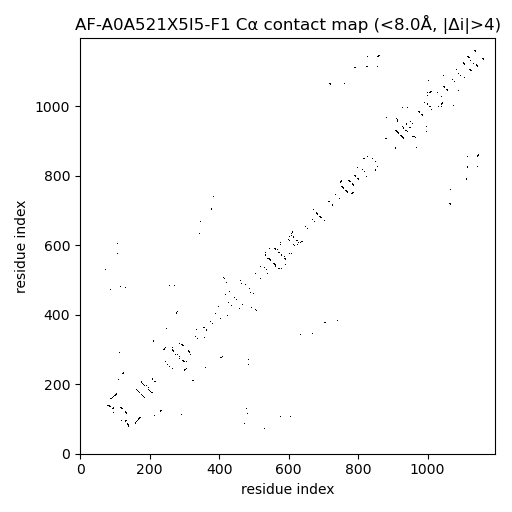26.205 1.00 89.19 817 ALA A C 1
ATOM 6467 O O . ALA A 1 817 ? 0.132 8.839 27.420 1.00 89.19 817 ALA A O 1
ATOM 6468 N N . TYR A 1 818 ? -0.215 10.252 25.691 1.00 89.75 818 TYR A N 1
ATOM 6469 C CA . TYR A 1 818 ? -0.538 11.410 26.524 1.00 89.75 818 TYR A CA 1
ATOM 6470 C C . TYR A 1 818 ? -1.827 11.203 27.322 1.00 89.75 818 TYR A C 1
ATOM 6472 O O . TYR A 1 818 ? -1.811 11.441 28.526 1.00 89.75 818 TYR A O 1
ATOM 6480 N N . ARG A 1 819 ? -2.912 10.686 26.725 1.00 92.12 819 ARG A N 1
ATOM 6481 C CA . ARG A 1 819 ? -4.134 10.346 27.475 1.00 92.12 819 ARG A CA 1
ATOM 6482 C C . ARG A 1 819 ? -3.830 9.439 28.668 1.00 92.12 819 ARG A C 1
ATOM 6484 O O . ARG A 1 819 ? -4.230 9.754 29.789 1.00 92.12 819 ARG A O 1
ATOM 6491 N N . ASP A 1 820 ? -3.137 8.325 28.434 1.00 92.44 820 ASP A N 1
ATOM 6492 C CA . ASP A 1 820 ? -2.827 7.348 29.483 1.00 92.44 820 ASP A CA 1
ATOM 6493 C C . ASP A 1 820 ? -1.962 7.983 30.590 1.00 92.44 820 ASP A C 1
ATOM 6495 O O . ASP A 1 820 ? -2.201 7.764 31.780 1.00 92.44 820 ASP A O 1
ATOM 6499 N N . PHE A 1 821 ? -0.987 8.817 30.211 1.00 94.12 821 PHE A N 1
ATOM 6500 C CA . PHE A 1 821 ? -0.136 9.561 31.141 1.00 94.12 821 PHE A CA 1
ATOM 6501 C C . PHE A 1 821 ? -0.932 10.557 32.001 1.00 94.12 821 PHE A C 1
ATOM 6503 O O . PHE A 1 821 ? -0.849 10.503 33.230 1.00 94.12 821 PHE A O 1
ATOM 6510 N N . LEU A 1 822 ? -1.733 11.430 31.384 1.00 92.25 822 LEU A N 1
ATOM 6511 C CA . LEU A 1 822 ? -2.510 12.466 32.074 1.00 92.25 822 LEU A CA 1
ATOM 6512 C C . LEU A 1 822 ? -3.611 11.853 32.961 1.00 92.25 822 LEU A C 1
ATOM 6514 O O . LEU A 1 822 ? -3.776 12.257 34.116 1.00 92.25 822 LEU A O 1
ATOM 6518 N N . GLY A 1 823 ? -4.288 10.800 32.487 1.00 93.31 823 GLY A N 1
ATOM 6519 C CA . GLY A 1 823 ? -5.265 10.045 33.277 1.00 93.31 823 GLY A CA 1
ATOM 6520 C C . GLY A 1 823 ? -4.637 9.410 34.522 1.00 93.31 823 GLY A C 1
ATOM 6521 O O . GLY A 1 823 ? -5.197 9.494 35.621 1.00 93.31 823 GLY A O 1
ATOM 6522 N N . MET A 1 824 ? -3.429 8.846 34.391 1.00 93.25 824 MET A N 1
ATOM 6523 C CA . MET A 1 824 ? -2.660 8.361 35.540 1.00 93.25 824 MET A CA 1
ATOM 6524 C C . MET A 1 824 ? -2.177 9.487 36.460 1.00 93.25 824 MET A C 1
ATOM 6526 O O . MET A 1 824 ? -2.223 9.294 37.672 1.00 93.25 824 MET A O 1
ATOM 6530 N N . LEU A 1 825 ? -1.775 10.660 35.956 1.00 92.44 825 LEU A N 1
ATOM 6531 C CA . LEU A 1 825 ? -1.429 11.806 36.811 1.00 92.44 825 LEU A CA 1
ATOM 6532 C C . LEU A 1 825 ? -2.617 12.237 37.685 1.00 92.44 825 LEU A C 1
ATOM 6534 O O . LEU A 1 825 ? -2.450 12.381 38.900 1.00 92.44 825 LEU A O 1
ATOM 6538 N N . HIS A 1 826 ? -3.826 12.358 37.120 1.00 94.81 826 HIS A N 1
ATOM 6539 C CA . HIS A 1 826 ? -5.029 12.660 37.906 1.00 94.81 826 HIS A CA 1
ATOM 6540 C C . HIS A 1 826 ? -5.278 11.607 38.998 1.00 94.81 826 HIS A C 1
ATOM 6542 O O . HIS A 1 826 ? -5.434 11.959 40.172 1.00 94.81 826 HIS A O 1
ATOM 6548 N N . ALA A 1 827 ? -5.246 10.316 38.643 1.00 92.38 827 ALA A N 1
ATOM 6549 C CA . ALA A 1 827 ? -5.426 9.210 39.588 1.00 92.38 827 ALA A CA 1
ATOM 6550 C C . ALA A 1 827 ? -4.307 9.130 40.650 1.00 92.38 827 ALA A C 1
ATOM 6552 O O . ALA A 1 827 ? -4.550 8.780 41.805 1.00 92.38 827 ALA A O 1
ATOM 6553 N N . MET A 1 828 ? -3.076 9.511 40.308 1.00 90.69 828 MET A N 1
ATOM 6554 C CA . MET A 1 828 ? -1.932 9.543 41.227 1.00 90.69 828 MET A CA 1
ATOM 6555 C C . MET A 1 828 ? -1.843 10.846 42.045 1.00 90.69 828 MET A C 1
ATOM 6557 O O . MET A 1 828 ? -1.002 10.955 42.940 1.00 90.69 828 MET A O 1
ATOM 6561 N N . GLY A 1 829 ? -2.793 11.771 41.867 1.00 89.44 829 GLY A N 1
ATOM 6562 C CA . GLY A 1 829 ? -2.954 12.980 42.682 1.00 89.44 829 GLY A CA 1
ATOM 6563 C C . GLY A 1 829 ? -2.196 14.209 42.171 1.00 89.44 829 GLY A C 1
ATOM 6564 O O . GLY A 1 829 ? -2.220 15.238 42.839 1.00 89.44 829 GLY A O 1
ATOM 6565 N N . ALA A 1 830 ? -1.581 14.121 40.992 1.00 90.50 830 ALA A N 1
ATOM 6566 C CA . ALA A 1 830 ? -0.907 15.204 40.274 1.00 90.50 830 ALA A CA 1
ATOM 6567 C C . ALA A 1 830 ? -1.865 15.854 39.252 1.00 90.50 830 ALA A C 1
ATOM 6569 O O . ALA A 1 830 ? -1.578 15.966 38.062 1.00 90.50 830 ALA A O 1
ATOM 6570 N N . SER A 1 831 ? -3.078 16.202 39.704 1.00 90.69 831 SER A N 1
ATOM 6571 C CA . SER A 1 831 ? -4.127 16.730 38.813 1.00 90.69 831 SER A CA 1
ATOM 6572 C C . SER A 1 831 ? -3.820 18.127 38.281 1.00 90.69 831 SER A C 1
ATOM 6574 O O . SER A 1 831 ? -4.323 18.475 37.220 1.00 90.69 831 SER A O 1
ATOM 6576 N N . LYS A 1 832 ? -3.001 18.919 38.987 1.00 87.31 832 LYS A N 1
ATOM 6577 C CA . LYS A 1 832 ? -2.585 20.235 38.496 1.00 87.31 832 LYS A CA 1
ATOM 6578 C C . LYS A 1 832 ? -1.676 20.068 37.280 1.00 87.31 832 LYS A C 1
ATOM 6580 O O . LYS A 1 832 ? -1.955 20.628 36.233 1.00 87.31 832 LYS A O 1
ATOM 6585 N N . GLU A 1 833 ? -0.642 19.248 37.418 1.00 87.06 833 GLU A N 1
ATOM 6586 C CA . GLU A 1 833 ? 0.323 18.938 36.367 1.00 87.06 833 GLU A CA 1
ATOM 6587 C C . GLU A 1 833 ? -0.363 18.321 35.138 1.00 87.06 833 GLU A C 1
ATOM 6589 O O . GLU A 1 833 ? -0.003 18.629 34.005 1.00 87.06 833 GLU A O 1
ATOM 6594 N N . ALA A 1 834 ? -1.395 17.498 35.359 1.00 89.00 834 ALA A N 1
ATOM 6595 C CA . ALA A 1 834 ? -2.218 16.943 34.290 1.00 89.00 834 ALA A CA 1
ATOM 6596 C C . ALA A 1 834 ? -3.020 18.015 33.526 1.00 89.00 834 ALA A C 1
ATOM 6598 O O . ALA A 1 834 ? -3.065 17.973 32.298 1.00 89.00 834 ALA A O 1
ATOM 6599 N N . TRP A 1 835 ? -3.620 18.987 34.224 1.00 87.69 835 TRP A N 1
ATOM 6600 C CA . TRP A 1 835 ? -4.328 20.103 33.586 1.00 87.69 835 TRP A CA 1
ATOM 6601 C C . TRP A 1 835 ? -3.388 21.092 32.896 1.00 87.69 835 TRP A C 1
ATOM 6603 O O . TRP A 1 835 ? -3.672 21.509 31.778 1.00 87.69 835 TRP A O 1
ATOM 6613 N N . ASP A 1 836 ? -2.263 21.437 33.527 1.00 82.31 836 ASP A N 1
ATOM 6614 C CA . ASP A 1 836 ? -1.248 22.320 32.945 1.00 82.31 836 ASP A CA 1
ATOM 6615 C C . ASP A 1 836 ? -0.738 21.731 31.611 1.00 82.31 836 ASP A C 1
ATOM 6617 O O . ASP A 1 836 ? -0.658 22.444 30.613 1.00 82.31 836 ASP A O 1
ATOM 6621 N N . ALA A 1 837 ? -0.499 20.414 31.554 1.00 81.19 837 ALA A N 1
ATOM 6622 C CA . ALA A 1 837 ? -0.142 19.713 30.320 1.00 81.19 837 ALA A CA 1
ATOM 6623 C C . ALA A 1 837 ? -1.315 19.579 29.325 1.00 81.19 837 ALA A C 1
ATOM 6625 O O . ALA A 1 837 ? -1.113 19.778 28.129 1.00 81.19 837 ALA A O 1
ATOM 6626 N N . PHE A 1 838 ? -2.542 19.288 29.782 1.00 85.31 838 PHE A N 1
ATOM 6627 C CA . PHE A 1 838 ? -3.734 19.256 28.919 1.00 85.31 838 PHE A CA 1
ATOM 6628 C C . PHE A 1 838 ? -3.937 20.586 28.181 1.00 85.31 838 PHE A C 1
ATOM 6630 O O . PHE A 1 838 ? -4.198 20.578 26.983 1.00 85.31 838 PHE A O 1
ATOM 6637 N N . ASN A 1 839 ? -3.763 21.720 28.865 1.00 81.12 839 ASN A N 1
ATOM 6638 C CA . ASN A 1 839 ? -3.950 23.049 28.277 1.00 81.12 839 ASN A CA 1
ATOM 6639 C C . ASN A 1 839 ? -2.929 23.375 27.171 1.00 81.12 839 ASN A C 1
ATOM 6641 O O . ASN A 1 839 ? -3.216 24.208 26.320 1.00 81.12 839 ASN A O 1
ATOM 6645 N N . VAL A 1 840 ? -1.756 22.730 27.165 1.00 76.62 840 VAL A N 1
ATOM 6646 C CA . VAL A 1 840 ? -0.769 22.839 26.074 1.00 76.62 840 VAL A CA 1
ATOM 6647 C C . VAL A 1 840 ? -1.089 21.850 24.948 1.00 76.62 840 VAL A C 1
ATOM 6649 O O . VAL A 1 840 ? -1.039 22.197 23.772 1.00 76.62 840 VAL A O 1
ATOM 6652 N N . LEU A 1 841 ? -1.430 20.609 25.302 1.00 78.06 841 LEU A N 1
ATOM 6653 C CA . LEU A 1 841 ? -1.608 19.513 24.345 1.00 78.06 841 LEU A CA 1
ATOM 6654 C C . LEU A 1 841 ? -2.966 19.543 23.625 1.00 78.06 841 LEU A C 1
ATOM 6656 O O . LEU A 1 841 ? -3.072 19.002 22.529 1.00 78.06 841 LEU A O 1
ATOM 6660 N N . GLY A 1 842 ? -3.994 20.164 24.209 1.00 73.38 842 GLY A N 1
ATOM 6661 C CA . GLY A 1 842 ? -5.332 20.273 23.616 1.00 73.38 842 GLY A CA 1
ATOM 6662 C C . GLY A 1 842 ? -5.365 21.124 22.343 1.00 73.38 842 GLY A C 1
ATOM 6663 O O . GLY A 1 842 ? -6.030 20.747 21.384 1.00 73.38 842 GLY A O 1
ATOM 6664 N N . ASP A 1 843 ? -4.583 22.207 22.294 1.00 68.94 843 ASP A N 1
ATOM 6665 C CA . ASP A 1 843 ? -4.412 23.020 21.079 1.00 68.94 843 ASP A CA 1
ATOM 6666 C C . ASP A 1 843 ? -3.535 22.305 20.026 1.00 68.94 843 ASP A C 1
ATOM 6668 O O . ASP A 1 843 ? -3.677 22.545 18.827 1.00 68.94 843 ASP A O 1
ATOM 6672 N N . GLN A 1 844 ? -2.636 21.409 20.456 1.00 70.62 844 GLN A N 1
ATOM 6673 C CA . GLN A 1 844 ? -1.761 20.630 19.572 1.00 70.62 844 GLN A CA 1
ATOM 6674 C C . GLN A 1 844 ? -2.487 19.435 18.922 1.00 70.62 844 GLN A C 1
ATOM 6676 O O . GLN A 1 844 ? -2.238 19.115 17.758 1.00 70.62 844 GLN A O 1
ATOM 6681 N N . PHE A 1 845 ? -3.368 18.758 19.663 1.00 73.94 845 PHE A N 1
ATOM 6682 C CA . PHE A 1 845 ? -4.078 17.555 19.225 1.00 73.94 845 PHE A CA 1
ATOM 6683 C C . PHE A 1 845 ? -5.587 17.800 19.122 1.00 73.94 845 PHE A C 1
ATOM 6685 O O . PHE A 1 845 ? -6.334 17.558 20.069 1.00 73.94 845 PHE A O 1
ATOM 6692 N N . ASN A 1 846 ? -6.051 18.177 17.928 1.00 70.62 846 ASN A N 1
ATOM 6693 C CA . ASN A 1 846 ? -7.479 18.247 17.596 1.00 70.62 846 ASN A CA 1
ATOM 6694 C C . ASN A 1 846 ? -8.081 16.833 17.394 1.00 70.62 846 ASN A C 1
ATOM 6696 O O . ASN A 1 846 ? -8.434 16.447 16.280 1.00 70.62 846 ASN A O 1
ATOM 6700 N N . ASN A 1 847 ? -8.104 16.013 18.454 1.00 77.31 847 ASN A N 1
ATOM 6701 C CA . ASN A 1 847 ? -8.686 14.666 18.457 1.00 77.31 847 ASN A CA 1
ATOM 6702 C C . ASN A 1 847 ? -9.287 14.282 19.819 1.00 77.31 847 ASN A C 1
ATOM 6704 O O . ASN A 1 847 ? -8.956 14.858 20.857 1.00 77.31 847 ASN A O 1
ATOM 6708 N N . GLN A 1 848 ? -10.155 13.268 19.840 1.00 78.81 848 GLN A N 1
ATOM 6709 C CA . GLN A 1 848 ? -10.940 12.927 21.028 1.00 78.81 848 GLN A CA 1
ATOM 6710 C C . GLN A 1 848 ? -10.128 12.321 22.191 1.00 78.81 848 GLN A C 1
ATOM 6712 O O . GLN A 1 848 ? -10.584 12.362 23.338 1.00 78.81 848 GLN A O 1
ATOM 6717 N N . HIS A 1 849 ? -8.939 11.763 21.939 1.00 84.12 849 HIS A N 1
ATOM 6718 C CA . HIS A 1 849 ? -8.190 10.988 22.939 1.00 84.12 849 HIS A CA 1
ATOM 6719 C C . HIS A 1 849 ? -7.740 11.849 24.126 1.00 84.12 849 HIS A C 1
ATOM 6721 O O . HIS A 1 849 ? -7.877 11.434 25.278 1.00 84.12 849 HIS A O 1
ATOM 6727 N N . ILE A 1 850 ? -7.259 13.071 23.869 1.00 83.69 850 ILE A N 1
ATOM 6728 C CA . ILE A 1 850 ? -6.822 13.997 24.926 1.00 83.69 850 ILE A CA 1
ATOM 6729 C C . ILE A 1 850 ? -8.009 14.433 25.804 1.00 83.69 850 ILE A C 1
ATOM 6731 O O . ILE A 1 850 ? -7.882 14.485 27.028 1.00 83.69 850 ILE A O 1
ATOM 6735 N N . TRP A 1 851 ? -9.201 14.622 25.227 1.00 87.00 851 TRP A N 1
ATOM 6736 C CA . TRP A 1 851 ? -10.422 14.959 25.975 1.00 87.00 851 TRP A CA 1
ATOM 6737 C C . TRP A 1 851 ? -10.860 13.868 26.970 1.00 87.00 851 TRP A C 1
ATOM 6739 O O . TRP A 1 851 ? -11.561 14.168 27.939 1.00 87.00 851 TRP A O 1
ATOM 6749 N N . GLU A 1 852 ? -10.419 12.613 26.818 1.00 88.19 852 GLU A N 1
ATOM 6750 C CA . GLU A 1 852 ? -10.706 11.572 27.813 1.00 88.19 852 GLU A CA 1
ATOM 6751 C C . GLU A 1 852 ? -10.036 11.843 29.172 1.00 88.19 852 GLU A C 1
ATOM 6753 O O . GLU A 1 852 ? -10.606 11.485 30.206 1.00 88.19 852 GLU A O 1
ATOM 6758 N N . THR A 1 853 ? -8.881 12.528 29.220 1.00 89.50 853 THR A N 1
ATOM 6759 C CA . THR A 1 853 ? -8.249 12.867 30.511 1.00 89.50 853 THR A CA 1
ATOM 6760 C C . THR A 1 853 ? -9.015 13.954 31.268 1.00 89.50 853 THR A C 1
ATOM 6762 O O . THR A 1 853 ? -9.140 13.876 32.490 1.00 89.50 853 THR A O 1
ATOM 6765 N N . ALA A 1 854 ? -9.643 14.901 30.560 1.00 91.19 854 ALA A N 1
ATOM 6766 C CA . ALA A 1 854 ? -10.494 15.923 31.170 1.00 91.19 854 ALA A CA 1
ATOM 6767 C C . ALA A 1 854 ? -11.720 15.311 31.874 1.00 91.19 854 ALA A C 1
ATOM 6769 O O . ALA A 1 854 ? -12.260 15.889 32.819 1.00 91.19 854 ALA A O 1
ATOM 6770 N N . LEU A 1 855 ? -12.168 14.118 31.457 1.00 91.56 855 LEU A N 1
ATOM 6771 C CA . LEU A 1 855 ? -13.219 13.381 32.161 1.00 91.56 855 LEU A CA 1
ATOM 6772 C C . LEU A 1 855 ? -12.694 12.868 33.507 1.00 91.56 855 LEU A C 1
ATOM 6774 O O . LEU A 1 855 ? -13.379 13.004 34.515 1.00 91.56 855 LEU A O 1
ATOM 6778 N N . VAL A 1 856 ? -11.468 12.338 33.551 1.00 93.56 856 VAL A N 1
ATOM 6779 C CA . VAL A 1 856 ? -10.825 11.909 34.803 1.00 93.56 856 VAL A CA 1
ATOM 6780 C C . VAL A 1 856 ? -10.631 13.100 35.746 1.00 93.56 856 VAL A C 1
ATOM 6782 O O . VAL A 1 856 ? -11.022 13.013 36.909 1.00 93.56 856 VAL A O 1
ATOM 6785 N N . GLY A 1 857 ? -10.097 14.221 35.249 1.00 95.19 857 GLY A N 1
ATOM 6786 C CA . GLY A 1 857 ? -9.845 15.432 36.035 1.00 95.19 857 GLY A CA 1
ATOM 6787 C C . GLY A 1 857 ? -11.102 16.005 36.691 1.00 95.19 857 GLY A C 1
ATOM 6788 O O . GLY A 1 857 ? -11.173 16.104 37.917 1.00 95.19 857 GLY A O 1
ATOM 6789 N N . HIS A 1 858 ? -12.146 16.292 35.906 1.00 96.12 858 HIS A N 1
ATOM 6790 C CA . HIS A 1 858 ? -13.398 16.836 36.446 1.00 96.12 858 HIS A CA 1
ATOM 6791 C C . HIS A 1 858 ? -14.093 15.892 37.437 1.00 96.12 858 HIS A C 1
ATOM 6793 O O . HIS A 1 858 ? -14.651 16.346 38.440 1.00 96.12 858 HIS A O 1
ATOM 6799 N N . ARG A 1 859 ? -14.034 14.572 37.208 1.00 95.19 859 ARG A N 1
ATOM 6800 C CA . ARG A 1 859 ? -14.564 13.579 38.156 1.00 95.19 859 ARG A CA 1
ATOM 6801 C C . ARG A 1 859 ? -13.753 13.549 39.451 1.00 95.19 859 ARG A C 1
ATOM 6803 O O . ARG A 1 859 ? -14.344 13.600 40.529 1.00 95.19 859 ARG A O 1
ATOM 6810 N N . LYS A 1 860 ? -12.421 13.593 39.356 1.00 93.56 860 LYS A N 1
ATOM 6811 C CA . LYS A 1 860 ? -11.490 13.629 40.495 1.00 93.56 860 LYS A CA 1
ATOM 6812 C C . LYS A 1 860 ? -11.683 14.866 41.377 1.00 93.56 860 LYS A C 1
ATOM 6814 O O . LYS A 1 860 ? -11.477 14.775 42.591 1.00 93.56 860 LYS A O 1
ATOM 6819 N N . GLU A 1 861 ? -12.082 15.987 40.786 1.00 95.12 861 GLU A N 1
ATOM 6820 C CA . GLU A 1 861 ? -12.426 17.241 41.470 1.00 95.12 861 GLU A CA 1
ATOM 6821 C C . GLU A 1 861 ? -13.855 17.275 42.034 1.00 95.12 861 GLU A C 1
ATOM 6823 O O . GLU A 1 861 ? -14.161 18.125 42.868 1.00 95.12 861 GLU A O 1
ATOM 6828 N N . GLY A 1 862 ? -14.730 16.354 41.617 1.00 94.62 862 GLY A N 1
ATOM 6829 C CA . GLY A 1 862 ? -16.140 16.343 42.011 1.00 94.62 862 GLY A CA 1
ATOM 6830 C C . GLY A 1 862 ? -16.982 17.428 41.332 1.00 94.62 862 GLY A C 1
ATOM 6831 O O . GLY A 1 862 ? -17.974 17.863 41.917 1.00 94.62 862 GLY A O 1
ATOM 6832 N N . LYS A 1 863 ? -16.593 17.860 40.124 1.00 95.75 863 LYS A N 1
ATOM 6833 C CA . LYS A 1 863 ? -17.282 18.903 39.351 1.00 95.75 863 LYS A CA 1
ATOM 6834 C C . LYS A 1 863 ? -18.738 18.548 39.063 1.00 95.75 863 LYS A C 1
ATOM 6836 O O . LYS A 1 863 ? -19.066 17.414 38.702 1.00 95.75 863 LYS A O 1
ATOM 6841 N N . SER A 1 864 ? -19.603 19.546 39.202 1.00 94.44 864 SER A N 1
ATOM 6842 C CA . SER A 1 864 ? -21.020 19.467 38.849 1.00 94.44 864 SER A CA 1
ATOM 6843 C C . SER A 1 864 ? -21.243 19.534 37.332 1.00 94.44 864 SER A C 1
ATOM 6845 O O . SER A 1 864 ? -20.403 20.036 36.587 1.00 94.44 864 SER A O 1
ATOM 6847 N N . GLU A 1 865 ? -22.407 19.067 36.866 1.00 94.19 865 GLU A N 1
ATOM 6848 C CA . GLU A 1 865 ? -22.794 19.131 35.446 1.00 94.19 865 GLU A CA 1
ATOM 6849 C C . GLU A 1 865 ? -22.708 20.569 34.897 1.00 94.19 865 GLU A C 1
ATOM 6851 O O . GLU A 1 865 ? -22.138 20.793 33.831 1.00 94.19 865 GLU A O 1
ATOM 6856 N N . GLY A 1 866 ? -23.178 21.557 35.670 1.00 94.69 866 GLY A N 1
ATOM 6857 C CA . GLY A 1 866 ? -23.125 22.974 35.300 1.00 94.69 866 GLY A CA 1
ATOM 6858 C C . GLY A 1 866 ? -21.705 23.543 35.197 1.00 94.69 866 GLY A C 1
ATOM 6859 O O . GLY A 1 866 ? -21.438 24.330 34.292 1.00 94.69 866 GLY A O 1
ATOM 6860 N N . GLU A 1 867 ? -20.775 23.127 36.065 1.00 95.81 867 GLU A N 1
ATOM 6861 C CA . GLU A 1 867 ? -19.361 23.518 35.944 1.00 95.81 867 GLU A CA 1
ATOM 6862 C C . GLU A 1 867 ? -18.708 22.915 34.698 1.00 95.81 867 GLU A C 1
ATOM 6864 O O . GLU A 1 867 ? -17.962 23.609 34.009 1.00 95.81 867 GLU A O 1
ATOM 6869 N N . ILE A 1 868 ? -19.007 21.650 34.382 1.00 95.00 868 ILE A N 1
ATOM 6870 C CA . ILE A 1 868 ? -18.482 20.993 33.178 1.00 95.00 868 ILE A CA 1
ATOM 6871 C C . ILE A 1 868 ? -19.037 21.684 31.926 1.00 95.00 868 ILE A C 1
ATOM 6873 O O . ILE A 1 868 ? -18.263 22.013 31.034 1.00 95.00 868 ILE A O 1
ATOM 6877 N N . ILE A 1 869 ? -20.337 21.996 31.873 1.00 94.31 869 ILE A N 1
ATOM 6878 C CA . ILE A 1 869 ? -20.936 22.770 30.769 1.00 94.31 869 ILE A CA 1
ATOM 6879 C C . ILE A 1 869 ? -20.261 24.145 30.632 1.00 94.31 869 ILE A C 1
ATOM 6881 O O . ILE A 1 869 ? -19.931 24.558 29.520 1.00 94.31 869 ILE A O 1
ATOM 6885 N N . ALA A 1 870 ? -20.019 24.850 31.742 1.00 93.69 870 ALA A N 1
ATOM 6886 C CA . ALA A 1 870 ? -19.363 26.159 31.730 1.00 93.69 870 ALA A CA 1
ATOM 6887 C C . ALA A 1 870 ? -17.895 26.106 31.267 1.00 93.69 870 ALA A C 1
ATOM 6889 O O . ALA A 1 870 ? -17.409 27.078 30.686 1.00 93.69 870 ALA A O 1
ATOM 6890 N N . TRP A 1 871 ? -17.195 24.991 31.496 1.00 92.12 871 TRP A N 1
ATOM 6891 C CA . TRP A 1 871 ? -15.860 24.742 30.948 1.00 92.12 871 TRP A CA 1
ATOM 6892 C C . TRP A 1 871 ? -15.915 24.395 29.455 1.00 92.12 871 TRP A C 1
ATOM 6894 O O . TRP A 1 871 ? -15.235 25.032 28.658 1.00 92.12 871 TRP A O 1
ATOM 6904 N N . VAL A 1 872 ? -16.789 23.466 29.045 1.00 90.75 872 VAL A N 1
ATOM 6905 C CA . VAL A 1 872 ? -16.925 23.052 27.636 1.00 90.75 872 VAL A CA 1
ATOM 6906 C C . VAL A 1 872 ? -17.295 24.236 26.730 1.00 90.75 872 VAL A C 1
ATOM 6908 O O . VAL A 1 872 ? -16.771 24.339 25.625 1.00 90.75 872 VAL A O 1
ATOM 6911 N N . LYS A 1 873 ? -18.113 25.186 27.209 1.00 89.88 873 LYS A N 1
ATOM 6912 C CA . LYS A 1 873 ? -18.465 26.425 26.481 1.00 89.88 873 LYS A CA 1
ATOM 6913 C C . LYS A 1 873 ? -17.292 27.384 26.209 1.00 89.88 873 LYS A C 1
ATOM 6915 O O . LYS A 1 873 ? -17.492 28.383 25.526 1.00 89.88 873 LYS A O 1
ATOM 6920 N N . GLN A 1 874 ? -16.097 27.111 26.736 1.00 85.50 874 GLN A N 1
ATOM 6921 C CA . GLN A 1 874 ? -14.867 27.856 26.431 1.00 85.50 874 GLN A CA 1
ATOM 6922 C C . GLN A 1 874 ? -14.075 27.223 25.270 1.00 85.50 874 GLN A C 1
ATOM 6924 O O . GLN A 1 874 ? -13.158 27.855 24.746 1.00 85.50 874 GLN A O 1
ATOM 6929 N N . SER A 1 875 ? -14.429 25.999 24.856 1.00 78.31 875 SER A N 1
ATOM 6930 C CA . SER A 1 875 ? -13.834 25.317 23.705 1.00 78.31 875 SER A CA 1
ATOM 6931 C C . SER A 1 875 ? -14.188 26.008 22.387 1.00 78.31 875 SER A C 1
ATOM 6933 O O . SER A 1 875 ? -15.286 26.539 22.223 1.00 78.31 875 SER A O 1
ATOM 6935 N N . LYS A 1 876 ? -13.268 25.936 21.420 1.00 70.62 876 LYS A N 1
ATOM 6936 C CA . LYS A 1 876 ? -13.512 26.287 20.009 1.00 70.62 876 LYS A CA 1
ATOM 6937 C C . LYS A 1 876 ? -13.900 25.078 19.149 1.00 70.62 876 LYS A C 1
ATOM 6939 O O . LYS A 1 876 ? -14.308 25.259 18.011 1.00 70.62 876 LYS A O 1
ATOM 6944 N N . ASP A 1 877 ? -13.755 23.873 19.691 1.00 73.25 877 ASP A N 1
ATOM 6945 C CA . ASP A 1 877 ? -14.007 22.595 19.028 1.00 73.25 877 ASP A CA 1
ATOM 6946 C C . ASP A 1 877 ? -15.329 22.013 19.539 1.00 73.25 877 ASP A C 1
ATOM 6948 O O . ASP A 1 877 ? -15.386 21.383 20.597 1.00 73.25 877 ASP A O 1
ATOM 6952 N N . SER A 1 878 ? -16.401 22.283 18.795 1.00 66.75 878 SER A N 1
ATOM 6953 C CA . SER A 1 878 ? -17.789 21.874 19.048 1.00 66.75 878 SER A CA 1
ATOM 6954 C C . SER A 1 878 ? -18.008 20.363 18.906 1.00 66.75 878 SER A C 1
ATOM 6956 O O . SER A 1 878 ? -18.856 19.781 19.593 1.00 66.75 878 SER A O 1
ATOM 6958 N N . ASN A 1 879 ? -17.241 19.697 18.040 1.00 70.75 879 ASN A N 1
ATOM 6959 C CA . ASN A 1 879 ? -17.429 18.283 17.724 1.00 70.75 879 ASN A CA 1
ATOM 6960 C C . ASN A 1 879 ? -16.961 17.388 18.880 1.00 70.75 879 ASN A C 1
ATOM 6962 O O . ASN A 1 879 ? -17.757 16.624 19.442 1.00 70.75 879 ASN A O 1
ATOM 6966 N N . HIS A 1 880 ? -15.699 17.520 19.306 1.00 82.44 880 HIS A N 1
ATOM 6967 C CA . HIS A 1 880 ? -15.203 16.733 20.436 1.00 82.44 880 HIS A CA 1
ATOM 6968 C C . HIS A 1 880 ? -15.840 17.194 21.754 1.00 82.44 880 HIS A C 1
ATOM 6970 O O . HIS A 1 880 ? -16.180 16.345 22.582 1.00 82.44 880 HIS A O 1
ATOM 6976 N N . ALA A 1 881 ? -16.126 18.495 21.914 1.00 87.12 881 ALA A N 1
ATOM 6977 C CA . ALA A 1 881 ? -16.885 19.037 23.045 1.00 87.12 881 ALA A CA 1
ATOM 6978 C C . ALA A 1 881 ? -18.250 18.359 23.241 1.00 87.12 881 ALA A C 1
ATOM 6980 O O . ALA A 1 881 ? -18.583 17.965 24.361 1.00 87.12 881 ALA A O 1
ATOM 6981 N N . GLY A 1 882 ? -19.037 18.186 22.172 1.00 89.88 882 GLY A N 1
ATOM 6982 C CA . GLY A 1 882 ? -20.353 17.545 22.240 1.00 89.88 882 GLY A CA 1
ATOM 6983 C C . GLY A 1 882 ? -20.281 16.082 22.691 1.00 89.88 882 GLY A C 1
ATOM 6984 O O . GLY A 1 882 ? -21.011 15.665 23.596 1.00 89.88 882 GLY A O 1
ATOM 6985 N N . LYS A 1 883 ? -19.357 15.302 22.112 1.00 90.44 883 LYS A N 1
ATOM 6986 C CA . LYS A 1 883 ? -19.125 13.899 22.503 1.00 90.44 883 LYS A CA 1
ATOM 6987 C C . LYS A 1 883 ? -18.596 13.786 23.939 1.00 90.44 883 LYS A C 1
ATOM 6989 O O . LYS A 1 883 ? -19.074 12.951 24.709 1.00 90.44 883 LYS A O 1
ATOM 6994 N N . TYR A 1 884 ? -17.631 14.632 24.307 1.00 91.88 884 TYR A N 1
ATOM 6995 C CA . TYR A 1 884 ? -17.073 14.723 25.657 1.00 91.88 884 TYR A CA 1
ATOM 6996 C C . TYR A 1 884 ? -18.163 15.017 26.690 1.00 91.88 884 TYR A C 1
ATOM 6998 O O . TYR A 1 884 ? -18.274 14.310 27.695 1.00 91.88 884 TYR A O 1
ATOM 7006 N N . LEU A 1 885 ? -18.996 16.028 26.423 1.00 93.62 885 LEU A N 1
ATOM 7007 C CA . LEU A 1 885 ? -20.063 16.430 27.326 1.00 93.62 885 LEU A CA 1
ATOM 7008 C C . LEU A 1 885 ? -21.042 15.274 27.536 1.00 93.62 885 LEU A C 1
ATOM 7010 O O . LEU A 1 885 ? -21.330 14.950 28.687 1.00 93.62 885 LEU A O 1
ATOM 7014 N N . LEU A 1 886 ? -21.470 14.582 26.469 1.00 94.81 886 LEU A N 1
ATOM 7015 C CA . LEU A 1 886 ? -22.349 13.416 26.600 1.00 94.81 886 LEU A CA 1
ATOM 7016 C C . LEU A 1 886 ? -21.740 12.360 27.534 1.00 94.81 886 LEU A C 1
ATOM 7018 O O . LEU A 1 886 ? -22.398 11.958 28.493 1.00 94.81 886 LEU A O 1
ATOM 7022 N N . ARG A 1 887 ? -20.472 11.971 27.325 1.00 93.31 887 ARG A N 1
ATOM 7023 C CA . ARG A 1 887 ? -19.749 11.032 28.209 1.00 93.31 887 ARG A CA 1
ATOM 7024 C C . ARG A 1 887 ? -19.738 11.505 29.663 1.00 93.31 887 ARG A C 1
ATOM 7026 O O . ARG A 1 887 ? -19.969 10.706 30.570 1.00 93.31 887 ARG A O 1
ATOM 7033 N N . ALA A 1 888 ? -19.504 12.797 29.892 1.00 94.25 888 ALA A N 1
ATOM 7034 C CA . ALA A 1 888 ? -19.506 13.386 31.226 1.00 94.25 888 ALA A CA 1
ATOM 7035 C C . ALA A 1 888 ? -20.891 13.349 31.901 1.00 94.25 888 ALA A C 1
ATOM 7037 O O . ALA A 1 888 ? -20.942 13.186 33.123 1.00 94.25 888 ALA A O 1
ATOM 7038 N N . GLY A 1 889 ? -21.984 13.438 31.135 1.00 95.06 889 GLY A N 1
ATOM 7039 C CA . GLY A 1 889 ? -23.363 13.396 31.637 1.00 95.06 889 GLY A CA 1
ATOM 7040 C C . GLY A 1 889 ? -23.983 12.001 31.790 1.00 95.06 889 GLY A C 1
ATOM 7041 O O . GLY A 1 889 ? -24.882 11.843 32.613 1.00 95.06 889 GLY A O 1
ATOM 7042 N N . VAL A 1 890 ? -23.520 10.983 31.048 1.00 95.56 890 VAL A N 1
ATOM 7043 C CA . VAL A 1 890 ? -24.131 9.631 31.073 1.00 95.56 890 VAL A CA 1
ATOM 7044 C C . VAL A 1 890 ? -23.310 8.581 31.830 1.00 95.56 890 VAL A C 1
ATOM 7046 O O . VAL A 1 890 ? -23.885 7.751 32.533 1.00 95.56 890 VAL A O 1
ATOM 7049 N N . THR A 1 891 ? -21.975 8.623 31.771 1.00 94.88 891 THR A N 1
ATOM 7050 C CA . THR A 1 891 ? -21.115 7.609 32.408 1.00 94.88 891 THR A CA 1
ATOM 7051 C C . THR A 1 891 ? -21.196 7.707 33.934 1.00 94.88 891 THR A C 1
ATOM 7053 O O . THR A 1 891 ? -20.656 8.639 34.527 1.00 94.88 891 THR A O 1
ATOM 7056 N N . ASP A 1 892 ? -21.844 6.750 34.600 1.00 95.50 892 ASP A N 1
ATOM 7057 C CA . ASP A 1 892 ? -22.034 6.739 36.064 1.00 95.50 892 ASP A CA 1
ATOM 7058 C C . ASP A 1 892 ? -22.696 8.019 36.623 1.00 95.50 892 ASP A C 1
ATOM 7060 O O . ASP A 1 892 ? -22.331 8.555 37.677 1.00 95.50 892 ASP A O 1
ATOM 7064 N N . ARG A 1 893 ? -23.664 8.531 35.853 1.00 95.12 893 ARG A N 1
ATOM 7065 C CA . ARG A 1 893 ? -24.473 9.724 36.120 1.00 95.12 893 ARG A CA 1
ATOM 7066 C C . ARG A 1 893 ? -25.899 9.535 35.602 1.00 95.12 893 ARG A C 1
ATOM 7068 O O . ARG A 1 893 ? -26.169 8.652 34.790 1.00 95.12 893 ARG A O 1
ATOM 7075 N N . ILE A 1 894 ? -26.790 10.408 36.064 1.00 95.56 894 ILE A N 1
ATOM 7076 C CA . ILE A 1 894 ? -28.099 10.661 35.459 1.00 95.56 894 ILE A CA 1
ATOM 7077 C C . ILE A 1 894 ? -28.083 12.142 35.064 1.00 95.56 894 ILE A C 1
ATOM 7079 O O . ILE A 1 894 ? -27.939 12.971 35.967 1.00 95.56 894 ILE A O 1
ATOM 7083 N N . PRO A 1 895 ? -28.184 12.487 33.770 1.00 95.88 895 PRO A N 1
ATOM 7084 C CA . PRO A 1 895 ? -28.116 13.878 33.340 1.00 95.88 895 PRO A CA 1
ATOM 7085 C C . PRO A 1 895 ? -29.366 14.665 33.762 1.00 95.88 895 PRO A C 1
ATOM 7087 O O . PRO A 1 895 ? -30.449 14.093 33.956 1.00 95.88 895 PRO A O 1
ATOM 7090 N N . SER A 1 896 ? -29.231 15.987 33.896 1.00 95.50 896 SER A N 1
ATOM 7091 C CA . SER A 1 896 ? -30.363 16.882 34.169 1.00 95.50 896 SER A CA 1
ATOM 7092 C C . SER A 1 896 ? -31.406 16.864 33.042 1.00 95.50 896 SER A C 1
ATOM 7094 O O . SER A 1 896 ? -31.187 16.324 31.957 1.00 95.50 896 SER A O 1
ATOM 7096 N N . LYS A 1 897 ? -32.588 17.443 33.291 1.00 94.00 897 LYS A N 1
ATOM 7097 C CA . LYS A 1 897 ? -33.648 17.528 32.271 1.00 94.00 897 LYS A CA 1
ATOM 7098 C C . LYS A 1 897 ? -33.271 18.510 31.151 1.00 94.00 897 LYS A C 1
ATOM 7100 O O . LYS A 1 897 ? -33.710 18.362 30.018 1.00 94.00 897 LYS A O 1
ATOM 7105 N N . GLU A 1 898 ? -32.446 19.496 31.470 1.00 94.12 898 GLU A N 1
ATOM 7106 C CA . GLU A 1 898 ? -31.996 20.564 30.584 1.00 94.12 898 GLU A CA 1
ATOM 7107 C C . GLU A 1 898 ? -30.752 20.149 29.768 1.00 94.12 898 GLU A C 1
ATOM 7109 O O . GLU A 1 898 ? -30.426 20.777 28.761 1.00 94.12 898 GLU A O 1
ATOM 7114 N N . PHE A 1 899 ? -30.087 19.053 30.150 1.00 95.56 899 PHE A N 1
ATOM 7115 C CA . PHE A 1 899 ? -28.821 18.585 29.584 1.00 95.56 899 PHE A CA 1
ATOM 7116 C C . PHE A 1 899 ? -28.823 18.390 28.057 1.00 95.56 899 PHE A C 1
ATOM 7118 O O . PHE A 1 899 ? -27.885 18.812 27.379 1.00 95.56 899 PHE A O 1
ATOM 7125 N N . ALA A 1 900 ? -29.888 17.819 27.482 1.00 93.75 900 ALA A N 1
ATOM 7126 C CA . ALA A 1 900 ? -30.007 17.656 26.029 1.00 93.75 900 ALA A CA 1
ATOM 7127 C C . ALA A 1 900 ? -30.146 18.999 25.280 1.00 93.75 900 ALA A C 1
ATOM 7129 O O . ALA A 1 900 ? -29.763 19.102 24.112 1.00 93.75 900 ALA A O 1
ATOM 7130 N N . THR A 1 901 ? -30.635 20.049 25.952 1.00 93.38 901 THR A N 1
ATOM 7131 C CA . THR A 1 901 ? -30.648 21.415 25.403 1.00 93.38 901 THR A CA 1
ATOM 7132 C C . THR A 1 901 ? -29.220 21.950 25.330 1.00 93.38 901 THR A C 1
ATOM 7134 O O . THR A 1 901 ? -28.784 22.352 24.257 1.00 93.38 901 THR A O 1
ATOM 7137 N N . PHE A 1 902 ? -28.443 21.835 26.415 1.00 92.19 902 PHE A N 1
ATOM 7138 C CA . PHE A 1 902 ? -27.036 22.255 26.434 1.00 92.19 902 PHE A CA 1
ATOM 7139 C C . PHE A 1 902 ? -26.156 21.482 25.439 1.00 92.19 902 PHE A C 1
ATOM 7141 O O . PHE A 1 902 ? -25.300 22.081 24.795 1.00 92.19 902 PHE A O 1
ATOM 7148 N N . LEU A 1 903 ? -26.394 20.179 25.244 1.00 91.75 903 LEU A N 1
ATOM 7149 C CA . LEU A 1 903 ? -25.739 19.411 24.175 1.00 91.75 903 LEU A CA 1
ATOM 7150 C C . LEU A 1 903 ? -26.053 19.961 22.780 1.00 91.75 903 LEU A C 1
ATOM 7152 O O . LEU A 1 903 ? -25.175 19.978 21.925 1.00 91.75 903 LEU A O 1
ATOM 7156 N N . THR A 1 904 ? -27.280 20.431 22.553 1.00 91.06 904 THR A N 1
ATOM 7157 C CA . THR A 1 904 ? -27.708 21.002 21.265 1.00 91.06 904 THR A CA 1
ATOM 7158 C C . THR A 1 904 ? -27.120 22.400 21.019 1.00 91.06 904 THR A C 1
ATOM 7160 O O . THR A 1 904 ? -26.979 22.800 19.869 1.00 91.06 904 THR A O 1
ATOM 7163 N N . GLU A 1 905 ? -26.742 23.129 22.075 1.00 89.94 905 GLU A N 1
ATOM 7164 C CA . GLU A 1 905 ? -26.012 24.406 21.978 1.00 89.94 905 GLU A CA 1
ATOM 7165 C C . GLU A 1 905 ? -24.515 24.234 21.659 1.00 89.94 905 GLU A C 1
ATOM 7167 O O . GLU A 1 905 ? -23.890 25.180 21.186 1.00 89.94 905 GLU A O 1
ATOM 7172 N N . ILE A 1 906 ? -23.934 23.070 21.971 1.00 89.12 906 ILE A N 1
ATOM 7173 C CA . ILE A 1 906 ? -22.480 22.824 21.935 1.00 89.12 906 ILE A CA 1
ATOM 7174 C C . ILE A 1 906 ? -22.069 21.921 20.765 1.00 89.12 906 ILE A C 1
ATOM 7176 O O . ILE A 1 906 ? -21.029 22.152 20.156 1.00 89.12 906 ILE A O 1
ATOM 7180 N N . ALA A 1 907 ? -22.845 20.876 20.474 1.00 87.81 907 ALA A N 1
ATOM 7181 C CA . ALA A 1 907 ? -22.512 19.901 19.442 1.00 87.81 907 ALA A CA 1
ATOM 7182 C C . ALA A 1 907 ? -22.798 20.424 18.027 1.00 87.81 907 ALA A C 1
ATOM 7184 O O . ALA A 1 907 ? -23.739 21.189 17.813 1.00 87.81 907 ALA A O 1
ATOM 7185 N N . GLU A 1 908 ? -22.042 19.922 17.047 1.00 86.75 908 GLU A N 1
ATOM 7186 C CA . GLU A 1 908 ? -22.229 20.256 15.632 1.00 86.75 908 GLU A CA 1
ATOM 7187 C C . GLU A 1 908 ? -23.675 20.009 15.148 1.00 86.75 908 GLU A C 1
ATOM 7189 O O . GLU A 1 908 ? -24.164 18.871 15.241 1.00 86.75 908 GLU A O 1
ATOM 7194 N N . PRO A 1 909 ? -24.368 21.032 14.604 1.00 90.56 909 PRO A N 1
ATOM 7195 C CA . PRO A 1 909 ? -25.742 20.906 14.133 1.00 90.56 909 PRO A CA 1
ATOM 7196 C C . PRO A 1 909 ? -25.924 19.840 13.046 1.00 90.56 909 PRO A C 1
ATOM 7198 O O . PRO A 1 909 ? -25.209 19.810 12.042 1.00 90.56 909 PRO A O 1
ATOM 7201 N N . VAL A 1 910 ? -26.954 19.007 13.212 1.00 92.81 910 VAL A N 1
ATOM 7202 C CA . VAL A 1 910 ? -27.378 18.018 12.213 1.00 92.81 910 VAL A CA 1
ATOM 7203 C C . VAL A 1 910 ? -28.517 18.593 11.372 1.00 92.81 910 VAL A C 1
ATOM 7205 O O . VAL A 1 910 ? -29.440 19.223 11.895 1.00 92.81 910 VAL A O 1
ATOM 7208 N N . TRP A 1 911 ? -28.473 18.362 10.062 1.00 93.00 911 TRP A N 1
ATOM 7209 C CA . TRP A 1 911 ? -29.401 18.939 9.091 1.00 93.00 911 TRP A CA 1
ATOM 7210 C C . TRP A 1 911 ? -30.082 17.861 8.259 1.00 93.00 911 TRP A C 1
ATOM 7212 O O . TRP A 1 911 ? -29.438 16.922 7.804 1.00 93.00 911 TRP A O 1
ATOM 7222 N N . LYS A 1 912 ? -31.374 18.042 7.989 1.00 92.62 912 LYS A N 1
ATOM 7223 C CA . LYS A 1 912 ? -32.083 17.364 6.904 1.00 92.62 912 LYS A CA 1
ATOM 7224 C C . LYS A 1 912 ? -32.038 18.243 5.657 1.00 92.62 912 LYS A C 1
ATOM 7226 O O . LYS A 1 912 ? -32.415 19.415 5.732 1.00 92.62 912 LYS A O 1
ATOM 7231 N N . LEU A 1 913 ? -31.591 17.691 4.532 1.00 89.31 913 LEU A N 1
ATOM 7232 C CA . LEU A 1 913 ? -31.605 18.368 3.235 1.00 89.31 913 LEU A CA 1
ATOM 7233 C C . LEU A 1 913 ? -32.996 18.290 2.582 1.00 89.31 913 LEU A C 1
ATOM 7235 O O . LEU A 1 913 ? -33.690 17.282 2.693 1.00 89.31 913 LEU A O 1
ATOM 7239 N N . ASP A 1 914 ? -33.387 19.369 1.910 1.00 87.06 914 ASP A N 1
ATOM 7240 C CA . ASP A 1 914 ? -34.609 19.526 1.112 1.00 87.06 914 ASP A CA 1
ATOM 7241 C C . ASP A 1 914 ? -34.161 19.943 -0.297 1.00 87.06 914 ASP A C 1
ATOM 7243 O O . ASP A 1 914 ? -33.877 21.115 -0.573 1.00 87.06 914 ASP A O 1
ATOM 7247 N N . TYR A 1 915 ? -33.970 18.937 -1.151 1.00 73.06 915 TYR A N 1
ATOM 7248 C CA . TYR A 1 915 ? -33.509 19.081 -2.533 1.00 73.06 915 TYR A CA 1
ATOM 7249 C C . TYR A 1 915 ? -34.676 19.364 -3.493 1.00 73.06 915 TYR A C 1
ATOM 7251 O O . TYR A 1 915 ? -34.463 19.905 -4.585 1.00 73.06 915 TYR A O 1
ATOM 7259 N N . GLY A 1 916 ? -35.899 19.036 -3.056 1.00 63.41 916 GLY A N 1
ATOM 7260 C CA . GLY A 1 916 ? -37.166 19.391 -3.683 1.00 63.41 916 GLY A CA 1
ATOM 7261 C C . GLY A 1 916 ? -37.397 18.703 -5.026 1.00 63.41 916 GLY A C 1
ATOM 7262 O O . GLY A 1 916 ? -37.281 19.369 -6.052 1.00 63.41 916 GLY A O 1
ATOM 7263 N N . ASN A 1 917 ? -37.730 17.402 -5.005 1.00 57.09 917 ASN A N 1
ATOM 7264 C CA . ASN A 1 917 ? -38.176 16.540 -6.124 1.00 57.09 917 ASN A CA 1
ATOM 7265 C C . ASN A 1 917 ? -37.827 17.057 -7.536 1.00 57.09 917 ASN A C 1
ATOM 7267 O O . ASN A 1 917 ? -38.705 17.382 -8.344 1.00 57.09 917 ASN A O 1
ATOM 7271 N N . LYS A 1 918 ? -36.527 17.154 -7.831 1.00 55.44 918 LYS A N 1
ATOM 7272 C CA . LYS A 1 918 ? -36.016 17.471 -9.170 1.00 55.44 918 LYS A CA 1
ATOM 7273 C C . LYS A 1 918 ? -35.706 16.156 -9.884 1.00 55.44 918 LYS A C 1
ATOM 7275 O O . LYS A 1 918 ? -34.866 15.418 -9.367 1.00 55.44 918 LYS A O 1
ATOM 7280 N N . PRO A 1 919 ? -36.282 15.894 -11.076 1.00 43.66 919 PRO A N 1
ATOM 7281 C CA . PRO A 1 919 ? -36.043 14.654 -11.808 1.00 43.66 919 PRO A CA 1
ATOM 7282 C C . PRO A 1 919 ? -34.547 14.336 -11.931 1.00 43.66 919 PRO A C 1
ATOM 7284 O O . PRO A 1 919 ? -33.788 15.129 -12.491 1.00 43.66 919 PRO A O 1
ATOM 7287 N N . GLY A 1 920 ? -34.137 13.188 -11.386 1.00 51.59 920 GLY A N 1
ATOM 7288 C CA . GLY A 1 920 ? -32.746 12.723 -11.379 1.00 51.59 920 GLY A CA 1
ATOM 7289 C C . GLY A 1 920 ? -31.928 13.041 -10.118 1.00 51.59 920 GLY A C 1
ATOM 7290 O O . GLY A 1 920 ? -30.780 12.619 -10.054 1.00 51.59 920 GLY A O 1
ATOM 7291 N N . ASN A 1 921 ? -32.486 13.734 -9.115 1.00 55.06 921 ASN A N 1
ATOM 7292 C CA . ASN A 1 921 ? -31.806 14.052 -7.845 1.00 55.06 921 ASN A CA 1
ATOM 7293 C C . ASN A 1 921 ? -32.524 13.515 -6.590 1.00 55.06 921 ASN A C 1
ATOM 7295 O O . ASN A 1 921 ? -32.138 13.861 -5.475 1.00 55.06 921 ASN A O 1
ATOM 7299 N N . ASP A 1 922 ? -33.538 12.660 -6.748 1.00 59.19 922 ASP A N 1
ATOM 7300 C CA . ASP A 1 922 ? -34.398 12.192 -5.647 1.00 59.19 922 ASP A CA 1
ATOM 7301 C C . ASP A 1 922 ? -33.627 11.427 -4.545 1.00 59.19 922 ASP A C 1
ATOM 7303 O O . ASP A 1 922 ? -34.053 11.402 -3.396 1.00 59.19 922 ASP A O 1
ATOM 7307 N N . TYR A 1 923 ? -32.443 10.884 -4.861 1.00 64.06 923 TYR A N 1
ATOM 7308 C CA . TYR A 1 923 ? -31.517 10.266 -3.898 1.00 64.06 923 TYR A CA 1
ATOM 7309 C C . TYR A 1 923 ? -31.002 11.239 -2.814 1.00 64.06 923 TYR A C 1
ATOM 7311 O O . TYR A 1 923 ? -30.659 10.815 -1.712 1.00 64.06 923 TYR A O 1
ATOM 7319 N N . PHE A 1 924 ? -30.930 12.542 -3.111 1.00 69.62 924 PHE A N 1
ATOM 7320 C CA . PHE A 1 924 ? -30.396 13.548 -2.185 1.00 69.62 924 PHE A CA 1
ATOM 7321 C C . PHE A 1 924 ? -31.463 14.213 -1.307 1.00 69.62 924 PHE A C 1
ATOM 7323 O O . PHE A 1 924 ? -31.112 14.937 -0.370 1.00 69.62 924 PHE A O 1
ATOM 7330 N N . ASP A 1 925 ? -32.750 13.994 -1.592 1.00 77.19 925 ASP A N 1
ATOM 7331 C CA . ASP A 1 925 ? -33.828 14.582 -0.803 1.00 77.19 925 ASP A CA 1
ATOM 7332 C C . ASP A 1 925 ? -33.999 13.858 0.538 1.00 77.19 925 ASP A C 1
ATOM 7334 O O . ASP A 1 925 ? -33.952 12.633 0.640 1.00 77.19 925 ASP A O 1
ATOM 7338 N N . GLY A 1 926 ? -34.156 14.631 1.609 1.00 82.75 926 GLY A N 1
ATOM 7339 C CA . GLY A 1 926 ? -34.329 14.102 2.954 1.00 82.75 926 GLY A CA 1
ATOM 7340 C C . GLY A 1 926 ? -33.086 13.489 3.605 1.00 82.75 926 GLY A C 1
ATOM 7341 O O . GLY A 1 926 ? -33.212 12.999 4.730 1.00 82.75 926 GLY A O 1
ATOM 7342 N N . LEU A 1 927 ? -31.905 13.547 2.972 1.00 88.06 927 LEU A N 1
ATOM 7343 C CA . LEU A 1 927 ? -30.651 13.092 3.581 1.00 88.06 927 LEU A CA 1
ATOM 7344 C C . LEU A 1 927 ? -30.364 13.832 4.894 1.00 88.06 927 LEU A C 1
ATOM 7346 O O . LEU A 1 927 ? -30.448 15.061 4.965 1.00 88.06 927 LEU A O 1
ATOM 7350 N N . ILE A 1 928 ? -29.986 13.068 5.920 1.00 91.75 928 ILE A N 1
ATOM 7351 C CA . ILE A 1 928 ? -29.529 13.585 7.214 1.00 91.75 928 ILE A CA 1
ATOM 7352 C C . ILE A 1 928 ? -28.009 13.712 7.162 1.00 91.75 928 ILE A C 1
ATOM 7354 O O . ILE A 1 928 ? -27.327 12.727 6.876 1.00 91.75 928 ILE A O 1
ATOM 7358 N N . VAL A 1 929 ? -27.489 14.913 7.411 1.00 90.31 929 VAL A N 1
ATOM 7359 C CA . VAL A 1 929 ? -26.076 15.265 7.226 1.00 90.31 929 VAL A CA 1
ATOM 7360 C C . VAL A 1 929 ? -25.519 16.104 8.375 1.00 90.31 929 VAL A C 1
ATOM 7362 O O . VAL A 1 929 ? -26.254 16.839 9.037 1.00 90.31 929 VAL A O 1
ATOM 7365 N N . GLN A 1 930 ? -24.204 16.037 8.572 1.00 88.88 930 GLN A N 1
ATOM 7366 C CA . GLN A 1 930 ? -23.463 16.848 9.542 1.00 88.88 930 GLN A CA 1
ATOM 7367 C C . GLN A 1 930 ? -22.140 17.324 8.930 1.00 88.88 930 GLN A C 1
ATOM 7369 O O . GLN A 1 930 ? -21.553 16.637 8.091 1.00 88.88 930 GLN A O 1
ATOM 7374 N N . LEU A 1 931 ? -21.694 18.517 9.327 1.00 85.19 931 LEU A N 1
ATOM 7375 C CA . LEU A 1 931 ? -20.367 19.030 8.994 1.00 85.19 931 LEU A CA 1
ATOM 7376 C C . LEU A 1 931 ? -19.328 18.484 9.978 1.00 85.19 931 LEU A C 1
ATOM 7378 O O . LEU A 1 931 ? -19.574 18.436 11.179 1.00 85.19 931 LEU A O 1
ATOM 7382 N N . ILE A 1 932 ? -18.160 18.109 9.463 1.00 76.25 932 ILE A N 1
ATOM 7383 C CA . ILE A 1 932 ? -16.997 17.687 10.254 1.00 76.25 932 ILE A CA 1
ATOM 7384 C C . ILE A 1 932 ? -15.731 18.395 9.756 1.00 76.25 932 ILE A C 1
ATOM 7386 O O . ILE A 1 932 ? -15.750 19.053 8.709 1.00 76.25 932 ILE A O 1
ATOM 7390 N N . ASN A 1 933 ? -14.628 18.238 10.495 1.00 69.12 933 ASN A N 1
ATOM 7391 C CA . ASN A 1 933 ? -13.308 18.780 10.156 1.00 69.12 933 ASN A CA 1
ATOM 7392 C C . ASN A 1 933 ? -13.367 20.294 9.885 1.00 69.12 933 ASN A C 1
ATOM 7394 O O . ASN A 1 933 ? -13.061 20.750 8.786 1.00 69.12 933 ASN A O 1
ATOM 7398 N N . ASP A 1 934 ? -13.848 21.061 10.868 1.00 67.81 934 ASP A N 1
ATOM 7399 C CA . ASP A 1 934 ? -14.035 22.522 10.810 1.00 67.81 934 ASP A CA 1
ATOM 7400 C C . ASP A 1 934 ? -14.895 22.995 9.618 1.00 67.81 934 ASP A C 1
ATOM 7402 O O . ASP A 1 934 ? -14.672 24.052 9.025 1.00 67.81 934 ASP A O 1
ATOM 7406 N N . GLY A 1 935 ? -15.876 22.178 9.219 1.00 70.12 935 GLY A N 1
ATOM 7407 C CA . GLY A 1 935 ? -16.748 22.449 8.075 1.00 70.12 935 GLY A CA 1
ATOM 7408 C C . GLY A 1 935 ? -16.133 22.141 6.706 1.00 70.12 935 GLY A C 1
ATOM 7409 O O . GLY A 1 935 ? -16.730 22.502 5.691 1.00 70.12 935 GLY A O 1
ATOM 7410 N N . LYS A 1 936 ? -14.973 21.469 6.649 1.00 71.81 936 LYS A N 1
ATOM 7411 C CA . LYS A 1 936 ? -14.305 21.069 5.396 1.00 71.81 936 LYS A CA 1
ATOM 7412 C C . LYS A 1 936 ? -14.937 19.845 4.726 1.00 71.81 936 LYS A C 1
ATOM 7414 O O . LYS A 1 936 ? -14.720 19.634 3.535 1.00 71.81 936 LYS A O 1
ATOM 7419 N N . GLN A 1 937 ? -15.712 19.039 5.451 1.00 77.69 937 GLN A N 1
ATOM 7420 C CA . GLN A 1 937 ? -16.371 17.843 4.914 1.00 77.69 937 GLN A CA 1
ATOM 7421 C C . GLN A 1 937 ? -17.816 17.726 5.414 1.00 77.69 937 GLN A C 1
ATOM 7423 O O . GLN A 1 937 ? -18.132 18.127 6.533 1.00 77.69 937 GLN A O 1
ATOM 7428 N N . LEU A 1 938 ? -18.690 17.154 4.580 1.00 82.81 938 LEU A N 1
ATOM 7429 C CA . LEU A 1 938 ? -20.071 16.817 4.925 1.00 82.81 938 LEU A CA 1
ATOM 7430 C C . LEU A 1 938 ? -20.238 15.295 4.909 1.00 82.81 938 LEU A C 1
ATOM 7432 O O . LEU A 1 938 ? -19.940 14.674 3.890 1.00 82.81 938 LEU A O 1
ATOM 7436 N N . ILE A 1 939 ? -20.743 14.713 5.997 1.00 84.94 939 ILE A N 1
ATOM 7437 C CA . ILE A 1 939 ? -21.032 13.273 6.122 1.00 84.94 939 ILE A CA 1
ATOM 7438 C C . ILE A 1 939 ? -22.538 12.999 6.158 1.00 84.94 939 ILE A C 1
ATOM 7440 O O . ILE A 1 939 ? -23.307 13.815 6.668 1.00 84.94 939 ILE A O 1
ATOM 7444 N N . ILE A 1 940 ? -22.957 11.845 5.631 1.00 86.38 940 ILE A N 1
ATOM 7445 C CA . ILE A 1 940 ? -24.347 11.367 5.654 1.00 86.38 940 ILE A CA 1
ATOM 7446 C C . ILE A 1 940 ? -24.551 10.446 6.869 1.00 86.38 940 ILE A C 1
ATOM 7448 O O . ILE A 1 940 ? -23.887 9.419 6.998 1.00 86.38 940 ILE A O 1
ATOM 7452 N N . LEU A 1 941 ? -25.506 10.780 7.740 1.00 87.69 941 LEU A N 1
ATOM 7453 C CA . LEU A 1 941 ? -25.787 10.059 8.993 1.00 87.69 941 LEU A CA 1
ATOM 7454 C C . LEU A 1 941 ? -27.019 9.132 8.929 1.00 87.69 941 LEU A C 1
ATOM 7456 O O . LEU A 1 941 ? -27.187 8.249 9.776 1.00 87.69 941 LEU A O 1
ATOM 7460 N N . GLY A 1 942 ? -27.919 9.373 7.970 1.00 83.12 942 GLY A N 1
ATOM 7461 C CA . GLY A 1 942 ? -29.249 8.752 7.935 1.00 83.12 942 GLY A CA 1
ATOM 7462 C C . GLY A 1 942 ? -29.308 7.331 7.364 1.00 83.12 942 GLY A C 1
ATOM 7463 O O . GLY A 1 942 ? -28.306 6.835 6.857 1.00 83.12 942 GLY A O 1
ATOM 7464 N N . PRO A 1 943 ? -30.483 6.667 7.390 1.00 77.75 943 PRO A N 1
ATOM 7465 C CA . PRO A 1 943 ? -30.654 5.288 6.909 1.00 77.75 943 PRO A CA 1
ATOM 7466 C C . PRO A 1 943 ? -30.209 5.045 5.457 1.00 77.75 943 PRO A C 1
ATOM 7468 O O . PRO A 1 943 ? -29.741 3.955 5.142 1.00 77.75 943 PRO A O 1
ATOM 7471 N N . GLN A 1 944 ? -30.280 6.076 4.606 1.00 72.62 944 GLN A N 1
ATOM 7472 C CA . GLN A 1 944 ? -29.781 6.074 3.220 1.00 72.62 944 GLN A CA 1
ATOM 7473 C C . GLN A 1 944 ? -28.241 6.081 3.109 1.00 72.62 944 GLN A C 1
ATOM 7475 O O . GLN A 1 944 ? -27.699 6.098 2.009 1.00 72.62 944 GLN A O 1
ATOM 7480 N N . SER A 1 945 ? -27.513 6.130 4.227 1.00 68.44 945 SER A N 1
ATOM 7481 C CA . SER A 1 945 ? -26.057 6.235 4.220 1.00 68.44 945 SER A CA 1
ATOM 7482 C C . SER A 1 945 ? -25.377 4.895 3.909 1.00 68.44 945 SER A C 1
ATOM 7484 O O . SER A 1 945 ? -25.661 3.849 4.515 1.00 68.44 945 SER A O 1
ATOM 7486 N N . HIS A 1 946 ? -24.427 4.953 2.979 1.00 64.19 946 HIS A N 1
ATOM 7487 C CA . HIS A 1 946 ? -23.422 3.921 2.739 1.00 64.19 946 HIS A CA 1
ATOM 7488 C C . HIS A 1 946 ? -22.152 4.241 3.544 1.00 64.19 946 HIS A C 1
ATOM 7490 O O . HIS A 1 946 ? -21.930 5.387 3.938 1.00 64.19 946 HIS A O 1
ATOM 7496 N N . GLU A 1 947 ? -21.315 3.236 3.812 1.00 52.84 947 GLU A N 1
ATOM 7497 C CA . GLU A 1 947 ? -20.054 3.428 4.541 1.00 52.84 947 GLU A CA 1
ATOM 7498 C C . GLU A 1 947 ? -19.217 4.555 3.915 1.00 52.84 947 GLU A C 1
ATOM 7500 O O . GLU A 1 947 ? -19.068 4.625 2.695 1.00 52.84 947 GLU A O 1
ATOM 7505 N N . SER A 1 948 ? -18.676 5.451 4.747 1.00 52.84 948 SER A N 1
ATOM 7506 C CA . SER A 1 948 ? -17.902 6.640 4.335 1.00 52.84 948 SER A CA 1
ATOM 7507 C C . SER A 1 948 ? -18.619 7.651 3.416 1.00 52.84 948 SER A C 1
ATOM 7509 O O . SER A 1 948 ? -17.962 8.492 2.802 1.00 52.84 948 SER A O 1
ATOM 7511 N N . GLY A 1 949 ? -19.958 7.623 3.343 1.00 61.22 949 GLY A N 1
ATOM 7512 C CA . GLY A 1 949 ? -20.756 8.551 2.536 1.00 61.22 949 GLY A CA 1
ATOM 7513 C C . GLY A 1 949 ? -20.496 10.027 2.862 1.00 61.22 949 GLY A C 1
ATOM 7514 O O . GLY A 1 949 ? -21.067 10.578 3.805 1.00 61.22 949 GLY A O 1
ATOM 7515 N N . THR A 1 950 ? -19.660 10.672 2.046 1.00 68.50 950 THR A N 1
ATOM 7516 C CA . THR A 1 950 ? -19.392 12.115 2.066 1.00 68.50 950 THR A CA 1
ATOM 7517 C C . THR A 1 950 ? -20.062 12.807 0.883 1.00 68.50 950 THR A C 1
ATOM 7519 O O . THR A 1 950 ? -20.328 12.190 -0.150 1.00 68.50 950 THR A O 1
ATOM 7522 N N . LEU A 1 951 ? -20.353 14.101 1.026 1.00 69.81 951 LEU A N 1
ATOM 7523 C CA . LEU A 1 951 ? -20.942 14.927 -0.030 1.00 69.81 951 LEU A CA 1
ATOM 7524 C C . LEU A 1 951 ? -20.106 16.194 -0.276 1.00 69.81 951 LEU A C 1
ATOM 7526 O O . LEU A 1 951 ? -19.564 16.761 0.677 1.00 69.81 951 LEU A O 1
ATOM 7530 N N . PRO A 1 952 ? -20.044 16.700 -1.524 1.00 72.06 952 PRO A N 1
ATOM 7531 C CA . PRO A 1 952 ? -19.434 17.993 -1.819 1.00 72.06 952 PRO A CA 1
ATOM 7532 C C . PRO A 1 952 ? -20.069 19.124 -0.997 1.00 72.06 952 PRO A C 1
ATOM 7534 O O . PRO A 1 952 ? -21.292 19.289 -0.990 1.00 72.06 952 PRO A O 1
ATOM 7537 N N . LEU A 1 953 ? -19.242 19.958 -0.355 1.00 76.69 953 LEU A N 1
ATOM 7538 C CA . LEU A 1 953 ? -19.708 21.075 0.484 1.00 76.69 953 LEU A CA 1
ATOM 7539 C C . LEU A 1 953 ? -20.656 22.039 -0.240 1.00 76.69 953 LEU A C 1
ATOM 7541 O O . LEU A 1 953 ? -21.524 22.647 0.386 1.00 76.69 953 LEU A O 1
ATOM 7545 N N . ASP A 1 954 ? -20.517 22.192 -1.554 1.00 75.06 954 ASP A N 1
ATOM 7546 C CA . ASP A 1 954 ? -21.367 23.095 -2.329 1.00 75.06 954 ASP A CA 1
ATOM 7547 C C . ASP A 1 954 ? -22.814 22.593 -2.438 1.00 75.06 954 ASP A C 1
ATOM 7549 O O . ASP A 1 954 ? -23.729 23.408 -2.573 1.00 75.06 954 ASP A O 1
ATOM 7553 N N . MET A 1 955 ? -23.061 21.287 -2.265 1.00 71.75 955 MET A N 1
ATOM 7554 C CA . MET A 1 955 ? -24.419 20.771 -2.071 1.00 71.75 955 MET A CA 1
ATOM 7555 C C . MET A 1 955 ? -24.994 21.277 -0.747 1.00 71.75 955 MET A C 1
ATOM 7557 O O . MET A 1 955 ? -26.104 21.806 -0.722 1.00 71.75 955 MET A O 1
ATOM 7561 N N . TYR A 1 956 ? -24.229 21.204 0.346 1.00 82.38 956 TYR A N 1
ATOM 7562 C CA . TYR A 1 956 ? -24.668 21.717 1.646 1.00 82.38 956 TYR A CA 1
ATOM 7563 C C . TYR A 1 956 ? -24.945 23.225 1.616 1.00 82.38 956 TYR A C 1
ATOM 7565 O O . TYR A 1 956 ? -25.962 23.669 2.153 1.00 82.38 956 TYR A O 1
ATOM 7573 N N . LYS A 1 957 ? -24.086 24.023 0.968 1.00 83.44 957 LYS A N 1
ATOM 7574 C CA . LYS A 1 957 ? -24.257 25.484 0.870 1.00 83.44 957 LYS A CA 1
ATOM 7575 C C . LYS A 1 957 ? -25.535 25.869 0.118 1.00 83.44 957 LYS A C 1
ATOM 7577 O O . LYS A 1 957 ? -26.299 26.690 0.620 1.00 83.44 957 LYS A O 1
ATOM 7582 N N . ASN A 1 958 ? -25.779 25.252 -1.040 1.00 80.38 958 ASN A N 1
ATOM 7583 C CA . ASN A 1 958 ? -26.808 25.687 -1.994 1.00 80.38 958 ASN A CA 1
ATOM 7584 C C . ASN A 1 958 ? -28.184 25.012 -1.826 1.00 80.38 958 ASN A C 1
ATOM 7586 O O . ASN A 1 958 ? -29.132 25.387 -2.514 1.00 80.38 958 ASN A O 1
ATOM 7590 N N . THR A 1 959 ? -28.315 24.034 -0.924 1.00 82.81 959 THR A N 1
ATOM 7591 C CA . THR A 1 959 ? -29.576 23.308 -0.689 1.00 82.81 959 THR A CA 1
ATOM 7592 C C . THR A 1 959 ? -30.344 23.890 0.503 1.00 82.81 959 THR A C 1
ATOM 7594 O O . THR A 1 959 ? -29.754 24.286 1.522 1.00 82.81 959 THR A O 1
ATOM 7597 N N . LYS A 1 960 ? -31.679 23.922 0.392 1.00 88.94 960 LYS A N 1
ATOM 7598 C CA . LYS A 1 960 ? -32.573 24.213 1.519 1.00 88.94 960 LYS A CA 1
ATOM 7599 C C . LYS A 1 960 ? -32.408 23.107 2.566 1.00 88.94 960 LYS A C 1
ATOM 7601 O O . LYS A 1 960 ? -32.208 21.943 2.236 1.00 88.94 960 LYS A O 1
ATOM 7606 N N . LYS A 1 961 ? -32.425 23.471 3.843 1.00 91.50 961 LYS A N 1
ATOM 7607 C CA . LYS A 1 961 ? -32.154 22.534 4.936 1.00 91.50 961 LYS A CA 1
ATOM 7608 C C . LYS A 1 961 ? -32.906 22.923 6.195 1.00 91.50 961 LYS A C 1
ATOM 7610 O O . LYS A 1 961 ? -33.194 24.099 6.417 1.00 91.50 961 LYS A O 1
ATOM 7615 N N . THR A 1 962 ? -33.211 21.930 7.014 1.00 94.31 962 THR A N 1
ATOM 7616 C CA . THR A 1 962 ? -33.887 22.093 8.303 1.00 94.31 962 THR A CA 1
ATOM 7617 C C . THR A 1 962 ? -33.059 21.399 9.370 1.00 94.31 962 THR A C 1
ATOM 7619 O O . THR A 1 962 ? -32.658 20.252 9.183 1.00 94.31 962 THR A O 1
ATOM 7622 N N . GLN A 1 963 ? -32.768 22.093 10.468 1.00 93.81 963 GLN A N 1
ATOM 7623 C CA . GLN A 1 963 ? -32.028 21.502 11.579 1.00 93.81 963 GLN A CA 1
ATOM 7624 C C . GLN A 1 963 ? -32.880 20.405 12.228 1.00 93.81 963 GLN A C 1
ATOM 7626 O O . GLN A 1 963 ? -34.075 20.597 12.458 1.00 93.81 963 GLN A O 1
ATOM 7631 N N . VAL A 1 964 ? -32.268 19.260 12.516 1.00 94.56 964 VAL A N 1
ATOM 7632 C CA . VAL A 1 964 ? -32.893 18.144 13.234 1.00 94.56 964 VAL A CA 1
ATOM 7633 C C . VAL A 1 964 ? -32.146 17.886 14.540 1.00 94.56 964 VAL A C 1
ATOM 7635 O O . VAL A 1 964 ? -30.986 18.267 14.702 1.00 94.56 964 VAL A O 1
ATOM 7638 N N . LYS A 1 965 ? -32.813 17.244 15.501 1.00 95.00 965 LYS A N 1
ATOM 7639 C CA . LYS A 1 965 ? -32.209 16.893 16.790 1.00 95.00 965 LYS A CA 1
ATOM 7640 C C . LYS A 1 965 ? -31.056 15.902 16.582 1.00 95.00 965 LYS A C 1
ATOM 7642 O O . LYS A 1 965 ? -31.223 14.905 15.879 1.00 95.00 965 LYS A O 1
ATOM 7647 N N . SER A 1 966 ? -29.893 16.174 17.176 1.00 94.12 966 SER A N 1
ATOM 7648 C CA . SER A 1 966 ? -28.692 15.339 17.019 1.00 94.12 966 SER A CA 1
ATOM 7649 C C . SER A 1 966 ? -28.844 13.975 17.707 1.00 94.12 966 SER A C 1
ATOM 7651 O O . SER A 1 966 ? -29.577 13.838 18.692 1.00 94.12 966 SER A O 1
ATOM 7653 N N . HIS A 1 967 ? -28.119 12.959 17.230 1.00 94.06 967 HIS A N 1
ATOM 7654 C CA . HIS A 1 967 ? -28.083 11.634 17.866 1.00 94.06 967 HIS A CA 1
ATOM 7655 C C . HIS A 1 967 ? -27.573 11.692 19.324 1.00 94.06 967 HIS A C 1
ATOM 7657 O O . HIS A 1 967 ? -28.038 10.928 20.172 1.00 94.06 967 HIS A O 1
ATOM 7663 N N . LEU A 1 968 ? -26.681 12.643 19.644 1.00 95.50 968 LEU A N 1
ATOM 7664 C CA . LEU A 1 968 ? -26.225 12.925 21.011 1.00 95.50 968 LEU A CA 1
ATOM 7665 C C . LEU A 1 968 ? -27.391 13.382 21.902 1.00 95.50 968 LEU A C 1
ATOM 7667 O O . LEU A 1 968 ? -27.600 12.822 22.978 1.00 95.50 968 LEU A O 1
ATOM 7671 N N . SER A 1 969 ? -28.186 14.351 21.436 1.00 95.94 969 SER A N 1
ATOM 7672 C CA . SER A 1 969 ? -29.321 14.898 22.190 1.00 95.94 969 SER A CA 1
ATOM 7673 C C . SER A 1 969 ? -30.492 13.914 22.298 1.00 95.94 969 SER A C 1
ATOM 7675 O O . SER A 1 969 ? -31.160 13.882 23.330 1.00 95.94 969 SER A O 1
ATOM 7677 N N . TYR A 1 970 ? -30.744 13.075 21.283 1.00 97.44 970 TYR A N 1
ATOM 7678 C CA . TYR A 1 970 ? -31.693 11.954 21.411 1.00 97.44 970 TYR A CA 1
ATOM 7679 C C . TYR A 1 970 ? -31.255 10.968 22.493 1.00 97.44 970 TYR A C 1
ATOM 7681 O O . TYR A 1 970 ? -32.065 10.592 23.342 1.00 97.44 970 TYR A O 1
ATOM 7689 N N . PHE A 1 971 ? -29.977 10.574 22.486 1.00 97.81 971 PHE A N 1
ATOM 7690 C CA . PHE A 1 971 ? -29.460 9.634 23.471 1.00 97.81 971 PHE A CA 1
ATOM 7691 C C . PHE A 1 971 ? -29.511 10.197 24.892 1.00 97.81 971 PHE A C 1
ATOM 7693 O O . PHE A 1 971 ? -29.919 9.481 25.796 1.00 97.81 971 PHE A O 1
ATOM 7700 N N . ALA A 1 972 ? -29.153 11.467 25.096 1.00 97.69 972 ALA A N 1
ATOM 7701 C CA . ALA A 1 972 ? -29.190 12.110 26.409 1.00 97.69 972 ALA A CA 1
ATOM 7702 C C . ALA A 1 972 ? -30.579 12.035 27.074 1.00 97.69 972 ALA A C 1
ATOM 7704 O O . ALA A 1 972 ? -30.694 11.562 28.209 1.00 97.69 972 ALA A O 1
ATOM 7705 N N . ASP A 1 973 ? -31.633 12.436 26.355 1.00 98.00 973 ASP A N 1
ATOM 7706 C CA . ASP A 1 973 ? -33.008 12.387 26.868 1.00 98.00 973 ASP A CA 1
ATOM 7707 C C . ASP A 1 973 ? -33.493 10.948 27.080 1.00 98.00 973 ASP A C 1
ATOM 7709 O O . ASP A 1 973 ? -34.074 10.631 28.121 1.00 98.00 973 ASP A O 1
ATOM 7713 N N . ALA A 1 974 ? -33.235 10.056 26.117 1.00 98.19 974 ALA A N 1
ATOM 7714 C CA . ALA A 1 974 ? -33.673 8.667 26.201 1.00 98.19 974 ALA A CA 1
ATOM 7715 C C . ALA A 1 974 ? -32.957 7.902 27.323 1.00 98.19 974 ALA A C 1
ATOM 7717 O O . ALA A 1 974 ? -33.590 7.153 28.066 1.00 98.19 974 ALA A O 1
ATOM 7718 N N . TYR A 1 975 ? -31.656 8.134 27.502 1.00 98.25 975 TYR A N 1
ATOM 7719 C CA . TYR A 1 975 ? -30.871 7.586 28.601 1.00 98.25 975 TYR A CA 1
ATOM 7720 C C . TYR A 1 975 ? -31.407 8.080 29.949 1.00 98.25 975 TYR A C 1
ATOM 7722 O O . TYR A 1 975 ? -31.676 7.269 30.835 1.00 98.25 975 TYR A O 1
ATOM 7730 N N . ARG A 1 976 ? -31.675 9.387 30.094 1.00 97.75 976 ARG A N 1
ATOM 7731 C CA . ARG A 1 976 ? -32.320 9.936 31.297 1.00 97.75 976 ARG A CA 1
ATOM 7732 C C . ARG A 1 976 ? -33.669 9.264 31.575 1.00 97.75 976 ARG A C 1
ATOM 7734 O O . ARG A 1 976 ? -33.959 8.921 32.723 1.00 97.75 976 ARG A O 1
ATOM 7741 N N . ALA A 1 977 ? -34.491 9.070 30.545 1.00 98.19 977 ALA A N 1
ATOM 7742 C CA . ALA A 1 977 ? -35.786 8.405 30.654 1.00 98.19 977 ALA A CA 1
ATOM 7743 C C . ALA A 1 977 ? -35.636 6.940 31.120 1.00 98.19 977 ALA A C 1
ATOM 7745 O O . ALA A 1 977 ? -36.271 6.556 32.100 1.00 98.19 977 ALA A O 1
ATOM 7746 N N . ILE A 1 978 ? -34.699 6.168 30.550 1.00 98.06 978 ILE A N 1
ATOM 7747 C CA . ILE A 1 978 ? -34.348 4.810 31.017 1.00 98.06 978 ILE A CA 1
ATOM 7748 C C . ILE A 1 978 ? -33.931 4.824 32.494 1.00 98.06 978 ILE A C 1
ATOM 7750 O O . ILE A 1 978 ? -34.491 4.075 33.293 1.00 98.06 978 ILE A O 1
ATOM 7754 N N . ARG A 1 979 ? -33.000 5.705 32.886 1.00 96.12 979 ARG A N 1
ATOM 7755 C CA . ARG A 1 979 ? -32.511 5.805 34.275 1.00 96.12 979 ARG A CA 1
ATOM 7756 C C . ARG A 1 979 ? -33.580 6.274 35.272 1.00 96.12 979 ARG A C 1
ATOM 7758 O O . ARG A 1 979 ? -33.420 6.060 36.469 1.00 96.12 979 ARG A O 1
ATOM 7765 N N . THR A 1 980 ? -34.671 6.881 34.799 1.00 95.88 980 THR A N 1
ATOM 7766 C CA . THR A 1 980 ? -35.837 7.279 35.612 1.00 95.88 980 THR A CA 1
ATOM 7767 C C . THR A 1 980 ? -37.043 6.336 35.462 1.00 95.88 980 THR A C 1
ATOM 7769 O O . THR A 1 980 ? -38.108 6.628 35.999 1.00 95.88 980 THR A O 1
ATOM 7772 N N . ASN A 1 981 ? -36.865 5.174 34.816 1.00 96.81 981 ASN A N 1
ATOM 7773 C CA . ASN A 1 981 ? -37.892 4.159 34.525 1.00 96.81 981 ASN A CA 1
ATOM 7774 C C . ASN A 1 981 ? -39.052 4.622 33.615 1.00 96.81 981 ASN A C 1
ATOM 7776 O O . ASN A 1 981 ? -40.079 3.948 33.532 1.00 96.81 981 ASN A O 1
ATOM 7780 N N . ASP A 1 982 ? -38.888 5.726 32.883 1.00 97.94 982 ASP A N 1
ATOM 7781 C CA . ASP A 1 982 ? -39.821 6.167 31.842 1.00 97.94 982 ASP A CA 1
ATOM 7782 C C . ASP A 1 982 ? -39.486 5.492 30.500 1.00 97.94 982 ASP A C 1
ATOM 7784 O O . ASP A 1 982 ? -38.953 6.087 29.558 1.00 97.94 982 ASP A O 1
ATOM 7788 N N . PHE A 1 983 ? -39.774 4.191 30.425 1.00 98.06 983 PHE A N 1
ATOM 7789 C CA . PHE A 1 983 ? -39.495 3.389 29.231 1.00 98.06 983 PHE A CA 1
ATOM 7790 C C . PHE A 1 983 ? -40.347 3.798 28.022 1.00 98.06 983 PHE A C 1
ATOM 7792 O O . PHE A 1 983 ? -39.915 3.589 26.891 1.00 98.06 983 PHE A O 1
ATOM 7799 N N . SER A 1 984 ? -41.509 4.427 28.238 1.00 98.00 984 SER A N 1
ATOM 7800 C CA . SER A 1 984 ? -42.374 4.904 27.153 1.00 98.00 984 SER A CA 1
ATOM 7801 C C . SER A 1 984 ? -41.749 6.097 26.429 1.00 98.00 984 SER A C 1
ATOM 7803 O O . SER A 1 984 ? -41.665 6.084 25.200 1.00 98.00 984 SER A O 1
ATOM 7805 N N . SER A 1 985 ? -41.260 7.102 27.167 1.00 97.81 985 SER A N 1
ATOM 7806 C CA . SER A 1 985 ? -40.555 8.241 26.562 1.00 97.81 985 SER A CA 1
ATOM 7807 C C . SER A 1 985 ? -39.232 7.812 25.927 1.00 97.81 985 SER A C 1
ATOM 7809 O O . SER A 1 985 ? -38.916 8.243 24.819 1.00 97.81 985 SER A O 1
ATOM 7811 N N . ALA A 1 986 ? -38.479 6.918 26.582 1.00 98.31 986 ALA A N 1
ATOM 7812 C CA . ALA A 1 986 ? -37.247 6.365 26.020 1.00 98.31 986 ALA A CA 1
ATOM 7813 C C . ALA A 1 986 ? -37.489 5.632 24.690 1.00 98.31 986 ALA A C 1
ATOM 7815 O O . ALA A 1 986 ? -36.747 5.840 23.731 1.00 98.31 986 ALA A O 1
ATOM 7816 N N . HIS A 1 987 ? -38.537 4.805 24.622 1.00 98.25 987 HIS A N 1
ATOM 7817 C CA . HIS A 1 987 ? -38.905 4.072 23.415 1.00 98.25 987 HIS A CA 1
ATOM 7818 C C . HIS A 1 987 ? -39.246 5.020 22.261 1.00 98.25 987 HIS A C 1
ATOM 7820 O O . HIS A 1 987 ? -38.680 4.882 21.179 1.00 98.25 987 HIS A O 1
ATOM 7826 N N . ALA A 1 988 ? -40.105 6.016 22.506 1.00 98.12 988 ALA A N 1
ATOM 7827 C CA . ALA A 1 988 ? -40.508 6.987 21.491 1.00 98.12 988 ALA A CA 1
ATOM 7828 C C . ALA A 1 988 ? -39.310 7.778 20.929 1.00 98.12 988 ALA A C 1
ATOM 7830 O O . ALA A 1 988 ? -39.147 7.862 19.714 1.00 98.12 988 ALA A O 1
ATOM 7831 N N . LEU A 1 989 ? -38.432 8.285 21.803 1.00 98.25 989 LEU A N 1
ATOM 7832 C CA . LEU A 1 989 ? -37.232 9.037 21.412 1.00 98.25 989 LEU A CA 1
ATOM 7833 C C . LEU A 1 989 ? -36.251 8.204 20.573 1.00 98.25 989 LEU A C 1
ATOM 7835 O O . LEU A 1 989 ? -35.664 8.712 19.620 1.00 98.25 989 LEU A O 1
ATOM 7839 N N . LEU A 1 990 ? -36.051 6.932 20.926 1.00 98.19 990 LEU A N 1
ATOM 7840 C CA . LEU A 1 990 ? -35.107 6.054 20.229 1.00 98.19 990 LEU A CA 1
ATOM 7841 C C . LEU A 1 990 ? -35.686 5.504 18.920 1.00 98.19 990 LEU A C 1
ATOM 7843 O O . LEU A 1 990 ? -34.951 5.362 17.944 1.00 98.19 990 LEU A O 1
ATOM 7847 N N . GLN A 1 991 ? -37.001 5.286 18.861 1.00 97.12 991 GLN A N 1
ATOM 7848 C CA . GLN A 1 991 ? -37.713 4.984 17.622 1.00 97.12 991 GLN A CA 1
ATOM 7849 C C . GLN A 1 991 ? -37.648 6.169 16.644 1.00 97.12 991 GLN A C 1
ATOM 7851 O O . GLN A 1 991 ? -37.309 5.973 15.478 1.00 97.12 991 GLN A O 1
ATOM 7856 N N . GLU A 1 992 ? -37.880 7.401 17.112 1.00 96.62 992 GLU A N 1
ATOM 7857 C CA . GLU A 1 992 ? -37.711 8.621 16.309 1.00 96.62 992 GLU A CA 1
ATOM 7858 C C . GLU A 1 992 ? -36.270 8.757 15.788 1.00 96.62 992 GLU A C 1
ATOM 7860 O O . GLU A 1 992 ? -36.062 8.952 14.589 1.00 96.62 992 GLU A O 1
ATOM 7865 N N . ALA A 1 993 ? -35.272 8.546 16.654 1.00 96.38 993 ALA A N 1
ATOM 7866 C CA . ALA A 1 993 ? -33.867 8.535 16.257 1.00 96.38 993 ALA A CA 1
ATOM 7867 C C . ALA A 1 993 ? -33.559 7.456 15.198 1.00 96.38 993 ALA A C 1
ATOM 7869 O O . ALA A 1 993 ? -32.836 7.741 14.246 1.00 96.38 993 ALA A O 1
ATOM 7870 N N . SER A 1 994 ? -34.135 6.251 15.299 1.00 94.81 994 SER A N 1
ATOM 7871 C CA . SER A 1 994 ? -33.921 5.167 14.321 1.00 94.81 994 SER A CA 1
ATOM 7872 C C . SER A 1 994 ? -34.444 5.478 12.909 1.00 94.81 994 SER A C 1
ATOM 7874 O O . SER A 1 994 ? -33.953 4.916 11.934 1.00 94.81 994 SER A O 1
ATOM 7876 N N . ASN A 1 995 ? -35.384 6.423 12.778 1.00 93.38 995 ASN A N 1
ATOM 7877 C CA . ASN A 1 995 ? -35.861 6.915 11.480 1.00 93.38 995 ASN A CA 1
ATOM 7878 C C . ASN A 1 995 ? -34.929 7.977 10.862 1.00 93.38 995 ASN A C 1
ATOM 7880 O O . ASN A 1 995 ? -34.999 8.234 9.660 1.00 93.38 995 ASN A O 1
ATOM 7884 N N . LEU A 1 996 ? -34.078 8.619 11.673 1.00 92.88 996 LEU A N 1
ATOM 7885 C CA . LEU A 1 996 ? -33.165 9.692 11.259 1.00 92.88 996 LEU A CA 1
ATOM 7886 C C . LEU A 1 996 ? -31.705 9.244 11.150 1.00 92.88 996 LEU A C 1
ATOM 7888 O O . LEU A 1 996 ? -30.950 9.864 10.409 1.00 92.88 996 LEU A O 1
ATOM 7892 N N . TYR A 1 997 ? -31.306 8.187 11.858 1.00 93.06 997 TYR A N 1
ATOM 7893 C CA . TYR A 1 997 ? -29.920 7.730 11.966 1.00 93.06 997 TYR A CA 1
ATOM 7894 C C . TYR A 1 997 ? -29.799 6.245 11.653 1.00 93.06 997 TYR A C 1
ATOM 7896 O O . TYR A 1 997 ? -30.576 5.428 12.148 1.00 93.06 997 TYR A O 1
ATOM 7904 N N . LYS A 1 998 ? -28.772 5.869 10.887 1.00 90.69 998 LYS A N 1
ATOM 7905 C CA . LYS A 1 998 ? -28.494 4.460 10.600 1.00 90.69 998 LYS A CA 1
ATOM 7906 C C . LYS A 1 998 ? -27.833 3.788 11.808 1.00 90.69 998 LYS A C 1
ATOM 7908 O O . LYS A 1 998 ? -26.617 3.837 11.968 1.00 90.69 998 LYS A O 1
ATOM 7913 N N . LEU A 1 999 ? -28.631 3.139 12.660 1.00 93.06 999 LEU A N 1
ATOM 7914 C CA . LEU A 1 999 ? -28.157 2.513 13.911 1.00 93.06 999 LEU A CA 1
ATOM 7915 C C . LEU A 1 999 ? -27.298 1.240 13.731 1.00 93.06 999 LEU A C 1
ATOM 7917 O O . LEU A 1 999 ? -26.962 0.591 14.719 1.00 93.06 999 LEU A O 1
ATOM 7921 N N . SER A 1 1000 ? -26.939 0.868 12.502 1.00 89.06 1000 SER A N 1
ATOM 7922 C CA . SER A 1 1000 ? -25.883 -0.115 12.226 1.00 89.06 1000 SER A CA 1
ATOM 7923 C C . SER A 1 1000 ? -24.496 0.521 12.048 1.00 89.06 1000 SER A C 1
ATOM 7925 O O . SER A 1 1000 ? -23.490 -0.174 12.158 1.00 89.06 1000 SER A O 1
ATOM 7927 N N . MET A 1 1001 ? -24.417 1.836 11.808 1.00 85.44 1001 MET A N 1
ATOM 7928 C CA . MET A 1 1001 ? -23.149 2.552 11.654 1.00 85.44 1001 MET A CA 1
ATOM 7929 C C . MET A 1 1001 ? -22.502 2.830 13.007 1.00 85.44 1001 MET A C 1
ATOM 7931 O O . MET A 1 1001 ? -23.159 3.330 13.916 1.00 85.44 1001 MET A O 1
ATOM 7935 N N . GLU A 1 1002 ? -21.195 2.597 13.107 1.00 83.88 1002 GLU A N 1
ATOM 7936 C CA . GLU A 1 1002 ? -20.403 2.677 14.344 1.00 83.88 1002 GLU A CA 1
ATOM 7937 C C . GLU A 1 1002 ? -20.605 3.972 15.158 1.00 83.88 1002 GLU A C 1
ATOM 7939 O O . GLU A 1 1002 ? -20.658 3.934 16.392 1.00 83.88 1002 GLU A O 1
ATOM 7944 N N . GLN A 1 1003 ? -20.770 5.107 14.467 1.00 83.75 1003 GLN A N 1
ATOM 7945 C CA . GLN A 1 1003 ? -20.995 6.429 15.062 1.00 83.75 1003 GLN A CA 1
ATOM 7946 C C . GLN A 1 1003 ? -22.330 6.540 15.818 1.00 83.75 1003 GLN A C 1
ATOM 7948 O O . GLN A 1 1003 ? -22.422 7.315 16.768 1.00 83.75 1003 GLN A O 1
ATOM 7953 N N . HIS A 1 1004 ? -23.350 5.763 15.432 1.00 90.31 1004 HIS A N 1
ATOM 7954 C CA . HIS A 1 1004 ? -24.723 5.825 15.961 1.00 90.31 1004 HIS A CA 1
ATOM 7955 C C . HIS A 1 1004 ? -25.200 4.509 16.587 1.00 90.31 1004 HIS A C 1
ATOM 7957 O O . HIS A 1 1004 ? -26.208 4.486 17.291 1.00 90.31 1004 HIS A O 1
ATOM 7963 N N . SER A 1 1005 ? -24.505 3.395 16.355 1.00 92.81 1005 SER A N 1
ATOM 7964 C CA . SER A 1 1005 ? -24.966 2.075 16.786 1.00 92.81 1005 SER A CA 1
ATOM 7965 C C . SER A 1 1005 ? -25.036 1.935 18.307 1.00 92.81 1005 SER A C 1
ATOM 7967 O O . SER A 1 1005 ? -25.805 1.120 18.806 1.00 92.81 1005 SER A O 1
ATOM 7969 N N . TYR A 1 1006 ? -24.356 2.811 19.058 1.00 95.06 1006 TYR A N 1
ATOM 7970 C CA . TYR A 1 1006 ? -24.481 2.910 20.515 1.00 95.06 1006 TYR A CA 1
ATOM 7971 C C . TYR A 1 1006 ? -25.914 3.201 21.014 1.00 95.06 1006 TYR A C 1
ATOM 7973 O O . TYR A 1 1006 ? -26.218 2.898 22.166 1.00 95.06 1006 TYR A O 1
ATOM 7981 N N . LEU A 1 1007 ? -26.818 3.738 20.176 1.00 97.62 1007 LEU A N 1
ATOM 7982 C CA . LEU A 1 1007 ? -28.238 3.901 20.528 1.00 97.62 1007 LEU A CA 1
ATOM 7983 C C . LEU A 1 1007 ? -29.006 2.561 20.514 1.00 97.62 1007 LEU A C 1
ATOM 7985 O O . LEU A 1 1007 ? -29.977 2.402 21.257 1.00 97.62 1007 LEU A O 1
ATOM 7989 N N . LEU A 1 1008 ? -28.590 1.592 19.687 1.00 98.00 1008 LEU A N 1
ATOM 7990 C CA . LEU A 1 1008 ? -29.352 0.371 19.391 1.00 98.00 1008 LEU A CA 1
ATOM 7991 C C . LEU A 1 1008 ? -29.611 -0.522 20.625 1.00 98.00 1008 LEU A C 1
ATOM 7993 O O . LEU A 1 1008 ? -30.755 -0.955 20.792 1.00 98.00 1008 LEU A O 1
ATOM 7997 N N . PRO A 1 1009 ? -28.648 -0.768 21.541 1.00 98.44 1009 PRO A N 1
ATOM 7998 C CA . PRO A 1 1009 ? -28.908 -1.577 22.734 1.00 98.44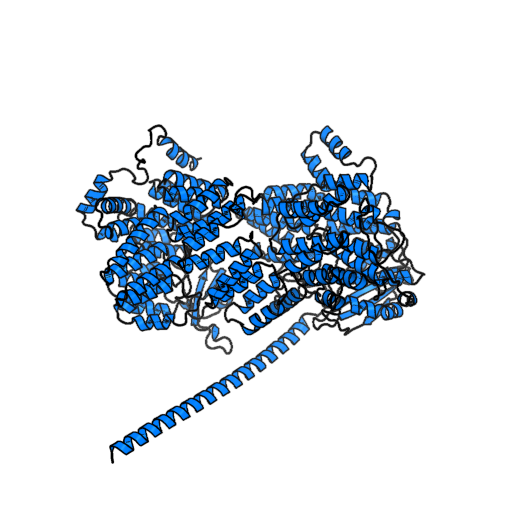 1009 PRO A CA 1
ATOM 7999 C C . PRO A 1 1009 ? -29.919 -0.921 23.680 1.00 98.44 1009 PRO A C 1
ATOM 8001 O O . PRO A 1 1009 ? -30.771 -1.595 24.253 1.00 98.44 1009 PRO A O 1
ATOM 8004 N N . TYR A 1 1010 ? -29.885 0.405 23.804 1.00 98.62 1010 TYR A N 1
ATOM 8005 C CA . TYR A 1 1010 ? -30.825 1.143 24.648 1.00 98.62 1010 TYR A CA 1
ATOM 8006 C C . TYR A 1 1010 ? -32.226 1.188 24.022 1.00 98.62 1010 TYR A C 1
ATOM 8008 O O . TYR A 1 1010 ? -33.215 1.115 24.752 1.00 98.62 1010 TYR A O 1
ATOM 8016 N N . TYR A 1 1011 ? -32.326 1.209 22.684 1.00 98.50 1011 TYR A N 1
ATOM 8017 C CA . TYR A 1 1011 ? -33.605 1.066 21.980 1.00 98.50 1011 TYR A CA 1
ATOM 8018 C C . TYR A 1 1011 ? -34.197 -0.324 22.228 1.00 98.50 1011 TYR A C 1
ATOM 8020 O O . TYR A 1 1011 ? -35.344 -0.432 22.658 1.00 98.50 1011 TYR A O 1
ATOM 8028 N N . ALA A 1 1012 ? -33.384 -1.375 22.076 1.00 98.69 1012 ALA A N 1
ATOM 8029 C CA . ALA A 1 1012 ? -33.762 -2.746 22.406 1.00 98.69 1012 ALA A CA 1
ATOM 8030 C C . ALA A 1 1012 ? -34.218 -2.896 23.868 1.00 98.69 1012 ALA A C 1
ATOM 8032 O O . ALA A 1 1012 ? -35.200 -3.589 24.129 1.00 98.69 1012 ALA A O 1
ATOM 8033 N N . PHE A 1 1013 ? -33.561 -2.216 24.817 1.00 98.69 1013 PHE A N 1
ATOM 8034 C CA . PHE A 1 1013 ? -33.951 -2.228 26.229 1.00 98.69 1013 PHE A CA 1
ATOM 8035 C C . PHE A 1 1013 ? -35.304 -1.552 26.462 1.00 98.69 1013 PHE A C 1
ATOM 8037 O O . PHE A 1 1013 ? -36.199 -2.172 27.034 1.00 98.69 1013 PHE A O 1
ATOM 8044 N N . ALA A 1 1014 ? -35.488 -0.319 25.982 1.00 98.50 1014 ALA A N 1
ATOM 8045 C CA . ALA A 1 1014 ? -36.750 0.403 26.128 1.00 98.50 1014 ALA A CA 1
ATOM 8046 C C . ALA A 1 1014 ? -37.915 -0.343 25.449 1.00 98.50 1014 ALA A C 1
ATOM 8048 O O . ALA A 1 1014 ? -38.952 -0.557 26.075 1.00 98.50 1014 ALA A O 1
ATOM 8049 N N . ALA A 1 1015 ? -37.717 -0.826 24.218 1.00 98.25 1015 ALA A N 1
ATOM 8050 C CA . ALA A 1 1015 ? -38.704 -1.609 23.479 1.00 98.25 1015 ALA A CA 1
ATOM 8051 C C . ALA A 1 1015 ? -39.073 -2.910 24.207 1.00 98.25 1015 ALA A C 1
ATOM 8053 O O . ALA A 1 1015 ? -40.251 -3.185 24.425 1.00 98.25 1015 ALA A O 1
ATOM 8054 N N . ALA A 1 1016 ? -38.088 -3.688 24.668 1.00 98.00 1016 ALA A N 1
ATOM 8055 C CA . ALA A 1 1016 ? -38.343 -4.927 25.399 1.00 98.00 1016 ALA A CA 1
ATOM 8056 C C . ALA A 1 1016 ? -39.042 -4.688 26.752 1.00 98.00 1016 ALA A C 1
ATOM 8058 O O . ALA A 1 1016 ? -39.914 -5.469 27.128 1.00 98.00 1016 ALA A O 1
ATOM 8059 N N . LYS A 1 1017 ? -38.737 -3.588 27.459 1.00 98.00 1017 LYS A N 1
ATOM 8060 C CA . LYS A 1 1017 ? -39.470 -3.174 28.671 1.00 98.00 1017 LYS A CA 1
ATOM 8061 C C . LYS A 1 1017 ? -40.918 -2.751 28.386 1.00 98.00 1017 LYS A C 1
ATOM 8063 O O . LYS A 1 1017 ? -41.756 -2.922 29.267 1.00 98.00 1017 LYS A O 1
ATOM 8068 N N . MET A 1 1018 ? -41.206 -2.250 27.183 1.00 97.25 1018 MET A N 1
ATOM 8069 C CA . MET A 1 1018 ? -42.553 -1.895 26.707 1.00 97.25 1018 MET A CA 1
ATOM 8070 C C . MET A 1 1018 ? -43.301 -3.057 26.022 1.00 97.25 1018 MET A C 1
ATOM 8072 O O . MET A 1 1018 ? -44.480 -2.915 25.706 1.00 97.25 1018 MET A O 1
ATOM 8076 N N . GLY A 1 1019 ? -42.649 -4.204 25.799 1.00 95.94 1019 GLY A N 1
ATOM 8077 C CA . GLY A 1 1019 ? -43.218 -5.346 25.072 1.00 95.94 1019 GLY A CA 1
ATOM 8078 C C . GLY A 1 1019 ? -43.142 -5.249 23.539 1.00 95.94 1019 GLY A C 1
ATOM 8079 O O . GLY A 1 1019 ? -43.666 -6.131 22.864 1.00 95.94 1019 GLY A O 1
ATOM 8080 N N . ASP A 1 1020 ? -42.460 -4.240 22.989 1.00 96.56 1020 ASP A N 1
ATOM 8081 C CA . ASP A 1 1020 ? -42.321 -3.974 21.543 1.00 96.56 1020 ASP A CA 1
ATOM 8082 C C . ASP A 1 1020 ? -40.944 -4.387 20.977 1.00 96.56 1020 ASP A C 1
ATOM 8084 O O . ASP A 1 1020 ? -40.432 -3.840 20.000 1.00 96.56 1020 ASP A O 1
ATOM 8088 N N . ALA A 1 1021 ? -40.307 -5.396 21.582 1.00 96.38 1021 ALA A N 1
ATOM 8089 C CA . ALA A 1 1021 ? -39.080 -5.987 21.040 1.00 96.38 1021 ALA A CA 1
ATOM 8090 C C . ALA A 1 1021 ? -39.168 -6.386 19.541 1.00 96.38 1021 ALA A C 1
ATOM 8092 O O . ALA A 1 1021 ? -38.174 -6.179 18.837 1.00 96.38 1021 ALA A O 1
ATOM 8093 N N . PRO A 1 1022 ? -40.308 -6.888 19.004 1.00 97.12 1022 PRO A N 1
ATOM 8094 C CA . PRO A 1 1022 ? -40.429 -7.218 17.582 1.00 97.12 1022 PRO A CA 1
ATOM 8095 C C . PRO A 1 1022 ? -40.184 -6.046 16.621 1.00 97.12 1022 PRO A C 1
ATOM 8097 O O . PRO A 1 1022 ? -39.707 -6.283 15.511 1.00 97.12 1022 PRO A O 1
ATOM 8100 N N . ALA A 1 1023 ? -40.453 -4.793 17.015 1.00 93.94 1023 ALA A N 1
ATOM 8101 C CA . ALA A 1 1023 ? -40.138 -3.628 16.185 1.00 93.94 1023 ALA A CA 1
ATOM 8102 C C . ALA A 1 1023 ? -38.620 -3.468 15.978 1.00 93.94 1023 ALA A C 1
ATOM 8104 O O . ALA A 1 1023 ? -38.164 -3.219 14.860 1.00 93.94 1023 ALA A O 1
ATOM 8105 N N . VAL A 1 1024 ? -37.830 -3.691 17.034 1.00 96.81 1024 VAL A N 1
ATOM 8106 C CA . VAL A 1 1024 ? -36.360 -3.636 16.979 1.00 96.81 1024 VAL A CA 1
ATOM 8107 C C . VAL A 1 1024 ? -35.791 -4.853 16.249 1.00 96.81 1024 VAL A C 1
ATOM 8109 O O . VAL A 1 1024 ? -34.869 -4.708 15.451 1.00 96.81 1024 VAL A O 1
ATOM 8112 N N . GLU A 1 1025 ? -36.359 -6.049 16.444 1.00 96.56 1025 GLU A N 1
ATOM 8113 C CA . GLU A 1 1025 ? -35.950 -7.234 15.673 1.00 96.56 1025 GLU A CA 1
ATOM 8114 C C . GLU A 1 1025 ? -36.224 -7.075 14.174 1.00 96.56 1025 GLU A C 1
ATOM 8116 O O . GLU A 1 1025 ? -35.381 -7.461 13.367 1.00 96.56 1025 GLU A O 1
ATOM 8121 N N . LYS A 1 1026 ? -37.348 -6.449 13.797 1.00 95.19 1026 LYS A N 1
ATOM 8122 C CA . LYS A 1 1026 ? -37.642 -6.099 12.402 1.00 95.19 1026 LYS A CA 1
ATOM 8123 C C . LYS A 1 1026 ? -36.636 -5.085 11.851 1.00 95.19 1026 LYS A C 1
ATOM 8125 O O . LYS A 1 1026 ? -36.133 -5.292 10.757 1.00 95.19 1026 LYS A O 1
ATOM 8130 N N . TYR A 1 1027 ? -36.315 -4.028 12.601 1.00 92.94 1027 TYR A N 1
ATOM 8131 C CA . TYR A 1 1027 ? -35.313 -3.033 12.194 1.00 92.94 1027 TYR A CA 1
ATOM 8132 C C . TYR A 1 1027 ? -33.921 -3.659 11.973 1.00 92.94 1027 TYR A C 1
ATOM 8134 O O . TYR A 1 1027 ? -33.209 -3.293 11.043 1.00 92.94 1027 TYR A O 1
ATOM 8142 N N . MET A 1 1028 ? -33.539 -4.636 12.801 1.00 95.69 1028 MET A N 1
ATOM 8143 C CA . MET A 1 1028 ? -32.263 -5.352 12.677 1.00 95.69 1028 MET A CA 1
ATOM 8144 C C . MET A 1 1028 ? -32.269 -6.495 11.645 1.00 95.69 1028 MET A C 1
ATOM 8146 O O . MET A 1 1028 ? -31.218 -7.096 11.410 1.00 95.69 1028 MET A O 1
ATOM 8150 N N . ALA A 1 1029 ? -33.417 -6.843 11.051 1.00 93.19 1029 ALA A N 1
ATOM 8151 C CA . ALA A 1 1029 ? -33.522 -7.976 10.128 1.00 93.19 1029 ALA A CA 1
ATOM 8152 C C . ALA A 1 1029 ? -32.683 -7.761 8.857 1.00 93.19 1029 ALA A C 1
ATOM 8154 O O . ALA A 1 1029 ? -31.996 -8.684 8.411 1.00 93.19 1029 ALA A O 1
ATOM 8155 N N . ASP A 1 1030 ? -32.677 -6.525 8.356 1.00 86.44 1030 ASP A N 1
ATOM 8156 C CA . ASP A 1 1030 ? -32.004 -6.116 7.120 1.00 86.44 1030 ASP A CA 1
ATOM 8157 C C . ASP A 1 1030 ? -30.499 -5.832 7.308 1.00 86.44 1030 ASP A C 1
ATOM 8159 O O . ASP A 1 1030 ? -29.804 -5.509 6.346 1.00 86.44 1030 ASP A O 1
ATOM 8163 N N . PHE A 1 1031 ? -29.963 -5.972 8.531 1.00 90.12 1031 PHE A N 1
ATOM 8164 C CA . PHE A 1 1031 ? -28.534 -5.777 8.790 1.00 90.12 1031 PHE A CA 1
ATOM 8165 C C . PHE A 1 1031 ? -27.707 -6.826 8.033 1.00 90.12 1031 PHE A C 1
ATOM 8167 O O . PHE A 1 1031 ? -27.924 -8.038 8.150 1.00 90.12 1031 PHE A O 1
ATOM 8174 N N . THR A 1 1032 ? -26.699 -6.365 7.308 1.00 86.56 1032 THR A N 1
ATOM 8175 C CA . THR A 1 1032 ? -25.689 -7.201 6.649 1.00 86.56 1032 THR A CA 1
ATOM 8176 C C . THR A 1 1032 ? -24.803 -7.950 7.660 1.00 86.56 1032 THR A C 1
ATOM 8178 O O . THR A 1 1032 ? -24.916 -7.785 8.876 1.00 86.56 1032 THR A O 1
ATOM 8181 N N . VAL A 1 1033 ? -23.909 -8.818 7.172 1.00 86.12 1033 VAL A N 1
ATOM 8182 C CA . VAL A 1 1033 ? -23.000 -9.604 8.031 1.00 86.12 1033 VAL A CA 1
ATOM 8183 C C . VAL A 1 1033 ? -22.037 -8.710 8.823 1.00 86.12 1033 VAL A C 1
ATOM 8185 O O . VAL A 1 1033 ? -21.793 -8.992 9.994 1.00 86.12 1033 VAL A O 1
ATOM 8188 N N . TRP A 1 1034 ? -21.537 -7.620 8.232 1.00 78.25 1034 TRP A N 1
ATOM 8189 C CA . TRP A 1 1034 ? -20.620 -6.692 8.908 1.00 78.25 1034 TRP A CA 1
ATOM 8190 C C . TRP A 1 1034 ? -21.340 -5.785 9.922 1.00 78.25 1034 TRP A C 1
ATOM 8192 O O . TRP A 1 1034 ? -20.810 -5.524 11.000 1.00 78.25 1034 TRP A O 1
ATOM 8202 N N . GLU A 1 1035 ? -22.591 -5.396 9.646 1.00 86.62 1035 GLU A N 1
ATOM 8203 C CA . GLU A 1 1035 ? -23.441 -4.629 10.575 1.00 86.62 1035 GLU A CA 1
ATOM 8204 C C . GLU A 1 1035 ? -23.820 -5.434 11.836 1.00 86.62 1035 GLU A C 1
ATOM 8206 O O . GLU A 1 1035 ? -24.169 -4.868 12.877 1.00 86.62 1035 GLU A O 1
ATOM 8211 N N . LYS A 1 1036 ? -23.708 -6.768 11.786 1.00 92.31 1036 LYS A N 1
ATOM 8212 C CA . LYS A 1 1036 ? -23.928 -7.685 12.916 1.00 92.31 1036 LYS A CA 1
ATOM 8213 C C . LYS A 1 1036 ? -22.687 -7.762 13.814 1.00 92.31 1036 LYS A C 1
ATOM 8215 O O . LYS A 1 1036 ? -22.030 -8.796 13.934 1.00 92.31 1036 LYS A O 1
ATOM 8220 N N . SER A 1 1037 ? -22.386 -6.635 14.458 1.00 91.75 1037 SER A N 1
ATOM 8221 C CA . SER A 1 1037 ? -21.254 -6.438 15.376 1.00 91.75 1037 SER A CA 1
ATOM 8222 C C . SER A 1 1037 ? -21.715 -6.190 16.832 1.00 91.75 1037 SER A C 1
ATOM 8224 O O . SER A 1 1037 ? -22.837 -6.544 17.204 1.00 91.75 1037 SER A O 1
ATOM 8226 N N . PHE A 1 1038 ? -20.850 -5.621 17.677 1.00 95.50 1038 PHE A N 1
ATOM 8227 C CA . PHE A 1 1038 ? -21.036 -5.371 19.117 1.00 95.50 1038 PHE A CA 1
ATOM 8228 C C . PHE A 1 1038 ? -22.448 -4.919 19.529 1.00 95.50 1038 PHE A C 1
ATOM 8230 O O . PHE A 1 1038 ? -23.098 -5.601 20.322 1.00 95.50 1038 PHE A O 1
ATOM 8237 N N . ASP A 1 1039 ? -22.954 -3.808 18.983 1.00 97.12 1039 ASP A N 1
ATOM 8238 C CA . ASP A 1 1039 ? -24.252 -3.248 19.393 1.00 97.12 1039 ASP A CA 1
ATOM 8239 C C . ASP A 1 1039 ? -25.448 -4.114 18.971 1.00 97.12 1039 ASP A C 1
ATOM 8241 O O . ASP A 1 1039 ? -26.410 -4.245 19.729 1.00 97.12 1039 ASP A O 1
ATOM 8245 N N . TYR A 1 1040 ? -25.379 -4.759 17.801 1.00 97.62 1040 TYR A N 1
ATOM 8246 C CA . TYR A 1 1040 ? -26.390 -5.726 17.357 1.00 97.62 1040 TYR A CA 1
ATOM 8247 C C . TYR A 1 1040 ? -26.465 -6.910 18.332 1.00 97.62 1040 TYR A C 1
ATOM 8249 O O . TYR A 1 1040 ? -27.550 -7.315 18.756 1.00 97.62 1040 TYR A O 1
ATOM 8257 N N . PHE A 1 1041 ? -25.312 -7.439 18.752 1.00 98.12 1041 PHE A N 1
ATOM 8258 C CA . PHE A 1 1041 ? -25.272 -8.537 19.713 1.00 98.12 1041 PHE A CA 1
ATOM 8259 C C . PHE A 1 1041 ? -25.695 -8.110 21.125 1.00 98.12 1041 PHE A C 1
ATOM 8261 O O . PHE A 1 1041 ? -26.396 -8.875 21.787 1.00 98.12 1041 PHE A O 1
ATOM 8268 N N . LEU A 1 1042 ? -25.393 -6.884 21.566 1.00 98.56 1042 LEU A N 1
ATOM 8269 C CA . LEU A 1 1042 ? -25.970 -6.335 22.800 1.00 98.56 1042 LEU A CA 1
ATOM 8270 C C . LEU A 1 1042 ? -27.502 -6.220 22.713 1.00 98.56 1042 LEU A C 1
ATOM 8272 O O . LEU A 1 1042 ? -28.194 -6.640 23.636 1.00 98.56 1042 LEU A O 1
ATOM 8276 N N . ALA A 1 1043 ? -28.054 -5.726 21.603 1.00 98.69 1043 ALA A N 1
ATOM 8277 C CA . ALA A 1 1043 ? -29.502 -5.644 21.403 1.00 98.69 1043 ALA A CA 1
ATOM 8278 C C . ALA A 1 1043 ? -30.177 -7.030 21.415 1.00 98.69 1043 ALA A C 1
ATOM 8280 O O . ALA A 1 1043 ? -31.176 -7.231 22.112 1.00 98.69 1043 ALA A O 1
ATOM 8281 N N . LYS A 1 1044 ? -29.598 -8.023 20.723 1.00 98.62 1044 LYS A N 1
ATOM 8282 C CA . LYS A 1 1044 ? -30.069 -9.420 20.768 1.00 98.62 1044 LYS A CA 1
ATOM 8283 C C . LYS A 1 1044 ? -29.952 -10.036 22.165 1.00 98.62 1044 LYS A C 1
ATOM 8285 O O . LYS A 1 1044 ? -30.863 -10.766 22.565 1.00 98.62 1044 LYS A O 1
ATOM 8290 N N . ALA A 1 1045 ? -28.895 -9.728 22.920 1.00 98.75 1045 ALA A N 1
ATOM 8291 C CA . ALA A 1 1045 ? -28.765 -10.150 24.313 1.00 98.75 1045 ALA A CA 1
ATOM 8292 C C . ALA A 1 1045 ? -29.896 -9.579 25.178 1.00 98.75 1045 ALA A C 1
ATOM 8294 O O . ALA A 1 1045 ? -30.573 -10.320 25.886 1.00 98.75 1045 ALA A O 1
ATOM 8295 N N . ILE A 1 1046 ? -30.168 -8.280 25.053 1.00 98.81 1046 ILE A N 1
ATOM 8296 C CA . ILE A 1 1046 ? -31.203 -7.589 25.826 1.00 98.81 1046 ILE A CA 1
ATOM 8297 C C . ILE A 1 1046 ? -32.596 -8.167 25.570 1.00 98.81 1046 ILE A C 1
ATOM 8299 O O . ILE A 1 1046 ? -33.294 -8.527 26.520 1.00 98.81 1046 ILE A O 1
ATOM 8303 N N . ILE A 1 1047 ? -32.974 -8.308 24.296 1.00 98.56 1047 ILE A N 1
ATOM 8304 C CA . ILE A 1 1047 ? -34.274 -8.860 23.885 1.00 98.56 1047 ILE A CA 1
ATOM 8305 C C . ILE A 1 1047 ? -34.442 -10.287 24.422 1.00 98.56 1047 ILE A C 1
ATOM 8307 O O . ILE A 1 1047 ? -35.461 -10.608 25.035 1.00 98.56 1047 ILE A O 1
ATOM 8311 N N . SER A 1 1048 ? -33.414 -11.125 24.267 1.00 98.31 1048 SER A N 1
ATOM 8312 C CA . SER A 1 1048 ? -33.426 -12.509 24.758 1.00 98.31 1048 SER A CA 1
ATOM 8313 C C . SER A 1 1048 ? -33.500 -12.573 26.286 1.00 98.31 1048 SER A C 1
ATOM 8315 O O . SER A 1 1048 ? -34.239 -13.385 26.841 1.00 98.31 1048 SER A O 1
ATOM 8317 N N . GLY A 1 1049 ? -32.762 -11.704 26.981 1.00 98.25 1049 GLY A N 1
ATOM 8318 C CA . GLY A 1 1049 ? -32.676 -11.691 28.436 1.00 98.25 1049 GLY A CA 1
ATOM 8319 C C . GLY A 1 1049 ? -33.964 -11.236 29.111 1.00 98.25 1049 GLY A C 1
ATOM 8320 O O . GLY A 1 1049 ? -34.423 -11.904 30.036 1.00 98.25 1049 GLY A O 1
ATOM 8321 N N . ILE A 1 1050 ? -34.589 -10.163 28.617 1.00 98.06 1050 ILE A N 1
ATOM 8322 C CA . ILE A 1 1050 ? -35.890 -9.686 29.117 1.00 98.06 1050 ILE A CA 1
ATOM 8323 C C . ILE A 1 1050 ? -37.006 -10.697 28.800 1.00 98.06 1050 ILE A C 1
ATOM 8325 O O . ILE A 1 1050 ? -37.903 -10.886 29.617 1.00 98.06 1050 ILE A O 1
ATOM 8329 N N . ALA A 1 1051 ? -36.904 -11.435 27.688 1.00 97.50 1051 ALA A N 1
ATOM 8330 C CA . ALA A 1 1051 ? -37.781 -12.568 27.375 1.00 97.50 1051 ALA A CA 1
ATOM 8331 C C . ALA A 1 1051 ? -37.501 -13.847 28.207 1.00 97.50 1051 ALA A C 1
ATOM 8333 O O . ALA A 1 1051 ? -38.078 -14.897 27.928 1.00 97.50 1051 ALA A O 1
ATOM 8334 N N . GLY A 1 1052 ? -36.608 -13.796 29.205 1.00 96.81 1052 GLY A N 1
ATOM 8335 C CA . GLY A 1 1052 ? -36.286 -14.920 30.095 1.00 96.81 1052 GLY A CA 1
ATOM 8336 C C . GLY A 1 1052 ? -35.338 -15.975 29.509 1.00 96.81 1052 GLY A C 1
ATOM 8337 O O . GLY A 1 1052 ? -35.049 -16.975 30.165 1.00 96.81 1052 GLY A O 1
ATOM 8338 N N . LYS A 1 1053 ? -34.809 -15.770 28.297 1.00 98.06 1053 LYS A N 1
ATOM 8339 C CA . LYS A 1 1053 ? -33.902 -16.703 27.614 1.00 98.06 1053 LYS A CA 1
ATOM 8340 C C . LYS A 1 1053 ? -32.438 -16.444 27.988 1.00 98.06 1053 LYS A C 1
ATOM 8342 O O . LYS A 1 1053 ? -31.622 -16.050 27.152 1.00 98.06 1053 LYS A O 1
ATOM 8347 N N . THR A 1 1054 ? -32.090 -16.651 29.259 1.00 97.38 1054 THR A N 1
ATOM 8348 C CA . THR A 1 1054 ? -30.762 -16.287 29.792 1.00 97.38 1054 THR A CA 1
ATOM 8349 C C . THR A 1 1054 ? -29.594 -16.921 29.032 1.00 97.38 1054 THR A C 1
ATOM 8351 O O . THR A 1 1054 ? -28.620 -16.230 28.756 1.00 97.38 1054 THR A O 1
ATOM 8354 N N . GLU A 1 1055 ? -29.664 -18.198 28.642 1.00 97.75 1055 GLU A N 1
ATOM 8355 C CA . GLU A 1 1055 ? -28.553 -18.847 27.921 1.00 97.75 1055 GLU A CA 1
ATOM 8356 C C . GLU A 1 1055 ? -28.287 -18.231 26.539 1.00 97.75 1055 GLU A C 1
ATOM 8358 O O . GLU A 1 1055 ? -27.134 -18.043 26.153 1.00 97.75 1055 GLU A O 1
ATOM 8363 N N . GLU A 1 1056 ? -29.350 -17.909 25.796 1.00 98.00 1056 GLU A N 1
ATOM 8364 C CA . GLU A 1 1056 ? -29.271 -17.239 24.493 1.00 98.00 1056 GLU A CA 1
ATOM 8365 C C . GLU A 1 1056 ? -28.705 -15.819 24.664 1.00 98.00 1056 GLU A C 1
ATOM 8367 O O . GLU A 1 1056 ? -27.753 -15.436 23.985 1.00 98.00 1056 GLU A O 1
ATOM 8372 N N . SER A 1 1057 ? -29.204 -15.089 25.665 1.00 98.50 1057 SER A N 1
ATOM 8373 C CA . SER A 1 1057 ? -28.705 -13.765 26.041 1.00 98.50 1057 SER A CA 1
ATOM 8374 C C . SER A 1 1057 ? -27.209 -13.760 26.382 1.00 98.50 1057 SER A C 1
ATOM 8376 O O . SER A 1 1057 ? -26.447 -12.972 25.827 1.00 98.50 1057 SER A O 1
ATOM 8378 N N . VAL A 1 1058 ? -26.747 -14.690 27.225 1.00 98.38 1058 VAL A N 1
ATOM 8379 C CA . VAL A 1 1058 ? -25.331 -14.804 27.617 1.00 98.38 1058 VAL A CA 1
ATOM 8380 C C . VAL A 1 1058 ? -24.434 -15.178 26.429 1.00 98.38 1058 VAL A C 1
ATOM 8382 O O . VAL A 1 1058 ? -23.309 -14.682 26.342 1.00 98.38 1058 VAL A O 1
ATOM 8385 N N . LYS A 1 1059 ? -24.908 -15.997 25.477 1.00 97.56 1059 LYS A N 1
ATOM 8386 C CA . LYS A 1 1059 ? -24.179 -16.259 24.218 1.00 97.56 1059 LYS A CA 1
ATOM 8387 C C . LYS A 1 1059 ? -24.027 -14.985 23.381 1.00 97.56 1059 LYS A C 1
ATOM 8389 O O . LYS A 1 1059 ? -22.939 -14.725 22.863 1.00 97.56 1059 LYS A O 1
ATOM 8394 N N . PHE A 1 1060 ? -25.076 -14.169 23.288 1.00 98.31 1060 PHE A N 1
ATOM 8395 C CA . PHE A 1 1060 ? -25.007 -12.887 22.588 1.00 98.31 1060 PHE A CA 1
ATOM 8396 C C . PHE A 1 1060 ? -24.125 -11.858 23.312 1.00 98.31 1060 PHE A C 1
ATOM 8398 O O . PHE A 1 1060 ? -23.363 -11.175 22.638 1.00 98.31 1060 PHE A O 1
ATOM 8405 N N . LEU A 1 1061 ? -24.101 -11.811 24.651 1.00 98.44 1061 LEU A N 1
ATOM 8406 C CA . LEU A 1 1061 ? -23.131 -10.985 25.393 1.00 98.44 1061 LEU A CA 1
ATOM 8407 C C . LEU A 1 1061 ? -21.681 -11.381 25.063 1.00 98.44 1061 LEU A C 1
ATOM 8409 O O . LEU A 1 1061 ? -20.869 -10.518 24.743 1.00 98.44 1061 LEU A O 1
ATOM 8413 N N . LYS A 1 1062 ? -21.355 -12.681 25.036 1.00 96.69 1062 LYS A N 1
ATOM 8414 C CA . LYS A 1 1062 ? -20.018 -13.139 24.606 1.00 96.69 1062 LYS A CA 1
ATOM 8415 C C . LYS A 1 1062 ? -19.698 -12.727 23.166 1.00 96.69 1062 LYS A C 1
ATOM 8417 O O . LYS A 1 1062 ? -18.617 -12.208 22.912 1.00 96.69 1062 LYS A O 1
ATOM 8422 N N . SER A 1 1063 ? -20.652 -12.897 22.249 1.00 96.19 1063 SER A N 1
ATOM 8423 C CA . SER A 1 1063 ? -20.499 -12.499 20.840 1.00 96.19 1063 SER A CA 1
ATOM 8424 C C . SER A 1 1063 ? -20.276 -10.990 20.691 1.00 96.19 1063 SER A C 1
ATOM 8426 O O . SER A 1 1063 ? -19.429 -10.574 19.905 1.00 96.19 1063 SER A O 1
ATOM 8428 N N . ALA A 1 1064 ? -20.975 -10.172 21.487 1.00 97.00 1064 ALA A N 1
ATOM 8429 C CA . ALA A 1 1064 ? -20.741 -8.735 21.553 1.00 97.00 1064 ALA A CA 1
ATOM 8430 C C . ALA A 1 1064 ? -19.313 -8.440 22.025 1.00 97.00 1064 ALA A C 1
ATOM 8432 O O . ALA A 1 1064 ? -18.594 -7.723 21.340 1.00 97.00 1064 ALA A O 1
ATOM 8433 N N . LEU A 1 1065 ? -18.874 -9.030 23.144 1.00 95.56 1065 LEU A N 1
ATOM 8434 C CA . LEU A 1 1065 ? -17.536 -8.800 23.693 1.00 95.56 1065 LEU A CA 1
ATOM 8435 C C . LEU A 1 1065 ? -16.418 -9.180 22.708 1.00 95.56 1065 LEU A C 1
ATOM 8437 O O . LEU A 1 1065 ? -15.451 -8.436 22.583 1.00 95.56 1065 LEU A O 1
ATOM 8441 N N . TYR A 1 1066 ? -16.548 -10.295 21.985 1.00 95.19 1066 TYR A N 1
ATOM 8442 C CA . TYR A 1 1066 ? -15.535 -10.725 21.012 1.00 95.19 1066 TYR A CA 1
ATOM 8443 C C . TYR A 1 1066 ? -15.524 -9.896 19.721 1.00 95.19 1066 TYR A C 1
ATOM 8445 O O . TYR A 1 1066 ? -14.472 -9.760 19.106 1.00 95.19 1066 TYR A O 1
ATOM 8453 N N . LYS A 1 1067 ? -16.658 -9.290 19.349 1.00 92.75 1067 LYS A N 1
ATOM 8454 C CA . LYS A 1 1067 ? -16.779 -8.320 18.244 1.00 92.75 1067 LYS A CA 1
ATOM 8455 C C . LYS A 1 1067 ? -16.740 -6.863 18.728 1.00 92.75 1067 LYS A C 1
ATOM 8457 O O . LYS A 1 1067 ? -17.186 -5.960 18.022 1.00 92.75 1067 LYS A O 1
ATOM 8462 N N . ARG A 1 1068 ? -16.238 -6.614 19.944 1.00 91.75 1068 ARG A N 1
ATOM 8463 C CA . ARG A 1 1068 ? -16.139 -5.273 20.530 1.00 91.75 1068 ARG A CA 1
ATOM 8464 C C . ARG A 1 1068 ? -15.148 -4.429 19.716 1.00 91.75 1068 ARG A C 1
ATOM 8466 O O . ARG A 1 1068 ? -13.964 -4.766 19.689 1.00 91.75 1068 ARG A O 1
ATOM 8473 N N . PRO A 1 1069 ? -15.582 -3.321 19.094 1.00 85.94 1069 PRO A N 1
ATOM 8474 C CA . PRO A 1 1069 ? -14.712 -2.547 18.230 1.00 85.94 1069 PRO A CA 1
ATOM 8475 C C . PRO A 1 1069 ? -13.838 -1.592 19.068 1.00 85.94 1069 PRO A C 1
ATOM 8477 O O . PRO A 1 1069 ? -14.210 -1.180 20.175 1.00 85.94 1069 PRO A O 1
ATOM 8480 N N . PHE A 1 1070 ? -12.650 -1.263 18.550 1.00 73.81 1070 PHE A N 1
ATOM 8481 C CA . PHE A 1 1070 ? -11.711 -0.328 19.178 1.00 73.81 1070 PHE A CA 1
ATOM 8482 C C . PHE A 1 1070 ? -11.965 1.092 18.660 1.00 73.81 1070 PHE A C 1
ATOM 8484 O O . PHE A 1 1070 ? -11.420 1.505 17.642 1.00 73.81 1070 PHE A O 1
ATOM 8491 N N . THR A 1 1071 ? -12.880 1.794 19.322 1.00 64.62 1071 THR A N 1
ATOM 8492 C CA . THR A 1 1071 ? -13.592 2.940 18.735 1.00 64.62 1071 THR A CA 1
ATOM 8493 C C . THR A 1 1071 ? -13.744 4.052 19.764 1.00 64.62 1071 THR A C 1
ATOM 8495 O O . THR A 1 1071 ? -14.832 4.316 20.288 1.00 64.62 1071 THR A O 1
ATOM 8498 N N . GLU A 1 1072 ? -12.620 4.679 20.102 1.00 67.12 1072 GLU A N 1
ATOM 8499 C CA . GLU A 1 1072 ? -12.559 5.770 21.082 1.00 67.12 1072 GLU A CA 1
ATOM 8500 C C . GLU A 1 1072 ? -13.233 7.063 20.580 1.00 67.12 1072 GLU A C 1
ATOM 8502 O O . GLU A 1 1072 ? -13.541 7.940 21.382 1.00 67.12 1072 GLU A O 1
ATOM 8507 N N . GLU A 1 1073 ? -13.576 7.130 19.290 1.00 73.62 1073 GLU A N 1
ATOM 8508 C CA . GLU A 1 1073 ? -14.376 8.193 18.666 1.00 73.62 1073 GLU A CA 1
ATOM 8509 C C . GLU A 1 1073 ? -15.885 8.117 18.971 1.00 73.62 1073 GLU A C 1
ATOM 8511 O O . GLU A 1 1073 ? -16.643 9.043 18.659 1.00 73.62 1073 GLU A O 1
ATOM 8516 N N . ARG A 1 1074 ? -16.367 7.027 19.587 1.00 87.12 1074 ARG A N 1
ATOM 8517 C CA . ARG A 1 1074 ? -17.795 6.872 19.911 1.00 87.12 1074 ARG A CA 1
ATOM 8518 C C . ARG A 1 1074 ? -18.243 7.827 21.020 1.00 87.12 1074 ARG A C 1
ATOM 8520 O O . ARG A 1 1074 ? -17.513 8.018 21.997 1.00 87.12 1074 ARG A O 1
ATOM 8527 N N . PRO A 1 1075 ? -19.491 8.324 20.992 1.00 88.81 1075 PRO A N 1
ATOM 8528 C CA . PRO A 1 1075 ? -20.048 9.099 22.103 1.00 88.81 1075 PRO A CA 1
ATOM 8529 C C . PRO A 1 1075 ? -20.172 8.322 23.425 1.00 88.81 1075 PRO A C 1
ATOM 8531 O O . PRO A 1 1075 ? -20.303 8.936 24.478 1.00 88.81 1075 PRO A O 1
ATOM 8534 N N . LEU A 1 1076 ? -20.080 6.988 23.399 1.00 90.69 1076 LEU A N 1
ATOM 8535 C CA . LEU A 1 1076 ? -20.049 6.133 24.585 1.00 90.69 1076 LEU A CA 1
ATOM 8536 C C . LEU A 1 1076 ? -18.917 5.099 24.478 1.00 90.69 1076 LEU A C 1
ATOM 8538 O O . LEU A 1 1076 ? -18.780 4.433 23.450 1.00 90.69 1076 LEU A O 1
ATOM 8542 N N . GLN A 1 1077 ? -18.119 4.960 25.541 1.00 90.69 1077 GLN A N 1
ATOM 8543 C CA . GLN A 1 1077 ? -17.056 3.952 25.629 1.00 90.69 1077 GLN A CA 1
ATOM 8544 C C . GLN A 1 1077 ? -17.671 2.546 25.652 1.00 90.69 1077 GLN A C 1
ATOM 8546 O O . GLN A 1 1077 ? -18.552 2.260 26.470 1.00 90.69 1077 GLN A O 1
ATOM 8551 N N . THR A 1 1078 ? -17.216 1.660 24.762 1.00 94.12 1078 THR A N 1
ATOM 8552 C CA . THR A 1 1078 ? -17.801 0.317 24.604 1.00 94.12 1078 THR A CA 1
ATOM 8553 C C . THR A 1 1078 ? -17.552 -0.567 25.829 1.00 94.12 1078 THR A C 1
ATOM 8555 O O . THR A 1 1078 ? -18.365 -1.437 26.132 1.00 94.12 1078 THR A O 1
ATOM 8558 N N . GLU A 1 1079 ? -16.495 -0.298 26.600 1.00 93.88 1079 GLU A N 1
ATOM 8559 C CA . GLU A 1 1079 ? -16.249 -0.895 27.912 1.00 93.88 1079 GLU A CA 1
ATOM 8560 C C . GLU A 1 1079 ? -17.388 -0.612 28.898 1.00 93.88 1079 GLU A C 1
ATOM 8562 O O . GLU A 1 1079 ? -17.931 -1.547 29.492 1.00 93.88 1079 GLU A O 1
ATOM 8567 N N . TYR A 1 1080 ? -17.752 0.666 29.057 1.00 95.44 1080 TYR A N 1
ATOM 8568 C CA . TYR A 1 1080 ? -18.813 1.104 29.965 1.00 95.44 1080 TYR A CA 1
ATOM 8569 C C . TYR A 1 1080 ? -20.176 0.604 29.485 1.00 95.44 1080 TYR A C 1
ATOM 8571 O O . TYR A 1 1080 ? -20.936 0.043 30.270 1.00 95.44 1080 TYR A O 1
ATOM 8579 N N . GLN A 1 1081 ? -20.455 0.746 28.185 1.00 96.81 1081 GLN A N 1
ATOM 8580 C CA . GLN A 1 1081 ? -21.706 0.314 27.564 1.00 96.81 1081 GLN A CA 1
ATOM 8581 C C . GLN A 1 1081 ? -21.962 -1.184 27.786 1.00 96.81 1081 GLN A C 1
ATOM 8583 O O . GLN A 1 1081 ? -23.048 -1.570 28.210 1.00 96.81 1081 GLN A O 1
ATOM 8588 N N . TYR A 1 1082 ? -20.954 -2.037 27.568 1.00 97.56 1082 TYR A N 1
ATOM 8589 C CA . TYR A 1 1082 ? -21.069 -3.475 27.829 1.00 97.56 1082 TYR A CA 1
ATOM 8590 C C . TYR A 1 1082 ? -21.370 -3.768 29.308 1.00 97.56 1082 TYR A C 1
ATOM 8592 O O . TYR A 1 1082 ? -22.256 -4.566 29.623 1.00 97.56 1082 TYR A O 1
ATOM 8600 N N . ALA A 1 1083 ? -20.654 -3.097 30.216 1.00 97.62 1083 ALA A N 1
ATOM 8601 C CA . ALA A 1 1083 ? -20.814 -3.259 31.658 1.00 97.62 1083 ALA A CA 1
ATOM 8602 C C . ALA A 1 1083 ? -22.227 -2.865 32.126 1.00 97.62 1083 ALA A C 1
ATOM 8604 O O . ALA A 1 1083 ? -22.879 -3.602 32.867 1.00 97.62 1083 ALA A O 1
ATOM 8605 N N . GLU A 1 1084 ? -22.709 -1.712 31.658 1.00 98.00 1084 GLU A N 1
ATOM 8606 C CA . GLU A 1 1084 ? -24.015 -1.161 32.003 1.00 98.00 1084 GLU A CA 1
ATOM 8607 C C . GLU A 1 1084 ? -25.164 -1.991 31.433 1.00 98.00 1084 GLU A C 1
ATOM 8609 O O . GLU A 1 1084 ? -26.134 -2.231 32.143 1.00 98.00 1084 GLU A O 1
ATOM 8614 N N . ILE A 1 1085 ? -25.064 -2.499 30.202 1.00 98.62 1085 ILE A N 1
ATOM 8615 C CA . ILE A 1 1085 ? -26.105 -3.376 29.648 1.00 98.62 1085 ILE A CA 1
ATOM 8616 C C . ILE A 1 1085 ? -26.220 -4.682 30.450 1.00 98.62 1085 ILE A C 1
ATOM 8618 O O . ILE A 1 1085 ? -27.331 -5.152 30.701 1.00 98.62 1085 ILE A O 1
ATOM 8622 N N . CYS A 1 1086 ? -25.102 -5.239 30.927 1.00 98.69 1086 CYS A N 1
ATOM 8623 C CA . CYS A 1 1086 ? -25.130 -6.388 31.836 1.00 98.69 1086 CYS A CA 1
ATOM 8624 C C . CYS A 1 1086 ? -25.784 -6.031 33.189 1.00 98.69 1086 CYS A C 1
ATOM 8626 O O . CYS A 1 1086 ? -26.579 -6.805 33.719 1.00 98.69 1086 CYS A O 1
ATOM 8628 N N . GLU A 1 1087 ? -25.510 -4.846 33.737 1.00 98.12 1087 GLU A N 1
ATOM 8629 C CA . GLU A 1 1087 ? -26.159 -4.356 34.960 1.00 98.12 1087 GLU A CA 1
ATOM 8630 C C . GLU A 1 1087 ? -27.673 -4.137 34.778 1.00 98.12 1087 GLU A C 1
ATOM 8632 O O . GLU A 1 1087 ? -28.458 -4.630 35.585 1.00 98.12 1087 GLU A O 1
ATOM 8637 N N . LEU A 1 1088 ? -28.098 -3.490 33.689 1.00 98.12 1088 LEU A N 1
ATOM 8638 C CA . LEU A 1 1088 ? -29.508 -3.272 33.352 1.00 98.12 1088 LEU A CA 1
ATOM 8639 C C . LEU A 1 1088 ? -30.260 -4.595 33.143 1.00 98.12 1088 LEU A C 1
ATOM 8641 O O . LEU A 1 1088 ? -31.415 -4.720 33.550 1.00 98.12 1088 LEU A O 1
ATOM 8645 N N . LEU A 1 1089 ? -29.615 -5.610 32.555 1.00 98.62 1089 LEU A N 1
ATOM 8646 C CA . LEU A 1 1089 ? -30.187 -6.955 32.440 1.00 98.62 1089 LEU A CA 1
ATOM 8647 C C . LEU A 1 1089 ? -30.315 -7.649 33.799 1.00 98.62 1089 LEU A C 1
ATOM 8649 O O . LEU A 1 1089 ? -31.335 -8.293 34.052 1.00 98.62 1089 LEU A O 1
ATOM 8653 N N . TYR A 1 1090 ? -29.337 -7.495 34.696 1.00 98.50 1090 TYR A N 1
ATOM 8654 C CA . TYR A 1 1090 ? -29.454 -7.973 36.076 1.00 98.50 1090 TYR A CA 1
ATOM 8655 C C . TYR A 1 1090 ? -30.622 -7.297 36.808 1.00 98.50 1090 TYR A C 1
ATOM 8657 O O . TYR A 1 1090 ? -31.445 -7.989 37.403 1.00 98.50 1090 TYR A O 1
ATOM 8665 N N . GLU A 1 1091 ? -30.747 -5.972 36.719 1.00 96.75 1091 GLU A N 1
ATOM 8666 C CA . GLU A 1 1091 ? -31.825 -5.211 37.364 1.00 96.75 1091 GLU A CA 1
ATOM 8667 C C . GLU A 1 1091 ? -33.209 -5.541 36.786 1.00 96.75 1091 GLU A C 1
ATOM 8669 O O . GLU A 1 1091 ? -34.178 -5.664 37.533 1.00 96.75 1091 GLU A O 1
ATOM 8674 N N . ALA A 1 1092 ? -33.314 -5.744 35.468 1.00 97.56 1092 ALA A N 1
ATOM 8675 C CA . ALA A 1 1092 ? -34.579 -6.050 34.805 1.00 97.56 1092 ALA A CA 1
ATOM 8676 C C . ALA A 1 1092 ? -35.065 -7.498 35.001 1.00 97.56 1092 ALA A C 1
ATOM 8678 O O . ALA A 1 1092 ? -36.267 -7.737 34.875 1.00 97.56 1092 ALA A O 1
ATOM 8679 N N . THR A 1 1093 ? -34.164 -8.454 35.271 1.00 97.88 1093 THR A N 1
ATOM 8680 C CA . THR A 1 1093 ? -34.481 -9.901 35.309 1.00 97.88 1093 THR A CA 1
ATOM 8681 C C . THR A 1 1093 ? -34.233 -10.576 36.661 1.00 97.88 1093 THR A C 1
ATOM 8683 O O . THR A 1 1093 ? -34.722 -11.680 36.889 1.00 97.88 1093 THR A O 1
ATOM 8686 N N . GLY A 1 1094 ? -33.435 -9.968 37.543 1.00 97.44 1094 GLY A N 1
ATOM 8687 C CA . GLY A 1 1094 ? -32.949 -10.575 38.785 1.00 97.44 1094 GLY A CA 1
ATOM 8688 C C . GLY A 1 1094 ? -31.924 -11.707 38.603 1.00 97.44 1094 GLY A C 1
ATOM 8689 O O . GLY A 1 1094 ? -31.495 -12.298 39.593 1.00 97.44 1094 GLY A O 1
ATOM 8690 N N . ASN A 1 1095 ? -31.518 -12.041 37.371 1.00 97.69 1095 ASN A N 1
ATOM 8691 C CA . ASN A 1 1095 ? -30.675 -13.208 37.102 1.00 97.69 1095 ASN A CA 1
ATOM 8692 C C . ASN A 1 1095 ? -29.184 -12.925 37.380 1.00 97.69 1095 ASN A C 1
ATOM 8694 O O . ASN A 1 1095 ? -28.570 -12.083 36.721 1.00 97.69 1095 ASN A O 1
ATOM 8698 N N . SER A 1 1096 ? -28.586 -13.651 38.334 1.00 96.94 1096 SER A N 1
ATOM 8699 C CA . SER A 1 1096 ? -27.220 -13.388 38.817 1.00 96.94 1096 SER A CA 1
ATOM 8700 C C . SER A 1 1096 ? -26.128 -13.527 37.754 1.00 96.94 1096 SER A C 1
ATOM 8702 O O . SER A 1 1096 ? -25.104 -12.860 37.887 1.00 96.94 1096 SER A O 1
ATOM 8704 N N . ALA A 1 1097 ? -26.353 -14.294 36.679 1.00 97.62 1097 ALA A N 1
ATOM 8705 C CA . ALA A 1 1097 ? -25.379 -14.460 35.600 1.00 97.62 1097 ALA A CA 1
ATOM 8706 C C . ALA A 1 1097 ? -24.964 -13.112 34.980 1.00 97.62 1097 ALA A C 1
ATOM 8708 O O . ALA A 1 1097 ? -23.784 -12.879 34.724 1.00 97.62 1097 ALA A O 1
ATOM 8709 N N . TYR A 1 1098 ? -25.906 -12.179 34.807 1.00 98.50 1098 TYR A N 1
ATOM 8710 C CA . TYR A 1 1098 ? -25.599 -10.848 34.274 1.00 98.50 1098 TYR A CA 1
ATOM 8711 C C . TYR A 1 1098 ? -24.778 -9.998 35.253 1.00 98.50 1098 TYR A C 1
ATOM 8713 O O . TYR A 1 1098 ? -23.848 -9.304 34.843 1.00 98.50 1098 TYR A O 1
ATOM 8721 N N . LYS A 1 1099 ? -25.061 -10.107 36.559 1.00 97.94 1099 LYS A N 1
ATOM 8722 C CA . LYS A 1 1099 ? -24.274 -9.468 37.626 1.00 97.94 1099 LYS A CA 1
ATOM 8723 C C . LYS A 1 1099 ? -22.849 -10.020 37.687 1.00 97.94 1099 LYS A C 1
ATOM 8725 O O . LYS A 1 1099 ? -21.918 -9.253 37.913 1.00 97.94 1099 LYS A O 1
ATOM 8730 N N . GLU A 1 1100 ? -22.673 -11.324 37.498 1.00 97.88 1100 GLU A N 1
ATOM 8731 C CA . GLU A 1 1100 ? -21.358 -11.972 37.470 1.00 97.88 1100 GLU A CA 1
ATOM 8732 C C . GLU A 1 1100 ? -20.535 -11.511 36.259 1.00 97.88 1100 GLU A C 1
ATOM 8734 O O . GLU A 1 1100 ? -19.381 -11.121 36.432 1.00 97.88 1100 GLU A O 1
ATOM 8739 N N . ILE A 1 1101 ? -21.146 -11.437 35.068 1.00 98.19 1101 ILE A N 1
ATOM 8740 C CA . ILE A 1 1101 ? -20.508 -10.905 33.849 1.00 98.19 1101 ILE A CA 1
ATOM 8741 C C . ILE A 1 1101 ? -20.128 -9.425 34.021 1.00 98.19 1101 ILE A C 1
ATOM 8743 O O . ILE A 1 1101 ? -18.993 -9.047 33.728 1.00 98.19 1101 ILE A O 1
ATOM 8747 N N . ALA A 1 1102 ? -21.039 -8.591 34.537 1.00 98.12 1102 ALA A N 1
ATOM 8748 C CA . ALA A 1 1102 ? -20.770 -7.175 34.802 1.00 98.12 1102 ALA A CA 1
ATOM 8749 C C . ALA A 1 1102 ? -19.617 -6.986 35.805 1.00 98.12 1102 ALA A C 1
ATOM 8751 O O . ALA A 1 1102 ? -18.743 -6.145 35.600 1.00 98.12 1102 ALA A O 1
ATOM 8752 N N . LEU A 1 1103 ? -19.583 -7.791 36.873 1.00 98.00 1103 LEU A N 1
ATOM 8753 C CA . LEU A 1 1103 ? -18.561 -7.723 37.918 1.00 98.00 1103 LEU A CA 1
ATOM 8754 C C . LEU A 1 1103 ? -17.178 -8.191 37.434 1.00 98.00 1103 LEU A C 1
ATOM 8756 O O . LEU A 1 1103 ? -16.182 -7.546 37.764 1.00 98.00 1103 LEU A O 1
ATOM 8760 N N . ASP A 1 1104 ? -17.099 -9.276 36.656 1.00 97.50 1104 ASP A N 1
ATOM 8761 C CA . ASP A 1 1104 ? -15.848 -9.723 36.021 1.00 97.50 1104 ASP A CA 1
ATOM 8762 C C . ASP A 1 1104 ? -15.311 -8.654 35.062 1.00 97.50 1104 ASP A C 1
ATOM 8764 O O . ASP A 1 1104 ? -14.155 -8.234 35.161 1.00 97.50 1104 ASP A O 1
ATOM 8768 N N . TRP A 1 1105 ? -16.175 -8.133 34.188 1.00 97.25 1105 TRP A N 1
ATOM 8769 C CA . TRP A 1 1105 ? -15.794 -7.103 33.229 1.00 97.25 1105 TRP A CA 1
ATOM 8770 C C . TRP A 1 1105 ? -15.361 -5.796 33.904 1.00 97.25 1105 TRP A C 1
ATOM 8772 O O . TRP A 1 1105 ? -14.347 -5.211 33.518 1.00 97.25 1105 TRP A O 1
ATOM 8782 N N . ALA A 1 1106 ? -16.050 -5.365 34.964 1.00 97.69 1106 ALA A N 1
ATOM 8783 C CA . ALA A 1 1106 ? -15.632 -4.224 35.773 1.00 97.69 1106 ALA A CA 1
ATOM 8784 C C . ALA A 1 1106 ? -14.235 -4.450 36.386 1.00 97.69 1106 ALA A C 1
ATOM 8786 O O . ALA A 1 1106 ? -13.364 -3.589 36.263 1.00 97.69 1106 ALA A O 1
ATOM 8787 N N . LYS A 1 1107 ? -13.961 -5.629 36.963 1.00 96.62 1107 LYS A N 1
ATOM 8788 C CA . LYS A 1 1107 ? -12.628 -5.977 37.496 1.00 96.62 1107 LYS A CA 1
ATOM 8789 C C . LYS A 1 1107 ? -11.542 -6.036 36.414 1.00 96.62 1107 LYS A C 1
ATOM 8791 O O . LYS A 1 1107 ? -10.407 -5.642 36.683 1.00 96.62 1107 LYS A O 1
ATOM 8796 N N . LYS A 1 1108 ? -11.866 -6.479 35.194 1.00 96.12 1108 LYS A N 1
ATOM 8797 C CA . LYS A 1 1108 ? -10.961 -6.425 34.029 1.00 96.12 1108 LYS A CA 1
ATOM 8798 C C . LYS A 1 1108 ? -10.649 -4.976 33.631 1.00 96.12 1108 LYS A C 1
ATOM 8800 O O . LYS A 1 1108 ? -9.483 -4.635 33.445 1.00 96.12 1108 LYS A O 1
ATOM 8805 N N . ASN A 1 1109 ? -11.648 -4.094 33.627 1.00 94.81 1109 ASN A N 1
ATOM 8806 C CA . ASN A 1 1109 ? -11.486 -2.673 33.295 1.00 94.81 1109 ASN A CA 1
ATOM 8807 C C . ASN A 1 1109 ? -10.571 -1.900 34.244 1.00 94.81 1109 ASN A C 1
ATOM 8809 O O . ASN A 1 1109 ? -9.782 -1.068 33.796 1.00 94.81 1109 ASN A O 1
ATOM 8813 N N . GLN A 1 1110 ? -10.571 -2.259 35.528 1.00 94.81 1110 GLN A N 1
ATOM 8814 C CA . GLN A 1 1110 ? -9.613 -1.738 36.509 1.00 94.81 1110 GLN A CA 1
ATOM 8815 C C . GLN A 1 1110 ? -8.143 -2.075 36.176 1.00 94.81 1110 GLN A C 1
ATOM 8817 O O . GLN A 1 1110 ? -7.250 -1.542 36.825 1.00 94.81 1110 GLN A O 1
ATOM 8822 N N . LYS A 1 1111 ? -7.868 -2.941 35.187 1.00 91.88 1111 LYS A N 1
ATOM 8823 C CA . LYS A 1 1111 ? -6.523 -3.198 34.639 1.00 91.88 1111 LYS A CA 1
ATOM 8824 C C . LYS A 1 1111 ? -6.284 -2.598 33.247 1.00 91.88 1111 LYS A C 1
ATOM 8826 O O . LYS A 1 1111 ? -5.129 -2.528 32.831 1.00 91.88 1111 LYS A O 1
ATOM 8831 N N . PHE A 1 1112 ? -7.332 -2.197 32.523 1.00 85.06 1112 PHE A N 1
ATOM 8832 C CA . PHE A 1 1112 ? -7.188 -1.475 31.252 1.00 85.06 1112 PHE A CA 1
ATOM 8833 C C . PHE A 1 1112 ? -6.863 -0.008 31.508 1.00 85.06 1112 PHE A C 1
ATOM 8835 O O . PHE A 1 1112 ? -5.841 0.504 31.068 1.00 85.06 1112 PHE A O 1
ATOM 8842 N N . GLN A 1 1113 ? -7.754 0.650 32.246 1.00 91.19 1113 GLN A N 1
ATOM 8843 C CA . GLN A 1 1113 ? -7.782 2.093 32.436 1.00 91.19 1113 GLN A CA 1
ATOM 8844 C C . GLN A 1 1113 ? -8.080 2.359 33.919 1.00 91.19 1113 GLN A C 1
ATOM 8846 O O . GLN A 1 1113 ? -9.185 2.772 34.283 1.00 91.19 1113 GLN A O 1
ATOM 8851 N N . PRO A 1 1114 ? -7.115 2.074 34.818 1.00 94.25 1114 PRO A N 1
ATOM 8852 C CA . PRO A 1 1114 ? -7.323 2.088 36.267 1.00 94.25 1114 PRO A CA 1
ATOM 8853 C C . PRO A 1 1114 ? -7.714 3.465 36.830 1.00 94.25 1114 PRO A C 1
ATOM 8855 O O . PRO A 1 1114 ? -8.083 3.544 37.999 1.00 94.25 1114 PRO A O 1
ATOM 8858 N N . TRP A 1 1115 ? -7.641 4.527 36.024 1.00 94.06 1115 TRP A N 1
ATOM 8859 C CA . TRP A 1 1115 ? -8.044 5.898 36.339 1.00 94.06 1115 TRP A CA 1
ATOM 8860 C C . TRP A 1 1115 ? -9.552 6.179 36.197 1.00 94.06 1115 TRP A C 1
ATOM 8862 O O . TRP A 1 1115 ? -10.022 7.173 36.746 1.00 94.06 1115 TRP A O 1
ATOM 8872 N N . PHE A 1 1116 ? -10.338 5.335 35.515 1.00 94.62 1116 PHE A N 1
ATOM 8873 C CA . PHE A 1 1116 ? -11.787 5.552 35.398 1.00 94.62 1116 PHE A CA 1
ATOM 8874 C C . PHE A 1 1116 ? -12.568 5.005 36.605 1.00 94.62 1116 PHE A C 1
ATOM 8876 O O . PHE A 1 1116 ? -12.503 3.825 36.951 1.00 94.62 1116 PHE A O 1
ATOM 8883 N N . ALA A 1 1117 ? -13.366 5.873 37.238 1.00 95.88 1117 ALA A N 1
ATOM 8884 C CA . ALA A 1 1117 ? -14.084 5.561 38.477 1.00 95.88 1117 ALA A CA 1
ATOM 8885 C C . ALA A 1 1117 ? -15.191 4.501 38.327 1.00 95.88 1117 ALA A C 1
ATOM 8887 O O . ALA A 1 1117 ? -15.422 3.718 39.252 1.00 95.88 1117 ALA A O 1
ATOM 8888 N N . TRP A 1 1118 ? -15.866 4.465 37.171 1.00 96.75 1118 TRP A N 1
ATOM 8889 C CA . TRP A 1 1118 ? -17.084 3.674 36.956 1.00 96.75 1118 TRP A CA 1
ATOM 8890 C C . TRP A 1 1118 ? -16.879 2.173 37.218 1.00 96.75 1118 TRP A C 1
ATOM 8892 O O . TRP A 1 1118 ? -17.760 1.515 37.769 1.00 96.75 1118 TRP A O 1
ATOM 8902 N N . ALA A 1 1119 ? -15.698 1.638 36.896 1.00 97.56 1119 ALA A N 1
ATOM 8903 C CA . ALA A 1 1119 ? -15.371 0.224 37.072 1.00 97.56 1119 ALA A CA 1
ATOM 8904 C C . ALA A 1 1119 ? -15.238 -0.166 38.556 1.00 97.56 1119 ALA A C 1
ATOM 8906 O O . ALA A 1 1119 ? -15.554 -1.290 38.950 1.00 97.56 1119 ALA A O 1
ATOM 8907 N N . TYR A 1 1120 ? -14.816 0.769 39.411 1.00 97.81 1120 TYR A N 1
ATOM 8908 C CA . TYR A 1 1120 ? -14.831 0.582 40.862 1.00 97.81 1120 TYR A CA 1
ATOM 8909 C C . TYR A 1 1120 ? -16.223 0.835 41.442 1.00 97.81 1120 TYR A C 1
ATOM 8911 O O . TYR A 1 1120 ? -16.636 0.124 42.351 1.00 97.81 1120 TYR A O 1
ATOM 8919 N N . ALA A 1 1121 ? -16.978 1.799 40.909 1.00 97.94 1121 ALA A N 1
ATOM 8920 C CA . ALA A 1 1121 ? -18.341 2.081 41.361 1.00 97.94 1121 ALA A CA 1
ATOM 8921 C C . ALA A 1 1121 ? -19.298 0.904 41.080 1.00 97.94 1121 ALA A C 1
ATOM 8923 O O . ALA A 1 1121 ? -20.129 0.549 41.917 1.00 97.94 1121 ALA A O 1
ATOM 8924 N N . MET A 1 1122 ? -19.123 0.227 39.942 1.00 98.19 1122 MET A N 1
ATOM 8925 C CA . MET A 1 1122 ? -19.855 -0.991 39.598 1.00 98.19 1122 MET A CA 1
ATOM 8926 C C . MET A 1 1122 ? -19.454 -2.186 40.477 1.00 98.19 1122 MET A C 1
ATOM 8928 O O . MET A 1 1122 ? -20.332 -2.878 40.991 1.00 98.19 1122 MET A O 1
ATOM 8932 N N . GLU A 1 1123 ? -18.158 -2.398 40.748 1.00 98.25 1123 GLU A N 1
ATOM 8933 C CA . GLU A 1 1123 ? -17.720 -3.403 41.734 1.00 98.25 1123 GLU A CA 1
ATOM 8934 C C . GLU A 1 1123 ? -18.279 -3.096 43.137 1.00 98.25 1123 GLU A C 1
ATOM 8936 O O . GLU A 1 1123 ? -18.748 -4.001 43.829 1.00 98.25 1123 GLU A O 1
ATOM 8941 N N . ALA A 1 1124 ? -18.288 -1.823 43.541 1.00 97.31 1124 ALA A N 1
ATOM 8942 C CA . ALA A 1 1124 ? -18.828 -1.357 44.815 1.00 97.31 1124 ALA A CA 1
ATOM 8943 C C . ALA A 1 1124 ? -20.336 -1.612 44.948 1.00 97.31 1124 ALA A C 1
ATOM 8945 O O . ALA A 1 1124 ? -20.796 -1.965 46.032 1.00 97.31 1124 ALA A O 1
ATOM 8946 N N . LYS A 1 1125 ? -21.108 -1.472 43.864 1.00 96.94 1125 LYS A N 1
ATOM 8947 C CA . LYS A 1 1125 ? -22.542 -1.790 43.846 1.00 96.94 1125 LYS A CA 1
ATOM 8948 C C . LYS A 1 1125 ? -22.781 -3.302 43.837 1.00 96.94 1125 LYS A C 1
ATOM 8950 O O . LYS A 1 1125 ? -23.530 -3.798 44.683 1.00 96.94 1125 LYS A O 1
ATOM 8955 N N . LEU A 1 1126 ? -22.121 -4.037 42.937 1.00 96.81 1126 LEU A N 1
ATOM 8956 C CA . LEU A 1 1126 ? -22.427 -5.440 42.640 1.00 96.81 1126 LEU A CA 1
ATOM 8957 C C . LEU A 1 1126 ? -21.732 -6.468 43.548 1.00 96.81 1126 LEU A C 1
ATOM 8959 O O . LEU A 1 1126 ? -22.307 -7.538 43.759 1.00 96.81 1126 LEU A O 1
ATOM 8963 N N . SER A 1 1127 ? -20.534 -6.207 44.083 1.00 96.25 1127 SER A N 1
ATOM 8964 C CA . SER A 1 1127 ? -19.787 -7.228 44.836 1.00 96.25 1127 SER A CA 1
ATOM 8965 C C . SER A 1 1127 ? -20.438 -7.564 46.183 1.00 96.25 1127 SER A C 1
ATOM 8967 O O . SER A 1 1127 ? -20.788 -6.683 46.975 1.00 96.25 1127 SER A O 1
ATOM 8969 N N . ASN A 1 1128 ? -20.542 -8.870 46.454 1.00 93.81 1128 ASN A N 1
ATOM 8970 C CA . ASN A 1 1128 ? -20.953 -9.432 47.745 1.00 93.81 1128 ASN A CA 1
ATOM 8971 C C . ASN A 1 1128 ? -19.755 -9.652 48.694 1.00 93.81 1128 ASN A C 1
ATOM 8973 O O . ASN A 1 1128 ? -19.945 -9.862 49.894 1.00 93.81 1128 ASN A O 1
ATOM 8977 N N . ASN A 1 1129 ? -18.518 -9.634 48.183 1.00 95.81 1129 ASN A N 1
ATOM 8978 C CA . ASN A 1 1129 ? -17.321 -9.809 48.999 1.00 95.81 1129 ASN A CA 1
ATOM 8979 C C . ASN A 1 1129 ? -17.042 -8.506 49.759 1.00 95.81 1129 ASN A C 1
ATOM 8981 O O . ASN A 1 1129 ? -16.673 -7.497 49.164 1.00 95.81 1129 ASN A O 1
ATOM 8985 N N . LYS A 1 1130 ? -17.198 -8.533 51.088 1.00 93.00 1130 LYS A N 1
ATOM 8986 C CA . LYS A 1 1130 ? -17.074 -7.346 51.951 1.00 93.00 1130 LYS A CA 1
ATOM 8987 C C . LYS A 1 1130 ? -15.735 -6.613 51.798 1.00 93.00 1130 LYS A C 1
ATOM 8989 O O . LYS A 1 1130 ? -15.727 -5.388 51.863 1.00 93.00 1130 LYS A O 1
ATOM 8994 N N . ALA A 1 1131 ? -14.626 -7.327 51.595 1.00 91.25 1131 ALA A N 1
ATOM 8995 C CA . ALA A 1 1131 ? -13.305 -6.712 51.462 1.00 91.25 1131 ALA A CA 1
ATOM 8996 C C . ALA A 1 1131 ? -13.129 -6.034 50.093 1.00 91.25 1131 ALA A C 1
ATOM 8998 O O . ALA A 1 1131 ? -12.723 -4.873 50.025 1.00 91.25 1131 ALA A O 1
ATOM 8999 N N . GLU A 1 1132 ? -13.502 -6.725 49.011 1.00 93.44 1132 GLU A N 1
ATOM 9000 C CA . GLU A 1 1132 ? -13.490 -6.167 47.651 1.00 93.44 1132 GLU A CA 1
ATOM 9001 C C . GLU A 1 1132 ? -14.425 -4.966 47.534 1.00 93.44 1132 GLU A C 1
ATOM 9003 O O . GLU A 1 1132 ? -14.002 -3.902 47.095 1.00 93.44 1132 GLU A O 1
ATOM 9008 N N . ARG A 1 1133 ? -15.669 -5.104 48.010 1.00 94.94 1133 ARG A N 1
ATOM 9009 C CA . ARG A 1 1133 ? -16.678 -4.043 48.032 1.00 94.94 1133 ARG A CA 1
ATOM 9010 C C . ARG A 1 1133 ? -16.164 -2.804 48.764 1.00 94.94 1133 ARG A C 1
ATOM 9012 O O . ARG A 1 1133 ? -16.234 -1.706 48.227 1.00 94.94 1133 ARG A O 1
ATOM 9019 N N . LYS A 1 1134 ? -15.579 -2.968 49.956 1.00 92.94 1134 LYS A N 1
ATOM 9020 C CA . LYS A 1 1134 ? -15.032 -1.852 50.744 1.00 92.94 1134 LYS A CA 1
ATOM 9021 C C . LYS A 1 1134 ? -13.848 -1.168 50.047 1.00 92.94 1134 LYS A C 1
ATOM 9023 O O . LYS A 1 1134 ? -13.780 0.060 50.041 1.00 92.94 1134 LYS A O 1
ATOM 9028 N N . ARG A 1 1135 ? -12.963 -1.938 49.398 1.00 92.62 1135 ARG A N 1
ATOM 9029 C CA . ARG A 1 1135 ? -11.898 -1.404 48.528 1.00 92.62 1135 ARG A CA 1
ATOM 9030 C C . ARG A 1 1135 ? -12.486 -0.612 47.358 1.00 92.62 1135 ARG A C 1
ATOM 9032 O O . ARG A 1 1135 ? -12.061 0.511 47.115 1.00 92.62 1135 ARG A O 1
ATOM 9039 N N . ALA A 1 1136 ? -13.460 -1.185 46.660 1.00 95.56 1136 ALA A N 1
ATOM 9040 C CA . ALA A 1 1136 ? -14.099 -0.597 45.491 1.00 95.56 1136 ALA A CA 1
ATOM 9041 C C . ALA A 1 1136 ? -14.811 0.721 45.826 1.00 95.56 1136 ALA A C 1
ATOM 9043 O O . ALA A 1 1136 ? -14.627 1.704 45.117 1.00 95.56 1136 ALA A O 1
ATOM 9044 N N . ILE A 1 1137 ? -15.527 0.781 46.958 1.00 95.56 1137 ILE A N 1
ATOM 9045 C CA . ILE A 1 1137 ? -16.142 2.014 47.474 1.00 95.56 1137 ILE A CA 1
ATOM 9046 C C . ILE A 1 1137 ? -15.083 3.104 47.680 1.00 95.56 1137 ILE A C 1
ATOM 9048 O O . ILE A 1 1137 ? -15.281 4.234 47.243 1.00 95.56 1137 ILE A O 1
ATOM 9052 N N . ALA A 1 1138 ? -13.953 2.781 48.318 1.00 92.62 1138 ALA A N 1
ATOM 9053 C CA . ALA A 1 1138 ? -12.889 3.753 48.560 1.00 92.62 1138 ALA A CA 1
ATOM 9054 C C . ALA A 1 1138 ? -12.197 4.219 47.263 1.00 92.62 1138 ALA A C 1
ATOM 9056 O O . ALA A 1 1138 ? -11.934 5.411 47.115 1.00 92.62 1138 ALA A O 1
ATOM 9057 N N . MET A 1 1139 ? -11.946 3.308 46.314 1.00 93.81 1139 MET A N 1
ATOM 9058 C CA . MET A 1 1139 ? -11.392 3.629 44.988 1.00 93.81 1139 MET A CA 1
ATOM 9059 C C . MET A 1 1139 ? -12.327 4.541 44.188 1.00 93.81 1139 MET A C 1
ATOM 9061 O O . MET A 1 1139 ? -11.905 5.591 43.707 1.00 93.81 1139 MET A O 1
ATOM 9065 N N . ALA A 1 1140 ? -13.601 4.158 44.086 1.00 95.69 1140 ALA A N 1
ATOM 9066 C CA . ALA A 1 1140 ? -14.622 4.921 43.384 1.00 95.69 1140 ALA A CA 1
ATOM 9067 C C . ALA A 1 1140 ? -14.793 6.309 44.009 1.00 95.69 1140 ALA A C 1
ATOM 9069 O O . ALA A 1 1140 ? -14.758 7.292 43.288 1.00 95.69 1140 ALA A O 1
ATOM 9070 N N . PHE A 1 1141 ? -14.877 6.410 45.341 1.00 94.44 1141 PHE A N 1
ATOM 9071 C CA . PHE A 1 1141 ? -15.042 7.695 46.026 1.00 94.44 1141 PHE A CA 1
ATOM 9072 C C . PHE A 1 1141 ? -13.810 8.597 45.876 1.00 94.44 1141 PHE A C 1
ATOM 9074 O O . PHE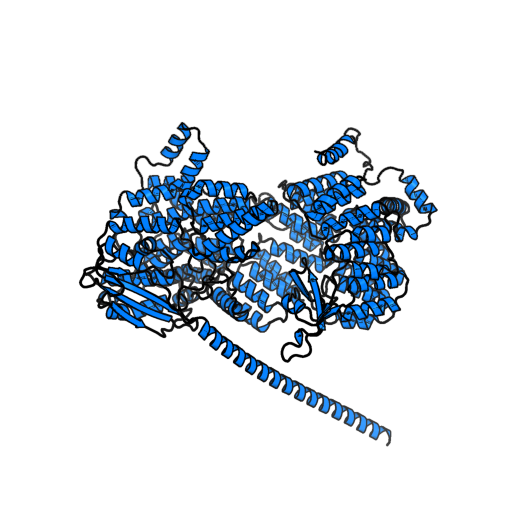 A 1 1141 ? -13.935 9.817 45.805 1.00 94.44 1141 PHE A O 1
ATOM 9081 N N . TYR A 1 1142 ? -12.610 8.008 45.816 1.00 93.75 1142 TYR A N 1
ATOM 9082 C CA . TYR A 1 1142 ? -11.387 8.755 45.546 1.00 93.75 1142 TYR A CA 1
ATOM 9083 C C . TYR A 1 1142 ? -11.375 9.330 44.121 1.00 93.75 1142 TYR A C 1
ATOM 9085 O O . TYR A 1 1142 ? -11.017 10.495 43.953 1.00 93.75 1142 TYR A O 1
ATOM 9093 N N . LEU A 1 1143 ? -11.756 8.544 43.109 1.00 94.62 1143 LEU A N 1
ATOM 9094 C CA . LEU A 1 1143 ? -11.752 8.968 41.702 1.00 94.62 1143 LEU A CA 1
ATOM 9095 C C . LEU A 1 1143 ? -12.963 9.828 41.306 1.00 94.62 1143 LEU A C 1
ATOM 9097 O O . LEU A 1 1143 ? -12.831 10.680 40.437 1.00 94.62 1143 LEU A O 1
ATOM 9101 N N . ASP A 1 1144 ? -14.124 9.602 41.917 1.00 96.06 1144 ASP A N 1
ATOM 9102 C CA . ASP A 1 1144 ? -15.390 10.279 41.630 1.00 96.06 1144 ASP A CA 1
ATOM 9103 C C . ASP A 1 1144 ? -16.315 10.272 42.871 1.00 96.06 1144 ASP A C 1
ATOM 9105 O O . ASP A 1 1144 ? -17.130 9.357 43.051 1.00 96.06 1144 ASP A O 1
ATOM 9109 N N . PRO A 1 1145 ? -16.244 11.295 43.743 1.00 93.19 1145 PRO A N 1
ATOM 9110 C CA . PRO A 1 1145 ? -17.106 11.385 44.922 1.00 93.19 1145 PRO A CA 1
ATOM 9111 C C . PRO A 1 1145 ? -18.587 11.643 44.581 1.00 93.19 1145 PRO A C 1
ATOM 9113 O O . PRO A 1 1145 ? -19.430 11.548 45.471 1.00 93.19 1145 PRO A O 1
ATOM 9116 N N . GLN A 1 1146 ? -18.906 11.958 43.318 1.00 94.62 1146 GLN A N 1
ATOM 9117 C CA . GLN A 1 1146 ? -20.256 12.248 42.816 1.00 94.62 1146 GLN A CA 1
ATOM 9118 C C . GLN A 1 1146 ? -20.856 11.073 42.007 1.00 94.62 1146 GLN A C 1
ATOM 9120 O O . GLN A 1 1146 ? -21.884 11.236 41.352 1.00 94.62 1146 GLN A O 1
ATOM 9125 N N . SER A 1 1147 ? -20.222 9.891 42.044 1.00 96.06 1147 SER A N 1
ATOM 9126 C CA . SER A 1 1147 ? -20.698 8.644 41.423 1.00 96.06 1147 SER A CA 1
ATOM 9127 C C . SER A 1 1147 ? -22.156 8.316 41.778 1.00 96.06 1147 SER A C 1
ATOM 9129 O O . SER A 1 1147 ? -22.522 8.229 42.955 1.00 96.06 1147 SER A O 1
ATOM 9131 N N . GLU A 1 1148 ? -22.984 8.059 40.760 1.00 95.19 1148 GLU A N 1
ATOM 9132 C CA . GLU A 1 1148 ? -24.386 7.675 40.956 1.00 95.19 1148 GLU A CA 1
ATOM 9133 C C . GLU A 1 1148 ? -24.514 6.305 41.633 1.00 95.19 1148 GLU A C 1
ATOM 9135 O O . GLU A 1 1148 ? -25.272 6.166 42.598 1.00 95.19 1148 GLU A O 1
ATOM 9140 N N . ARG A 1 1149 ? -23.703 5.320 41.225 1.00 95.69 1149 ARG A N 1
ATOM 9141 C CA . ARG A 1 1149 ? -23.691 3.989 41.850 1.00 95.69 1149 ARG A CA 1
ATOM 9142 C C . ARG A 1 1149 ? -23.235 4.037 43.308 1.00 95.69 1149 ARG A C 1
ATOM 9144 O O . ARG A 1 1149 ? -23.768 3.289 44.129 1.00 95.69 1149 ARG A O 1
ATOM 9151 N N . LEU A 1 1150 ? -22.321 4.947 43.673 1.00 94.69 1150 LEU A N 1
ATOM 9152 C CA . LEU A 1 1150 ? -22.029 5.222 45.085 1.00 94.69 1150 LEU A CA 1
ATOM 9153 C C . LEU A 1 1150 ? -23.196 5.902 45.801 1.00 94.69 1150 LEU A C 1
ATOM 9155 O O . LEU A 1 1150 ? -23.370 5.667 46.996 1.00 94.69 1150 LEU A O 1
ATOM 9159 N N . GLY A 1 1151 ? -23.996 6.719 45.115 1.00 92.25 1151 GLY A N 1
ATOM 9160 C CA . GLY A 1 1151 ? -25.230 7.323 45.628 1.00 92.25 1151 GLY A CA 1
ATOM 9161 C C . GLY A 1 1151 ? -26.164 6.311 46.300 1.00 92.25 1151 GLY A C 1
ATOM 9162 O O . GLY A 1 1151 ? -26.672 6.583 47.387 1.00 92.25 1151 GLY A O 1
ATOM 9163 N N . GLY A 1 1152 ? -26.300 5.117 45.714 1.00 90.19 1152 GLY A N 1
ATOM 9164 C CA . GLY A 1 1152 ? -27.108 4.012 46.247 1.00 90.19 1152 GLY A CA 1
ATOM 9165 C C . GLY A 1 1152 ? -26.504 3.233 47.427 1.00 90.19 1152 GLY A C 1
ATOM 9166 O O . GLY A 1 1152 ? -27.172 2.358 47.976 1.00 90.19 1152 GLY A O 1
ATOM 9167 N N . ILE A 1 1153 ? -25.261 3.511 47.840 1.00 95.00 1153 ILE A N 1
ATOM 9168 C CA . ILE A 1 1153 ? -24.596 2.815 48.956 1.00 95.00 1153 ILE A CA 1
ATOM 9169 C C . ILE A 1 1153 ? -24.795 3.605 50.264 1.00 95.00 1153 ILE A C 1
ATOM 9171 O O . ILE A 1 1153 ? -24.528 4.811 50.286 1.00 95.00 1153 ILE A O 1
ATOM 9175 N N . PRO A 1 1154 ? -25.205 2.961 51.382 1.00 95.12 1154 PRO A N 1
ATOM 9176 C CA . PRO A 1 1154 ? -25.445 3.639 52.655 1.00 95.12 1154 PRO A CA 1
ATOM 9177 C C . PRO A 1 1154 ? -24.277 4.525 53.099 1.00 95.12 1154 PRO A C 1
ATOM 9179 O O . PRO A 1 1154 ? -23.135 4.073 53.181 1.00 95.12 1154 PRO A O 1
ATOM 9182 N N . GLN A 1 1155 ? -24.563 5.777 53.469 1.00 93.00 1155 GLN A N 1
ATOM 9183 C CA . GLN A 1 1155 ? -23.536 6.766 53.827 1.00 93.00 1155 GLN A CA 1
ATOM 9184 C C . GLN A 1 1155 ? -22.539 6.252 54.880 1.00 93.00 1155 GLN A C 1
ATOM 9186 O O . GLN A 1 1155 ? -21.335 6.409 54.694 1.00 93.00 1155 GLN A O 1
ATOM 9191 N N . LYS A 1 1156 ? -23.016 5.557 55.924 1.00 93.25 1156 LYS A N 1
ATOM 9192 C CA . LYS A 1 1156 ? -22.159 4.952 56.963 1.00 93.25 1156 LYS A CA 1
ATOM 9193 C C . LYS A 1 1156 ? -21.179 3.907 56.410 1.00 93.25 1156 LYS A C 1
ATOM 9195 O O . LYS A 1 1156 ? -20.070 3.790 56.920 1.00 93.25 1156 LYS A O 1
ATOM 9200 N N . GLU A 1 1157 ? -21.573 3.147 55.386 1.00 93.75 1157 GLU A N 1
ATOM 9201 C CA . GLU A 1 1157 ? -20.704 2.171 54.715 1.00 93.75 1157 GLU A CA 1
ATOM 9202 C C . GLU A 1 1157 ? -19.622 2.893 53.899 1.00 93.75 1157 GLU A C 1
ATOM 9204 O O . GLU A 1 1157 ? -18.445 2.545 54.001 1.00 93.75 1157 GLU A O 1
ATOM 9209 N N . ARG A 1 1158 ? -19.998 3.961 53.176 1.00 93.00 1158 ARG A N 1
ATOM 9210 C CA . ARG A 1 1158 ? -19.058 4.812 52.422 1.00 93.00 1158 ARG A CA 1
ATOM 9211 C C . ARG A 1 1158 ? -18.035 5.483 53.332 1.00 93.00 1158 ARG A C 1
ATOM 9213 O O . ARG A 1 1158 ? -16.835 5.369 53.099 1.00 93.00 1158 ARG A O 1
ATOM 9220 N N . GLU A 1 1159 ? -18.492 6.114 54.410 1.00 90.62 1159 GLU A N 1
ATOM 9221 C CA . GLU A 1 1159 ? -17.626 6.745 55.410 1.00 90.62 1159 GLU A CA 1
ATOM 9222 C C . GLU A 1 1159 ? -16.682 5.730 56.069 1.00 90.62 1159 GLU A C 1
ATOM 9224 O O . GLU A 1 1159 ? -15.494 6.009 56.221 1.00 90.62 1159 GLU A O 1
ATOM 9229 N N . ALA A 1 1160 ? -17.167 4.530 56.409 1.00 89.62 1160 ALA A N 1
ATOM 9230 C CA . ALA A 1 1160 ? -16.335 3.469 56.976 1.00 89.62 1160 ALA A CA 1
ATOM 9231 C C . ALA A 1 1160 ? -15.290 2.923 55.984 1.00 89.62 1160 ALA A C 1
ATOM 9233 O O . ALA A 1 1160 ? -14.175 2.596 56.396 1.00 89.62 1160 ALA A O 1
ATOM 9234 N N . ALA A 1 1161 ? -15.625 2.831 54.693 1.00 88.88 1161 ALA A N 1
ATOM 9235 C CA . ALA A 1 1161 ? -14.700 2.435 53.633 1.00 88.88 1161 ALA A CA 1
ATOM 9236 C C . ALA A 1 1161 ? -13.587 3.476 53.428 1.00 88.88 1161 ALA A C 1
ATOM 9238 O O . ALA A 1 1161 ? -12.403 3.146 53.504 1.00 88.88 1161 ALA A O 1
ATOM 9239 N N . VAL A 1 1162 ? -13.963 4.746 53.252 1.00 87.12 1162 VAL A N 1
ATOM 9240 C CA . VAL A 1 1162 ? -13.029 5.866 53.046 1.00 87.12 1162 VAL A CA 1
ATOM 9241 C C . VAL A 1 1162 ? -12.141 6.083 54.277 1.00 87.12 1162 VAL A C 1
ATOM 9243 O O . VAL A 1 1162 ? -10.930 6.260 54.144 1.00 87.12 1162 VAL A O 1
ATOM 9246 N N . LYS A 1 1163 ? -12.701 5.999 55.493 1.00 86.00 1163 LYS A N 1
ATOM 9247 C CA . LYS A 1 1163 ? -11.946 6.156 56.748 1.00 86.00 1163 LYS A CA 1
ATOM 9248 C C . LYS A 1 1163 ? -10.869 5.083 56.930 1.00 86.00 1163 LYS A C 1
ATOM 9250 O O . LYS A 1 1163 ? -9.779 5.412 57.388 1.00 86.00 1163 LYS A O 1
ATOM 9255 N N . GLU A 1 1164 ? -11.152 3.828 56.576 1.00 73.88 1164 GLU A N 1
ATOM 9256 C CA . GLU A 1 1164 ? -10.164 2.738 56.640 1.00 73.88 1164 GLU A CA 1
ATOM 9257 C C . GLU A 1 1164 ? -9.110 2.831 55.529 1.00 73.88 1164 GLU A C 1
ATOM 9259 O O . GLU A 1 1164 ? -7.955 2.454 55.737 1.00 73.88 1164 GLU A O 1
ATOM 9264 N N . PHE A 1 1165 ? -9.459 3.376 54.358 1.00 72.31 1165 PHE A N 1
ATOM 9265 C CA . PHE A 1 1165 ? -8.460 3.621 53.317 1.00 72.31 1165 PHE A CA 1
ATOM 9266 C C . PHE A 1 1165 ? -7.454 4.725 53.694 1.00 72.31 1165 PHE A C 1
ATOM 9268 O O . PHE A 1 1165 ? -6.300 4.688 53.253 1.00 72.31 1165 PHE A O 1
ATOM 9275 N N . GLY A 1 1166 ? -7.856 5.634 54.589 1.00 60.97 1166 GLY A N 1
ATOM 9276 C CA . GLY A 1 1166 ? -7.035 6.725 55.106 1.00 60.97 1166 GLY A CA 1
ATOM 9277 C C . GLY A 1 1166 ? -6.898 7.884 54.115 1.00 60.97 1166 GLY A C 1
ATOM 9278 O O . GLY A 1 1166 ? -7.406 7.843 53.000 1.00 60.97 1166 GLY A O 1
ATOM 9279 N N . ARG A 1 1167 ? -6.169 8.939 54.502 1.00 61.22 1167 ARG A N 1
ATOM 9280 C CA . ARG A 1 1167 ? -5.884 10.096 53.620 1.00 61.22 1167 ARG A CA 1
ATOM 9281 C C . ARG A 1 1167 ? -4.836 9.809 52.527 1.00 61.22 1167 ARG A C 1
ATOM 9283 O O . ARG A 1 1167 ? -4.398 10.734 51.851 1.00 61.22 1167 ARG A O 1
ATOM 9290 N N . GLN A 1 1168 ? -4.375 8.567 52.390 1.00 70.06 1168 GLN A N 1
ATOM 9291 C CA . GLN A 1 1168 ? -3.336 8.198 51.428 1.00 70.06 1168 GLN A CA 1
ATOM 9292 C C . GLN A 1 1168 ? -3.962 7.840 50.082 1.00 70.06 1168 GLN A C 1
ATOM 9294 O O . GLN A 1 1168 ? -4.955 7.117 50.032 1.00 70.06 1168 GLN A O 1
ATOM 9299 N N . ASN A 1 1169 ? -3.354 8.316 48.993 1.00 80.12 1169 ASN A N 1
ATOM 9300 C CA . ASN A 1 1169 ? -3.782 7.966 47.645 1.00 80.12 1169 ASN A CA 1
ATOM 9301 C C . ASN A 1 1169 ? -3.732 6.431 47.463 1.00 80.12 1169 ASN A C 1
ATOM 9303 O O . ASN A 1 1169 ? -2.664 5.840 47.665 1.00 80.12 1169 ASN A O 1
ATOM 9307 N N . PRO A 1 1170 ? -4.840 5.774 47.071 1.00 80.25 1170 PRO A N 1
ATOM 9308 C CA . PRO A 1 1170 ? -4.869 4.325 46.919 1.00 80.25 1170 PRO A CA 1
ATOM 9309 C C . PRO A 1 1170 ? -3.934 3.793 45.816 1.00 80.25 1170 PRO A C 1
ATOM 9311 O O . PRO A 1 1170 ? -3.452 2.669 45.944 1.00 80.25 1170 PRO A O 1
ATOM 9314 N N . PHE A 1 1171 ? -3.610 4.599 44.798 1.00 84.19 1171 PHE A N 1
ATOM 9315 C CA . PHE A 1 1171 ? -2.651 4.280 43.729 1.00 84.19 1171 PHE A CA 1
ATOM 9316 C C . PHE A 1 1171 ? -1.183 4.338 44.181 1.00 84.19 1171 PHE A C 1
ATOM 9318 O O . PHE A 1 1171 ? -0.303 3.863 43.467 1.00 84.19 1171 PHE A O 1
ATOM 9325 N N . LEU A 1 1172 ? -0.905 4.910 45.360 1.00 78.81 1172 LEU A N 1
ATOM 9326 C CA . LEU A 1 1172 ? 0.443 5.056 45.926 1.00 78.81 1172 LEU A CA 1
ATOM 9327 C C . LEU A 1 1172 ? 0.723 4.085 47.089 1.00 78.81 1172 LEU A C 1
ATOM 9329 O O . LEU A 1 1172 ? 1.749 4.204 47.762 1.00 78.81 1172 LEU A O 1
ATOM 9333 N N . ARG A 1 1173 ? -0.176 3.128 47.361 1.00 65.81 1173 ARG A N 1
ATOM 9334 C CA . ARG A 1 1173 ? 0.039 2.105 48.395 1.00 65.81 1173 ARG A CA 1
ATOM 9335 C C . ARG A 1 1173 ? 1.143 1.130 47.963 1.00 65.81 1173 ARG A C 1
ATOM 9337 O O . ARG A 1 1173 ? 1.014 0.473 46.935 1.00 65.81 1173 ARG A O 1
ATOM 9344 N N . LYS A 1 1174 ? 2.201 1.010 48.778 1.00 54.72 1174 LYS A N 1
ATOM 9345 C CA . LYS A 1 1174 ? 3.292 0.033 48.587 1.00 54.72 1174 LYS A CA 1
ATOM 9346 C C . LYS A 1 1174 ? 2.756 -1.396 48.451 1.00 54.72 1174 LYS A C 1
ATOM 9348 O O . LYS A 1 1174 ? 1.836 -1.787 49.175 1.00 54.72 1174 LYS A O 1
ATOM 9353 N N . LYS A 1 1175 ? 3.414 -2.205 47.615 1.00 50.88 1175 LYS A N 1
ATOM 9354 C CA . LYS A 1 1175 ? 3.233 -3.664 47.622 1.00 50.88 1175 LYS A CA 1
ATOM 9355 C C . LYS A 1 1175 ? 3.806 -4.223 48.931 1.00 50.88 1175 LYS A C 1
ATOM 9357 O O . LYS A 1 1175 ? 4.851 -3.770 49.402 1.00 50.88 1175 LYS A O 1
ATOM 9362 N N . ALA A 1 1176 ? 3.137 -5.205 49.535 1.00 39.22 1176 ALA A N 1
ATOM 9363 C CA . ALA A 1 1176 ? 3.661 -5.871 50.727 1.00 39.22 1176 ALA A CA 1
ATOM 9364 C C . ALA A 1 1176 ? 4.951 -6.634 50.362 1.00 39.22 1176 ALA A C 1
ATOM 9366 O O . ALA A 1 1176 ? 4.884 -7.651 49.677 1.00 39.22 1176 ALA A O 1
ATOM 9367 N N . GLY A 1 1177 ? 6.110 -6.112 50.783 1.00 43.62 1177 GLY A N 1
ATOM 9368 C CA . GLY A 1 1177 ? 7.436 -6.680 50.495 1.00 43.62 1177 GLY A CA 1
ATOM 9369 C C . GLY A 1 1177 ? 8.496 -5.695 49.974 1.00 43.62 1177 GLY A C 1
ATOM 9370 O O . GLY A 1 1177 ? 9.660 -6.071 49.883 1.00 43.62 1177 GLY A O 1
ATOM 9371 N N . GLU A 1 1178 ? 8.150 -4.442 49.650 1.00 44.16 1178 GLU A N 1
ATOM 9372 C CA . GLU A 1 1178 ? 9.124 -3.464 49.126 1.00 44.16 1178 GLU A CA 1
ATOM 9373 C C . GLU A 1 1178 ? 9.907 -2.712 50.224 1.00 44.16 1178 GLU A C 1
ATOM 9375 O O . GLU A 1 1178 ? 9.365 -1.858 50.941 1.00 44.16 1178 GLU A O 1
ATOM 9380 N N . ASN A 1 1179 ? 11.215 -2.990 50.299 1.00 35.12 1179 ASN A N 1
ATOM 9381 C CA . ASN A 1 1179 ? 12.169 -2.327 51.198 1.00 35.12 1179 ASN A CA 1
ATOM 9382 C C . ASN A 1 1179 ? 12.302 -0.808 50.944 1.00 35.12 1179 ASN A C 1
ATOM 9384 O O . ASN A 1 1179 ? 12.012 -0.286 49.871 1.00 35.12 1179 ASN A O 1
ATOM 9388 N N . GLU A 1 1180 ? 12.744 -0.072 51.966 1.00 36.69 1180 GLU A N 1
ATOM 9389 C CA . GLU A 1 1180 ? 12.580 1.388 52.076 1.00 36.69 1180 GLU A CA 1
ATOM 9390 C C . GLU A 1 1180 ? 13.500 2.293 51.232 1.00 36.69 1180 GLU A C 1
ATOM 9392 O O . GLU A 1 1180 ? 13.365 3.515 51.300 1.00 36.69 1180 GLU A O 1
ATOM 9397 N N . SER A 1 1181 ? 14.409 1.757 50.415 1.00 32.50 1181 SER A N 1
ATOM 9398 C CA . SER A 1 1181 ? 15.478 2.559 49.792 1.00 32.50 1181 SER A CA 1
ATOM 9399 C C . SER A 1 1181 ? 15.051 3.459 48.615 1.00 32.50 1181 SER A C 1
ATOM 9401 O O . SER A 1 1181 ? 15.791 4.376 48.260 1.00 32.50 1181 SER A O 1
ATOM 9403 N N . SER A 1 1182 ? 13.864 3.273 48.024 1.00 35.28 1182 SER A N 1
ATOM 9404 C CA . SER A 1 1182 ? 13.372 4.032 46.856 1.00 35.28 1182 SER A CA 1
ATOM 9405 C C . SER A 1 1182 ? 12.336 5.112 47.229 1.00 35.28 1182 SER A C 1
ATOM 9407 O O . SER A 1 1182 ? 11.147 5.031 46.913 1.00 35.28 1182 SER A O 1
ATOM 9409 N N . SER A 1 1183 ? 12.802 6.154 47.927 1.00 34.66 1183 SER A N 1
ATOM 9410 C CA . SER A 1 1183 ? 11.955 7.202 48.530 1.00 34.66 1183 SER A CA 1
ATOM 9411 C C . SER A 1 1183 ? 11.149 8.067 47.525 1.00 34.66 1183 SER A C 1
ATOM 9413 O O . SER A 1 1183 ? 11.425 8.058 46.319 1.00 34.66 1183 SER A O 1
ATOM 9415 N N . PRO A 1 1184 ? 10.193 8.905 48.001 1.00 39.09 1184 PRO A N 1
ATOM 9416 C CA . PRO A 1 1184 ? 9.376 9.800 47.164 1.00 39.09 1184 PRO A CA 1
ATOM 9417 C C . PRO A 1 1184 ? 10.135 10.803 46.272 1.00 39.09 1184 PRO A C 1
ATOM 9419 O O . PRO A 1 1184 ? 9.511 11.484 45.456 1.00 39.09 1184 PRO A O 1
ATOM 9422 N N . ARG A 1 1185 ? 11.470 10.913 46.387 1.00 36.50 1185 ARG A N 1
ATOM 9423 C CA . ARG A 1 1185 ? 12.299 11.791 45.540 1.00 36.50 1185 ARG A CA 1
ATOM 9424 C C . ARG A 1 1185 ? 12.139 11.522 44.044 1.00 36.50 1185 ARG A C 1
ATOM 9426 O O . ARG A 1 1185 ? 12.098 12.474 43.281 1.00 36.50 1185 ARG A O 1
ATOM 9433 N N . GLN A 1 1186 ? 12.024 10.267 43.612 1.00 40.69 1186 GLN A N 1
ATOM 9434 C CA . GLN A 1 1186 ? 11.956 9.952 42.177 1.00 40.69 1186 GLN A CA 1
ATOM 9435 C C . GLN A 1 1186 ? 10.610 10.312 41.526 1.00 40.69 1186 GLN A C 1
ATOM 9437 O O . GLN A 1 1186 ? 10.594 10.684 40.359 1.00 40.69 1186 GLN A O 1
ATOM 9442 N N . ALA A 1 1187 ? 9.495 10.271 42.267 1.00 38.34 1187 ALA A N 1
ATOM 9443 C CA . ALA A 1 1187 ? 8.228 10.823 41.776 1.00 38.34 1187 ALA A CA 1
ATOM 9444 C C . ALA A 1 1187 ? 8.333 12.351 41.613 1.00 38.34 1187 ALA A C 1
ATOM 9446 O O . ALA A 1 1187 ? 7.912 12.897 40.599 1.00 38.34 1187 ALA A O 1
ATOM 9447 N N . LYS A 1 1188 ? 9.010 13.026 42.557 1.00 38.06 1188 LYS A N 1
ATOM 9448 C CA . LYS A 1 1188 ? 9.380 14.440 42.409 1.00 38.06 1188 LYS A CA 1
ATOM 9449 C C . LYS A 1 1188 ? 10.342 14.716 41.249 1.00 38.06 1188 LYS A C 1
ATOM 9451 O O . LYS A 1 1188 ? 10.249 15.802 40.703 1.00 38.06 1188 LYS A O 1
ATOM 9456 N N . LEU A 1 1189 ? 11.221 13.792 40.844 1.00 40.03 1189 LEU A N 1
ATOM 9457 C CA . LEU A 1 1189 ? 12.053 13.978 39.643 1.00 40.03 1189 LEU A CA 1
ATOM 9458 C C . LEU A 1 1189 ? 11.230 13.916 38.349 1.00 40.03 1189 LEU A C 1
ATOM 9460 O O . LEU A 1 1189 ? 11.418 14.771 37.495 1.00 40.03 1189 LEU A O 1
ATOM 9464 N N . GLY A 1 1190 ? 10.293 12.968 38.224 1.00 40.56 1190 GLY A N 1
ATOM 9465 C CA . GLY A 1 1190 ? 9.386 12.920 37.067 1.00 40.56 1190 GLY A CA 1
ATOM 9466 C C . GLY A 1 1190 ? 8.508 14.172 36.951 1.00 40.56 1190 GLY A C 1
ATOM 9467 O O . GLY A 1 1190 ? 8.315 14.687 35.860 1.00 40.56 1190 GLY A O 1
ATOM 9468 N N . ILE A 1 1191 ? 8.052 14.709 38.088 1.00 41.78 1191 ILE A N 1
ATOM 9469 C CA . ILE A 1 1191 ? 7.303 15.976 38.155 1.00 41.78 1191 ILE A CA 1
ATOM 9470 C C . ILE A 1 1191 ? 8.220 17.194 37.905 1.00 41.78 1191 ILE A C 1
ATOM 9472 O O . ILE A 1 1191 ? 7.817 18.146 37.250 1.00 41.78 1191 ILE A O 1
ATOM 9476 N N . SER A 1 1192 ? 9.476 17.162 38.366 1.00 35.91 1192 SER A N 1
ATOM 9477 C CA . SER A 1 1192 ? 10.464 18.233 38.148 1.00 35.91 1192 SER A CA 1
ATOM 9478 C C . SER A 1 1192 ? 10.908 18.365 36.688 1.00 35.91 1192 SER A C 1
ATOM 9480 O O . SER A 1 1192 ? 11.302 19.458 36.288 1.00 35.91 1192 SER A O 1
ATOM 9482 N N . LEU A 1 1193 ? 10.846 17.283 35.906 1.00 37.72 1193 LEU A N 1
ATOM 9483 C CA . LEU A 1 1193 ? 11.154 17.254 34.469 1.00 37.72 1193 LEU A CA 1
ATOM 9484 C C . LEU A 1 1193 ? 10.061 17.886 33.586 1.00 37.72 1193 LEU A C 1
ATOM 9486 O O . LEU A 1 1193 ? 10.257 17.993 32.385 1.00 37.72 1193 LEU A O 1
ATOM 9490 N N . LEU A 1 1194 ? 8.928 18.299 34.167 1.00 34.03 1194 LEU A N 1
ATOM 9491 C CA . LEU A 1 1194 ? 7.917 19.145 33.513 1.00 34.03 1194 LEU A CA 1
ATOM 9492 C C . LEU A 1 1194 ? 8.073 20.636 33.873 1.00 34.03 1194 LEU A C 1
ATOM 9494 O O . LEU A 1 1194 ? 7.304 21.468 33.404 1.00 34.03 1194 LEU A O 1
ATOM 9498 N N . SER A 1 1195 ? 9.037 20.976 34.737 1.00 28.62 1195 SER A N 1
ATOM 9499 C CA . SER A 1 1195 ? 9.304 22.348 35.207 1.00 28.62 1195 SER A CA 1
ATOM 9500 C C . SER A 1 1195 ? 10.670 22.895 34.769 1.00 28.62 1195 SER A C 1
ATOM 9502 O O . SER A 1 1195 ? 11.124 23.906 35.306 1.00 28.62 1195 SER A O 1
ATOM 9504 N N . ALA A 1 1196 ? 11.323 22.203 33.835 1.00 26.20 1196 ALA A N 1
ATOM 9505 C CA . ALA A 1 1196 ? 12.601 22.535 33.212 1.00 26.20 1196 ALA A CA 1
ATOM 9506 C C . ALA A 1 1196 ? 12.532 22.177 31.723 1.00 26.20 1196 ALA A C 1
ATOM 9508 O O . ALA A 1 1196 ? 13.135 22.933 30.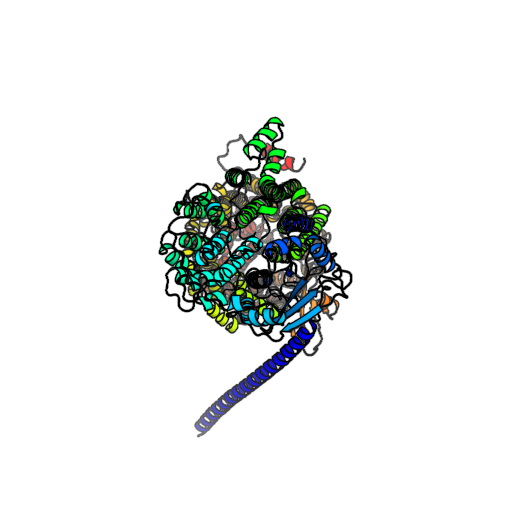934 1.00 26.20 1196 ALA A O 1
#

pLDDT: mean 87.25, std 13.6, range [26.2, 98.81]

Solvent-accessible surface area (backbone atoms only — not comparable to full-atom values): 62504 Å² total; per-residue (Å²): 114,77,70,59,56,54,54,52,51,50,52,50,50,52,51,52,50,51,54,51,52,54,52,51,51,52,50,53,50,52,52,52,62,47,50,51,54,50,49,54,51,51,51,51,54,51,50,51,52,47,53,58,49,52,70,63,72,59,81,73,80,96,62,81,67,41,91,71,52,84,77,78,83,38,60,31,58,54,49,45,17,52,53,34,44,55,30,52,48,66,42,78,28,41,40,44,72,45,68,34,20,57,38,78,34,33,53,33,52,62,56,28,49,41,58,34,40,54,51,44,50,50,56,39,62,46,74,85,50,42,36,56,37,51,68,52,50,26,40,29,73,48,61,51,47,47,70,79,59,69,67,60,53,42,54,51,37,60,69,28,58,44,53,32,41,34,40,37,33,32,17,32,72,91,73,51,27,32,38,42,37,44,34,44,38,37,52,28,101,85,70,44,76,57,101,82,29,58,65,50,76,50,75,50,70,78,44,70,44,45,69,57,46,35,67,61,62,51,46,62,72,42,42,59,60,54,32,53,76,70,75,40,64,49,66,66,78,72,51,88,51,44,76,40,73,66,90,54,64,66,82,59,90,44,77,71,64,66,44,55,93,72,84,49,37,45,46,33,20,50,53,25,46,47,52,27,63,52,39,51,78,90,41,44,72,60,26,38,54,24,22,45,31,16,48,49,8,44,69,54,37,25,80,87,15,88,49,38,39,57,54,53,19,48,28,27,47,68,65,47,35,31,46,26,17,49,58,54,44,60,80,57,83,49,59,67,38,44,19,47,54,21,47,51,28,21,16,46,65,52,15,51,55,28,34,66,70,46,62,76,24,62,70,26,54,50,39,46,45,53,38,46,52,45,35,42,75,47,57,69,55,48,53,67,58,19,40,50,54,39,59,69,66,66,55,69,56,70,65,53,40,49,48,39,32,49,42,49,23,59,86,33,65,89,58,80,70,64,30,52,60,58,27,47,52,41,45,74,79,60,65,52,88,97,66,37,58,69,51,51,54,52,58,30,62,79,66,74,40,70,64,61,40,50,50,52,32,61,47,36,34,59,56,48,54,54,50,53,50,67,75,43,27,67,76,78,39,59,72,58,52,70,47,44,54,48,69,63,59,57,49,51,47,54,41,46,54,36,53,48,38,54,44,48,49,32,44,29,29,27,75,73,66,64,39,19,65,61,19,45,57,53,47,64,71,50,32,93,74,44,41,61,28,42,62,52,33,35,43,48,16,54,16,31,45,55,39,32,74,78,53,56,77,70,62,17,52,57,26,22,51,52,14,35,54,25,14,54,48,17,30,59,70,55,48,41,80,38,74,62,24,30,51,20,62,60,53,32,70,73,44,86,60,59,91,44,64,88,76,68,87,44,69,66,28,41,80,43,49,33,82,40,65,38,70,45,95,92,33,71,73,52,20,54,50,38,24,52,42,8,45,59,24,28,32,62,58,54,61,26,52,57,50,54,49,50,70,23,66,40,88,80,64,34,62,72,59,43,53,52,50,54,60,75,40,65,86,33,45,38,62,34,36,66,60,27,46,52,53,13,49,54,26,43,58,70,62,39,54,67,59,14,51,48,26,22,52,52,20,35,72,59,27,60,77,47,59,67,39,48,53,52,44,26,49,53,28,31,48,72,68,37,51,68,60,20,44,52,51,57,71,62,38,56,65,75,44,84,94,59,84,56,59,49,61,55,46,8,42,56,27,28,52,58,16,45,62,34,38,81,65,58,39,50,83,66,11,46,65,26,22,54,56,7,30,74,44,73,63,78,38,72,32,14,36,49,22,51,21,50,55,25,32,70,71,67,35,53,66,63,20,38,53,30,23,45,56,40,18,75,73,64,76,35,53,66,31,43,21,56,24,33,24,39,28,34,58,68,68,40,45,64,63,27,48,61,49,44,70,59,46,52,80,72,45,92,55,57,51,52,56,56,24,57,52,36,44,42,32,50,71,51,61,50,73,68,57,50,52,61,54,52,72,71,56,91,54,35,59,55,41,26,37,49,49,47,37,64,35,50,64,55,45,76,50,62,93,61,45,35,57,56,40,61,76,43,26,64,72,26,31,29,33,47,63,67,90,43,94,92,48,62,86,55,42,65,42,26,34,37,60,40,79,95,67,74,41,30,38,47,50,14,66,91,45,54,91,87,38,62,51,67,61,67,57,66,72,75,42,50,67,46,81,48,88,40,73,67,33,42,45,48,51,21,51,36,23,50,79,69,69,36,34,67,62,14,28,52,42,39,53,56,45,56,74,48,29,30,46,61,42,78,83,44,13,80,52,38,33,57,33,23,43,20,20,41,77,72,72,45,36,66,62,51,54,56,68,56,62,79,52,51,60,74,44,64,32,26,41,50,24,40,19,53,12,40,39,31,34,76,71,68,37,53,72,63,10,52,52,23,44,52,46,12,52,50,39,52,73,94,52,83,84,34,54,59,56,63,70,56,52,56,34,48,53,25,42,52,49,18,74,74,60,72,45,62,69,31,46,52,52,22,42,53,50,20,60,44,40,51,42,75,49,65,44,54,30,58,33,26,23,49,30,32,62,68,46,83,50,69,67,60,17,35,50,19,42,31,50,11,44,63,33,22,68,72,34,44,53,52,66,78,47,58,65,72,59,50,52,54,24,38,59,72,61,46,97,57,61,80,70,72,61,78,65,95,85,72,74,83,86,81,56,76,62,60,62,51,48,65,57,48,67,78,75,112

Nearest PDB structures (foldseek):
  7y4i-assembly1_A  TM=3.617E-01  e=5.012E-04  Arabidopsis thaliana
  8dtg-assembly1_A  TM=3.441E-01  e=1.724E-03  Arabidopsis thaliana
  8a61-assembly1_J  TM=3.770E-01  e=3.382E-03  Saccharomyces cerevisiae
  2xpi-assembly1_D  TM=3.021E-01  e=1.327E-03  Schizosaccharomyces pombe
  8a5y-assembly1_K  TM=3.034E-01  e=2.368E-02  Saccharomyces cerevisiae

Foldseek 3Di:
DVVVVVVVVVVVVVVVVVVVVVVVVVVVVVVVVVVVVVVVVVVVVVVVVVVVVLVVVFPDDDCPLFVQDPLDDFPQLVVQLVLLLVLLLVAAWAEEEAQAAEHTFAAFQLLSLLLSLVLQVQLQLLPDTFYFASVSNLSNQPRRARDGDVVSVQVSCVSRHYFKYKYWYKDDSLPQFMKIKIKMFGQAPVRGDDPPTDMDMDIDTRQGADLQRDPNNSSLVCSCVVCVSVVGDRVSLVDDADQADDDDQADPLALQVLADPDQGLHSQLLNLLLLLLLFFQQLLVLSSLSLSLSVLSLSSHDLPHPCNLLSVLSSCLSVLSLNNSCSSCPPPDDLLSQLSVCLSQLALVSLVVSLVVDHRDSSSLSSVSSSLVSCLLLVQDELVNLLVSLVVSVHNDPNSSVSSSCSSHSSHLVDADWQLVLQQVCCVSPNDPCQGSVNLVVVVVVVVDPVSSRLCRLCSLVVSLSVSCVPCSVQLDGHHDSNGDDPVSVSSSSVSVSVVNLLSVLCCCVPVVLNLVVSLVSLVSNCVNCPLPLSSLQSQLSSLQSVLVVDDPVSNLVSLVSSLSSLVSSLSSSNEQHPSNQSSLVCSVVSPDQSSHRAPSHLSYPQQALSHQLDHPSDDVSSLVSLVSSLSSDSNRCVSLVVQLCVQCFPVHPVVSNVVSVVSSVSGSNLRLVVLQSQLVVCLLQVNLVSNLVSLVSSCVSRLQDLSSLLVNLLSCLLVVVNVVNLVSLCPRVLLDPPPPDDLLVLLVSLLSSLVLCLLLLNNVSSLVSLVSNLVSVPLHLSNLVSQLLNCLVVLVLVSNLVSLVSSCVVPVDLQSLLLNLLSCLLQPVVVLSVVVLVVCVVVDPDLSSLNSVLLSCQLVQHDLVRLLVVLVVDPNLASSLLSSLCSDQQLHQHDPCSLVSSCVRHFWKKFWDQDPDPPCPLRHRFIWTADDVNCWIATFAPSDGPPDTDDSVSVVPTDIDTDRDLSSLCNNLSNCVVVVVLVSNLVSLVVVNRGGVLLDPQNVLSLLSNLQSCLSVVNNVVSVVSCVPDGSSSCEQSVLSSQLNNCLLVVNNVSSVVSLSSNSSRPDPCSVHSDDSLSSSLVSLVSSCVNRVDCVSLVVSLSSLVSVCSVRVSDLSSLLSNLQRDPPLVSNLQSLLSNCSSGVPRNSNVPPDPVSSCVSVVVCPPDSPSPDDDPPDDDPDDCVVVVVVVVVSVD

Sequence (1196 aa):
MKISIVRIMAALLVIIVCVGSVGYYYFQKQQHEEEERRAEALRLDLLNKQQIAQIKAQQFSRNEVDKFYPRPVSDWKATEKSIYQKLLSGGKFDVLIVPFQVQEYALDRPTRSLMTAELALAISAAQKTHVPDSYLVARALGDGDRVLDPREVYSFADKIGIKKIIWGYVGHNRANQMSLSVKVEERNSNGIFNAQATSSLKKFEHISFSDEQPPIEIYQSMLPEILTALGVDNSALTAPKSESRFDVAELPPSPLAMVNEKQEPARDALYFQLLAALTPHDAERTQERFAEKSLLAILSMSPDSPDYRVLKARAFMLLGLRPAALQVLGEPKTIEEKGLVAALNGNLPDVELFSSQIKPSIKKLIAKLDANNIDSDYGGVNKNKSIAAANSLKLQGEMWQFLAVRAFSDRDYWAQFNNIHLKQLLDNEFPIKDYTAEGLVRGTASLGDSDKLKVLADLSVINHVRKLLEVDTAKWCCQSTPDRLAALDYLNLIEALGENNLVRRAYFLTTVQGVPEQAIEFLDRIEYVYKSHPQFVLARAQAQMAKAGTVDSTEKEGLLKSAYENFVNAFYWEQGQSVTSATAISMSTHTDHNDYGYNNLYVSDYPFRAYYEYTELSGVGASESNAKSALKNSTSDFKPFSYLYYEYTRPPKQDDKFNALLKSVEGRFQGNPALSLLLAQNSSNNGDIQAAEKYYRDSIKAAPLSWDAYIELGNLLIEQGQLEQASKLFMNYPAFQKDTNANPVRISNDAYQAGSRLYWIGEFALATPLYELASRQETGSAADLTSRLRLKLINGDYRGALLGSLERAQRYNDSYAYRDFLGMLHAMGASKEAWDAFNVLGDQFNNQHIWETALVGHRKEGKSEGEIIAWVKQSKDSNHAGKYLLRAGVTDRIPSKEFATFLTEIAEPVWKLDYGNKPGNDYFDGLIVQLINDGKQLIILGPQSHESGTLPLDMYKNTKKTQVKSHLSYFADAYRAIRTNDFSSAHALLQEASNLYKLSMEQHSYLLPYYAFAAAKMGDAPAVEKYMADFTVWEKSFDYFLAKAIISGIAGKTEESVKFLKSALYKRPFTEERPLQTEYQYAEICELLYEATGNSAYKEIALDWAKKNQKFQPWFAWAYAMEAKLSNNKAERKRAIAMAFYLDPQSERLGGIPQKEREAAVKEFGRQNPFLRKKAGENESSSPRQAKLGISLLSA

Radius of gyration: 36.18 Å; Cα contacts (8 Å, |Δi|>4): 1858; chains: 1; bounding box: 123×57×108 Å